Protein AF-0000000072256486 (afdb_homodimer)

Nearest PDB structures (foldseek):
  3ifr-assembly3_A  TM=8.401E-01  e=3.517E-42  Rhodospirillum rubrum ATCC 11170
  3kzb-assembly1_A-2  TM=8.319E-01  e=8.362E-41  Chromobacterium violaceum
  3hz6-assembly1_A  TM=8.275E-01  e=2.550E-40  Chromobacterium violaceum
  2zf5-assembly1_O  TM=8.943E-01  e=4.087E-36  Thermococcus kodakarensis KOD1
  2cgk-assembly1_A  TM=8.289E-01  e=2.929E-29  Escherichia coli BL21(DE3)

Foldseek 3Di:
DAKFKFWEAELFKIKIFIADLQGDTQFIFMDTFDFDDPDVQFTWHDLVVLLLRNLANLQRRCVSNVDALVRYQEYFYAYAAAWWFFAFQVRHTLPITGALLGCPLVVVLVVCVVVCVQVVLCVFLLEGDGCRAPLSVLLVCCVPPVVSNVRTQAIEDDRQSSVCLFFVFGEYEFQRVSHRSQAGPVVSGGDLVSCVSSVNNVCVNRYHYYDALLAFRGWGDPVSCVSRVHDGGRTYGNHHHLVLLLCVLQPADDLQEWEWEFDQKTKIKHKYQDDDPPDPDSWHWGDHNDPRMIMTMDMDRQGCVQVVVVCVVVVDDPVVLLVLLVPDDFLPAQKAWARQCSHAPLDGPDHIDIDRDDPPDDPSVVSNNSLLNRLLRSVVGVVSSCVVRVNHQAYEYHYDCVVRPVSVQSNCQQVVHKYWYFPDDPSSRSSRRQSNCVSVVRDHNPSPVGDTDIHHHDPVCHVSSVVSSVVNVVVSVVSNVVD/DAKFKFWEAELFKIKIFIADLQGDTLFIFMDTFDFDDPDVQFTWHDLVVVLLRNLANLQRRCVSNVDALVRYQEYFYAYAAAWWFFAFQVRHTLPITGALLGCPLVVVLVVCVVVCVQVVLCVFLLEGDDCRAPLSVLLVCCVPPVVSNVRTQAIEDDRQSSVCLFFVFGEYEFQRVSHRSQAGPVVSGGDLVSCVSSVNNVCVNRYHHYDALLAFRGWGDPVSCVSRVHDGGRTYGNHHHLVLLLCVLQPADDLQEWEWEFDQKTKIKHKYQDDDPPDPDSWHWGDHNDPRMIMTMDMDRQGCVQVVVVCVVVVDDPVVLLVLLVPDDPLPAQKAWARQCSHAPLAGPDHIDIDRDDPPDDPSVVSNNSLLNRLLRSVVGVVSSCVVRVNHQAYEYHYDCVVRPVSVQSNCQQVVHKYWYFPDDPSSRSSRRQSNCVSVVRDHNPSPVGDTDIHHHDPVCHVSSVVSSVVNVVVSVVSNVVD

pLDDT: mean 93.59, std 6.52, range [53.5, 98.81]

Secondary structure (DSSP, 8-state):
--EEEEEEE-SSEEEEEEEETTS-EEEEEEEE---B--STT--EE-HHHHHHHHHHHHHHHHHHHT--GGGEEEEEEEE--S-BEEEETTS-B-S-EE-TT--TTHHHHHHHHHTTHHHHHHHHH-----TTSHHHHHHHHHHH-HHHHHTEEEEE-HHHHHHHHHHS---EEHHHHTTTTSEETTTTEE-HHHHHHTT-GGGGGGPPPEE-TTSEEEE--HHHHHHH-PPTT-EEE--EEHHHHHHHHTT--STTEEEEEESSSEEEEEEESS--TT-SS--EEEE-SSTT-EEEEEEES-STHHHHHHHHHHT--HHHHHHHHHTSPTT--S-EEE--SS--SSSTT--EEEEEE-TT--HHHHHHHHHHHHHHHHHHHHHHHHHH-TT--EEEEEEGGGG-HHHHHHHHHHHT--EEEE----HHHHHHHHHHHHHTTPPPP-GGGS-EEEE---HHHHHHHHHHHHHHHHHHHHHHTT-/--EEEEEEE-SSEEEEEEEETTS-EEEEEEEE---B--STT--EE-HHHHHHHHHHHHHHHHHHHT--GGGEEEEEEEE--S-BEEEETTS-B-S-EE-TT--TTHHHHHHHHHTTHHHHHHHHH-----TTSHHHHHHHHHHH-HHHHHTEEEEE-HHHHHHHHHHS--EEEHHHHTTTTSEETTTTEE-HHHHHHTT-GGGGGGPPEEE-TTSEEEE--HHHHHHH-PPTT-EEE--EEHHHHHHHHTT--STTEEEEEESSSEEEEEEESS--TT-SS--EEEE-SSTT-EEEEEEES-STHHHHHHHHHHT--HHHHHHHHHTSPTT-SS-EEE--SS--SSSTT--EEEEEE-TT--HHHHHHHHHHHHHHHHHHHHHHHHHH-TT--EEEEEEGGGG-HHHHHHHHHHHT--EEEE----HHHHHHHHHHHHHTTPPPP-GGGS-EEEE---HHHHHHHHHHHHHHHHHHHHHHTT-

Structure (mmCIF, N/CA/C/O backbone):
data_AF-0000000072256486-model_v1
#
loop_
_entity.id
_entity.type
_entity.pdbx_description
1 polymer 'L-xylulose kinase'
#
loop_
_atom_site.group_PDB
_atom_site.id
_atom_site.type_symbol
_atom_site.label_atom_id
_atom_site.label_alt_id
_atom_site.label_comp_id
_atom_site.label_asym_id
_atom_site.label_entity_id
_atom_site.label_seq_id
_atom_site.pdbx_PDB_ins_code
_atom_site.Cartn_x
_atom_site.Cartn_y
_atom_site.Cartn_z
_atom_site.occupancy
_atom_site.B_iso_or_equiv
_atom_site.auth_seq_id
_atom_site.auth_comp_id
_atom_site.auth_asym_id
_atom_site.auth_atom_id
_atom_site.pdbx_PDB_model_num
ATOM 1 N N . MET A 1 1 ? -16.906 53.406 1.836 1 82.19 1 MET A N 1
ATOM 2 C CA . MET A 1 1 ? -17.047 52.031 2.32 1 82.19 1 MET A CA 1
ATOM 3 C C . MET A 1 1 ? -15.727 51.5 2.85 1 82.19 1 MET A C 1
ATOM 5 O O . MET A 1 1 ? -14.664 51.812 2.32 1 82.19 1 MET A O 1
ATOM 9 N N . ASN A 1 2 ? -15.805 50.875 4.059 1 92.12 2 ASN A N 1
ATOM 10 C CA . ASN A 1 2 ? -14.602 50.312 4.688 1 92.12 2 ASN A CA 1
ATOM 11 C C . ASN A 1 2 ? -14.367 48.875 4.27 1 92.12 2 ASN A C 1
ATOM 13 O O . ASN A 1 2 ? -15.312 48.094 4.102 1 92.12 2 ASN A O 1
ATOM 17 N N . TYR A 1 3 ? -13.102 48.625 4.031 1 96.06 3 TYR A N 1
ATOM 18 C CA . TYR A 1 3 ? -12.711 47.281 3.65 1 96.06 3 TYR A CA 1
ATOM 19 C C . TYR A 1 3 ? -11.664 46.719 4.609 1 96.06 3 TYR A C 1
ATOM 21 O O . TYR A 1 3 ? -10.961 47.5 5.277 1 96.06 3 TYR A O 1
ATOM 29 N N . TYR A 1 4 ? -11.641 45.438 4.668 1 97 4 TYR A N 1
ATOM 30 C CA . TYR A 1 4 ? -10.688 44.75 5.531 1 97 4 TYR A CA 1
ATOM 31 C C . TYR A 1 4 ? -10.016 43.594 4.789 1 97 4 TYR A C 1
ATOM 33 O O . TYR A 1 4 ? -10.68 42.812 4.086 1 97 4 TYR A O 1
ATOM 41 N N . LEU A 1 5 ? -8.742 43.531 4.945 1 98.12 5 LEU A N 1
ATOM 42 C CA . LEU A 1 5 ? -7.957 42.5 4.254 1 98.12 5 LEU A CA 1
ATOM 43 C C . LEU A 1 5 ? -7.617 41.344 5.191 1 98.12 5 LEU A C 1
ATOM 45 O O . LEU A 1 5 ? -7.125 41.562 6.301 1 98.12 5 LEU A O 1
ATOM 49 N N . GLY A 1 6 ? -7.949 40.156 4.793 1 97.75 6 GLY A N 1
ATOM 50 C CA . GLY A 1 6 ? -7.52 38.938 5.465 1 97.75 6 GLY A CA 1
ATOM 51 C C . GLY A 1 6 ? -6.504 38.125 4.664 1 97.75 6 GLY A C 1
ATOM 52 O O . GLY A 1 6 ? -6.715 37.875 3.477 1 97.75 6 GLY A O 1
ATOM 53 N N . ILE A 1 7 ? -5.367 37.812 5.316 1 98.12 7 ILE A N 1
ATOM 54 C CA . ILE A 1 7 ? -4.324 36.969 4.711 1 98.12 7 ILE A CA 1
ATOM 55 C C . ILE A 1 7 ? -4.277 35.625 5.398 1 98.12 7 ILE A C 1
ATOM 57 O O . ILE A 1 7 ? -4.379 35.531 6.625 1 98.12 7 ILE A O 1
ATOM 61 N N . ASP A 1 8 ? -4.191 34.594 4.621 1 95.81 8 ASP A N 1
ATOM 62 C CA . ASP A 1 8 ? -4.066 33.219 5.141 1 95.81 8 ASP A CA 1
ATOM 63 C C . ASP A 1 8 ? -2.797 32.562 4.625 1 95.81 8 ASP A C 1
ATOM 65 O O . ASP A 1 8 ? -2.666 32.281 3.426 1 95.81 8 ASP A O 1
ATOM 69 N N . CYS A 1 9 ? -1.923 32.312 5.543 1 93.62 9 CYS A N 1
ATOM 70 C CA . CYS A 1 9 ? -0.67 31.641 5.211 1 93.62 9 CYS A CA 1
ATOM 71 C C . CYS A 1 9 ? -0.705 30.172 5.625 1 93.62 9 CYS A C 1
ATOM 73 O O . CYS A 1 9 ? -0.323 29.828 6.746 1 93.62 9 CYS A O 1
ATOM 75 N N . GLY A 1 10 ? -1.068 29.297 4.711 1 81.06 10 GLY A N 1
ATOM 76 C CA . GLY A 1 10 ? -1.14 27.875 4.984 1 81.06 10 GLY A CA 1
ATOM 77 C C . GLY A 1 10 ? 0.142 27.141 4.645 1 81.06 10 GLY A C 1
ATOM 78 O O . GLY A 1 10 ? 1.202 27.75 4.516 1 81.06 10 GLY A O 1
ATOM 79 N N . GLY A 1 11 ? 0.014 25.859 4.617 1 72.81 11 GLY A N 1
ATOM 80 C CA . GLY A 1 11 ? 1.176 25.031 4.34 1 72.81 11 GLY A CA 1
ATOM 81 C C . GLY A 1 11 ? 1.538 24.969 2.869 1 72.81 11 GLY A C 1
ATOM 82 O O . GLY A 1 11 ? 2.693 24.719 2.516 1 72.81 11 GLY A O 1
ATOM 83 N N . THR A 1 12 ? 0.571 25.203 1.978 1 71.38 12 THR A N 1
ATOM 84 C CA . THR A 1 12 ? 0.816 25.031 0.549 1 71.38 12 THR A CA 1
ATOM 85 C C . THR A 1 12 ? 0.586 26.344 -0.2 1 71.38 12 THR A C 1
ATOM 87 O O . THR A 1 12 ? 1.202 26.578 -1.24 1 71.38 12 THR A O 1
ATOM 90 N N . PHE A 1 13 ? -0.349 27.188 0.321 1 81.75 13 PHE A N 1
ATOM 91 C CA . PHE A 1 13 ? -0.73 28.422 -0.351 1 81.75 13 PHE A CA 1
ATOM 92 C C . PHE A 1 13 ? -0.736 29.578 0.628 1 81.75 13 PHE A C 1
ATOM 94 O O . PHE A 1 13 ? -0.91 29.391 1.833 1 81.75 13 PHE A O 1
ATOM 101 N N . ILE A 1 14 ? -0.484 30.703 0.031 1 92.69 14 ILE A N 1
ATOM 102 C CA . ILE A 1 14 ? -0.86 31.953 0.688 1 92.69 14 ILE A CA 1
ATOM 103 C C . ILE A 1 14 ? -2.023 32.594 -0.061 1 92.69 14 ILE A C 1
ATOM 105 O O . ILE A 1 14 ? -2.068 32.562 -1.293 1 92.69 14 ILE A O 1
ATOM 109 N N . LYS A 1 15 ? -3.006 33 0.73 1 95.12 15 LYS A N 1
ATOM 110 C CA . LYS A 1 15 ? -4.207 33.625 0.175 1 95.12 15 LYS A CA 1
ATOM 111 C C . LYS A 1 15 ? -4.477 34.969 0.823 1 95.12 15 LYS A C 1
ATOM 113 O O . LYS A 1 15 ? -4.125 35.188 1.984 1 95.12 15 LYS A O 1
ATOM 118 N N . ALA A 1 16 ? -5.051 35.844 -0.006 1 97.75 16 ALA A N 1
ATOM 119 C CA . ALA A 1 16 ? -5.57 37.094 0.518 1 97.75 16 ALA A CA 1
ATOM 120 C C . ALA A 1 16 ? -6.957 37.375 -0.041 1 97.75 16 ALA A C 1
ATOM 122 O O . ALA A 1 16 ? -7.23 37.125 -1.216 1 97.75 16 ALA A O 1
ATOM 123 N N . ALA A 1 17 ? -7.766 37.875 0.84 1 96.81 17 ALA A N 1
ATOM 124 C CA . ALA A 1 17 ? -9.117 38.281 0.443 1 96.81 17 ALA A CA 1
ATOM 125 C C . ALA A 1 17 ? -9.492 39.625 1.05 1 96.81 17 ALA A C 1
ATOM 127 O O . ALA A 1 17 ? -9.172 39.906 2.209 1 96.81 17 ALA A O 1
ATOM 128 N N . LEU A 1 18 ? -10.086 40.406 0.223 1 97.25 18 LEU A N 1
ATOM 129 C CA . LEU A 1 18 ? -10.602 41.719 0.67 1 97.25 18 LEU A CA 1
ATOM 130 C C . LEU A 1 18 ? -12.094 41.625 0.95 1 97.25 18 LEU A C 1
ATOM 132 O O . LEU A 1 18 ? -12.875 41.219 0.088 1 97.25 18 LEU A O 1
ATOM 136 N N . PHE A 1 19 ? -12.453 42.031 2.172 1 94.19 19 PHE A N 1
ATOM 137 C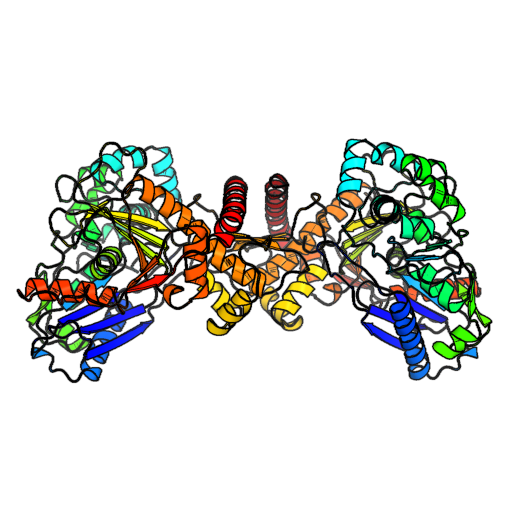 CA . PHE A 1 19 ? -13.852 41.969 2.582 1 94.19 19 PHE A CA 1
ATOM 138 C C . PHE A 1 19 ? -14.438 43.344 2.807 1 94.19 19 PHE A C 1
ATOM 140 O O . PHE A 1 19 ? -13.75 44.25 3.301 1 94.19 19 PHE A O 1
ATOM 147 N N . ASP A 1 20 ? -15.734 43.438 2.508 1 91.75 20 ASP A N 1
ATOM 148 C CA . ASP A 1 20 ? -16.438 44.656 2.938 1 91.75 20 ASP A CA 1
ATOM 149 C C . ASP A 1 20 ? -17.016 44.469 4.348 1 91.75 20 ASP A C 1
ATOM 151 O O . ASP A 1 20 ? -16.75 43.469 5.004 1 91.75 20 ASP A O 1
ATOM 155 N N . ARG A 1 21 ? -17.703 45.469 4.809 1 85.75 21 ARG A N 1
ATOM 156 C CA . ARG A 1 21 ? -18.188 45.469 6.184 1 85.75 21 ARG A CA 1
ATOM 157 C C . ARG A 1 21 ? -19.219 44.375 6.414 1 85.75 21 ARG A C 1
ATOM 159 O O . ARG A 1 21 ? -19.531 44.031 7.559 1 85.75 21 ARG A O 1
ATOM 166 N N . HIS A 1 22 ? -19.703 43.781 5.301 1 82.56 22 HIS A N 1
ATOM 167 C CA . HIS A 1 22 ? -20.719 42.719 5.406 1 82.56 22 HIS A CA 1
ATOM 168 C C . HIS A 1 22 ? -20.109 41.344 5.246 1 82.56 22 HIS A C 1
ATOM 170 O O . HIS A 1 22 ? -20.828 40.344 5.285 1 82.56 22 HIS A O 1
ATOM 176 N N . GLY A 1 23 ? -18.859 41.344 5.086 1 83.81 23 GLY A N 1
ATOM 177 C CA . GLY A 1 23 ? -18.188 40.062 4.969 1 83.81 23 GLY A CA 1
ATOM 178 C C . GLY A 1 23 ? -18.172 39.531 3.547 1 83.81 23 GLY A C 1
ATOM 179 O O . GLY A 1 23 ? -17.812 38.375 3.316 1 83.81 23 GLY A O 1
ATOM 180 N N . GLN A 1 24 ? -18.531 40.312 2.584 1 87.75 24 GLN A N 1
ATOM 181 C CA . GLN A 1 24 ? -18.516 39.906 1.183 1 87.75 24 GLN A CA 1
ATOM 182 C C . GLN A 1 24 ? -17.109 40.062 0.59 1 87.75 24 GLN A C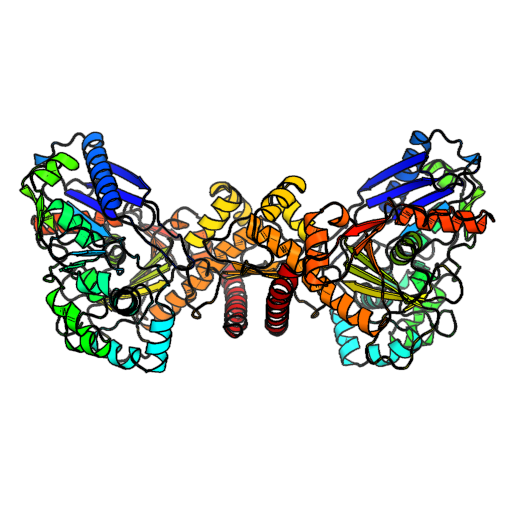 1
ATOM 184 O O . GLN A 1 24 ? -16.453 41.094 0.813 1 87.75 24 GLN A O 1
ATOM 189 N N . ILE A 1 25 ? -16.719 39.125 -0.167 1 92.5 25 ILE A N 1
ATOM 190 C CA . ILE A 1 25 ? -15.406 39.156 -0.788 1 92.5 25 ILE A CA 1
ATOM 191 C C . ILE A 1 25 ? -15.422 40.062 -2.002 1 92.5 25 ILE A C 1
ATOM 193 O O . ILE A 1 25 ? -16.25 39.906 -2.904 1 92.5 25 ILE A O 1
ATOM 197 N N . CYS A 1 26 ? -14.531 40.969 -2.043 1 95.06 26 CYS A N 1
ATOM 198 C CA . CYS A 1 26 ? -14.43 41.906 -3.133 1 95.06 26 CYS A CA 1
ATOM 199 C C . CYS A 1 26 ? -13.227 41.625 -4.02 1 95.06 26 CYS A C 1
ATOM 201 O O . CYS A 1 26 ? -13.148 42.094 -5.148 1 95.06 26 CYS A O 1
ATOM 203 N N . GLY A 1 27 ? -12.336 40.875 -3.568 1 95.56 27 GLY A N 1
ATOM 204 C CA . GLY A 1 27 ? -11.133 40.469 -4.258 1 95.56 27 GLY A CA 1
ATOM 205 C C . GLY A 1 27 ? -10.445 39.281 -3.584 1 95.56 27 GLY A C 1
ATOM 206 O O . GLY A 1 27 ? -10.438 39.188 -2.355 1 95.56 27 GLY A O 1
ATOM 207 N N . LEU A 1 28 ? -9.898 38.469 -4.355 1 96.06 28 LEU A N 1
ATOM 208 C CA . LEU A 1 28 ? -9.266 37.25 -3.855 1 96.06 28 LEU A CA 1
ATOM 209 C C . LEU A 1 28 ? -8.102 36.844 -4.75 1 96.06 28 LEU A C 1
ATOM 211 O O . LEU A 1 28 ? -8.203 36.906 -5.977 1 96.06 28 LEU A O 1
ATOM 215 N N . ALA A 1 29 ? -6.977 36.531 -4.152 1 96.81 29 ALA A N 1
ATOM 216 C CA . ALA A 1 29 ? -5.816 36 -4.863 1 96.81 29 ALA A CA 1
ATOM 217 C C . ALA A 1 29 ? -5.109 34.906 -4.039 1 96.81 29 ALA A C 1
ATOM 219 O O . ALA A 1 29 ? -5.242 34.875 -2.814 1 96.81 29 ALA A O 1
ATOM 220 N N . ARG A 1 30 ? -4.469 34.031 -4.637 1 94.19 30 ARG A N 1
ATOM 221 C CA . ARG A 1 30 ? -3.684 33 -3.973 1 94.19 30 ARG A CA 1
ATOM 222 C C . ARG A 1 30 ? -2.461 32.625 -4.805 1 94.19 30 ARG A C 1
ATOM 224 O O . ARG A 1 30 ? -2.463 32.781 -6.027 1 94.19 30 ARG A O 1
ATOM 231 N N . GLU A 1 31 ? -1.419 32.188 -4.195 1 93.75 31 GLU A N 1
ATOM 232 C CA . GLU A 1 31 ? -0.197 31.703 -4.824 1 93.75 31 GLU A CA 1
ATOM 233 C C . GLU A 1 31 ? 0.394 30.531 -4.043 1 93.75 31 GLU A C 1
ATOM 235 O O . GLU A 1 31 ? 0.24 30.453 -2.82 1 93.75 31 GLU A O 1
ATOM 240 N N . ASN A 1 32 ? 1.045 29.703 -4.738 1 87.81 32 ASN A N 1
ATOM 241 C CA . ASN A 1 32 ? 1.74 28.578 -4.117 1 87.81 32 ASN A CA 1
ATOM 242 C C . ASN A 1 32 ? 3.037 29.016 -3.447 1 87.81 32 ASN A C 1
ATOM 244 O O . ASN A 1 32 ? 3.73 29.906 -3.955 1 87.81 32 ASN A O 1
ATOM 248 N N . VAL A 1 33 ? 3.246 28.484 -2.318 1 84.12 33 VAL A N 1
ATOM 249 C CA . VAL A 1 33 ? 4.535 28.656 -1.656 1 84.12 33 VAL A CA 1
ATOM 250 C C . VAL A 1 33 ? 5.188 27.297 -1.428 1 84.12 33 VAL A C 1
ATOM 252 O O . VAL A 1 33 ? 4.598 26.406 -0.791 1 84.12 33 VAL A O 1
ATOM 255 N N . ALA A 1 34 ? 6.379 27.062 -1.891 1 78.94 34 ALA A N 1
ATOM 256 C CA . ALA A 1 34 ? 7.074 25.781 -1.875 1 78.94 34 ALA A CA 1
ATOM 257 C C . ALA A 1 34 ? 7.508 25.406 -0.46 1 78.94 34 ALA A C 1
ATOM 259 O O . ALA A 1 34 ? 7.953 26.266 0.305 1 78.94 34 ALA A O 1
ATOM 260 N N . VAL A 1 35 ? 7.223 24.203 0.007 1 81.81 35 VAL A N 1
ATOM 261 C CA . VAL A 1 35 ? 7.852 23.625 1.193 1 81.81 35 VAL A CA 1
ATOM 262 C C . VAL A 1 35 ? 9.18 22.969 0.81 1 81.81 35 VAL A C 1
ATOM 264 O O . VAL A 1 35 ? 9.227 22.141 -0.098 1 81.81 35 VAL A O 1
ATOM 267 N N . ILE A 1 36 ? 10.242 23.422 1.428 1 85.19 36 ILE A N 1
ATOM 268 C CA . ILE A 1 36 ? 11.586 22.906 1.158 1 85.19 36 ILE A CA 1
ATOM 269 C C . ILE A 1 36 ? 11.859 21.688 2.041 1 85.19 36 ILE A C 1
ATOM 271 O O . ILE A 1 36 ? 11.906 21.812 3.27 1 85.19 36 ILE A O 1
ATOM 275 N N . SER A 1 37 ? 11.914 20.531 1.451 1 80.31 37 SER A N 1
ATOM 276 C CA . SER A 1 37 ? 12.203 19.297 2.178 1 80.31 37 SER A CA 1
ATOM 277 C C . SER A 1 37 ? 13.406 18.562 1.573 1 80.31 37 SER A C 1
ATOM 279 O O . SER A 1 37 ? 13.25 17.5 0.966 1 80.31 37 SER A O 1
ATOM 281 N N . GLU A 1 38 ? 14.555 19 1.763 1 77.19 38 GLU A N 1
ATOM 282 C CA . GLU A 1 38 ? 15.766 18.453 1.162 1 77.19 38 GLU A CA 1
ATOM 283 C C . GLU A 1 38 ? 16.188 17.156 1.847 1 77.19 38 GLU A C 1
ATOM 285 O O . GLU A 1 38 ? 16.953 16.391 1.289 1 77.19 38 GLU A O 1
ATOM 290 N N . LYS A 1 39 ? 15.82 16.984 3.094 1 77.56 39 LYS A N 1
ATOM 291 C CA . LYS A 1 39 ? 16.141 15.805 3.885 1 77.56 39 LYS A CA 1
ATOM 292 C C . LYS A 1 39 ? 14.883 15.18 4.473 1 77.56 39 LYS A C 1
ATOM 294 O O . LYS A 1 39 ? 13.875 15.867 4.668 1 77.56 39 LYS A O 1
ATOM 299 N N . ALA A 1 40 ? 15.008 13.867 4.711 1 75.94 40 ALA A N 1
ATOM 300 C CA . ALA A 1 40 ? 13.898 13.188 5.359 1 75.94 40 ALA A CA 1
ATOM 301 C C . ALA A 1 40 ? 13.508 13.883 6.66 1 75.94 40 ALA A C 1
ATOM 303 O O . ALA A 1 40 ? 14.367 14.172 7.5 1 75.94 40 ALA A O 1
ATOM 304 N N . GLY A 1 41 ? 12.234 14.289 6.738 1 81.62 41 GLY A N 1
ATOM 305 C CA . GLY A 1 41 ? 11.719 14.875 7.965 1 81.62 41 GLY A CA 1
ATOM 306 C C . GLY A 1 41 ? 11.773 16.391 7.977 1 81.62 41 GLY A C 1
ATOM 307 O O . GLY A 1 41 ? 11.156 17.031 8.828 1 81.62 41 GLY A O 1
ATOM 308 N N . TYR A 1 42 ? 12.477 16.984 7.008 1 87.62 42 TYR A N 1
ATOM 309 C CA . TYR A 1 42 ? 12.633 18.438 7.004 1 87.62 42 TYR A CA 1
ATOM 310 C C . TYR A 1 42 ? 11.477 19.109 6.273 1 87.62 42 TYR A C 1
ATOM 312 O O . TYR A 1 42 ? 11.023 18.625 5.234 1 87.62 42 TYR A O 1
ATOM 320 N N . ALA A 1 43 ? 10.984 20.125 6.883 1 87.19 43 ALA A N 1
ATOM 321 C CA . ALA A 1 43 ? 9.984 21.016 6.285 1 87.19 43 ALA A CA 1
ATOM 322 C C . ALA A 1 43 ? 10.312 22.484 6.559 1 87.19 43 ALA A C 1
ATOM 324 O O . ALA A 1 43 ? 10.102 22.969 7.672 1 87.19 43 ALA A O 1
ATOM 325 N N . GLU A 1 44 ? 10.781 23.203 5.508 1 93.44 44 GLU A N 1
ATOM 326 C CA . GLU A 1 44 ? 11.289 24.547 5.711 1 93.44 44 GLU A CA 1
ATOM 327 C C . GLU A 1 44 ? 10.672 25.531 4.723 1 93.44 44 GLU A C 1
ATOM 329 O O . GLU A 1 44 ? 9.984 25.125 3.785 1 93.44 44 GLU A O 1
ATOM 334 N N . ARG A 1 45 ? 10.852 26.797 5.039 1 93.88 45 ARG A N 1
ATOM 335 C CA . ARG A 1 45 ? 10.383 27.891 4.203 1 93.88 45 ARG A CA 1
ATOM 336 C C . ARG A 1 45 ? 11.445 28.984 4.066 1 93.88 45 ARG A C 1
ATOM 338 O O . ARG A 1 45 ? 12.125 29.312 5.039 1 93.88 45 ARG A O 1
ATOM 345 N N . ASP A 1 46 ? 11.648 29.422 2.807 1 95.88 46 ASP A N 1
ATOM 346 C CA . ASP A 1 46 ? 12.461 30.625 2.611 1 95.88 46 ASP A CA 1
ATOM 347 C C . ASP A 1 46 ? 11.711 31.875 3.057 1 95.88 46 ASP A C 1
ATOM 349 O O . ASP A 1 46 ? 10.68 32.219 2.477 1 95.88 46 ASP A O 1
ATOM 353 N N . MET A 1 47 ? 12.25 32.562 4.039 1 97 47 MET A N 1
ATOM 354 C CA . MET A 1 47 ? 11.508 33.625 4.688 1 97 47 MET A CA 1
ATOM 355 C C . MET A 1 47 ? 11.383 34.844 3.77 1 97 47 MET A C 1
ATOM 357 O O . MET A 1 47 ? 10.336 35.5 3.717 1 97 47 MET A O 1
ATOM 361 N N . ALA A 1 48 ? 12.398 35.125 3.012 1 96.5 48 ALA A N 1
ATOM 362 C CA . ALA A 1 48 ? 12.328 36.219 2.062 1 96.5 48 ALA A CA 1
ATOM 363 C C . ALA A 1 48 ? 11.32 35.938 0.952 1 96.5 48 ALA A C 1
ATOM 365 O O . ALA A 1 48 ? 10.555 36.812 0.556 1 96.5 48 ALA A O 1
ATOM 366 N N . GLN A 1 49 ? 11.398 34.781 0.517 1 96 49 GLN A N 1
ATOM 367 C CA . GLN A 1 49 ? 10.453 34.375 -0.518 1 96 49 GLN A CA 1
ATOM 368 C C . GLN A 1 49 ? 9.023 34.375 0.006 1 96 49 GLN A C 1
ATOM 370 O O . GLN A 1 49 ? 8.094 34.75 -0.716 1 96 49 GLN A O 1
ATOM 375 N N . LEU A 1 50 ? 8.883 33.938 1.204 1 96 50 LEU A N 1
ATOM 376 C CA . LEU A 1 50 ? 7.562 33.938 1.817 1 96 50 LEU A CA 1
ATOM 377 C C . LEU A 1 50 ? 6.965 35.344 1.815 1 96 50 LEU A C 1
ATOM 379 O O . LEU A 1 50 ? 5.805 35.531 1.449 1 96 50 LEU A O 1
ATOM 383 N N . TRP A 1 51 ? 7.738 36.281 2.199 1 97.31 51 TRP A N 1
ATOM 384 C CA . TRP A 1 51 ? 7.27 37.688 2.213 1 97.31 51 TRP A CA 1
ATOM 385 C C . TRP A 1 51 ? 6.977 38.156 0.8 1 97.31 51 TRP A C 1
ATOM 387 O O . TRP A 1 51 ? 5.977 38.844 0.57 1 97.31 51 TRP A O 1
ATOM 397 N N . GLN A 1 52 ? 7.82 37.812 -0.111 1 97.19 52 GLN A N 1
ATOM 398 C CA . GLN A 1 52 ? 7.617 38.219 -1.498 1 97.19 52 GLN A CA 1
ATOM 399 C C . GLN A 1 52 ? 6.293 37.688 -2.041 1 97.19 52 GLN A C 1
ATOM 401 O O . GLN A 1 52 ? 5.535 38.438 -2.676 1 97.19 52 GLN A O 1
ATOM 406 N N . VAL A 1 53 ? 6.023 36.469 -1.795 1 96.81 53 VAL A N 1
ATOM 407 C CA . VAL A 1 53 ? 4.793 35.844 -2.268 1 96.81 53 VAL A CA 1
ATOM 408 C C . VAL A 1 53 ? 3.59 36.469 -1.583 1 96.81 53 VAL A C 1
ATOM 410 O O . VAL A 1 53 ? 2.568 36.75 -2.225 1 96.81 53 VAL A O 1
ATOM 413 N N . CYS A 1 54 ? 3.717 36.719 -0.317 1 97.44 54 CYS A N 1
ATOM 414 C CA . CYS A 1 54 ? 2.645 37.375 0.423 1 97.44 54 CYS A CA 1
ATOM 415 C C . CYS A 1 54 ? 2.34 38.75 -0.156 1 97.44 54 CYS A C 1
ATOM 417 O O . CYS A 1 54 ? 1.179 39.094 -0.391 1 97.44 54 CYS A O 1
ATOM 419 N N . ALA A 1 55 ? 3.34 39.5 -0.412 1 98.25 55 ALA A N 1
ATOM 420 C CA . ALA A 1 55 ? 3.182 40.844 -0.976 1 98.25 55 ALA A CA 1
ATOM 421 C C . ALA A 1 55 ? 2.512 40.781 -2.346 1 98.25 55 ALA A C 1
ATOM 423 O O . ALA A 1 55 ? 1.652 41.625 -2.658 1 98.25 55 ALA A O 1
ATOM 424 N N . ASN A 1 56 ? 2.945 39.844 -3.094 1 98.06 56 ASN A N 1
ATOM 425 C CA . ASN A 1 56 ? 2.365 39.688 -4.422 1 98.06 56 ASN A CA 1
ATOM 426 C C . ASN A 1 56 ? 0.876 39.344 -4.348 1 98.06 56 ASN A C 1
ATOM 428 O O . ASN A 1 56 ? 0.082 39.875 -5.133 1 98.06 56 ASN A O 1
ATOM 432 N N . VAL A 1 57 ? 0.551 38.5 -3.449 1 97.88 57 VAL A N 1
ATOM 433 C CA . VAL A 1 57 ? -0.839 38.094 -3.287 1 97.88 57 VAL A CA 1
ATOM 434 C C . VAL A 1 57 ? -1.684 39.281 -2.838 1 97.88 57 VAL A C 1
ATOM 436 O O . VAL A 1 57 ? -2.822 39.438 -3.281 1 97.88 57 VAL A O 1
ATOM 439 N N . ILE A 1 58 ? -1.181 40.094 -1.971 1 98.25 58 ILE A N 1
ATOM 440 C CA . ILE A 1 58 ? -1.866 41.312 -1.522 1 98.25 58 ILE A CA 1
ATOM 441 C C . ILE A 1 58 ? -2.086 42.25 -2.707 1 98.25 58 ILE A C 1
ATOM 443 O O . ILE A 1 58 ? -3.203 42.719 -2.936 1 98.25 58 ILE A O 1
ATOM 447 N N . ARG A 1 59 ? -1.093 42.438 -3.438 1 97.94 59 ARG A N 1
ATOM 448 C CA . ARG A 1 59 ? -1.157 43.312 -4.59 1 97.94 59 ARG A CA 1
ATOM 449 C C . ARG A 1 59 ? -2.209 42.844 -5.59 1 97.94 59 ARG A C 1
ATOM 451 O O . ARG A 1 59 ? -3.023 43.625 -6.062 1 97.94 59 ARG A O 1
ATOM 458 N N . GLN A 1 60 ? -2.164 41.625 -5.895 1 98.12 60 GLN A N 1
ATOM 459 C CA . GLN A 1 60 ? -3.125 41.062 -6.828 1 98.12 60 GLN A CA 1
ATOM 460 C C . GLN A 1 60 ? -4.555 41.219 -6.32 1 98.12 60 GLN A C 1
ATOM 462 O O . GLN A 1 60 ? -5.469 41.5 -7.098 1 98.12 60 GLN A O 1
ATOM 467 N N . THR A 1 61 ? -4.727 41.031 -5.066 1 98.06 61 THR A N 1
ATOM 468 C CA . THR A 1 61 ? -6.047 41.156 -4.461 1 98.06 61 THR A CA 1
ATOM 469 C C . THR A 1 61 ? -6.559 42.594 -4.602 1 98.06 61 THR A C 1
ATOM 471 O O . THR A 1 61 ? -7.727 42.812 -4.934 1 98.06 61 THR A O 1
ATOM 474 N N . LEU A 1 62 ? -5.719 43.531 -4.355 1 97.25 62 LEU A N 1
ATOM 475 C CA . LEU A 1 62 ? -6.074 44.938 -4.484 1 97.25 62 LEU A CA 1
ATOM 476 C C . LEU A 1 62 ? -6.414 45.281 -5.93 1 97.25 62 LEU A C 1
ATOM 478 O O . LEU A 1 62 ? -7.418 45.969 -6.195 1 97.25 62 LEU A O 1
ATOM 482 N N . GLU A 1 63 ? -5.629 44.781 -6.832 1 96.88 63 GLU A N 1
ATOM 483 C CA . GLU A 1 63 ? -5.844 45.062 -8.25 1 96.88 63 GLU A CA 1
ATOM 484 C C . GLU A 1 63 ? -7.176 44.469 -8.727 1 96.88 63 GLU A C 1
ATOM 486 O O . GLU A 1 63 ? -7.934 45.156 -9.422 1 96.88 63 GLU A O 1
ATOM 491 N N . LYS A 1 64 ? -7.453 43.312 -8.32 1 96.88 64 LYS A N 1
ATOM 492 C CA . LYS A 1 64 ? -8.672 42.625 -8.734 1 96.88 64 LYS A CA 1
ATOM 493 C C . LYS A 1 64 ? -9.906 43.312 -8.133 1 96.88 64 LYS A C 1
ATOM 495 O O . LYS A 1 64 ? -10.984 43.281 -8.734 1 96.88 64 LYS A O 1
ATOM 500 N N . SER A 1 65 ? -9.773 43.844 -6.98 1 96.06 65 SER A N 1
ATOM 501 C CA . SER A 1 65 ? -10.898 44.438 -6.281 1 96.06 65 SER A CA 1
ATOM 502 C C . SER A 1 65 ? -11.234 45.812 -6.848 1 96.06 65 SER A C 1
ATOM 504 O O . SER A 1 65 ? -12.391 46.25 -6.793 1 96.06 65 SER A O 1
ATOM 506 N N . GLY A 1 66 ? -10.234 46.5 -7.293 1 95.19 66 GLY A N 1
ATOM 507 C CA . GLY A 1 66 ? -10.414 47.875 -7.738 1 95.19 66 GLY A CA 1
ATOM 508 C C . GLY A 1 66 ? -10.594 48.844 -6.59 1 95.19 66 GLY A C 1
ATOM 509 O O . GLY A 1 66 ? -10.875 50.031 -6.816 1 95.19 66 GLY A O 1
ATOM 510 N N . VAL A 1 67 ? -10.445 48.438 -5.418 1 95.81 67 VAL A N 1
ATOM 511 C CA . VAL A 1 67 ? -10.625 49.281 -4.234 1 95.81 67 VAL A CA 1
ATOM 512 C C . VAL A 1 67 ? -9.375 50.125 -4.004 1 95.81 67 VAL A C 1
ATOM 514 O O . VAL A 1 67 ? -8.25 49.625 -4.16 1 95.81 67 VAL A O 1
ATOM 517 N N . GLU A 1 68 ? -9.594 51.344 -3.654 1 96.12 68 GLU A N 1
ATOM 518 C CA . GLU A 1 68 ? -8.469 52.219 -3.295 1 96.12 68 GLU A CA 1
ATOM 519 C C . GLU A 1 68 ? -7.828 51.75 -1.986 1 96.12 68 GLU A C 1
ATOM 521 O O . GLU A 1 68 ? -8.523 51.562 -0.988 1 96.12 68 GLU A O 1
ATOM 526 N N . PRO A 1 69 ? -6.547 51.688 -1.947 1 97.06 69 PRO A N 1
ATOM 527 C CA . PRO A 1 69 ? -5.859 51.188 -0.75 1 97.06 69 PRO A CA 1
ATOM 528 C C . PRO A 1 69 ? -6.227 52 0.505 1 97.06 69 PRO A C 1
ATOM 530 O O . PRO A 1 69 ? -6.262 51.438 1.604 1 97.06 69 PRO A O 1
ATOM 533 N N . SER A 1 70 ? -6.508 53.219 0.375 1 96.44 70 SER A N 1
ATOM 534 C CA . SER A 1 70 ? -6.824 54.062 1.525 1 96.44 70 SER A CA 1
ATOM 535 C C . SER A 1 70 ? -8.164 53.656 2.143 1 96.44 70 SER A C 1
ATOM 537 O O . SER A 1 70 ? -8.469 54.031 3.277 1 96.44 70 SER A O 1
ATOM 539 N N . ALA A 1 71 ? -8.914 52.906 1.458 1 96.94 71 ALA A N 1
ATOM 540 C CA . ALA A 1 71 ? -10.219 52.469 1.943 1 96.94 71 ALA A CA 1
ATOM 541 C C . ALA A 1 71 ? -10.078 51.219 2.814 1 96.94 71 ALA A C 1
ATOM 543 O O . ALA A 1 71 ? -11.023 50.844 3.502 1 96.94 71 ALA A O 1
ATOM 544 N N . ILE A 1 72 ? -8.945 50.656 2.834 1 97.88 72 ILE A N 1
ATOM 545 C CA . ILE A 1 72 ? -8.688 49.5 3.684 1 97.88 72 ILE A CA 1
ATOM 546 C C . ILE A 1 72 ? -8.359 49.969 5.102 1 97.88 72 ILE A C 1
ATOM 548 O O . ILE A 1 72 ? -7.348 50.625 5.324 1 97.88 72 ILE A O 1
ATOM 552 N N . LYS A 1 73 ? -9.172 49.5 6.055 1 97.19 73 LYS A N 1
ATOM 553 C CA . LYS A 1 73 ? -9.094 50.062 7.402 1 97.19 73 LYS A CA 1
ATOM 554 C C . LYS A 1 73 ? -8.398 49.094 8.359 1 97.19 73 LYS A C 1
ATOM 556 O O . LYS A 1 73 ? -8.117 49.438 9.508 1 97.19 73 LYS A O 1
ATOM 561 N N . GLY A 1 74 ? -8.07 47.938 7.852 1 97.69 74 GLY A N 1
ATOM 562 C CA . GLY A 1 74 ? -7.359 47 8.695 1 97.69 74 GLY A CA 1
ATOM 563 C C . GLY A 1 74 ? -6.922 45.75 7.949 1 97.69 74 GLY A C 1
ATOM 564 O O . GLY A 1 74 ? -7.543 45.375 6.957 1 97.69 74 GLY A O 1
ATOM 565 N N . VAL A 1 75 ? -5.875 45.156 8.438 1 98.5 75 VAL A N 1
ATOM 566 C CA . VAL A 1 75 ? -5.324 43.906 7.902 1 98.5 75 VAL A CA 1
ATOM 567 C C . VAL A 1 75 ? -5.148 42.875 9.023 1 98.5 75 VAL A C 1
ATOM 569 O O . VAL A 1 75 ? -4.684 43.219 10.109 1 98.5 75 VAL A O 1
ATOM 572 N N . GLY A 1 76 ? -5.617 41.688 8.812 1 98.19 76 GLY A N 1
ATOM 573 C CA . GLY A 1 76 ? -5.344 40.562 9.68 1 98.19 76 GLY A CA 1
ATOM 574 C C . GLY A 1 76 ? -4.672 39.406 8.953 1 98.19 76 GLY A C 1
ATOM 575 O O . GLY A 1 76 ? -4.855 39.25 7.746 1 98.19 76 GLY A O 1
ATOM 576 N N . ILE A 1 77 ? -3.922 38.594 9.727 1 98.38 77 ILE A N 1
ATOM 577 C CA . ILE A 1 77 ? -3.219 37.438 9.141 1 98.38 77 ILE A CA 1
ATOM 578 C C . ILE A 1 77 ? -3.525 36.188 9.938 1 98.38 77 ILE A C 1
ATOM 580 O O . ILE A 1 77 ? -3.412 36.188 11.172 1 98.38 77 ILE A O 1
ATOM 584 N N . SER A 1 78 ? -3.947 35.219 9.297 1 97 78 SER A N 1
ATOM 585 C CA . SER A 1 78 ? -4.023 33.844 9.852 1 97 78 SER A CA 1
ATOM 586 C C . SER A 1 78 ? -2.93 32.969 9.273 1 97 78 SER A C 1
ATOM 588 O O . SER A 1 78 ? -2.57 33.094 8.102 1 97 78 SER A O 1
ATOM 590 N N . ALA A 1 79 ? -2.4 32.156 10.086 1 94.69 79 ALA A N 1
ATOM 591 C CA . ALA A 1 79 ? -1.343 31.266 9.609 1 94.69 79 ALA A CA 1
ATOM 592 C C . ALA A 1 79 ? -1.268 29.984 10.445 1 94.69 79 ALA A C 1
ATOM 594 O O . ALA A 1 79 ? -1.872 29.906 11.516 1 94.69 79 ALA A O 1
ATOM 595 N N . GLN A 1 80 ? -0.501 29.047 9.914 1 89.19 80 GLN A N 1
ATOM 596 C CA . GLN A 1 80 ? -0.225 27.828 10.672 1 89.19 80 GLN A CA 1
ATOM 597 C C . GLN A 1 80 ? 0.438 28.156 12.008 1 89.19 80 GLN A C 1
ATOM 599 O O . GLN A 1 80 ? 1.13 29.156 12.133 1 89.19 80 GLN A O 1
ATOM 604 N N . GLY A 1 81 ? 0.188 27.25 12.898 1 88.19 81 GLY A N 1
ATOM 605 C CA . GLY A 1 81 ? 0.763 27.438 14.227 1 88.19 81 GLY A CA 1
ATOM 606 C C . GLY A 1 81 ? 2.104 26.75 14.398 1 88.19 81 GLY A C 1
ATOM 607 O O . GLY A 1 81 ? 2.527 25.984 13.531 1 88.19 81 GLY A O 1
ATOM 608 N N . LYS A 1 82 ? 2.678 27.078 15.445 1 92.38 82 LYS A N 1
ATOM 609 C CA . LYS A 1 82 ? 3.93 26.453 15.852 1 92.38 82 LYS A CA 1
ATOM 610 C C . LYS A 1 82 ? 5.031 26.719 14.82 1 92.38 82 LYS A C 1
ATOM 612 O O . LYS A 1 82 ? 5.016 27.734 14.133 1 92.38 82 LYS A O 1
ATOM 617 N N . GLY A 1 83 ? 6.023 25.969 14.852 1 94.69 83 GLY A N 1
ATOM 618 C CA . GLY A 1 83 ? 7.191 26.25 14.039 1 94.69 83 GLY A CA 1
ATOM 619 C C . GLY A 1 83 ? 8.102 27.297 14.641 1 94.69 83 GLY A C 1
ATOM 620 O O . GLY A 1 83 ? 7.93 27.688 15.797 1 94.69 83 GLY A O 1
ATOM 621 N N . ALA A 1 84 ? 9.109 27.719 13.805 1 97.75 84 ALA A N 1
ATOM 622 C CA . ALA A 1 84 ? 10.062 28.719 14.258 1 97.75 84 ALA A CA 1
ATOM 623 C C . ALA A 1 84 ? 10.531 29.594 13.094 1 97.75 84 ALA A C 1
ATOM 625 O O . ALA A 1 84 ? 11.117 29.094 12.125 1 97.75 84 ALA A O 1
ATOM 626 N N . PHE A 1 85 ? 10.141 30.781 13.141 1 98.31 85 PHE A N 1
ATOM 627 C CA . PHE A 1 85 ? 10.578 31.812 12.203 1 98.31 85 PHE A CA 1
ATOM 628 C C . PHE A 1 85 ? 11.516 32.812 12.883 1 98.31 85 PHE A C 1
ATOM 630 O O . PHE A 1 85 ? 11.062 33.75 13.539 1 98.31 85 PHE A O 1
ATOM 637 N N . LEU A 1 86 ? 12.828 32.656 12.68 1 98.69 86 LEU A N 1
ATOM 638 C CA . LEU A 1 86 ? 13.828 33.312 13.516 1 98.69 86 LEU A CA 1
ATOM 639 C C . LEU A 1 86 ? 14.406 34.531 12.812 1 98.69 86 LEU A C 1
ATOM 641 O O . LEU A 1 86 ? 14.656 34.5 11.609 1 98.69 86 LEU A O 1
ATOM 645 N N . LEU A 1 87 ? 14.523 35.594 13.555 1 98.69 87 LEU A N 1
ATOM 646 C CA . LEU A 1 87 ? 15.289 36.75 13.133 1 98.69 87 LEU A CA 1
ATOM 647 C C . LEU A 1 87 ? 16.578 36.875 13.922 1 98.69 87 LEU A C 1
ATOM 649 O O . LEU A 1 87 ? 16.641 36.5 15.086 1 98.69 87 LEU A O 1
ATOM 653 N N . ASP A 1 88 ? 17.594 37.438 13.281 1 98.38 88 ASP A N 1
ATOM 654 C CA . ASP A 1 88 ? 18.844 37.719 14 1 98.38 88 ASP A CA 1
ATOM 655 C C . ASP A 1 88 ? 18.766 39.031 14.773 1 98.38 88 ASP A C 1
ATOM 657 O O . ASP A 1 88 ? 17.703 39.656 14.836 1 98.38 88 ASP A O 1
ATOM 661 N N . LYS A 1 89 ? 19.828 39.375 15.375 1 97.12 89 LYS A N 1
ATOM 662 C CA . LYS A 1 89 ? 19.891 40.562 16.234 1 97.12 89 LYS A CA 1
ATOM 663 C C . LYS A 1 89 ? 19.672 41.844 15.422 1 97.12 89 LYS A C 1
ATOM 665 O O . LYS A 1 89 ? 19.328 42.875 15.977 1 97.12 89 LYS A O 1
ATOM 670 N N . ASN A 1 90 ? 19.828 41.75 14.078 1 97.62 90 ASN A N 1
ATOM 671 C CA . ASN A 1 90 ? 19.594 42.875 13.18 1 97.62 90 ASN A CA 1
ATOM 672 C C . ASN A 1 90 ? 18.219 42.781 12.516 1 97.62 90 ASN A C 1
ATOM 674 O O . ASN A 1 90 ? 17.953 43.438 11.516 1 97.62 90 ASN A O 1
ATOM 678 N N . LYS A 1 91 ? 17.359 41.875 12.969 1 97.81 91 LYS A N 1
ATOM 679 C CA . LYS A 1 91 ? 15.984 41.688 12.523 1 97.81 91 LYS A CA 1
ATOM 680 C C . LYS A 1 91 ? 15.93 41.219 11.062 1 97.81 91 LYS A C 1
ATOM 682 O O . LYS A 1 91 ? 15.055 41.656 10.305 1 97.81 91 LYS A O 1
ATOM 687 N N . GLN A 1 92 ? 17.016 40.5 10.703 1 97.94 92 GLN A N 1
ATOM 688 C CA . GLN A 1 92 ? 17.031 39.812 9.414 1 97.94 92 GLN A CA 1
ATOM 689 C C . GLN A 1 92 ? 16.719 38.312 9.578 1 97.94 92 GLN A C 1
ATOM 691 O O . GLN A 1 92 ? 17.031 37.75 10.609 1 97.94 92 GLN A O 1
ATOM 696 N N . PRO A 1 93 ? 16.094 37.781 8.531 1 98.25 93 PRO A N 1
ATOM 697 C CA . PRO A 1 93 ? 15.852 36.344 8.617 1 98.25 93 PRO A CA 1
ATOM 698 C C . PRO A 1 93 ? 17.109 35.531 8.953 1 98.25 93 PRO A C 1
ATOM 700 O O . PRO A 1 93 ? 18.156 35.75 8.344 1 98.25 93 PRO A O 1
ATOM 703 N N . LEU A 1 94 ? 17.031 34.688 9.938 1 98.5 94 LEU A N 1
ATOM 704 C CA . LEU A 1 94 ? 18.141 33.844 10.383 1 98.5 94 LEU A CA 1
ATOM 705 C C . LEU A 1 94 ? 17.969 32.406 9.898 1 98.5 94 LEU A C 1
ATOM 707 O O . LEU A 1 94 ? 17.438 31.578 10.625 1 98.5 94 LEU A O 1
ATOM 711 N N . GLY A 1 95 ? 18.469 32.156 8.68 1 96.94 95 GLY A N 1
ATOM 712 C CA . GLY A 1 95 ? 18.25 30.844 8.062 1 96.94 95 GLY A CA 1
ATOM 713 C C . GLY A 1 95 ? 16.828 30.672 7.535 1 96.94 95 GLY A C 1
ATOM 714 O O . GLY A 1 95 ? 16.094 31.656 7.398 1 96.94 95 GLY A O 1
ATOM 715 N N . ARG A 1 96 ? 16.453 29.453 7.219 1 96.25 96 ARG A N 1
ATOM 716 C CA . ARG A 1 96 ? 15.094 29.125 6.777 1 96.25 96 ARG A CA 1
ATOM 717 C C . ARG A 1 96 ? 14.156 28.953 7.969 1 96.25 96 ARG A C 1
ATOM 719 O O . ARG A 1 96 ? 14.586 28.547 9.055 1 96.25 96 ARG A O 1
ATOM 726 N N . ALA A 1 97 ? 12.961 29.359 7.734 1 97.31 97 ALA A N 1
ATOM 727 C CA . ALA A 1 97 ? 11.945 29.047 8.734 1 97.31 97 ALA A CA 1
ATOM 728 C C . ALA A 1 97 ? 11.672 27.547 8.781 1 97.31 97 ALA A C 1
ATOM 730 O O . ALA A 1 97 ? 11.812 26.844 7.777 1 97.31 97 ALA A O 1
ATOM 731 N N . ILE A 1 98 ? 11.352 27.047 9.961 1 95.94 98 ILE A N 1
ATOM 732 C CA . ILE A 1 98 ? 11.031 25.641 10.156 1 95.94 98 ILE A CA 1
ATOM 733 C C . ILE A 1 98 ? 9.547 25.484 10.484 1 95.94 98 ILE A C 1
ATOM 735 O O . ILE A 1 98 ? 9.039 26.125 11.414 1 95.94 98 ILE A O 1
ATOM 739 N N . LEU A 1 99 ? 8.883 24.656 9.758 1 92.56 99 LEU A N 1
ATOM 740 C CA . LEU A 1 99 ? 7.434 24.547 9.844 1 92.56 99 LEU A CA 1
ATOM 741 C C . LEU A 1 99 ? 7.031 23.562 10.938 1 92.56 99 LEU A C 1
ATOM 743 O O . LEU A 1 99 ? 7.863 22.797 11.43 1 92.56 99 LEU A O 1
ATOM 747 N N . SER A 1 100 ? 5.762 23.547 11.281 1 89.12 100 SER A N 1
ATOM 748 C CA . SER A 1 100 ? 5.207 22.703 12.328 1 89.12 100 SER A CA 1
ATOM 749 C C . SER A 1 100 ? 5.254 21.219 11.938 1 89.12 100 SER A C 1
ATOM 751 O O . SER A 1 100 ? 5.23 20.344 12.797 1 89.12 100 SER A O 1
ATOM 753 N N . SER A 1 101 ? 5.32 20.906 10.672 1 81.88 101 SER A N 1
ATOM 754 C CA . SER A 1 101 ? 5.32 19.516 10.188 1 81.88 101 SER A CA 1
ATOM 755 C C . SER A 1 101 ? 6.727 18.938 10.195 1 81.88 101 SER A C 1
ATOM 757 O O . SER A 1 101 ? 6.914 17.766 9.875 1 81.88 101 SER A O 1
ATOM 759 N N . ASP A 1 102 ? 7.738 19.672 10.547 1 88.94 102 ASP A N 1
ATOM 760 C CA . ASP A 1 102 ? 9.125 19.234 10.586 1 88.94 102 ASP A CA 1
ATOM 761 C C . ASP A 1 102 ? 9.336 18.172 11.672 1 88.94 102 ASP A C 1
ATOM 763 O O . ASP A 1 102 ? 8.773 18.281 12.766 1 88.94 102 ASP A O 1
ATOM 767 N N . GLN A 1 103 ? 10.133 17.188 11.32 1 87.94 103 GLN A N 1
ATOM 768 C CA . GLN A 1 103 ? 10.305 16.078 12.242 1 87.94 103 GLN A CA 1
ATOM 769 C C . GLN A 1 103 ? 11.766 15.938 12.672 1 87.94 103 GLN A C 1
ATOM 771 O O . GLN A 1 103 ? 12.156 14.922 13.258 1 87.94 103 GLN A O 1
ATOM 776 N N . ARG A 1 104 ? 12.602 16.859 12.461 1 91.94 104 ARG A N 1
ATOM 777 C CA . ARG A 1 104 ? 14.039 16.719 12.703 1 91.94 104 ARG A CA 1
ATOM 778 C C . ARG A 1 104 ? 14.32 16.531 14.188 1 91.94 104 ARG A C 1
ATOM 780 O O . ARG A 1 104 ? 15.359 15.969 14.562 1 91.94 104 ARG A O 1
ATOM 787 N N . SER A 1 105 ? 13.367 16.984 15.008 1 94.62 105 SER A N 1
ATOM 788 C CA . SER A 1 105 ? 13.609 16.969 16.438 1 94.62 105 SER A CA 1
ATOM 789 C C . SER A 1 105 ? 13.031 15.703 17.078 1 94.62 105 SER A C 1
ATOM 791 O O . SER A 1 105 ? 12.797 15.672 18.297 1 94.62 105 SER A O 1
ATOM 793 N N . ILE A 1 106 ? 12.82 14.719 16.375 1 90.44 106 ILE A N 1
ATOM 794 C CA . ILE A 1 106 ? 12.109 13.531 16.844 1 90.44 106 ILE A CA 1
ATOM 795 C C . ILE A 1 106 ? 12.898 12.875 17.969 1 90.44 106 ILE A C 1
ATOM 797 O O . ILE A 1 106 ? 12.312 12.398 18.938 1 90.44 106 ILE A O 1
ATOM 801 N N . ASP A 1 107 ? 14.234 12.797 17.922 1 93.31 107 ASP A N 1
ATOM 802 C CA . ASP A 1 107 ? 15.047 12.164 18.953 1 93.31 107 ASP A CA 1
ATOM 803 C C . ASP A 1 107 ? 14.984 12.945 20.266 1 93.31 107 ASP A C 1
ATOM 805 O O . ASP A 1 107 ? 15.008 12.352 21.344 1 93.31 107 ASP A O 1
ATOM 809 N N . ILE A 1 108 ? 14.859 14.195 20.156 1 95.94 108 ILE A N 1
ATOM 810 C CA . ILE A 1 108 ? 14.758 15.055 21.328 1 95.94 108 ILE A CA 1
ATOM 811 C C . ILE A 1 108 ? 13.422 14.82 22.031 1 95.94 108 ILE A C 1
ATOM 813 O O . ILE A 1 108 ? 13.375 14.664 23.25 1 95.94 108 ILE A O 1
ATOM 817 N N . VAL A 1 109 ? 12.398 14.789 21.281 1 94.19 109 VAL A N 1
ATOM 818 C CA . VAL A 1 109 ? 11.062 14.594 21.844 1 94.19 109 VAL A CA 1
ATOM 819 C C . VAL A 1 109 ? 10.977 13.219 22.5 1 94.19 109 VAL A C 1
ATOM 821 O O . VAL A 1 109 ? 10.422 13.078 23.594 1 94.19 109 VAL A O 1
ATOM 824 N N . LYS A 1 110 ? 11.562 12.242 21.859 1 90.56 110 LYS A N 1
ATOM 825 C CA . LYS A 1 110 ? 11.594 10.898 22.438 1 90.56 110 LYS A CA 1
ATOM 826 C C . LYS A 1 110 ? 12.352 10.883 23.766 1 90.56 110 LYS A C 1
ATOM 828 O O . LYS A 1 110 ? 11.922 10.234 24.719 1 90.56 110 LYS A O 1
ATOM 833 N N . GLN A 1 111 ? 13.453 11.547 23.797 1 95.06 111 GLN A N 1
ATOM 834 C CA . GLN A 1 111 ? 14.242 11.641 25.016 1 95.06 111 GLN A CA 1
ATOM 835 C C . GLN A 1 111 ? 13.453 12.344 26.125 1 95.06 111 GLN A C 1
ATOM 837 O O . GLN A 1 111 ? 13.484 11.922 27.281 1 95.06 111 GLN A O 1
ATOM 842 N N . TRP A 1 112 ? 12.766 13.445 25.781 1 95.81 112 TRP A N 1
ATOM 843 C CA . TRP A 1 112 ? 11.938 14.164 26.734 1 95.81 112 TRP A CA 1
ATOM 844 C C . TRP A 1 112 ? 10.852 13.25 27.312 1 95.81 112 TRP A C 1
ATOM 846 O O . TRP A 1 112 ? 10.539 13.312 28.5 1 95.81 112 TRP A O 1
ATOM 856 N N . GLN A 1 113 ? 10.273 12.492 26.438 1 91.88 113 GLN A N 1
ATOM 857 C CA . GLN A 1 113 ? 9.25 11.555 26.875 1 91.88 113 GLN A CA 1
ATOM 858 C C . GLN A 1 113 ? 9.812 10.555 27.891 1 91.88 113 GLN A C 1
ATOM 860 O O . GLN A 1 113 ? 9.195 10.297 28.922 1 91.88 113 GLN A O 1
ATOM 865 N N . LYS A 1 114 ? 10.984 10.039 27.641 1 93.5 114 LYS A N 1
ATOM 866 C CA . LYS A 1 114 ? 11.641 9.078 28.531 1 93.5 114 LYS A CA 1
ATOM 867 C C . LYS A 1 114 ? 11.969 9.711 29.875 1 93.5 114 LYS A C 1
ATOM 869 O O . LYS A 1 114 ? 11.93 9.039 30.906 1 93.5 114 LYS A O 1
ATOM 874 N N . GLU A 1 115 ? 12.18 10.984 29.828 1 96.19 115 GLU A N 1
ATOM 875 C CA . GLU A 1 115 ? 12.594 11.695 31.031 1 96.19 115 GLU A CA 1
ATOM 876 C C . GLU A 1 115 ? 11.383 12.234 31.797 1 96.19 115 GLU A C 1
ATOM 878 O O . GLU A 1 115 ? 11.539 12.859 32.844 1 96.19 115 GLU A O 1
ATOM 883 N N . GLY A 1 116 ? 10.195 12.094 31.281 1 96.06 116 GLY A N 1
ATOM 884 C CA . GLY A 1 116 ? 8.977 12.523 31.953 1 96.06 116 GLY A CA 1
ATOM 885 C C . GLY A 1 116 ? 8.734 14.016 31.844 1 96.06 116 GLY A C 1
ATOM 886 O O . GLY A 1 116 ? 8.039 14.594 32.688 1 96.06 116 GLY A O 1
ATOM 887 N N . ILE A 1 117 ? 9.273 14.648 30.922 1 96.25 117 ILE A N 1
ATOM 888 C CA . ILE A 1 117 ? 9.164 16.094 30.734 1 96.25 117 ILE A CA 1
ATOM 889 C C . ILE A 1 117 ? 7.73 16.469 30.359 1 96.25 117 ILE A C 1
ATOM 891 O O . ILE A 1 117 ? 7.191 17.453 30.844 1 96.25 117 ILE A O 1
ATOM 895 N N . PRO A 1 118 ? 7.059 15.703 29.531 1 95 118 PRO A N 1
ATOM 896 C CA . PRO A 1 118 ? 5.676 16.047 29.203 1 95 118 PRO A CA 1
ATOM 897 C C . PRO A 1 118 ? 4.781 16.156 30.438 1 95 118 PRO A C 1
ATOM 899 O O . PRO A 1 118 ? 3.943 17.062 30.516 1 95 118 PRO A O 1
ATOM 902 N N . GLU A 1 119 ? 5.016 15.297 31.391 1 94.69 119 GLU A N 1
ATOM 903 C CA . GLU A 1 119 ? 4.211 15.289 32.594 1 94.69 119 GLU A CA 1
ATOM 904 C C . GLU A 1 119 ? 4.473 16.531 33.469 1 94.69 119 GLU A C 1
ATOM 906 O O . GLU A 1 119 ? 3.582 17.016 34.156 1 94.69 119 GLU A O 1
ATOM 911 N N . LYS A 1 120 ? 5.645 17.062 33.312 1 95.5 120 LYS A N 1
ATOM 912 C CA . LYS A 1 120 ? 6.016 18.266 34.062 1 95.5 120 LYS A CA 1
ATOM 913 C C . LYS A 1 120 ? 5.465 19.516 33.375 1 95.5 120 LYS A C 1
ATOM 915 O O . LYS A 1 120 ? 5.098 20.484 34.062 1 95.5 120 LYS A O 1
ATOM 920 N N . LEU A 1 121 ? 5.395 19.531 32.094 1 96.56 121 LEU A N 1
ATOM 921 C CA . LEU A 1 121 ? 5.031 20.719 31.328 1 96.56 121 LEU A CA 1
ATOM 922 C C . LEU A 1 121 ? 3.516 20.844 31.219 1 96.56 121 LEU A C 1
ATOM 924 O O . LEU A 1 121 ? 2.982 21.953 31.25 1 96.56 121 LEU A O 1
ATOM 928 N N . TYR A 1 122 ? 2.812 19.781 31.141 1 96 122 TYR A N 1
ATOM 929 C CA . TYR A 1 122 ? 1.412 19.781 30.734 1 96 122 TYR A CA 1
ATOM 930 C C . TYR A 1 122 ? 0.558 20.578 31.719 1 96 122 TYR A C 1
ATOM 932 O O . TYR A 1 122 ? -0.31 21.359 31.312 1 96 122 TYR A O 1
ATOM 940 N N . PRO A 1 123 ? 0.809 20.438 33.031 1 94.94 123 PRO A N 1
ATOM 941 C CA . PRO A 1 123 ? -0.048 21.172 33.969 1 94.94 123 PRO A CA 1
ATOM 942 C C . PRO A 1 123 ? 0.087 22.688 33.812 1 94.94 123 PRO A C 1
ATOM 944 O O . PRO A 1 123 ? -0.822 23.438 34.188 1 94.94 123 PRO A O 1
ATOM 947 N N . ILE A 1 124 ? 1.171 23.141 33.25 1 96.31 124 ILE A N 1
ATOM 948 C CA . ILE A 1 124 ? 1.433 24.562 33.125 1 96.31 124 ILE A CA 1
ATOM 949 C C . ILE A 1 124 ? 1.017 25.047 31.734 1 96.31 124 ILE A C 1
ATOM 951 O O . ILE A 1 124 ? 0.323 26.062 31.609 1 96.31 124 ILE A O 1
ATOM 955 N N . THR A 1 125 ? 1.396 24.328 30.734 1 96.88 125 THR A N 1
ATOM 956 C CA . THR A 1 125 ? 1.243 24.797 29.359 1 96.88 125 THR A CA 1
ATOM 957 C C . THR A 1 125 ? -0.066 24.297 28.766 1 96.88 125 THR A C 1
ATOM 959 O O . THR A 1 125 ? -0.599 24.906 27.828 1 96.88 125 THR A O 1
ATOM 962 N N . ARG A 1 126 ? -0.524 23.094 29.234 1 96.06 126 ARG A N 1
ATOM 963 C CA . ARG A 1 126 ? -1.668 22.359 28.703 1 96.06 126 ARG A CA 1
ATOM 964 C C . ARG A 1 126 ? -1.435 21.969 27.25 1 96.06 126 ARG A C 1
ATOM 966 O O . ARG A 1 126 ? -2.363 22 26.438 1 96.06 126 ARG A O 1
ATOM 973 N N . GLN A 1 127 ? -0.163 21.766 26.953 1 95 127 GLN A N 1
ATOM 974 C CA . GLN A 1 127 ? 0.276 21.312 25.625 1 95 127 GLN A CA 1
ATOM 975 C C . GLN A 1 127 ? 0.999 19.984 25.719 1 95 127 GLN A C 1
ATOM 977 O O . GLN A 1 127 ? 1.657 19.688 26.734 1 95 127 GLN A O 1
ATOM 982 N N . THR A 1 128 ? 0.826 19.203 24.688 1 91.75 128 THR A N 1
ATOM 983 C CA . THR A 1 128 ? 1.719 18.062 24.531 1 91.75 128 THR A CA 1
ATOM 984 C C . THR A 1 128 ? 3.021 18.484 23.859 1 91.75 128 THR A C 1
ATOM 986 O O . THR A 1 128 ? 3.256 19.672 23.641 1 91.75 128 THR A O 1
ATOM 989 N N . LEU A 1 129 ? 3.939 17.469 23.734 1 91 129 LEU A N 1
ATOM 990 C CA . LEU A 1 129 ? 5.207 17.766 23.078 1 91 129 LEU A CA 1
ATOM 991 C C . LEU A 1 129 ? 5.289 17.078 21.719 1 91 129 LEU A C 1
ATOM 993 O O . LEU A 1 129 ? 5.066 15.875 21.609 1 91 129 LEU A O 1
ATOM 997 N N . TRP A 1 130 ? 5.566 17.922 20.75 1 88.06 130 TRP A N 1
ATOM 998 C CA . TRP A 1 130 ? 5.703 17.453 19.375 1 88.06 130 TRP A CA 1
ATOM 999 C C . TRP A 1 130 ? 6.945 18.047 18.719 1 88.06 130 TRP A C 1
ATOM 1001 O O . TRP A 1 130 ? 7.5 19.031 19.203 1 88.06 130 TRP A O 1
ATOM 1011 N N . THR A 1 131 ? 7.344 17.453 17.594 1 91.25 131 THR A N 1
ATOM 1012 C CA . THR A 1 131 ? 8.594 17.812 16.922 1 91.25 131 THR A CA 1
ATOM 1013 C C . THR A 1 131 ? 8.508 19.203 16.328 1 91.25 131 THR A C 1
ATOM 1015 O O . THR A 1 131 ? 9.516 19.906 16.234 1 91.25 131 THR A O 1
ATOM 1018 N N . GLY A 1 132 ? 7.328 19.641 16.016 1 91.69 132 GLY A N 1
ATOM 1019 C CA . GLY A 1 132 ? 7.16 20.891 15.312 1 91.69 132 GLY A CA 1
ATOM 1020 C C . GLY A 1 132 ? 6.922 22.078 16.234 1 91.69 132 GLY A C 1
ATOM 1021 O O . GLY A 1 132 ? 6.762 23.203 15.781 1 91.69 132 GLY A O 1
ATOM 1022 N N . HIS A 1 133 ? 6.973 21.859 17.547 1 95.44 133 HIS A N 1
ATOM 1023 C CA . HIS A 1 133 ? 6.852 22.969 18.5 1 95.44 133 HIS A CA 1
ATOM 1024 C C . HIS A 1 133 ? 8.094 23.844 18.469 1 95.44 133 HIS A C 1
ATOM 1026 O O . HIS A 1 133 ? 9.211 23.359 18.281 1 95.44 133 HIS A O 1
ATOM 1032 N N . PRO A 1 134 ? 7.867 25.125 18.734 1 96.88 134 PRO A N 1
ATOM 1033 C CA . PRO A 1 134 ? 9.031 26.016 18.781 1 96.88 134 PRO A CA 1
ATOM 1034 C C . PRO A 1 134 ? 10.109 25.516 19.734 1 96.88 134 PRO A C 1
ATOM 1036 O O . PRO A 1 134 ? 11.297 25.594 19.422 1 96.88 134 PRO A O 1
ATOM 1039 N N . VAL A 1 135 ? 9.766 24.922 20.844 1 97.75 135 VAL A N 1
ATOM 1040 C CA . VAL A 1 135 ? 10.727 24.531 21.859 1 97.75 135 VAL A CA 1
ATOM 1041 C C . VAL A 1 135 ? 11.555 23.344 21.375 1 97.75 135 VAL A C 1
ATOM 1043 O O . VAL A 1 135 ? 12.75 23.25 21.672 1 97.75 135 VAL A O 1
ATOM 1046 N N . SER A 1 136 ? 10.883 22.375 20.719 1 97.5 136 SER A N 1
ATOM 1047 C CA . SER A 1 136 ? 11.602 21.234 20.188 1 97.5 136 SER A CA 1
ATOM 1048 C C . SER A 1 136 ? 12.578 21.656 19.094 1 97.5 136 SER A C 1
ATOM 1050 O O . SER A 1 136 ? 13.711 21.172 19.047 1 97.5 136 SER A O 1
ATOM 1052 N N . ILE A 1 137 ? 12.125 22.547 18.266 1 97.75 137 ILE A N 1
ATOM 1053 C CA . ILE A 1 137 ? 12.938 23.062 17.156 1 97.75 137 ILE A CA 1
ATOM 1054 C C . ILE A 1 137 ? 14.125 23.844 17.719 1 97.75 137 ILE A C 1
ATOM 1056 O O . ILE A 1 137 ? 15.266 23.641 17.281 1 97.75 137 ILE A O 1
ATOM 1060 N N . LEU A 1 138 ? 13.875 24.672 18.641 1 98.31 138 LEU A N 1
ATOM 1061 C CA . LEU A 1 138 ? 14.922 25.484 19.25 1 98.31 138 LEU A CA 1
ATOM 1062 C C . LEU A 1 138 ? 15.961 24.625 19.938 1 98.31 138 LEU A C 1
ATOM 1064 O O . LEU A 1 138 ? 17.156 24.891 19.859 1 98.31 138 LEU A O 1
ATOM 1068 N N . ARG A 1 139 ? 15.477 23.625 20.625 1 98.38 139 ARG A N 1
ATOM 1069 C CA . ARG A 1 139 ? 16.406 22.719 21.281 1 98.38 139 ARG A CA 1
ATOM 1070 C C . ARG A 1 139 ? 17.281 22 20.266 1 98.38 139 ARG A C 1
ATOM 1072 O O . ARG A 1 139 ? 18.484 21.812 20.484 1 98.38 139 ARG A O 1
ATOM 1079 N N . TRP A 1 140 ? 16.656 21.594 19.219 1 98.25 140 TRP A N 1
ATOM 1080 C CA . TRP A 1 140 ? 17.422 20.953 18.141 1 98.25 140 TRP A CA 1
ATOM 1081 C C . TRP A 1 140 ? 18.469 21.891 17.578 1 98.25 140 TRP A C 1
ATOM 1083 O O . TRP A 1 140 ? 19.625 21.516 17.391 1 98.25 140 TRP A O 1
ATOM 1093 N N . ILE A 1 141 ? 18.125 23.141 17.312 1 98.12 141 ILE A N 1
ATOM 1094 C CA . ILE A 1 141 ? 19.031 24.141 16.766 1 98.12 141 ILE A CA 1
ATOM 1095 C C . ILE A 1 141 ? 20.172 24.391 17.75 1 98.12 141 ILE A C 1
ATOM 1097 O O . ILE A 1 141 ? 21.344 24.484 17.359 1 98.12 141 ILE A O 1
ATOM 1101 N N . LYS A 1 142 ? 19.844 24.469 18.969 1 98.06 142 LYS A N 1
ATOM 1102 C CA . LYS A 1 142 ? 20.844 24.656 20 1 98.06 142 LYS A CA 1
ATOM 1103 C C . LYS A 1 142 ? 21.891 23.531 19.969 1 98.06 142 LYS A C 1
ATOM 1105 O O . LYS A 1 142 ? 23.094 23.797 20.078 1 98.06 142 LYS A O 1
ATOM 1110 N N . GLU A 1 143 ? 21.438 22.359 19.781 1 97.69 143 GLU A N 1
ATOM 1111 C CA . GLU A 1 143 ? 22.312 21.188 19.828 1 97.69 143 GLU A CA 1
ATOM 1112 C C . GLU A 1 143 ? 23.078 21 18.516 1 97.69 143 GLU A C 1
ATOM 1114 O O . GLU A 1 143 ? 24.234 20.594 18.516 1 97.69 143 GLU A O 1
ATOM 1119 N N . HIS A 1 144 ? 22.469 21.297 17.391 1 97.5 144 HIS A N 1
ATOM 1120 C CA . HIS A 1 144 ? 23.016 20.891 16.109 1 97.5 144 HIS A CA 1
ATOM 1121 C C . HIS A 1 144 ? 23.562 22.078 15.336 1 97.5 144 HIS A C 1
ATOM 1123 O O . HIS A 1 144 ? 24.406 21.922 14.445 1 97.5 144 HIS A O 1
ATOM 1129 N N . GLU A 1 145 ? 23.031 23.234 15.617 1 97.5 145 GLU A N 1
ATOM 1130 C CA . GLU A 1 145 ? 23.469 24.469 14.969 1 97.5 145 GLU A CA 1
ATOM 1131 C C . GLU A 1 145 ? 23.719 25.562 15.992 1 97.5 145 GLU A C 1
ATOM 1133 O O . GLU A 1 145 ? 23.125 26.641 15.93 1 97.5 145 GLU A O 1
ATOM 1138 N N . PRO A 1 146 ? 24.734 25.406 16.844 1 97.31 146 PRO A N 1
ATOM 1139 C CA . PRO A 1 146 ? 24.953 26.328 17.969 1 97.31 146 PRO A CA 1
ATOM 1140 C C . PRO A 1 146 ? 25.266 27.75 17.516 1 97.31 146 PRO A C 1
ATOM 1142 O O . PRO A 1 146 ? 24.906 28.703 18.188 1 97.31 146 PRO A O 1
ATOM 1145 N N . GLU A 1 147 ? 25.938 27.938 16.375 1 97.69 147 GLU A N 1
ATOM 1146 C CA . GLU A 1 147 ? 26.234 29.281 15.875 1 97.69 147 GLU A CA 1
ATOM 1147 C C . GLU A 1 147 ? 24.953 30.016 15.477 1 97.69 147 GLU A C 1
ATOM 1149 O O . GLU A 1 147 ? 24.781 31.188 15.781 1 97.69 147 GLU A O 1
ATOM 1154 N N . ARG A 1 148 ? 24.062 29.297 14.812 1 97.56 148 ARG A N 1
ATOM 1155 C CA . ARG A 1 148 ? 22.75 29.859 14.453 1 97.56 148 ARG A CA 1
ATOM 1156 C C . ARG A 1 148 ? 21.953 30.219 15.695 1 97.56 148 ARG A C 1
ATOM 1158 O O . ARG A 1 148 ? 21.344 31.281 15.758 1 97.56 148 ARG A O 1
ATOM 1165 N N . TYR A 1 149 ? 22.047 29.359 16.688 1 98.06 149 TYR A N 1
ATOM 1166 C CA . TYR A 1 149 ? 21.328 29.578 17.938 1 98.06 149 TYR A CA 1
ATOM 1167 C C . TYR A 1 149 ? 21.797 30.828 18.641 1 98.06 149 TYR A C 1
ATOM 1169 O O . TYR A 1 149 ? 20.984 31.609 19.141 1 98.06 149 TYR A O 1
ATOM 1177 N N . ALA A 1 150 ? 23.016 31.094 18.641 1 97.19 150 ALA A N 1
ATOM 1178 C CA . ALA A 1 150 ? 23.609 32.219 19.328 1 97.19 150 ALA A CA 1
ATOM 1179 C C . ALA A 1 150 ? 23.234 33.531 18.656 1 97.19 150 ALA A C 1
ATOM 1181 O O . ALA A 1 150 ? 23.281 34.594 19.297 1 97.19 150 ALA A O 1
ATOM 1182 N N . GLN A 1 151 ? 22.859 33.5 17.438 1 98.06 151 GLN A N 1
ATOM 1183 C CA . GLN A 1 151 ? 22.578 34.688 16.656 1 98.06 151 GLN A CA 1
ATOM 1184 C C . GLN A 1 151 ? 21.094 35.062 16.719 1 98.06 151 GLN A C 1
ATOM 1186 O O . GLN A 1 151 ? 20.688 36.094 16.219 1 98.06 151 GLN A O 1
ATOM 1191 N N . ILE A 1 152 ? 20.344 34.312 17.453 1 98.5 152 ILE A N 1
ATOM 1192 C CA . ILE A 1 152 ? 18.906 34.562 17.5 1 98.5 152 ILE A CA 1
ATOM 1193 C C . ILE A 1 152 ? 18.625 35.875 18.188 1 98.5 152 ILE A C 1
ATOM 1195 O O . ILE A 1 152 ? 19.094 36.125 19.297 1 98.5 152 ILE A O 1
ATOM 1199 N N . GLY A 1 153 ? 17.906 36.688 17.453 1 98.44 153 GLY A N 1
ATOM 1200 C CA . GLY A 1 153 ? 17.453 37.938 18.016 1 98.44 153 GLY A CA 1
ATOM 1201 C C . GLY A 1 153 ? 15.984 37.906 18.406 1 98.44 153 GLY A C 1
ATOM 1202 O O . GLY A 1 153 ? 15.586 38.594 19.375 1 98.44 153 GLY A O 1
ATOM 1203 N N . SER A 1 154 ? 15.164 37.25 17.672 1 98.38 154 SER A N 1
ATOM 1204 C CA . SER A 1 154 ? 13.742 37.094 17.969 1 98.38 154 SER A CA 1
ATOM 1205 C C . SER A 1 154 ? 13.203 35.75 17.484 1 98.38 154 SER A C 1
ATOM 1207 O O . SER A 1 154 ? 13.617 35.281 16.438 1 98.38 154 SER A O 1
ATOM 1209 N N . VAL A 1 155 ? 12.305 35.219 18.281 1 98.25 155 VAL A N 1
ATOM 1210 C CA . VAL A 1 155 ? 11.602 34 17.922 1 98.25 155 VAL A CA 1
ATOM 1211 C C . VAL A 1 155 ? 10.164 34.344 17.531 1 98.25 155 VAL A C 1
ATOM 1213 O O . VAL A 1 155 ? 9.398 34.875 18.328 1 98.25 155 VAL A O 1
ATOM 1216 N N . LEU A 1 156 ? 9.852 34.062 16.297 1 98 156 LEU A N 1
ATOM 1217 C CA . LEU A 1 156 ? 8.516 34.344 15.766 1 98 156 LEU A CA 1
ATOM 1218 C C . LEU A 1 156 ? 7.891 33.062 15.188 1 98 156 LEU A C 1
ATOM 1220 O O . LEU A 1 156 ? 8.562 32.062 15.039 1 98 156 LEU A O 1
ATOM 1224 N N . MET A 1 157 ? 6.637 33.156 14.969 1 96.06 157 MET A N 1
ATOM 1225 C CA . MET A 1 157 ? 5.914 32.156 14.172 1 96.06 157 MET A CA 1
ATOM 1226 C C . MET A 1 157 ? 5.445 32.781 12.852 1 96.06 157 MET A C 1
ATOM 1228 O O . MET A 1 157 ? 5.777 33.906 12.539 1 96.06 157 MET A O 1
ATOM 1232 N N . SER A 1 158 ? 4.805 32.031 12.039 1 95.38 158 SER A N 1
ATOM 1233 C CA . SER A 1 158 ? 4.582 32.406 10.641 1 95.38 158 SER A CA 1
ATOM 1234 C C . SER A 1 158 ? 3.879 33.75 10.516 1 95.38 158 SER A C 1
ATOM 1236 O O . SER A 1 158 ? 4.375 34.656 9.844 1 95.38 158 SER A O 1
ATOM 1238 N N . HIS A 1 159 ? 2.711 33.906 11.094 1 96 159 HIS A N 1
ATOM 1239 C CA . HIS A 1 159 ? 1.983 35.156 10.906 1 96 159 HIS A CA 1
ATOM 1240 C C . HIS A 1 159 ? 2.678 36.312 11.625 1 96 159 HIS A C 1
ATOM 1242 O O . HIS A 1 159 ? 2.525 37.469 11.234 1 96 159 HIS A O 1
ATOM 1248 N N . ASP A 1 160 ? 3.477 36.094 12.711 1 98 160 ASP A N 1
ATOM 1249 C CA . ASP A 1 160 ? 4.258 37.125 13.367 1 98 160 ASP A CA 1
ATOM 1250 C C . ASP A 1 160 ? 5.289 37.719 12.414 1 98 160 ASP A C 1
ATOM 1252 O O . ASP A 1 160 ? 5.488 38.938 12.391 1 98 160 ASP A O 1
ATOM 1256 N N . TYR A 1 161 ? 5.898 36.812 11.719 1 98.25 161 TYR A N 1
ATOM 1257 C CA . TYR A 1 161 ? 6.918 37.25 10.766 1 98.25 161 TYR A CA 1
ATOM 1258 C C . TYR A 1 161 ? 6.309 38.094 9.672 1 98.25 161 TYR A C 1
ATOM 1260 O O . TYR A 1 161 ? 6.848 39.156 9.344 1 98.25 161 TYR A O 1
ATOM 1268 N N . LEU A 1 162 ? 5.234 37.656 9.109 1 98.38 162 LEU A N 1
ATOM 1269 C CA . LEU A 1 162 ? 4.594 38.406 8.039 1 98.38 162 LEU A CA 1
ATOM 1270 C C . LEU A 1 162 ? 4.098 39.75 8.555 1 98.38 162 LEU A C 1
ATOM 1272 O O . LEU A 1 162 ? 4.168 40.781 7.84 1 98.38 162 LEU A O 1
ATOM 1276 N N . ARG A 1 163 ? 3.586 39.75 9.719 1 98.56 163 ARG A N 1
ATOM 1277 C CA . ARG A 1 163 ? 3.178 41 10.344 1 98.56 163 ARG A CA 1
ATOM 1278 C C . ARG A 1 163 ? 4.371 41.938 10.531 1 98.56 163 ARG A C 1
ATOM 1280 O O . ARG A 1 163 ? 4.262 43.156 10.297 1 98.56 163 ARG A O 1
ATOM 1287 N N . PHE A 1 164 ? 5.449 41.375 11 1 98.69 164 PHE A N 1
ATOM 1288 C CA . PHE A 1 164 ? 6.684 42.156 11.141 1 98.69 164 PHE A CA 1
ATOM 1289 C C . PHE A 1 164 ? 7.102 42.75 9.812 1 98.69 164 PHE A C 1
ATOM 1291 O O . PHE A 1 164 ? 7.531 43.906 9.758 1 98.69 164 PHE A O 1
ATOM 1298 N N . CYS A 1 165 ? 6.973 42.031 8.734 1 98.62 165 CYS A N 1
ATOM 1299 C CA . CYS A 1 165 ? 7.328 42.531 7.406 1 98.62 165 CYS A CA 1
ATOM 1300 C C . CYS A 1 165 ? 6.445 43.688 7.008 1 98.62 165 CYS A C 1
ATOM 1302 O O . CYS A 1 165 ? 6.898 44.625 6.32 1 98.62 165 CYS A O 1
ATOM 1304 N N . LEU A 1 166 ? 5.227 43.688 7.445 1 98.69 166 LEU A N 1
ATOM 1305 C CA . LEU A 1 166 ? 4.277 44.75 7.105 1 98.69 166 LEU A CA 1
ATOM 1306 C C . LEU A 1 166 ? 4.508 45.969 7.961 1 98.69 166 LEU A C 1
ATOM 1308 O O . LEU A 1 166 ? 4.355 47.094 7.484 1 98.69 166 LEU A O 1
ATOM 1312 N N . THR A 1 167 ? 4.926 45.844 9.242 1 98.62 167 THR A N 1
ATOM 1313 C CA . THR A 1 167 ? 4.805 46.938 10.211 1 98.62 167 THR A CA 1
ATOM 1314 C C . THR A 1 167 ? 6.176 47.312 10.758 1 98.62 167 THR A C 1
ATOM 1316 O O . THR A 1 167 ? 6.336 48.406 11.312 1 98.62 167 THR A O 1
ATOM 1319 N N . GLY A 1 168 ? 7.043 46.344 10.75 1 98.06 168 GLY A N 1
ATOM 1320 C CA . GLY A 1 168 ? 8.336 46.562 11.383 1 98.06 168 GLY A CA 1
ATOM 1321 C C . GLY A 1 168 ? 8.312 46.312 12.875 1 98.06 168 GLY A C 1
ATOM 1322 O O . GLY A 1 168 ? 9.352 46.406 13.539 1 98.06 168 GLY A O 1
ATOM 1323 N N . GLU A 1 169 ? 7.18 45.938 13.445 1 98.25 169 GLU A N 1
ATOM 1324 C CA . GLU A 1 169 ? 7.031 45.75 14.883 1 98.25 169 GLU A CA 1
ATOM 1325 C C . GLU A 1 169 ? 7.07 44.25 15.25 1 98.25 169 GLU A C 1
ATOM 1327 O O . GLU A 1 169 ? 6.531 43.438 14.523 1 98.25 169 GLU A O 1
ATOM 1332 N N . LEU A 1 170 ? 7.668 44 16.375 1 98.19 170 LEU A N 1
ATOM 1333 C CA . LEU A 1 170 ? 7.812 42.625 16.844 1 98.19 170 LEU A CA 1
ATOM 1334 C C . LEU A 1 170 ? 6.781 42.312 17.922 1 98.19 170 LEU A C 1
ATOM 1336 O O . LEU A 1 170 ? 6.766 42.938 18.969 1 98.19 170 LEU A O 1
ATOM 1340 N N . HIS A 1 171 ? 5.941 41.375 17.688 1 97.94 171 HIS A N 1
ATOM 1341 C CA . HIS A 1 171 ? 4.969 40.844 18.641 1 97.94 171 HIS A CA 1
ATOM 1342 C C . HIS A 1 171 ? 4.719 39.344 18.391 1 97.94 171 HIS A C 1
ATOM 1344 O O . HIS A 1 171 ? 4.996 38.844 17.297 1 97.94 171 HIS A O 1
ATOM 1350 N N . CYS A 1 172 ? 4.316 38.688 19.375 1 97.44 172 CYS A N 1
ATOM 1351 C CA . CYS A 1 172 ? 3.77 37.344 19.25 1 97.44 172 CYS A CA 1
ATOM 1352 C C . CYS A 1 172 ? 2.289 37.312 19.609 1 97.44 172 CYS A C 1
ATOM 1354 O O . CYS A 1 172 ? 1.897 37.781 20.672 1 97.44 172 CYS A O 1
ATOM 1356 N N . GLU A 1 173 ? 1.528 36.812 18.719 1 97.38 173 GLU A N 1
ATOM 1357 C CA . GLU A 1 173 ? 0.083 36.812 18.906 1 97.38 173 GLU A CA 1
ATOM 1358 C C . GLU A 1 173 ? -0.347 35.625 19.812 1 97.38 173 GLU A C 1
ATOM 1360 O O . GLU A 1 173 ? 0.2 34.531 19.703 1 97.38 173 GLU A O 1
ATOM 1365 N N . GLU A 1 174 ? -1.307 35.812 20.562 1 97.38 174 GLU A N 1
ATOM 1366 C CA . GLU A 1 174 ? -1.609 35 21.734 1 97.38 174 GLU A CA 1
ATOM 1367 C C . GLU A 1 174 ? -2.131 33.625 21.328 1 97.38 174 GLU A C 1
ATOM 1369 O O . GLU A 1 174 ? -1.797 32.594 21.953 1 97.38 174 GLU A O 1
ATOM 1374 N N . THR A 1 175 ? -2.984 33.5 20.359 1 97.19 175 THR A N 1
ATOM 1375 C CA . THR A 1 175 ? -3.562 32.219 20.016 1 97.19 175 THR A CA 1
ATOM 1376 C C . THR A 1 175 ? -2.477 31.234 19.547 1 97.19 175 THR A C 1
ATOM 1378 O O . THR A 1 175 ? -2.584 30.031 19.781 1 97.19 175 THR A O 1
ATOM 1381 N N . ASN A 1 176 ? -1.452 31.719 18.984 1 95.62 176 ASN A N 1
ATOM 1382 C CA . ASN A 1 176 ? -0.351 30.891 18.516 1 95.62 176 ASN A CA 1
ATOM 1383 C C . ASN A 1 176 ? 0.651 30.609 19.641 1 95.62 176 ASN A C 1
ATOM 1385 O O . ASN A 1 176 ? 1.019 29.453 19.875 1 95.62 176 ASN A O 1
ATOM 1389 N N . ILE A 1 177 ? 1.072 31.672 20.328 1 96.25 177 ILE A N 1
ATOM 1390 C CA . ILE A 1 177 ? 2.146 31.531 21.312 1 96.25 177 ILE A CA 1
ATOM 1391 C C . ILE A 1 177 ? 1.651 30.719 22.5 1 96.25 177 ILE A C 1
ATOM 1393 O O . ILE A 1 177 ? 2.441 30.062 23.188 1 96.25 177 ILE A O 1
ATOM 1397 N N . SER A 1 178 ? 0.351 30.734 22.734 1 97.06 178 SER A N 1
ATOM 1398 C CA . SER A 1 178 ? -0.201 29.969 23.844 1 97.06 178 SER A CA 1
ATOM 1399 C C . SER A 1 178 ? 0.022 28.469 23.641 1 97.06 178 SER A C 1
ATOM 1401 O O . SER A 1 178 ? -0.03 27.703 24.594 1 97.06 178 SER A O 1
ATOM 1403 N N . GLU A 1 179 ? 0.289 28.078 22.422 1 95.75 179 GLU A N 1
ATOM 1404 C CA . GLU A 1 179 ? 0.479 26.656 22.125 1 95.75 179 GLU A CA 1
ATOM 1405 C C . GLU A 1 179 ? 1.947 26.344 21.859 1 95.75 179 GLU A C 1
ATOM 1407 O O . GLU A 1 179 ? 2.268 25.297 21.281 1 95.75 179 GLU A O 1
ATOM 1412 N N . SER A 1 180 ? 2.865 27.109 22.312 1 95.31 180 SER A N 1
ATOM 1413 C CA . SER A 1 180 ? 4.285 27.047 21.984 1 95.31 180 SER A CA 1
ATOM 1414 C C . SER A 1 180 ? 5.051 26.219 23.016 1 95.31 180 SER A C 1
ATOM 1416 O O . SER A 1 180 ? 6.211 25.859 22.781 1 95.31 180 SER A O 1
ATOM 1418 N N . ASN A 1 181 ? 4.469 25.891 24.188 1 96.69 181 ASN A N 1
ATOM 1419 C CA . ASN A 1 181 ? 5.109 25.281 25.344 1 96.69 181 ASN A CA 1
ATOM 1420 C C . ASN A 1 181 ? 6.043 26.281 26.047 1 96.69 181 ASN A C 1
ATOM 1422 O O . ASN A 1 181 ? 6.902 25.875 26.828 1 96.69 181 ASN A O 1
ATOM 1426 N N . LEU A 1 182 ? 5.875 27.609 25.766 1 97 182 LEU A N 1
ATOM 1427 C CA . LEU A 1 182 ? 6.602 28.672 26.453 1 97 182 LEU A CA 1
ATOM 1428 C C . LEU A 1 182 ? 5.645 29.578 27.219 1 97 182 LEU A C 1
ATOM 1430 O O . LEU A 1 182 ? 6.066 30.562 27.828 1 97 182 LEU A O 1
ATOM 1434 N N . TYR A 1 183 ? 4.434 29.219 27.188 1 97.31 183 TYR A N 1
ATOM 1435 C CA . TYR A 1 183 ? 3.336 30.031 27.688 1 97.31 183 TYR A CA 1
ATOM 1436 C C . TYR A 1 183 ? 2.645 29.344 28.875 1 97.31 183 TYR A C 1
ATOM 1438 O O . TYR A 1 183 ? 2.316 28.156 28.797 1 97.31 183 TYR A O 1
ATOM 1446 N N . ASN A 1 184 ? 2.506 30.078 30 1 97.38 184 ASN A N 1
ATOM 1447 C CA . ASN A 1 184 ? 1.72 29.625 31.141 1 97.38 184 ASN A CA 1
ATOM 1448 C C . ASN A 1 184 ? 0.231 29.891 30.938 1 97.38 184 ASN A C 1
ATOM 1450 O O . ASN A 1 184 ? -0.216 31.031 31.031 1 97.38 184 ASN A O 1
ATOM 1454 N N . MET A 1 185 ? -0.51 28.875 30.781 1 96.38 185 MET A N 1
ATOM 1455 C CA . MET A 1 185 ? -1.915 28.984 30.391 1 96.38 185 MET A CA 1
ATOM 1456 C C . MET A 1 185 ? -2.723 29.688 31.484 1 96.38 185 MET A C 1
ATOM 1458 O O . MET A 1 185 ? -3.627 30.469 31.188 1 96.38 185 MET A O 1
ATOM 1462 N N . ALA A 1 186 ? -2.432 29.453 32.719 1 93.06 186 ALA A N 1
ATOM 1463 C CA . ALA A 1 186 ? -3.166 30.016 33.844 1 93.06 186 ALA A CA 1
ATOM 1464 C C . ALA A 1 186 ? -2.83 31.5 34 1 93.06 186 ALA A C 1
ATOM 1466 O O . ALA A 1 186 ? -3.709 32.312 34.312 1 93.06 186 ALA A O 1
ATOM 1467 N N . GLU A 1 187 ? -1.591 31.875 33.781 1 94.38 187 GLU A N 1
ATOM 1468 C CA . GLU A 1 187 ? -1.138 33.219 34.062 1 94.38 187 GLU A CA 1
ATOM 1469 C C . GLU A 1 187 ? -1.265 34.125 32.812 1 94.38 187 GLU A C 1
ATOM 1471 O O . GLU A 1 187 ? -1.287 35.344 32.906 1 94.38 187 GLU A O 1
ATOM 1476 N N . GLY A 1 188 ? -1.24 33.531 31.672 1 94.06 188 GLY A N 1
ATOM 1477 C CA . GLY A 1 188 ? -1.414 34.281 30.438 1 94.06 188 GLY A CA 1
ATOM 1478 C C . GLY A 1 188 ? -0.165 35.031 30.016 1 94.06 188 GLY A C 1
ATOM 1479 O O . GLY A 1 188 ? -0.246 36.156 29.531 1 94.06 188 GLY A O 1
ATOM 1480 N N . LYS A 1 189 ? 1 34.5 30.25 1 95.12 189 LYS A N 1
ATOM 1481 C CA . LYS A 1 189 ? 2.275 35.094 29.875 1 95.12 189 LYS A CA 1
ATOM 1482 C C . LYS A 1 189 ? 3.361 34.031 29.703 1 95.12 189 LYS A C 1
ATOM 1484 O O . LYS A 1 189 ? 3.146 32.875 30.016 1 95.12 189 LYS A O 1
ATOM 1489 N N . TYR A 1 190 ? 4.484 34.5 29.234 1 97.06 190 TYR A N 1
ATOM 1490 C CA . TYR A 1 190 ? 5.641 33.625 29.156 1 97.06 190 TYR A CA 1
ATOM 1491 C C . TYR A 1 190 ? 6.055 33.125 30.547 1 97.06 190 TYR A C 1
ATOM 1493 O O . TYR A 1 190 ? 5.891 33.875 31.531 1 97.06 190 TYR A O 1
ATOM 1501 N N . ASP A 1 191 ? 6.547 31.938 30.656 1 96.44 191 ASP A N 1
ATOM 1502 C CA . ASP A 1 191 ? 7.059 31.391 31.906 1 96.44 191 ASP A CA 1
ATOM 1503 C C . ASP A 1 191 ? 8.508 30.938 31.75 1 96.44 191 ASP A C 1
ATOM 1505 O O . ASP A 1 191 ? 8.773 29.891 31.156 1 96.44 191 ASP A O 1
ATOM 1509 N N . PRO A 1 192 ? 9.453 31.641 32.312 1 95.75 192 PRO A N 1
ATOM 1510 C CA . PRO A 1 192 ? 10.867 31.297 32.188 1 95.75 192 PRO A CA 1
ATOM 1511 C C . PRO A 1 192 ? 11.18 29.891 32.719 1 95.75 192 PRO A C 1
ATOM 1513 O O . PRO A 1 192 ? 12.125 29.25 32.25 1 95.75 192 PRO A O 1
ATOM 1516 N N . GLN A 1 193 ? 10.422 29.391 33.625 1 95.94 193 GLN A N 1
ATOM 1517 C CA . GLN A 1 193 ? 10.641 28.062 34.156 1 95.94 193 GLN A CA 1
ATOM 1518 C C . GLN A 1 193 ? 10.492 27 33.062 1 95.94 193 GLN A C 1
ATOM 1520 O O . GLN A 1 193 ? 11.18 25.984 33.094 1 95.94 193 GLN A O 1
ATOM 1525 N N . LEU A 1 194 ? 9.562 27.234 32.188 1 96.94 194 LEU A N 1
ATOM 1526 C CA . LEU A 1 194 ? 9.352 26.312 31.078 1 96.94 194 LEU A CA 1
ATOM 1527 C C . LEU A 1 194 ? 10.602 26.203 30.203 1 96.94 194 LEU A C 1
ATOM 1529 O O . LEU A 1 194 ? 11.008 25.094 29.828 1 96.94 194 LEU A O 1
ATOM 1533 N N . ALA A 1 195 ? 11.203 27.328 29.922 1 96.31 195 ALA A N 1
ATOM 1534 C CA . ALA A 1 195 ? 12.438 27.359 29.141 1 96.31 195 ALA A CA 1
ATOM 1535 C C . ALA A 1 195 ? 13.555 26.609 29.859 1 96.31 195 ALA A C 1
ATOM 1537 O O . ALA A 1 195 ? 14.352 25.906 29.234 1 96.31 195 ALA A O 1
ATOM 1538 N N . GLU A 1 196 ? 13.602 26.766 31.125 1 95.56 196 GLU A N 1
ATOM 1539 C CA . GLU A 1 196 ? 14.625 26.109 31.922 1 95.56 196 GLU A CA 1
ATOM 1540 C C . GLU A 1 196 ? 14.477 24.594 31.891 1 95.56 196 GLU A C 1
ATOM 1542 O O . GLU A 1 196 ? 15.453 23.859 31.688 1 95.56 196 GLU A O 1
ATOM 1547 N N . ILE A 1 197 ? 13.234 24.141 32.062 1 96.06 197 ILE A N 1
ATOM 1548 C CA . ILE A 1 197 ? 12.938 22.703 32.031 1 96.06 197 ILE A CA 1
ATOM 1549 C C . ILE A 1 197 ? 13.375 22.109 30.703 1 96.06 197 ILE A C 1
ATOM 1551 O O . ILE A 1 197 ? 13.859 20.969 30.641 1 96.06 197 ILE A O 1
ATOM 1555 N N . LEU A 1 198 ? 13.312 22.938 29.672 1 96.81 198 LEU A N 1
ATOM 1556 C CA . LEU A 1 198 ? 13.539 22.438 28.312 1 96.81 198 LEU A CA 1
ATOM 1557 C C . LEU A 1 198 ? 14.961 22.734 27.859 1 96.81 198 LEU A C 1
ATOM 1559 O O . LEU A 1 198 ? 15.32 22.438 26.719 1 96.81 198 LEU A O 1
ATOM 1563 N N . GLY A 1 199 ? 15.742 23.344 28.734 1 95.75 199 GLY A N 1
ATOM 1564 C CA . GLY A 1 199 ? 17.125 23.672 28.422 1 95.75 199 GLY A CA 1
ATOM 1565 C C . GLY A 1 199 ? 17.25 24.844 27.453 1 95.75 199 GLY A C 1
ATOM 1566 O O . GLY A 1 199 ? 18.156 24.859 26.609 1 95.75 199 GLY A O 1
ATOM 1567 N N . LEU A 1 200 ? 16.344 25.75 27.516 1 97.44 200 LEU A N 1
ATOM 1568 C CA . LEU A 1 200 ? 16.281 26.875 26.594 1 97.44 200 LEU A CA 1
ATOM 1569 C C . LEU A 1 200 ? 16.281 28.203 27.344 1 97.44 200 LEU A C 1
ATOM 1571 O O . LEU A 1 200 ? 15.625 29.156 26.938 1 97.44 200 LEU A O 1
ATOM 1575 N N . GLN A 1 201 ? 16.938 28.328 28.391 1 92.75 201 GLN A N 1
ATOM 1576 C CA . GLN A 1 201 ? 16.875 29.5 29.266 1 92.75 201 GLN A CA 1
ATOM 1577 C C . GLN A 1 201 ? 17.281 30.766 28.516 1 92.75 201 GLN A C 1
ATOM 1579 O O . GLN A 1 201 ? 16.75 31.844 28.766 1 92.75 201 GLN A O 1
ATOM 1584 N N . GLU A 1 202 ? 18.109 30.703 27.531 1 92.94 202 GLU A N 1
ATOM 1585 C CA . GLU A 1 202 ? 18.656 31.859 26.828 1 92.94 202 GLU A CA 1
ATOM 1586 C C . GLU A 1 202 ? 17.625 32.469 25.859 1 92.94 202 GLU A C 1
ATOM 1588 O O . GLU A 1 202 ? 17.812 33.562 25.375 1 92.94 202 GLU A O 1
ATOM 1593 N N . ILE A 1 203 ? 16.484 31.828 25.641 1 95.25 203 ILE A N 1
ATOM 1594 C CA . ILE A 1 203 ? 15.594 32.281 24.578 1 95.25 203 ILE A CA 1
ATOM 1595 C C . ILE A 1 203 ? 14.586 33.281 25.125 1 95.25 203 ILE A C 1
ATOM 1597 O O . ILE A 1 203 ? 13.938 34 24.359 1 95.25 203 ILE A O 1
ATOM 1601 N N . ILE A 1 204 ? 14.414 33.344 26.406 1 95.06 204 ILE A N 1
ATOM 1602 C CA . ILE A 1 204 ? 13.344 34.094 27.031 1 95.06 204 ILE A CA 1
ATOM 1603 C C . ILE A 1 204 ? 13.43 35.562 26.625 1 95.06 204 ILE A C 1
ATOM 1605 O O . ILE A 1 204 ? 12.406 36.219 26.344 1 95.06 204 ILE A O 1
ATOM 1609 N N . ASP A 1 205 ? 14.602 36.062 26.578 1 95.12 205 ASP A N 1
ATOM 1610 C CA . ASP A 1 205 ? 14.781 37.5 26.25 1 95.12 205 ASP A CA 1
ATOM 1611 C C . ASP A 1 205 ? 14.617 37.75 24.75 1 95.12 205 ASP A C 1
ATOM 1613 O O . ASP A 1 205 ? 14.656 38.875 24.297 1 95.12 205 ASP A O 1
ATOM 1617 N N . LYS A 1 206 ? 14.445 36.719 23.984 1 97.38 206 LYS A N 1
ATOM 1618 C CA . LYS A 1 206 ? 14.289 36.844 22.531 1 97.38 206 LYS A CA 1
ATOM 1619 C C . LYS A 1 206 ? 12.828 36.719 22.125 1 97.38 206 LYS A C 1
ATOM 1621 O O . LYS A 1 206 ? 12.5 36.812 20.953 1 97.38 206 LYS A O 1
ATOM 1626 N N . LEU A 1 207 ? 11.938 36.562 23.109 1 97.62 207 LEU A N 1
ATOM 1627 C CA . LEU A 1 207 ? 10.508 36.438 22.844 1 97.62 207 LEU A CA 1
ATOM 1628 C C . LEU A 1 207 ? 9.82 37.781 22.844 1 97.62 207 LEU A C 1
ATOM 1630 O O . LEU A 1 207 ? 9.852 38.5 23.844 1 97.62 207 LEU A O 1
ATOM 1634 N N . PRO A 1 208 ? 9.172 38.156 21.766 1 98 208 PRO A N 1
ATOM 1635 C CA . PRO A 1 208 ? 8.484 39.438 21.734 1 98 208 PRO A CA 1
ATOM 1636 C C . PRO A 1 208 ? 7.266 39.469 22.656 1 98 208 PRO A C 1
ATOM 1638 O O . PRO A 1 208 ? 6.805 38.438 23.125 1 98 208 PRO A O 1
ATOM 1641 N N . LEU A 1 209 ? 6.766 40.625 22.828 1 97 209 LEU A N 1
ATOM 1642 C CA . LEU A 1 209 ? 5.582 40.844 23.656 1 97 209 LEU A CA 1
ATOM 1643 C C . LEU A 1 209 ? 4.371 40.125 23.062 1 97 209 LEU A C 1
ATOM 1645 O O . LEU A 1 209 ? 4.176 40.125 21.844 1 97 209 LEU A O 1
ATOM 1649 N N . VAL A 1 210 ? 3.545 39.625 23.984 1 97.19 210 VAL A N 1
ATOM 1650 C CA . VAL A 1 210 ? 2.328 38.938 23.562 1 97.19 210 VAL A CA 1
ATOM 1651 C C . VAL A 1 210 ? 1.221 39.938 23.312 1 97.19 210 VAL A C 1
ATOM 1653 O O . VAL A 1 210 ? 1.016 40.844 24.125 1 97.19 210 VAL A O 1
ATOM 1656 N N . ILE A 1 211 ? 0.544 39.812 22.203 1 97.19 211 ILE A N 1
ATOM 1657 C CA . ILE A 1 211 ? -0.561 40.688 21.891 1 97.19 211 ILE A CA 1
ATOM 1658 C C . ILE A 1 211 ? -1.809 39.875 21.562 1 97.19 211 ILE A C 1
ATOM 1660 O O . ILE A 1 211 ? -1.709 38.719 21.172 1 97.19 211 ILE A O 1
ATOM 1664 N N . ALA A 1 212 ? -2.957 40.5 21.719 1 96.94 212 ALA A N 1
ATOM 1665 C CA . ALA A 1 212 ? -4.219 39.844 21.406 1 96.94 212 ALA A CA 1
ATOM 1666 C C . ALA A 1 212 ? -4.445 39.781 19.891 1 96.94 212 ALA A C 1
ATOM 1668 O O . ALA A 1 212 ? -3.865 40.594 19.141 1 96.94 212 ALA A O 1
ATOM 1669 N N . PRO A 1 213 ? -5.32 38.875 19.453 1 97.25 213 PRO A N 1
ATOM 1670 C CA . PRO A 1 213 ? -5.582 38.75 18.016 1 97.25 213 PRO A CA 1
ATOM 1671 C C . PRO A 1 213 ? -6.105 40.031 17.375 1 97.25 213 PRO A C 1
ATOM 1673 O O . PRO A 1 213 ? -5.746 40.344 16.25 1 97.25 213 PRO A O 1
ATOM 1676 N N . ASN A 1 214 ? -6.957 40.812 18.109 1 96.38 214 ASN A N 1
ATOM 1677 C CA . ASN A 1 214 ? -7.633 41.969 17.547 1 96.38 214 ASN A CA 1
ATOM 1678 C C . ASN A 1 214 ? -6.973 43.25 18 1 96.38 214 ASN A C 1
ATOM 1680 O O . ASN A 1 214 ? -7.57 44.344 17.875 1 96.38 214 ASN A O 1
ATOM 1684 N N . GLN A 1 215 ? -5.828 43.156 18.594 1 97.25 215 GLN A N 1
ATOM 1685 C CA . GLN A 1 215 ? -5.082 44.375 18.984 1 97.25 215 GLN A CA 1
ATOM 1686 C C . GLN A 1 215 ? -4.199 44.875 17.844 1 97.25 215 GLN A C 1
ATOM 1688 O O . GLN A 1 215 ? -3.559 44.062 17.156 1 97.25 215 GLN A O 1
ATOM 1693 N N . VAL A 1 216 ? -4.199 46.188 17.609 1 98.44 216 VAL A N 1
ATOM 1694 C CA . VAL A 1 216 ? -3.34 46.75 16.578 1 98.44 216 VAL A CA 1
ATOM 1695 C C . VAL A 1 216 ? -1.875 46.562 16.969 1 98.44 216 VAL A C 1
ATOM 1697 O O . VAL A 1 216 ? -1.448 47.062 18.016 1 98.44 216 VAL A O 1
ATOM 1700 N N . ALA A 1 217 ? -1.172 45.906 16.188 1 98.25 217 ALA A N 1
ATOM 1701 C CA . ALA A 1 217 ? 0.233 45.594 16.453 1 98.25 217 ALA A CA 1
ATOM 1702 C C . ALA A 1 217 ? 1.145 46.656 15.844 1 98.25 217 ALA A C 1
ATOM 1704 O O . ALA A 1 217 ? 2.273 46.875 16.297 1 98.25 217 ALA A O 1
ATOM 1705 N N . GLY A 1 218 ? 0.696 47.25 14.836 1 98.44 218 GLY A N 1
ATOM 1706 C CA . GLY A 1 218 ? 1.433 48.25 14.094 1 98.44 218 GLY A CA 1
ATOM 1707 C C . GLY A 1 218 ? 0.709 48.719 12.844 1 98.44 218 GLY A C 1
ATOM 1708 O O . GLY A 1 218 ? -0.466 48.406 12.641 1 98.44 218 GLY A O 1
ATOM 1709 N N . TYR A 1 219 ? 1.486 49.5 12.047 1 98.69 219 TYR A N 1
ATOM 1710 C CA . TYR A 1 219 ? 0.928 50.094 10.836 1 98.69 219 TYR A CA 1
ATOM 1711 C C . TYR A 1 219 ? 1.818 49.812 9.633 1 98.69 219 TYR A C 1
ATOM 1713 O O . TYR A 1 219 ? 3.039 49.688 9.766 1 98.69 219 TYR A O 1
ATOM 1721 N N . VAL A 1 220 ? 1.184 49.688 8.484 1 98.81 220 VAL A N 1
ATOM 1722 C CA . VAL A 1 220 ? 1.927 49.406 7.262 1 98.81 220 VAL A CA 1
ATOM 1723 C C . VAL A 1 220 ? 2.984 50.5 7.047 1 98.81 220 VAL A C 1
ATOM 1725 O O . VAL A 1 220 ? 2.674 51.688 7.047 1 98.81 220 VAL A O 1
ATOM 1728 N N . THR A 1 221 ? 4.176 50.062 6.824 1 98.75 221 THR A N 1
ATOM 1729 C CA . THR A 1 221 ? 5.293 50.969 6.617 1 98.75 221 THR A CA 1
ATOM 1730 C C . THR A 1 221 ? 5.363 51.438 5.16 1 98.75 221 THR A C 1
ATOM 1732 O O . THR A 1 221 ? 4.68 50.875 4.301 1 98.75 221 THR A O 1
ATOM 1735 N N . GLU A 1 222 ? 6.27 52.406 4.91 1 98.5 222 GLU A N 1
ATOM 1736 C CA . GLU A 1 222 ? 6.504 52.875 3.547 1 98.5 222 GLU A CA 1
ATOM 1737 C C . GLU A 1 222 ? 7.094 51.781 2.68 1 98.5 222 GLU A C 1
ATOM 1739 O O . GLU A 1 222 ? 6.68 51.594 1.534 1 98.5 222 GLU A O 1
ATOM 1744 N N . LYS A 1 223 ? 7.996 51.125 3.238 1 97.69 223 LYS A N 1
ATOM 1745 C CA . LYS A 1 223 ? 8.656 50.031 2.518 1 97.69 223 LYS A CA 1
ATOM 1746 C C . LYS A 1 223 ? 7.656 48.938 2.141 1 97.69 223 LYS A C 1
ATOM 1748 O O . LYS A 1 223 ? 7.645 48.469 1.001 1 97.69 223 LYS A O 1
ATOM 1753 N N . ALA A 1 224 ? 6.852 48.5 3.131 1 98.25 224 ALA A N 1
ATOM 1754 C CA . ALA A 1 224 ? 5.859 47.469 2.875 1 98.25 224 ALA A CA 1
ATOM 1755 C C . ALA A 1 224 ? 4.824 47.938 1.854 1 98.25 224 ALA A C 1
ATOM 1757 O O . ALA A 1 224 ? 4.402 47.156 0.992 1 98.25 224 ALA A O 1
ATOM 1758 N N . SER A 1 225 ? 4.449 49.156 1.988 1 98.31 225 SER A N 1
ATOM 1759 C CA . SER A 1 225 ? 3.484 49.719 1.062 1 98.31 225 SER A CA 1
ATOM 1760 C C . SER A 1 225 ? 3.99 49.656 -0.375 1 98.31 225 SER A C 1
ATOM 1762 O O . SER A 1 225 ? 3.242 49.312 -1.289 1 98.31 225 SER A O 1
ATOM 1764 N N . ALA A 1 226 ? 5.188 50 -0.562 1 97.56 226 ALA A N 1
ATOM 1765 C CA . ALA A 1 226 ? 5.793 49.969 -1.893 1 97.56 226 ALA A CA 1
ATOM 1766 C C . ALA A 1 226 ? 5.824 48.562 -2.465 1 97.56 226 ALA A C 1
ATOM 1768 O O . ALA A 1 226 ? 5.684 48.375 -3.676 1 97.56 226 ALA A O 1
ATOM 1769 N N . PHE A 1 227 ? 5.93 47.688 -1.567 1 96.38 227 PHE A N 1
ATOM 1770 C CA . PHE A 1 227 ? 6.121 46.281 -1.985 1 96.38 227 PHE A CA 1
ATOM 1771 C C . PHE A 1 227 ? 4.777 45.625 -2.227 1 96.38 227 PHE A C 1
ATOM 1773 O O . PHE A 1 227 ? 4.641 44.812 -3.15 1 96.38 227 PHE A O 1
ATOM 1780 N N . CYS A 1 228 ? 3.721 45.906 -1.414 1 97.5 228 CYS A N 1
ATOM 1781 C CA . CYS A 1 228 ? 2.506 45.094 -1.481 1 97.5 228 CYS A CA 1
ATOM 1782 C C . CYS A 1 228 ? 1.316 45.938 -1.928 1 97.5 228 CYS A C 1
ATOM 1784 O O . CYS A 1 228 ? 0.265 45.406 -2.277 1 97.5 228 CYS A O 1
ATOM 1786 N N . GLY A 1 229 ? 1.415 47.25 -1.912 1 97.81 229 GLY A N 1
ATOM 1787 C CA . GLY A 1 229 ? 0.378 48.125 -2.467 1 97.81 229 GLY A CA 1
ATOM 1788 C C . GLY A 1 229 ? -0.584 48.656 -1.419 1 97.81 229 GLY A C 1
ATOM 1789 O O . GLY A 1 229 ? -1.424 49.5 -1.713 1 97.81 229 GLY A O 1
ATOM 1790 N N . LEU A 1 230 ? -0.488 48.25 -0.2 1 98.62 230 LEU A N 1
ATOM 1791 C CA . LEU A 1 230 ? -1.32 48.781 0.875 1 98.62 230 LEU A CA 1
ATOM 1792 C C . LEU A 1 230 ? -0.957 50.219 1.183 1 98.62 230 LEU A C 1
ATOM 1794 O O . LEU A 1 230 ? 0.179 50.656 0.952 1 98.62 230 LEU A O 1
ATOM 1798 N N . ALA A 1 231 ? -1.899 50.938 1.718 1 98.44 231 ALA A N 1
ATOM 1799 C CA . ALA A 1 231 ? -1.622 52.344 2.09 1 98.44 231 ALA A CA 1
ATOM 1800 C C . ALA A 1 231 ? -0.758 52.406 3.346 1 98.44 231 ALA A C 1
ATOM 1802 O O . ALA A 1 231 ? -0.958 51.625 4.289 1 98.44 231 ALA A O 1
ATOM 1803 N N . VAL A 1 232 ? 0.167 53.375 3.264 1 98.38 232 VAL A N 1
ATOM 1804 C CA . VAL A 1 232 ? 0.957 53.656 4.461 1 98.38 232 VAL A CA 1
ATOM 1805 C C . VAL A 1 232 ? 0.034 54.031 5.613 1 98.38 232 VAL A C 1
ATOM 1807 O O . VAL A 1 232 ? -0.905 54.812 5.43 1 98.38 232 VAL A O 1
ATOM 1810 N N . GLY A 1 233 ? 0.285 53.375 6.773 1 98.38 233 GLY A N 1
ATOM 1811 C CA . GLY A 1 233 ? -0.501 53.75 7.941 1 98.38 233 GLY A CA 1
ATOM 1812 C C . GLY A 1 233 ? -1.689 52.844 8.172 1 98.38 233 GLY A C 1
ATOM 1813 O O . GLY A 1 233 ? -2.361 52.938 9.203 1 98.38 233 GLY A O 1
ATOM 1814 N N . THR A 1 234 ? -1.996 51.906 7.277 1 98.44 234 THR A N 1
ATOM 1815 C CA . THR A 1 234 ? -3.066 50.938 7.496 1 98.44 234 THR A CA 1
ATOM 1816 C C . THR A 1 234 ? -2.783 50.094 8.727 1 98.44 234 THR A C 1
ATOM 1818 O O . THR A 1 234 ? -1.698 49.531 8.859 1 98.44 234 THR A O 1
ATOM 1821 N N . PRO A 1 235 ? -3.717 49.969 9.68 1 98.62 235 PRO A N 1
ATOM 1822 C CA . PRO A 1 235 ? -3.477 49.156 10.875 1 98.62 235 PRO A CA 1
ATOM 1823 C C . PRO A 1 235 ? -3.395 47.656 10.57 1 98.62 235 PRO A C 1
ATOM 1825 O O . PRO A 1 235 ? -4.156 47.156 9.742 1 98.62 235 PRO A O 1
ATOM 1828 N N . VAL A 1 236 ? -2.48 47.031 11.203 1 98.81 236 VAL A N 1
ATOM 1829 C CA . VAL A 1 236 ? -2.334 45.594 11.141 1 98.81 236 VAL A CA 1
ATOM 1830 C C . VAL A 1 236 ? -2.51 44.969 12.531 1 98.81 236 VAL A C 1
ATOM 1832 O O . VAL A 1 236 ? -1.832 45.375 13.477 1 98.81 236 VAL A O 1
ATOM 1835 N N . VAL A 1 237 ? -3.424 44.031 12.664 1 98.5 237 VAL A N 1
ATOM 1836 C CA . VAL A 1 237 ? -3.758 43.5 13.977 1 98.5 237 VAL A CA 1
ATOM 1837 C C . VAL A 1 237 ? -2.908 42.25 14.258 1 98.5 237 VAL A C 1
ATOM 1839 O O . VAL A 1 237 ? -2.096 41.844 13.422 1 98.5 237 VAL A O 1
ATOM 1842 N N . GLY A 1 238 ? -3.064 41.719 15.422 1 97.5 238 GLY A N 1
ATOM 1843 C CA . GLY A 1 238 ? -2.283 40.562 15.852 1 97.5 238 GLY A CA 1
ATOM 1844 C C . GLY A 1 238 ? -2.398 39.375 14.906 1 97.5 238 GLY A C 1
ATOM 1845 O O . GLY A 1 238 ? -1.387 38.812 14.484 1 97.5 238 GLY A O 1
ATOM 1846 N N . GLY A 1 239 ? -3.654 39.062 14.594 1 96.12 239 GLY A N 1
ATOM 1847 C CA . GLY A 1 239 ? -3.895 37.906 13.758 1 96.12 239 GLY A CA 1
ATOM 1848 C C . GLY A 1 239 ? -4.336 36.688 14.555 1 96.12 239 GLY A C 1
ATOM 1849 O O . GLY A 1 239 ? -4.777 36.812 15.695 1 96.12 239 GLY A O 1
ATOM 1850 N N . LEU A 1 240 ? -4.266 35.5 13.805 1 95.56 240 LEU A N 1
ATOM 1851 C CA . LEU A 1 240 ? -4.797 34.312 14.438 1 95.56 240 LEU A CA 1
ATOM 1852 C C . LEU A 1 240 ? -4.051 33.062 13.961 1 95.56 240 LEU A C 1
ATOM 1854 O O . LEU A 1 240 ? -3.547 33.031 12.836 1 95.56 240 LEU A O 1
ATOM 1858 N N . PHE A 1 241 ? -4.008 32.094 14.93 1 95.56 241 PHE A N 1
ATOM 1859 C CA . PHE A 1 241 ? -3.766 30.688 14.547 1 95.56 241 PHE A CA 1
ATOM 1860 C C . PHE A 1 241 ? -4.855 30.188 13.609 1 95.56 241 PHE A C 1
ATOM 1862 O O . PHE A 1 241 ? -6.047 30.406 13.859 1 95.56 241 PHE A O 1
ATOM 1869 N N . ASP A 1 242 ? -4.484 29.641 12.484 1 92.56 242 ASP A N 1
ATOM 1870 C CA . ASP A 1 242 ? -5.453 29.297 11.445 1 92.56 242 ASP A CA 1
ATOM 1871 C C . ASP A 1 242 ? -6.539 28.359 11.984 1 92.56 242 ASP A C 1
ATOM 1873 O O . ASP A 1 242 ? -7.691 28.438 11.555 1 92.56 242 ASP A O 1
ATOM 1877 N N . VAL A 1 243 ? -6.215 27.484 12.93 1 92.06 243 VAL A N 1
ATOM 1878 C CA . VAL A 1 243 ? -7.207 26.594 13.516 1 92.06 243 VAL A CA 1
ATOM 1879 C C . VAL A 1 243 ? -8.242 27.406 14.281 1 92.06 243 VAL A C 1
ATOM 1881 O O . VAL A 1 243 ? -9.438 27.094 14.258 1 92.06 243 VAL A O 1
ATOM 1884 N N . VAL A 1 244 ? -7.773 28.453 14.906 1 94.81 244 VAL A N 1
ATOM 1885 C CA . VAL A 1 244 ? -8.664 29.359 15.641 1 94.81 244 VAL A CA 1
ATOM 1886 C C . VAL A 1 244 ? -9.547 30.125 14.648 1 94.81 244 VAL A C 1
ATOM 1888 O O . VAL A 1 244 ? -10.742 30.297 14.883 1 94.81 244 VAL A O 1
ATOM 1891 N N . SER A 1 245 ? -8.938 30.547 13.586 1 93.44 245 SER A N 1
ATOM 1892 C CA . SER A 1 245 ? -9.695 31.25 12.555 1 93.44 245 SER A CA 1
ATOM 1893 C C . SER A 1 245 ? -10.828 30.375 12.023 1 93.44 245 SER A C 1
ATOM 1895 O O . SER A 1 245 ? -11.961 30.828 11.883 1 93.44 245 SER A O 1
ATOM 1897 N N . THR A 1 246 ? -10.531 29.188 11.742 1 90.31 246 THR A N 1
ATOM 1898 C CA . THR A 1 246 ? -11.516 28.266 11.211 1 90.31 246 THR A CA 1
ATOM 1899 C C . THR A 1 246 ? -12.625 28 12.219 1 90.31 246 THR A C 1
ATOM 1901 O O . THR A 1 246 ? -13.805 27.953 11.859 1 90.31 246 THR A O 1
ATOM 1904 N N . ALA A 1 247 ? -12.242 27.828 13.43 1 91.56 247 ALA A N 1
ATOM 1905 C CA . ALA A 1 247 ? -13.234 27.609 14.477 1 91.56 247 ALA A CA 1
ATOM 1906 C C . ALA A 1 247 ? -14.18 28.812 14.602 1 91.56 247 ALA A C 1
ATOM 1908 O O . ALA A 1 247 ? -15.391 28.641 14.758 1 91.56 247 ALA A O 1
ATOM 1909 N N . LEU A 1 248 ? -13.586 29.938 14.547 1 90.12 248 LEU A N 1
ATOM 1910 C CA . LEU A 1 248 ? -14.375 31.156 14.602 1 90.12 248 LEU A CA 1
ATOM 1911 C C . LEU A 1 248 ? -15.375 31.219 13.453 1 90.12 248 LEU A C 1
ATOM 1913 O O . LEU A 1 248 ? -16.562 31.5 13.672 1 90.12 248 LEU A O 1
ATOM 1917 N N . CYS A 1 249 ? -14.93 30.953 12.305 1 88.62 249 CYS A N 1
ATOM 1918 C CA . CYS A 1 249 ? -15.75 31.047 11.102 1 88.62 249 CYS A CA 1
ATOM 1919 C C . CYS A 1 249 ? -16.797 29.938 11.07 1 88.62 249 CYS A C 1
ATOM 1921 O O . CYS A 1 249 ? -17.859 30.094 10.477 1 88.62 249 CYS A O 1
ATOM 1923 N N . ALA A 1 250 ? -16.469 28.828 11.695 1 87.5 250 ALA A N 1
ATOM 1924 C CA . ALA A 1 250 ? -17.391 27.703 11.734 1 87.5 250 ALA A CA 1
ATOM 1925 C C . ALA A 1 250 ? -18.484 27.922 12.773 1 87.5 250 ALA A C 1
ATOM 1927 O O . ALA A 1 250 ? -19.406 27.125 12.891 1 87.5 250 ALA A O 1
ATOM 1928 N N . GLY A 1 251 ? -18.406 28.953 13.5 1 86.88 251 GLY A N 1
ATOM 1929 C CA . GLY A 1 251 ? -19.438 29.297 14.469 1 86.88 251 GLY A CA 1
ATOM 1930 C C . GLY A 1 251 ? -19.359 28.469 15.734 1 86.88 251 GLY A C 1
ATOM 1931 O O . GLY A 1 251 ? -20.391 28.156 16.344 1 86.88 251 GLY A O 1
ATOM 1932 N N . LEU A 1 252 ? -18.219 28.031 16.109 1 88.06 252 LEU A N 1
ATOM 1933 C CA . LEU A 1 252 ? -18.047 27.359 17.391 1 88.06 252 LEU A CA 1
ATOM 1934 C C . LEU A 1 252 ? -18.078 28.359 18.547 1 88.06 252 LEU A C 1
ATOM 1936 O O . LEU A 1 252 ? -17.266 29.266 18.594 1 88.06 252 LEU A O 1
ATOM 1940 N N . ASP A 1 253 ? -19.109 28.203 19.422 1 85.75 253 ASP A N 1
ATOM 1941 C CA . ASP A 1 253 ? -19.266 29.219 20.453 1 85.75 253 ASP A CA 1
ATOM 1942 C C . ASP A 1 253 ? -19.578 28.594 21.812 1 85.75 253 ASP A C 1
ATOM 1944 O O . ASP A 1 253 ? -19.703 29.297 22.812 1 85.75 253 ASP A O 1
ATOM 1948 N N . ASP A 1 254 ? -19.75 27.328 21.781 1 90.06 254 ASP A N 1
ATOM 1949 C CA . ASP A 1 254 ? -20 26.641 23.047 1 90.06 254 ASP A CA 1
ATOM 1950 C C . ASP A 1 254 ? -19.547 25.188 22.984 1 90.06 254 ASP A C 1
ATOM 1952 O O . ASP A 1 254 ? -18.906 24.781 22.016 1 90.06 254 ASP A O 1
ATOM 1956 N N . GLU A 1 255 ? -19.844 24.469 24.047 1 94.75 255 GLU A N 1
ATOM 1957 C CA . GLU A 1 255 ? -19.297 23.125 24.188 1 94.75 255 GLU A CA 1
ATOM 1958 C C . GLU A 1 255 ? -20.188 22.094 23.516 1 94.75 255 GLU A C 1
ATOM 1960 O O . GLU A 1 255 ? -19.922 20.891 23.578 1 94.75 255 GLU A O 1
ATOM 1965 N N . THR A 1 256 ? -21.234 22.5 22.781 1 95.12 256 THR A N 1
ATOM 1966 C CA . THR A 1 256 ? -22.156 21.562 22.156 1 95.12 256 THR A CA 1
ATOM 1967 C C . THR A 1 256 ? -21.797 21.359 20.688 1 95.12 256 THR A C 1
ATOM 1969 O O . THR A 1 256 ? -22.484 20.609 19.969 1 95.12 256 THR A O 1
ATOM 1972 N N . LYS A 1 257 ? -20.75 21.984 20.219 1 94.19 257 LYS A N 1
ATOM 1973 C CA . LYS A 1 257 ? -20.344 21.906 18.812 1 94.19 257 LYS A CA 1
ATOM 1974 C C . LYS A 1 257 ? -18.875 21.484 18.688 1 94.19 257 LYS A C 1
ATOM 1976 O O . LYS A 1 257 ? -18.031 21.906 19.5 1 94.19 257 LYS A O 1
ATOM 1981 N N . LEU A 1 258 ? -18.578 20.641 17.828 1 96.88 258 LEU A N 1
ATOM 1982 C CA . LEU A 1 258 ? -17.234 20.328 17.391 1 96.88 258 LEU A CA 1
ATOM 1983 C C . LEU A 1 258 ? -17.062 20.609 15.891 1 96.88 258 LEU A C 1
ATOM 1985 O O . LEU A 1 258 ? -18.031 20.578 15.141 1 96.88 258 LEU A O 1
ATOM 1989 N N . ASN A 1 259 ? -15.875 20.969 15.555 1 95.38 259 ASN A N 1
ATOM 1990 C CA . ASN A 1 259 ? -15.555 21.141 14.148 1 95.38 259 ASN A CA 1
ATOM 1991 C C . ASN A 1 259 ? -14.352 20.297 13.734 1 95.38 259 ASN A C 1
ATOM 1993 O O . ASN A 1 259 ? -13.336 20.281 14.43 1 95.38 259 ASN A O 1
ATOM 1997 N N . ALA A 1 260 ? -14.5 19.562 12.641 1 95.75 260 ALA A N 1
ATOM 1998 C CA . ALA A 1 260 ? -13.375 18.859 12.031 1 95.75 260 ALA A CA 1
ATOM 1999 C C . ALA A 1 260 ? -12.898 19.562 10.773 1 95.75 260 ALA A C 1
ATOM 2001 O O . ALA A 1 260 ? -13.695 19.906 9.898 1 95.75 260 ALA A O 1
ATOM 2002 N N . VAL A 1 261 ? -11.648 19.859 10.742 1 91.5 261 VAL A N 1
ATOM 2003 C CA . VAL A 1 261 ? -11.008 20.391 9.547 1 91.5 261 VAL A CA 1
ATOM 2004 C C . VAL A 1 261 ? -10.211 19.281 8.852 1 91.5 261 VAL A C 1
ATOM 2006 O O . VAL A 1 261 ? -9.352 18.656 9.469 1 91.5 261 VAL A O 1
ATOM 2009 N N . LEU A 1 262 ? -10.562 19.062 7.59 1 89.81 262 LEU A N 1
ATOM 2010 C CA . LEU A 1 262 ? -9.883 18.016 6.836 1 89.81 262 LEU A CA 1
ATOM 2011 C C . LEU A 1 262 ? -9.07 18.609 5.688 1 89.81 262 LEU A C 1
ATOM 2013 O O . LEU A 1 262 ? -9.594 18.781 4.582 1 89.81 262 LEU A O 1
ATOM 2017 N N . GLY A 1 263 ? -7.82 18.969 5.906 1 83.5 263 GLY A N 1
ATOM 2018 C CA . GLY A 1 263 ? -6.812 19.359 4.934 1 83.5 263 GLY A CA 1
ATOM 2019 C C . GLY A 1 263 ? -5.598 18.438 4.938 1 83.5 263 GLY A C 1
ATOM 2020 O O . GLY A 1 263 ? -5.73 17.219 4.93 1 83.5 263 GLY A O 1
ATOM 2021 N N . THR A 1 264 ? -4.457 19.062 4.969 1 77.38 264 THR A N 1
ATOM 2022 C CA . THR A 1 264 ? -3.283 18.234 5.227 1 77.38 264 THR A CA 1
ATOM 2023 C C . THR A 1 264 ? -3.326 17.656 6.641 1 77.38 264 THR A C 1
ATOM 2025 O O . THR A 1 264 ? -3.049 16.469 6.844 1 77.38 264 THR A O 1
ATOM 2028 N N . TRP A 1 265 ? -3.795 18.469 7.48 1 86.25 265 TRP A N 1
ATOM 2029 C CA . TRP A 1 265 ? -3.977 18.047 8.867 1 86.25 265 TRP A CA 1
ATOM 2030 C C . TRP A 1 265 ? -5.434 17.688 9.141 1 86.25 265 TRP A C 1
ATOM 2032 O O . TRP A 1 265 ? -6.344 18.266 8.539 1 86.25 265 TRP A O 1
ATOM 2042 N N . SER A 1 266 ? -5.598 16.734 9.953 1 93 266 SER A N 1
ATOM 2043 C CA . SER A 1 266 ? -6.875 16.469 10.609 1 93 266 SER A CA 1
ATOM 2044 C C . SER A 1 266 ? -6.938 17.125 11.984 1 93 266 SER A C 1
ATOM 2046 O O . SER A 1 266 ? -6.105 16.844 12.852 1 93 266 SER A O 1
ATOM 2048 N N . VAL A 1 267 ? -7.891 18.078 12.102 1 94.06 267 VAL A N 1
ATOM 2049 C CA . VAL A 1 267 ? -7.996 18.781 13.367 1 94.06 267 VAL A CA 1
ATOM 2050 C C . VAL A 1 267 ? -9.445 18.75 13.859 1 94.06 267 VAL A C 1
ATOM 2052 O O . VAL A 1 267 ? -10.359 19.141 13.133 1 94.06 267 VAL A O 1
ATOM 2055 N N . VAL A 1 268 ? -9.656 18.281 14.992 1 97 268 VAL A N 1
ATOM 2056 C CA . VAL A 1 268 ? -10.945 18.406 15.664 1 97 268 VAL A CA 1
ATOM 2057 C C . VAL A 1 268 ? -10.844 19.406 16.812 1 97 268 VAL A C 1
ATOM 2059 O O . VAL A 1 268 ? -9.969 19.281 17.672 1 97 268 VAL A O 1
ATOM 2062 N N . SER A 1 269 ? -11.773 20.375 16.781 1 97.06 269 SER A N 1
ATOM 2063 C CA . SER A 1 269 ? -11.672 21.453 17.75 1 97.06 269 SER A CA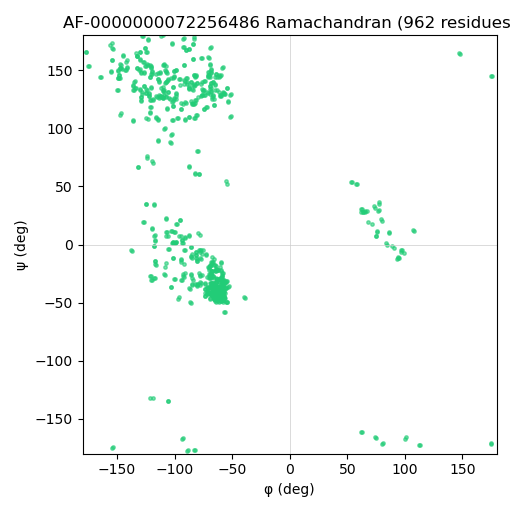 1
ATOM 2064 C C . SER A 1 269 ? -13 21.688 18.453 1 97.06 269 SER A C 1
ATOM 2066 O O . SER A 1 269 ? -14.062 21.453 17.875 1 97.06 269 SER A O 1
ATOM 2068 N N . GLY A 1 270 ? -12.93 22.109 19.609 1 97 270 GLY A N 1
ATOM 2069 C CA . GLY A 1 270 ? -14.023 22.625 20.422 1 97 270 GLY A CA 1
ATOM 2070 C C . GLY A 1 270 ? -13.625 23.812 21.266 1 97 270 GLY A C 1
ATOM 2071 O O . GLY A 1 270 ? -12.438 24.078 21.469 1 97 270 GLY A O 1
ATOM 2072 N N . ILE A 1 271 ? -14.672 24.578 21.656 1 96.88 271 ILE A N 1
ATOM 2073 C CA . ILE A 1 271 ? -14.422 25.797 22.438 1 96.88 271 ILE A CA 1
ATOM 2074 C C . ILE A 1 271 ? -15 25.625 23.844 1 96.88 271 ILE A C 1
ATOM 2076 O O . ILE A 1 271 ? -16.062 25.031 24.016 1 96.88 271 ILE A O 1
ATOM 2080 N N . THR A 1 272 ? -14.25 26.109 24.75 1 96.31 272 THR A N 1
ATOM 2081 C CA . THR A 1 272 ? -14.688 26.047 26.141 1 96.31 272 THR A CA 1
ATOM 2082 C C . THR A 1 272 ? -14.234 27.281 26.906 1 96.31 272 THR A C 1
ATOM 2084 O O . THR A 1 272 ? -13.391 28.047 26.438 1 96.31 272 THR A O 1
ATOM 2087 N N . ASP A 1 273 ? -14.859 27.531 28.078 1 95.06 273 ASP A N 1
ATOM 2088 C CA . ASP A 1 273 ? -14.5 28.688 28.891 1 95.06 273 ASP A CA 1
ATOM 2089 C C . ASP A 1 273 ? -13.719 28.266 30.141 1 95.06 273 ASP A C 1
ATOM 2091 O O . ASP A 1 273 ? -13.484 29.078 31.031 1 95.06 273 ASP A O 1
ATOM 2095 N N . HIS A 1 274 ? -13.32 27.031 30.172 1 93.44 274 HIS A N 1
ATOM 2096 C CA . HIS A 1 274 ? -12.594 26.578 31.359 1 93.44 274 HIS A CA 1
ATOM 2097 C C . HIS A 1 274 ? -11.68 25.391 31.016 1 93.44 274 HIS A C 1
ATOM 2099 O O . HIS A 1 274 ? -11.891 24.719 30.016 1 93.44 274 HIS A O 1
ATOM 2105 N N . ILE A 1 275 ? -10.695 25.188 31.859 1 92.69 275 ILE A N 1
ATOM 2106 C CA . ILE A 1 275 ? -9.859 24 31.797 1 92.69 275 ILE A CA 1
ATOM 2107 C C . ILE A 1 275 ? -10.398 22.938 32.75 1 92.69 275 ILE A C 1
ATOM 2109 O O . ILE A 1 275 ? -10.531 23.203 33.969 1 92.69 275 ILE A O 1
ATOM 2113 N N . ASP A 1 276 ? -10.719 21.797 32.219 1 88.88 276 ASP A N 1
ATOM 2114 C CA . ASP A 1 276 ? -11.273 20.719 33.031 1 88.88 276 ASP A CA 1
ATOM 2115 C C . ASP A 1 276 ? -10.164 19.922 33.75 1 88.88 276 ASP A C 1
ATOM 2117 O O . ASP A 1 276 ? -9.414 19.203 33.094 1 88.88 276 ASP A O 1
ATOM 2121 N N . PRO A 1 277 ? -10.031 20.047 35.031 1 85.31 277 PRO A N 1
ATOM 2122 C CA . PRO A 1 277 ? -8.953 19.375 35.75 1 85.31 277 PRO A CA 1
ATOM 2123 C C . PRO A 1 277 ? -9.18 17.875 35.875 1 85.31 277 PRO A C 1
ATOM 2125 O O . PRO A 1 277 ? -8.273 17.141 36.281 1 85.31 277 PRO A O 1
ATOM 2128 N N . ASN A 1 278 ? -10.328 17.359 35.5 1 85.69 278 ASN A N 1
ATOM 2129 C CA . ASN A 1 278 ? -10.695 15.969 35.75 1 85.69 278 ASN A CA 1
ATOM 2130 C C . ASN A 1 278 ? -10.391 15.086 34.531 1 85.69 278 ASN A C 1
ATOM 2132 O O . ASN A 1 278 ? -10.695 13.891 34.562 1 85.69 278 ASN A O 1
ATOM 2136 N N . GLN A 1 279 ? -9.758 15.695 33.625 1 88.69 279 GLN A N 1
ATOM 2137 C CA . GLN A 1 279 ? -9.492 14.914 32.438 1 88.69 279 GLN A CA 1
ATOM 2138 C C . GLN A 1 279 ? -8.25 14.047 32.594 1 88.69 279 GLN A C 1
ATOM 2140 O O . GLN A 1 279 ? -7.227 14.508 33.125 1 88.69 279 GLN A O 1
ATOM 2145 N N . ASP A 1 280 ? -8.328 12.805 32.156 1 86.25 280 ASP A N 1
ATOM 2146 C CA . ASP A 1 280 ? -7.211 11.859 32.219 1 86.25 280 ASP A CA 1
ATOM 2147 C C . ASP A 1 280 ? -6.281 12.039 31.031 1 86.25 280 ASP A C 1
ATOM 2149 O O . ASP A 1 280 ? -5.07 11.844 31.141 1 86.25 280 ASP A O 1
ATOM 2153 N N . LEU A 1 281 ? -6.867 12.469 29.922 1 90.12 281 LEU A N 1
ATOM 2154 C CA . LEU A 1 281 ? -6.074 12.648 28.719 1 90.12 281 LEU A CA 1
ATOM 2155 C C . LEU A 1 281 ? -5.484 14.055 28.641 1 90.12 281 LEU A C 1
ATOM 2157 O O . LEU A 1 281 ? -6.133 15.023 29.047 1 90.12 281 LEU A O 1
ATOM 2161 N N . PRO A 1 282 ? -4.309 14.125 28.141 1 91.81 282 PRO A N 1
ATOM 2162 C CA . PRO A 1 282 ? -3.684 15.438 27.984 1 91.81 282 PRO A CA 1
ATOM 2163 C C . PRO A 1 282 ? -4.172 16.172 26.75 1 91.81 282 PRO A C 1
ATOM 2165 O O . PRO A 1 282 ? -3.445 16.281 25.75 1 91.81 282 PRO A O 1
ATOM 2168 N N . PHE A 1 283 ? -5.328 16.781 26.875 1 93.62 283 PHE A N 1
ATOM 2169 C CA . PHE A 1 283 ? -5.875 17.547 25.766 1 93.62 283 PHE A CA 1
ATOM 2170 C C . PHE A 1 283 ? -5.074 18.828 25.562 1 93.62 283 PHE A C 1
ATOM 2172 O O . PHE A 1 283 ? -4.625 19.453 26.516 1 93.62 283 PHE A O 1
ATOM 2179 N N . VAL A 1 284 ? -4.941 19.234 24.359 1 94.62 284 VAL A N 1
ATOM 2180 C CA . VAL A 1 284 ? -4.246 20.469 24.016 1 94.62 284 VAL A CA 1
ATOM 2181 C C . VAL A 1 284 ? -5.207 21.641 24.141 1 94.62 284 VAL A C 1
ATOM 2183 O O . VAL A 1 284 ? -6.25 21.672 23.484 1 94.62 284 VAL A O 1
ATOM 2186 N N . TYR A 1 285 ? -4.832 22.562 24.984 1 95.69 285 TYR A N 1
ATOM 2187 C CA . TYR A 1 285 ? -5.574 23.812 25.125 1 95.69 285 TYR A CA 1
ATOM 2188 C C . TYR A 1 285 ? -4.805 24.984 24.531 1 95.69 285 TYR A C 1
ATOM 2190 O O . TYR A 1 285 ? -3.58 25.047 24.641 1 95.69 285 TYR A O 1
ATOM 2198 N N . GLY A 1 286 ? -5.512 25.859 23.844 1 96.25 286 GLY A N 1
ATOM 2199 C CA . GLY A 1 286 ? -4.992 27.141 23.406 1 96.25 286 GLY A CA 1
ATOM 2200 C C . GLY A 1 286 ? -5.91 28.312 23.75 1 96.25 286 GLY A C 1
ATOM 2201 O O . GLY A 1 286 ? -7.098 28.109 24.016 1 96.25 286 GLY A O 1
ATOM 2202 N N . ARG A 1 287 ? -5.27 29.453 23.766 1 96.62 287 ARG A N 1
ATOM 2203 C CA . ARG A 1 287 ? -6.109 30.641 23.875 1 96.62 287 ARG A CA 1
ATOM 2204 C C . ARG A 1 287 ? -6.918 30.875 22.609 1 96.62 287 ARG A C 1
ATOM 2206 O O . ARG A 1 287 ? -6.465 30.547 21.516 1 96.62 287 ARG A O 1
ATOM 2213 N N . TYR A 1 288 ? -8.109 31.359 22.797 1 95.5 288 TYR A N 1
ATOM 2214 C CA . TYR A 1 288 ? -9.023 31.594 21.688 1 95.5 288 TYR A CA 1
ATOM 2215 C C . TYR A 1 288 ? -9.062 33.062 21.328 1 95.5 288 TYR A C 1
ATOM 2217 O O . TYR A 1 288 ? -8.398 33.875 21.953 1 95.5 288 TYR A O 1
ATOM 2225 N N . ALA A 1 289 ? -9.766 33.375 20.203 1 92.12 289 ALA A N 1
ATOM 2226 C CA . ALA A 1 289 ? -9.891 34.75 19.734 1 92.12 289 ALA A CA 1
ATOM 2227 C C . ALA A 1 289 ? -10.656 35.594 20.734 1 92.12 289 ALA A C 1
ATOM 2229 O O . ALA A 1 289 ? -10.344 36.781 20.922 1 92.12 289 ALA A O 1
ATOM 2230 N N . GLN A 1 290 ? -11.648 35 21.328 1 89 290 GLN A N 1
ATOM 2231 C CA . GLN A 1 290 ? -12.43 35.688 22.344 1 89 290 GLN A CA 1
ATOM 2232 C C . GLN A 1 290 ? -11.789 35.562 23.719 1 89 290 GLN A C 1
ATOM 2234 O O . GLN A 1 290 ? -11.383 34.469 24.109 1 89 290 GLN A O 1
ATOM 2239 N N . ALA A 1 291 ? -11.836 36.656 24.438 1 87.44 291 ALA A N 1
ATOM 2240 C CA . ALA A 1 291 ? -11.219 36.688 25.766 1 87.44 291 ALA A CA 1
ATOM 2241 C C . ALA A 1 291 ? -11.914 35.688 26.703 1 87.44 291 ALA A C 1
ATOM 2243 O O . ALA A 1 291 ? -13.141 35.594 26.703 1 87.44 291 ALA A O 1
ATOM 2244 N N . GLY A 1 292 ? -11.07 34.906 27.406 1 89.56 292 GLY A N 1
ATOM 2245 C CA . GLY A 1 292 ? -11.594 34.031 28.438 1 89.56 292 GLY A CA 1
ATOM 2246 C C . GLY A 1 292 ? -11.953 32.656 27.891 1 89.56 292 GLY A C 1
ATOM 2247 O O . GLY A 1 292 ? -12.336 31.766 28.656 1 89.56 292 GLY A O 1
ATOM 2248 N N . LYS A 1 293 ? -11.805 32.5 26.656 1 94.62 293 LYS A N 1
ATOM 2249 C CA . LYS A 1 293 ? -12.164 31.203 26.062 1 94.62 293 LYS A CA 1
ATOM 2250 C C . LYS A 1 293 ? -10.914 30.438 25.625 1 94.62 293 LYS A C 1
ATOM 2252 O O . LYS A 1 293 ? -9.852 31.047 25.422 1 94.62 293 LYS A O 1
ATOM 2257 N N . PHE A 1 294 ? -11.094 29.141 25.578 1 96.75 294 PHE A N 1
ATOM 2258 C CA . PHE A 1 294 ? -10.039 28.234 25.125 1 96.75 294 PHE A CA 1
ATOM 2259 C C . PHE A 1 294 ? -10.5 27.422 23.938 1 96.75 294 PHE A C 1
ATOM 2261 O O . PHE A 1 294 ? -11.68 27.062 23.828 1 96.75 294 PHE A O 1
ATOM 2268 N N . ILE A 1 295 ? -9.609 27.203 23.109 1 96.81 295 ILE A N 1
ATOM 2269 C CA . ILE A 1 295 ? -9.82 26.188 22.078 1 96.81 295 ILE A CA 1
ATOM 2270 C C . ILE A 1 295 ? -9.141 24.875 22.484 1 96.81 295 ILE A C 1
ATOM 2272 O O . ILE A 1 295 ? -8.023 24.906 23.031 1 96.81 295 ILE A O 1
ATOM 2276 N N . VAL A 1 296 ? -9.828 23.812 22.438 1 96.75 296 VAL A N 1
ATOM 2277 C CA . VAL A 1 296 ? -9.273 22.469 22.594 1 96.75 296 VAL A CA 1
ATOM 2278 C C . VAL A 1 296 ? -9.219 21.766 21.234 1 96.75 296 VAL A C 1
ATOM 2280 O O . VAL A 1 296 ? -10.188 21.797 20.484 1 96.75 296 VAL A O 1
ATOM 2283 N N . HIS A 1 297 ? -8.062 21.203 20.953 1 94.69 297 HIS A N 1
ATOM 2284 C CA . HIS A 1 297 ? -8.039 20.547 19.656 1 94.69 297 HIS A CA 1
ATOM 2285 C C . HIS A 1 297 ? -7.121 19.328 19.656 1 94.69 297 HIS A C 1
ATOM 2287 O O . HIS A 1 297 ? -6.172 19.266 20.453 1 94.69 297 HIS A O 1
ATOM 2293 N N . GLU A 1 298 ? -7.477 18.344 18.922 1 94.5 298 GLU A N 1
ATOM 2294 C CA . GLU A 1 298 ? -6.695 17.172 18.531 1 94.5 298 GLU A CA 1
ATOM 2295 C C . GLU A 1 298 ? -6.34 17.219 17.047 1 94.5 298 GLU A C 1
ATOM 2297 O O . GLU A 1 298 ? -7.191 17.516 16.203 1 94.5 298 GLU A O 1
ATOM 2302 N N . ALA A 1 299 ? -5.016 16.953 16.812 1 92.19 299 ALA A N 1
ATOM 2303 C CA . ALA A 1 299 ? -4.633 17.125 15.414 1 92.19 299 ALA A CA 1
ATOM 2304 C C . ALA A 1 299 ? -3.539 16.141 15.023 1 92.19 299 ALA A C 1
ATOM 2306 O O . ALA A 1 299 ? -2.783 15.672 15.875 1 92.19 299 ALA A O 1
ATOM 2307 N N . SER A 1 300 ? -3.48 15.781 13.789 1 90.75 300 SER A N 1
ATOM 2308 C CA . SER A 1 300 ? -2.414 15 13.172 1 90.75 300 SER A CA 1
ATOM 2309 C C . SER A 1 300 ? -2.34 15.258 11.672 1 90.75 300 SER A C 1
ATOM 2311 O O . SER A 1 300 ? -3.346 15.594 11.039 1 90.75 300 SER A O 1
ATOM 2313 N N . PRO A 1 301 ? -1.14 15.164 11.117 1 88.12 301 PRO A N 1
ATOM 2314 C CA . PRO A 1 301 ? -1.023 15.336 9.672 1 88.12 301 PRO A CA 1
ATOM 2315 C C . PRO A 1 301 ? -1.426 14.086 8.891 1 88.12 301 PRO A C 1
ATOM 2317 O O . PRO A 1 301 ? -0.632 13.555 8.109 1 88.12 301 PRO A O 1
ATOM 2320 N N . THR A 1 302 ? -2.688 13.586 8.992 1 93.62 302 THR A N 1
ATOM 2321 C CA . THR A 1 302 ? -3.107 12.281 8.492 1 93.62 302 THR A CA 1
ATOM 2322 C C . THR A 1 302 ? -4.328 12.414 7.586 1 93.62 302 THR A C 1
ATOM 2324 O O . THR A 1 302 ? -5.043 11.438 7.348 1 93.62 302 THR A O 1
ATOM 2327 N N . SER A 1 303 ? -4.574 13.562 7.086 1 92.88 303 SER A N 1
ATOM 2328 C CA . SER A 1 303 ? -5.848 13.789 6.406 1 92.88 303 SER A CA 1
ATOM 2329 C C . SER A 1 303 ? -5.664 13.844 4.895 1 92.88 303 SER A C 1
ATOM 2331 O O . SER A 1 303 ? -4.984 12.992 4.312 1 92.88 303 SER A O 1
ATOM 2333 N N . ALA A 1 304 ? -6.316 14.883 4.25 1 89.44 304 ALA A N 1
ATOM 2334 C CA . ALA A 1 304 ? -6.496 14.922 2.799 1 89.44 304 ALA A CA 1
ATOM 2335 C C . ALA A 1 304 ? -5.152 15.023 2.082 1 89.44 304 ALA A C 1
ATOM 2337 O O . ALA A 1 304 ? -5.039 14.656 0.909 1 89.44 304 ALA A O 1
ATOM 2338 N N . GLY A 1 305 ? -4.16 15.477 2.789 1 87.19 305 GLY A N 1
ATOM 2339 C CA . GLY A 1 305 ? -2.83 15.5 2.203 1 87.19 305 GLY A CA 1
ATOM 2340 C C . GLY A 1 305 ? -2.379 14.148 1.692 1 87.19 305 GLY A C 1
ATOM 2341 O O . GLY A 1 305 ? -1.64 14.062 0.708 1 87.19 305 GLY A O 1
ATOM 2342 N N . ASN A 1 306 ? -2.818 13.07 2.311 1 92.19 306 ASN A N 1
ATOM 2343 C CA . ASN A 1 306 ? -2.49 11.711 1.883 1 92.19 306 ASN A CA 1
ATOM 2344 C C . ASN A 1 306 ? -3.076 11.398 0.509 1 92.19 306 ASN A C 1
ATOM 2346 O O . ASN A 1 306 ? -2.404 10.812 -0.338 1 92.19 306 ASN A O 1
ATOM 2350 N N . LEU A 1 307 ? -4.324 11.812 0.294 1 93.44 307 LEU A N 1
ATOM 2351 C CA . LEU A 1 307 ? -4.945 11.617 -1.012 1 93.44 307 LEU A CA 1
ATOM 2352 C C . LEU A 1 307 ? -4.234 12.438 -2.08 1 93.44 307 LEU A C 1
ATOM 2354 O O . LEU A 1 307 ? -4.008 11.961 -3.193 1 93.44 307 LEU A O 1
ATOM 2358 N N . GLU A 1 308 ? -3.91 13.68 -1.707 1 88.69 308 GLU A N 1
ATOM 2359 C CA . GLU A 1 308 ? -3.26 14.578 -2.654 1 88.69 308 GLU A CA 1
ATOM 2360 C C . GLU A 1 308 ? -1.944 13.992 -3.158 1 88.69 308 GLU A C 1
ATOM 2362 O O . GLU A 1 308 ? -1.599 14.148 -4.332 1 88.69 308 GLU A O 1
ATOM 2367 N N . TRP A 1 309 ? -1.212 13.383 -2.332 1 90.06 309 TRP A N 1
ATOM 2368 C CA . TRP A 1 309 ? 0.036 12.727 -2.711 1 90.06 309 TRP A CA 1
ATOM 2369 C C . TRP A 1 309 ? -0.207 11.68 -3.789 1 90.06 309 TRP A C 1
ATOM 2371 O O . TRP A 1 309 ? 0.474 11.664 -4.816 1 90.06 309 TRP A O 1
ATOM 2381 N N . PHE A 1 310 ? -1.203 10.797 -3.639 1 92.62 310 PHE A N 1
ATOM 2382 C CA . PHE A 1 310 ? -1.494 9.734 -4.59 1 92.62 310 PHE A CA 1
ATOM 2383 C C . PHE A 1 310 ? -1.996 10.305 -5.91 1 92.62 310 PHE A C 1
ATOM 2385 O O . PHE A 1 310 ? -1.673 9.781 -6.98 1 92.62 310 PHE A O 1
ATOM 2392 N N . ILE A 1 311 ? -2.783 11.391 -5.812 1 91.69 311 ILE A N 1
ATOM 2393 C CA . ILE A 1 311 ? -3.293 12.055 -7.008 1 91.69 311 ILE A CA 1
ATOM 2394 C C . ILE A 1 311 ? -2.127 12.57 -7.848 1 91.69 311 ILE A C 1
ATOM 2396 O O . ILE A 1 311 ? -2.117 12.414 -9.07 1 91.69 311 ILE A O 1
ATOM 2400 N N . LYS A 1 312 ? -1.194 13.109 -7.191 1 87.38 312 LYS A N 1
ATOM 2401 C CA . LYS A 1 312 ? -0.02 13.641 -7.879 1 87.38 312 LYS A CA 1
ATOM 2402 C C . LYS A 1 312 ? 0.792 12.523 -8.523 1 87.38 312 LYS A C 1
ATOM 2404 O O . LYS A 1 312 ? 1.268 12.672 -9.656 1 87.38 312 LYS A O 1
ATOM 2409 N N . GLN A 1 313 ? 1.005 11.43 -7.863 1 89.75 313 GLN A N 1
ATOM 2410 C CA . GLN A 1 313 ? 1.821 10.328 -8.359 1 89.75 313 GLN A CA 1
ATOM 2411 C C . GLN A 1 313 ? 1.204 9.703 -9.602 1 89.75 313 GLN A C 1
ATOM 2413 O O . GLN A 1 313 ? 1.923 9.25 -10.5 1 89.75 313 GLN A O 1
ATOM 2418 N N . TRP A 1 314 ? -0.11 9.602 -9.719 1 90.75 314 TRP A N 1
ATOM 2419 C CA . TRP A 1 314 ? -0.742 8.852 -10.805 1 90.75 314 TRP A CA 1
ATOM 2420 C C . TRP A 1 314 ? -1.588 9.773 -11.68 1 90.75 314 TRP A C 1
ATOM 2422 O O . TRP A 1 314 ? -2.324 9.305 -12.555 1 90.75 314 TRP A O 1
ATOM 2432 N N . ASN A 1 315 ? -1.511 11.086 -11.445 1 89.38 315 ASN A N 1
ATOM 2433 C CA . ASN A 1 315 ? -2.234 12.094 -12.211 1 89.38 315 ASN A CA 1
ATOM 2434 C C . ASN A 1 315 ? -3.73 11.797 -12.258 1 89.38 315 ASN A C 1
ATOM 2436 O O . ASN A 1 315 ? -4.32 11.711 -13.336 1 89.38 315 ASN A O 1
ATOM 2440 N N . LEU A 1 316 ? -4.289 11.641 -11.133 1 90.56 316 LEU A N 1
ATOM 2441 C CA . LEU A 1 316 ? -5.707 11.312 -11.008 1 90.56 316 LEU A CA 1
ATOM 2442 C C . LEU A 1 316 ? -6.551 12.578 -10.922 1 90.56 316 LEU A C 1
ATOM 2444 O O . LEU A 1 316 ? -6.016 13.672 -10.742 1 90.56 316 LEU A O 1
ATOM 2448 N N . ASP A 1 317 ? -7.891 12.344 -11.078 1 92.19 317 ASP A N 1
ATOM 2449 C CA . ASP A 1 317 ? -8.875 13.414 -11.047 1 92.19 317 ASP A CA 1
ATOM 2450 C C . ASP A 1 317 ? -9.898 13.195 -9.93 1 92.19 317 ASP A C 1
ATOM 2452 O O . ASP A 1 317 ? -10.453 12.109 -9.797 1 92.19 317 ASP A O 1
ATOM 2456 N N . TYR A 1 318 ? -10.164 14.32 -9.195 1 91.44 318 TYR A N 1
ATOM 2457 C CA . TYR A 1 318 ? -11.047 14.211 -8.047 1 91.44 318 TYR A CA 1
ATOM 2458 C C . TYR A 1 318 ? -12.438 13.734 -8.461 1 91.44 318 TYR A C 1
ATOM 2460 O O . TYR A 1 318 ? -13.055 12.93 -7.766 1 91.44 318 TYR A O 1
ATOM 2468 N N . ALA A 1 319 ? -12.883 14.305 -9.516 1 92.5 319 ALA A N 1
ATOM 2469 C CA . ALA A 1 319 ? -14.219 13.945 -9.969 1 92.5 319 ALA A CA 1
ATOM 2470 C C . ALA A 1 319 ? -14.297 12.469 -10.328 1 92.5 319 ALA A C 1
ATOM 2472 O O . ALA A 1 319 ? -15.266 11.789 -9.984 1 92.5 319 ALA A O 1
ATOM 2473 N N . HIS A 1 320 ? -13.312 12.039 -11.031 1 93.62 320 HIS A N 1
ATOM 2474 C CA . HIS A 1 320 ? -13.25 10.633 -11.414 1 93.62 320 HIS A CA 1
ATOM 2475 C C . HIS A 1 320 ? -13.141 9.734 -10.18 1 93.62 320 HIS A C 1
ATOM 2477 O O . HIS A 1 320 ? -13.789 8.688 -10.117 1 93.62 320 HIS A O 1
ATOM 2483 N N . ILE A 1 321 ? -12.367 10.133 -9.227 1 95.31 321 ILE A N 1
ATOM 2484 C CA . ILE A 1 321 ? -12.203 9.383 -7.992 1 95.31 321 ILE A CA 1
ATOM 2485 C C . ILE A 1 321 ? -13.547 9.25 -7.281 1 95.31 321 ILE A C 1
ATOM 2487 O O . ILE A 1 321 ? -13.945 8.148 -6.891 1 95.31 321 ILE A O 1
ATOM 2491 N N . ASN A 1 322 ? -14.273 10.344 -7.176 1 95.81 322 ASN A N 1
ATOM 2492 C CA . ASN A 1 322 ? -15.578 10.328 -6.527 1 95.81 322 ASN A CA 1
ATOM 2493 C C . ASN A 1 322 ? -16.547 9.391 -7.238 1 95.81 322 ASN A C 1
ATOM 2495 O O . ASN A 1 322 ? -17.281 8.641 -6.59 1 95.81 322 ASN A O 1
ATOM 2499 N N . GLN A 1 323 ? -16.531 9.453 -8.516 1 95.81 323 GLN A N 1
ATOM 2500 C CA . GLN A 1 323 ? -17.438 8.641 -9.312 1 95.81 323 GLN A CA 1
ATOM 2501 C C . GLN A 1 323 ? -17.156 7.152 -9.141 1 95.81 323 GLN A C 1
ATOM 2503 O O . GLN A 1 323 ? -18.078 6.355 -8.945 1 95.81 323 GLN A O 1
ATOM 2508 N N . THR A 1 324 ? -15.914 6.758 -9.234 1 95.25 324 THR A N 1
ATOM 2509 C CA . THR A 1 324 ? -15.547 5.348 -9.18 1 95.25 324 THR A CA 1
ATOM 2510 C C . THR A 1 324 ? -15.789 4.781 -7.781 1 95.25 324 THR A C 1
ATOM 2512 O O . THR A 1 324 ? -16.234 3.637 -7.637 1 95.25 324 THR A O 1
ATOM 2515 N N . ILE A 1 325 ? -15.531 5.551 -6.727 1 96.56 325 ILE A N 1
ATOM 2516 C CA . ILE A 1 325 ? -15.75 5.102 -5.355 1 96.56 325 ILE A CA 1
ATOM 2517 C C . ILE A 1 325 ? -17.25 4.93 -5.102 1 96.56 325 ILE A C 1
ATOM 2519 O O . ILE A 1 325 ? -17.656 4.012 -4.391 1 96.56 325 ILE A O 1
ATOM 2523 N N . ALA A 1 326 ? -18.047 5.824 -5.711 1 95.69 326 ALA A N 1
ATOM 2524 C CA . ALA A 1 326 ? -19.5 5.789 -5.512 1 95.69 326 ALA A CA 1
ATOM 2525 C C . ALA A 1 326 ? -20.094 4.48 -6.023 1 95.69 326 ALA A C 1
ATOM 2527 O O . ALA A 1 326 ? -21.156 4.059 -5.582 1 95.69 326 ALA A O 1
ATOM 2528 N N . GLU A 1 327 ? -19.375 3.799 -6.934 1 95.94 327 GLU A N 1
ATOM 2529 C CA . GLU A 1 327 ? -19.859 2.557 -7.531 1 95.94 327 GLU A CA 1
ATOM 2530 C C . GLU A 1 327 ? -19.516 1.354 -6.656 1 95.94 327 GLU A C 1
ATOM 2532 O O . GLU A 1 327 ? -20.031 0.26 -6.859 1 95.94 327 GLU A O 1
ATOM 2537 N N . LEU A 1 328 ? -18.703 1.527 -5.68 1 96.25 328 LEU A N 1
ATOM 2538 C CA . LEU A 1 328 ? -18.281 0.436 -4.812 1 96.25 328 LEU A CA 1
ATOM 2539 C C . LEU A 1 328 ? -19.188 0.316 -3.6 1 96.25 328 LEU A C 1
ATOM 2541 O O . LEU A 1 328 ? -19.797 1.304 -3.168 1 96.25 328 LEU A O 1
ATOM 2545 N N . ALA A 1 329 ? -19.281 -0.873 -3.02 1 95.06 329 ALA A N 1
ATOM 2546 C CA . ALA A 1 329 ? -19.984 -1.072 -1.761 1 95.06 329 ALA A CA 1
ATOM 2547 C C . ALA A 1 329 ? -19.25 -0.416 -0.599 1 95.06 329 ALA A C 1
ATOM 2549 O O . ALA A 1 329 ? -18.031 -0.518 -0.499 1 95.06 329 ALA A O 1
ATOM 2550 N N . PRO A 1 330 ? -20 0.295 0.325 1 95.75 330 PRO A N 1
ATOM 2551 C CA . PRO A 1 330 ? -19.359 0.964 1.46 1 95.75 330 PRO A CA 1
ATOM 2552 C C . PRO A 1 330 ? -18.734 -0.019 2.449 1 95.75 330 PRO A C 1
ATOM 2554 O O . PRO A 1 330 ? -19.391 -0.972 2.875 1 95.75 330 PRO A O 1
ATOM 2557 N N . ALA A 1 331 ? -17.516 0.143 2.791 1 95.81 331 ALA A N 1
ATOM 2558 C CA . ALA A 1 331 ? -16.797 -0.521 3.877 1 95.81 331 ALA A CA 1
ATOM 2559 C C . ALA A 1 331 ? -16.703 -2.025 3.639 1 95.81 331 ALA A C 1
ATOM 2561 O O . ALA A 1 331 ? -16.562 -2.803 4.586 1 95.81 331 ALA A O 1
ATOM 2562 N N . ALA A 1 332 ? -16.719 -2.471 2.395 1 94.44 332 ALA A N 1
ATOM 2563 C CA . ALA A 1 332 ? -16.781 -3.9 2.105 1 94.44 332 ALA A CA 1
ATOM 2564 C C . ALA A 1 332 ? -15.406 -4.449 1.753 1 94.44 332 ALA A C 1
ATOM 2566 O O . ALA A 1 332 ? -15.125 -5.633 1.975 1 94.44 332 ALA A O 1
ATOM 2567 N N . SER A 1 333 ? -14.57 -3.654 1.201 1 95.06 333 SER A N 1
ATOM 2568 C CA . SER A 1 333 ? -13.25 -4.086 0.751 1 95.06 333 SER A CA 1
ATOM 2569 C C . SER A 1 333 ? -12.352 -4.43 1.932 1 95.06 333 SER A C 1
ATOM 2571 O O . SER A 1 333 ? -12.453 -3.824 2.998 1 95.06 333 SER A O 1
ATOM 2573 N N . SER A 1 334 ? -11.422 -5.348 1.717 1 95.88 334 SER A N 1
ATOM 2574 C CA . SER A 1 334 ? -10.484 -5.738 2.762 1 95.88 334 SER A CA 1
ATOM 2575 C C . SER A 1 334 ? -9.336 -4.746 2.869 1 95.88 334 SER A C 1
ATOM 2577 O O . SER A 1 334 ? -8.562 -4.781 3.834 1 95.88 334 SER A O 1
ATOM 2579 N N . ILE A 1 335 ? -9.258 -3.844 1.938 1 98 335 ILE A N 1
ATOM 2580 C CA . ILE A 1 335 ? -8.078 -2.986 1.862 1 98 335 ILE A CA 1
ATOM 2581 C C . ILE A 1 335 ? -8.148 -1.914 2.947 1 98 335 ILE A C 1
ATOM 2583 O O . ILE A 1 335 ? -9.172 -1.24 3.096 1 98 335 ILE A O 1
ATOM 2587 N N . LEU A 1 336 ? -7.141 -1.78 3.689 1 98.81 336 LEU A N 1
ATOM 2588 C CA . LEU A 1 336 ? -6.945 -0.736 4.691 1 98.81 336 LEU A CA 1
ATOM 2589 C C . LEU A 1 336 ? -5.785 0.174 4.305 1 98.81 336 LEU A C 1
ATOM 2591 O O . LEU A 1 336 ? -4.793 -0.285 3.732 1 98.81 336 LEU A O 1
ATOM 2595 N N . PHE A 1 337 ? -5.945 1.42 4.582 1 98.69 337 PHE A N 1
ATOM 2596 C CA . PHE A 1 337 ? -4.883 2.391 4.355 1 98.69 337 PHE A CA 1
ATOM 2597 C C . PHE A 1 337 ? -4.52 3.111 5.648 1 98.69 337 PHE A C 1
ATOM 2599 O O . PHE A 1 337 ? -5.402 3.607 6.355 1 98.69 337 PHE A O 1
ATOM 2606 N N . VAL A 1 338 ? -3.248 3.117 5.965 1 98.31 338 VAL A N 1
ATOM 2607 C CA . VAL A 1 338 ? -2.701 3.865 7.094 1 98.31 338 VAL A CA 1
ATOM 2608 C C . VAL A 1 338 ? -2.125 5.191 6.602 1 98.31 338 VAL A C 1
ATOM 2610 O O . VAL A 1 338 ? -1.043 5.223 6.012 1 98.31 338 VAL A O 1
ATOM 2613 N N . PRO A 1 339 ? -2.822 6.32 6.93 1 97.19 339 PRO A N 1
ATOM 2614 C CA . PRO A 1 339 ? -2.479 7.598 6.301 1 97.19 339 PRO A CA 1
ATOM 2615 C C . PRO A 1 339 ? -1.378 8.344 7.047 1 97.19 339 PRO A C 1
ATOM 2617 O O . PRO A 1 339 ? -1.567 9.5 7.441 1 97.19 339 PRO A O 1
ATOM 2620 N N . PHE A 1 340 ? -0.114 7.879 7.105 1 94.94 340 PHE A N 1
ATOM 2621 C CA . PHE A 1 340 ? 0.968 8.445 7.902 1 94.94 340 PHE A CA 1
ATOM 2622 C C . PHE A 1 340 ? 2.104 8.93 7.004 1 94.94 340 PHE A C 1
ATOM 2624 O O . PHE A 1 340 ? 3.275 8.828 7.371 1 94.94 340 PHE A O 1
ATOM 2631 N N . LEU A 1 341 ? 1.757 9.414 5.844 1 90 341 LEU A N 1
ATOM 2632 C CA . LEU A 1 341 ? 2.754 9.922 4.906 1 90 341 LEU A CA 1
ATOM 2633 C C . LEU A 1 341 ? 3.566 11.047 5.535 1 90 341 LEU A C 1
ATOM 2635 O O . LEU A 1 341 ? 4.754 11.203 5.242 1 90 341 LEU A O 1
ATOM 2639 N N . TYR A 1 342 ? 2.879 11.844 6.426 1 82.75 342 TYR A N 1
ATOM 2640 C CA . TYR A 1 342 ? 3.479 13.078 6.926 1 82.75 342 TYR A CA 1
ATOM 2641 C C . TYR A 1 342 ? 3.674 13.016 8.438 1 82.75 342 TYR A C 1
ATOM 2643 O O . TYR A 1 342 ? 4.113 13.992 9.047 1 82.75 342 TYR A O 1
ATOM 2651 N N . GLY A 1 343 ? 3.287 11.961 9.008 1 84.62 343 GLY A N 1
ATOM 2652 C CA . GLY A 1 343 ? 3.334 11.758 10.445 1 84.62 343 GLY A CA 1
ATOM 2653 C C . GLY A 1 343 ? 2.201 10.891 10.969 1 84.62 343 GLY A C 1
ATOM 2654 O O . GLY A 1 343 ? 1.203 10.688 10.273 1 84.62 343 GLY A O 1
ATOM 2655 N N . SER A 1 344 ? 2.363 10.43 12.172 1 88.69 344 SER A N 1
ATOM 2656 C CA . SER A 1 344 ? 1.409 9.477 12.727 1 88.69 344 SER A CA 1
ATOM 2657 C C . SER A 1 344 ? 0.762 10.016 14 1 88.69 344 SER A C 1
ATOM 2659 O O . SER A 1 344 ? 1.312 10.906 14.648 1 88.69 344 SER A O 1
ATOM 2661 N N . ASN A 1 345 ? -0.43 9.57 14.242 1 90.5 345 ASN A N 1
ATOM 2662 C CA . ASN A 1 345 ? -1.082 9.836 15.523 1 90.5 345 ASN A CA 1
ATOM 2663 C C . ASN A 1 345 ? -1.118 8.586 16.406 1 90.5 345 ASN A C 1
ATOM 2665 O O . ASN A 1 345 ? -1.817 8.555 17.422 1 90.5 345 ASN A O 1
ATOM 2669 N N . ALA A 1 346 ? -0.471 7.562 15.992 1 89.75 346 ALA A N 1
ATOM 2670 C CA . ALA A 1 346 ? -0.541 6.293 16.703 1 89.75 346 ALA A CA 1
ATOM 2671 C C . ALA A 1 346 ? 0.826 5.898 17.266 1 89.75 346 ALA A C 1
ATOM 2673 O O . ALA A 1 346 ? 0.923 5.035 18.141 1 89.75 346 ALA A O 1
ATOM 2674 N N . GLY A 1 347 ? 1.815 6.449 16.797 1 82.75 347 GLY A N 1
ATOM 2675 C CA . GLY A 1 347 ? 3.17 6.148 17.234 1 82.75 347 GLY A CA 1
ATOM 2676 C C . GLY A 1 347 ? 4.23 6.879 16.438 1 82.75 347 GLY A C 1
ATOM 2677 O O . GLY A 1 347 ? 4.098 7.043 15.219 1 82.75 347 GLY A O 1
ATOM 2678 N N . LEU A 1 348 ? 5.238 7.207 17.141 1 79.56 348 LEU A N 1
ATOM 2679 C CA . LEU A 1 348 ? 6.316 7.934 16.484 1 79.56 348 LEU A CA 1
ATOM 2680 C C . LEU A 1 348 ? 7.039 7.043 15.484 1 79.56 348 LEU A C 1
ATOM 2682 O O . LEU A 1 348 ? 7.336 5.883 15.773 1 79.56 348 LEU A O 1
ATOM 2686 N N . GLY A 1 349 ? 7.234 7.539 14.32 1 84.5 349 GLY A N 1
ATOM 2687 C CA . GLY A 1 349 ? 8.039 6.848 13.328 1 84.5 349 GLY A CA 1
ATOM 2688 C C . GLY A 1 349 ? 7.219 5.977 12.398 1 84.5 349 GLY A C 1
ATOM 2689 O O . GLY A 1 349 ? 7.738 5.465 11.398 1 84.5 349 GLY A O 1
ATOM 2690 N N . MET A 1 350 ? 5.992 5.77 12.75 1 92.12 350 MET A N 1
ATOM 2691 C CA . MET A 1 350 ? 5.145 4.969 11.875 1 92.12 350 MET A CA 1
ATOM 2692 C C . MET A 1 350 ? 4.949 5.656 10.523 1 92.12 350 MET A C 1
ATOM 2694 O O . MET A 1 350 ? 4.984 6.887 10.445 1 92.12 350 MET A O 1
ATOM 2698 N N . GLN A 1 351 ? 4.844 4.902 9.539 1 94.19 351 GLN A N 1
ATOM 2699 C CA . GLN A 1 351 ? 4.766 5.398 8.172 1 94.19 351 GLN A CA 1
ATOM 2700 C C . GLN A 1 351 ? 3.502 4.902 7.473 1 94.19 351 GLN A C 1
ATOM 2702 O O . GLN A 1 351 ? 2.725 4.145 8.055 1 94.19 351 GLN A O 1
ATOM 2707 N N . ALA A 1 352 ? 3.281 5.344 6.27 1 96.88 352 ALA A N 1
ATOM 2708 C CA . ALA A 1 352 ? 2.037 5.031 5.57 1 96.88 352 ALA A CA 1
ATOM 2709 C C . ALA A 1 352 ? 2.117 3.666 4.895 1 96.88 352 ALA A C 1
ATOM 2711 O O . ALA A 1 352 ? 3.209 3.146 4.656 1 96.88 352 ALA A O 1
ATOM 2712 N N . GLY A 1 353 ? 0.932 3.113 4.613 1 97.88 353 GLY A N 1
ATOM 2713 C CA . GLY A 1 353 ? 0.908 1.825 3.936 1 97.88 353 GLY A CA 1
ATOM 2714 C C . GLY A 1 353 ? -0.495 1.344 3.619 1 97.88 353 GLY A C 1
ATOM 2715 O O . GLY A 1 353 ? -1.478 1.931 4.078 1 97.88 353 GLY A O 1
ATOM 2716 N N . PHE A 1 354 ? -0.567 0.311 2.736 1 98.62 354 PHE A N 1
ATOM 2717 C CA . PHE A 1 354 ? -1.764 -0.451 2.4 1 98.62 354 PHE A CA 1
ATOM 2718 C C . PHE A 1 354 ? -1.653 -1.885 2.902 1 98.62 354 PHE A C 1
ATOM 2720 O O . PHE A 1 354 ? -0.564 -2.463 2.912 1 98.62 354 PHE A O 1
ATOM 2727 N N . TYR A 1 355 ? -2.701 -2.477 3.26 1 98.56 355 TYR A N 1
ATOM 2728 C CA . TYR A 1 355 ? -2.74 -3.914 3.508 1 98.56 355 TYR A CA 1
ATOM 2729 C C . TYR A 1 355 ? -4.113 -4.488 3.178 1 98.56 355 TYR A C 1
ATOM 2731 O O . TYR A 1 355 ? -5.133 -3.822 3.377 1 98.56 355 TYR A O 1
ATOM 2739 N N . GLY A 1 356 ? -4.113 -5.625 2.674 1 97.31 356 GLY A N 1
ATOM 2740 C CA . GLY A 1 356 ? -5.367 -6.312 2.396 1 97.31 356 GLY A CA 1
ATOM 2741 C C . GLY A 1 356 ? -5.691 -6.383 0.916 1 97.31 356 GLY A C 1
ATOM 2742 O O . GLY A 1 356 ? -6.816 -6.715 0.538 1 97.31 356 GLY A O 1
ATOM 2743 N N . ILE A 1 357 ? -4.77 -6.07 0.066 1 96 357 ILE A N 1
ATOM 2744 C CA . ILE A 1 357 ? -4.996 -6.047 -1.375 1 96 357 ILE A CA 1
ATOM 2745 C C . ILE A 1 357 ? -5.066 -7.477 -1.91 1 96 357 ILE A C 1
ATOM 2747 O O . ILE A 1 357 ? -4.234 -8.32 -1.563 1 96 357 ILE A O 1
ATOM 2751 N N . GLN A 1 358 ? -5.984 -7.789 -2.678 1 90.5 358 GLN A N 1
ATOM 2752 C CA . GLN A 1 358 ? -6.152 -9.055 -3.383 1 90.5 358 GLN A CA 1
ATOM 2753 C C . GLN A 1 358 ? -6.312 -8.828 -4.883 1 90.5 358 GLN A C 1
ATOM 2755 O O . GLN A 1 358 ? -6.578 -7.711 -5.324 1 90.5 358 GLN A O 1
ATOM 2760 N N . ALA A 1 359 ? -6.254 -9.844 -5.656 1 86.5 359 ALA A N 1
ATOM 2761 C CA . ALA A 1 359 ? -6.18 -9.758 -7.113 1 86.5 359 ALA A CA 1
ATOM 2762 C C . ALA A 1 359 ? -7.473 -9.195 -7.695 1 86.5 359 ALA A C 1
ATOM 2764 O O . ALA A 1 359 ? -7.465 -8.578 -8.766 1 86.5 359 ALA A O 1
ATOM 2765 N N . HIS A 1 360 ? -8.609 -9.367 -7.023 1 85.81 360 HIS A N 1
ATOM 2766 C CA . HIS A 1 360 ? -9.883 -8.922 -7.574 1 85.81 360 HIS A CA 1
ATOM 2767 C C . HIS A 1 360 ? -10.078 -7.422 -7.367 1 85.81 360 HIS A C 1
ATOM 2769 O O . HIS A 1 360 ? -10.977 -6.82 -7.961 1 85.81 360 HIS A O 1
ATOM 2775 N N . HIS A 1 361 ? -9.312 -6.781 -6.539 1 92.62 361 HIS A N 1
ATOM 2776 C CA . HIS A 1 361 ? -9.438 -5.348 -6.289 1 92.62 361 HIS A CA 1
ATOM 2777 C C . HIS A 1 361 ? -8.977 -4.539 -7.496 1 92.62 361 HIS A C 1
ATOM 2779 O O . HIS A 1 361 ? -8.305 -5.066 -8.383 1 92.62 361 HIS A O 1
ATOM 2785 N N . THR A 1 362 ? -9.375 -3.32 -7.535 1 92.75 362 THR A N 1
ATOM 2786 C CA . THR A 1 362 ? -9.016 -2.377 -8.586 1 92.75 362 THR A CA 1
ATOM 2787 C C . THR A 1 362 ? -8.453 -1.09 -7.996 1 92.75 362 THR A C 1
ATOM 2789 O O . THR A 1 362 ? -8.391 -0.943 -6.773 1 92.75 362 THR A O 1
ATOM 2792 N N . GLN A 1 363 ? -8.102 -0.198 -8.891 1 94.44 363 GLN A N 1
ATOM 2793 C CA . GLN A 1 363 ? -7.652 1.13 -8.492 1 94.44 363 GLN A CA 1
ATOM 2794 C C . GLN A 1 363 ? -8.688 1.82 -7.609 1 94.44 363 GLN A C 1
ATOM 2796 O O . GLN A 1 363 ? -8.344 2.504 -6.645 1 94.44 363 GLN A O 1
ATOM 2801 N N . ALA A 1 364 ? -9.945 1.605 -7.941 1 96.25 364 ALA A N 1
ATOM 2802 C CA . ALA A 1 364 ? -11.039 2.227 -7.199 1 96.25 364 ALA A CA 1
ATOM 2803 C C . ALA A 1 364 ? -11.039 1.769 -5.742 1 96.25 364 ALA A C 1
ATOM 2805 O O . ALA A 1 364 ? -11.32 2.557 -4.836 1 96.25 364 ALA A O 1
ATOM 2806 N N . HIS A 1 365 ? -10.695 0.521 -5.508 1 97 365 HIS A N 1
ATOM 2807 C CA . HIS A 1 365 ? -10.664 -0.009 -4.152 1 97 365 HIS A CA 1
ATOM 2808 C C . HIS A 1 365 ? -9.531 0.616 -3.342 1 97 365 HIS A C 1
ATOM 2810 O O . HIS A 1 365 ? -9.68 0.843 -2.137 1 97 365 HIS A O 1
ATOM 2816 N N . LEU A 1 366 ? -8.43 0.858 -3.984 1 97.56 366 LEU A N 1
ATOM 2817 C CA . LEU A 1 366 ? -7.316 1.517 -3.314 1 97.56 366 LEU A CA 1
ATOM 2818 C C . LEU A 1 366 ? -7.684 2.943 -2.92 1 97.56 366 LEU A C 1
ATOM 2820 O O . LEU A 1 366 ? -7.379 3.381 -1.809 1 97.56 366 LEU A O 1
ATOM 2824 N N . LEU A 1 367 ? -8.344 3.625 -3.846 1 97.19 367 LEU A N 1
ATOM 2825 C CA . LEU A 1 367 ? -8.758 4.996 -3.582 1 97.19 367 LEU A CA 1
ATOM 2826 C C . LEU A 1 367 ? -9.805 5.043 -2.475 1 97.19 367 LEU A C 1
ATOM 2828 O O . LEU A 1 367 ? -9.773 5.926 -1.615 1 97.19 367 LEU A O 1
ATOM 2832 N N . GLN A 1 368 ? -10.703 4.109 -2.467 1 98.19 368 GLN A N 1
ATOM 2833 C CA . GLN A 1 368 ? -11.68 4.004 -1.387 1 98.19 368 GLN A CA 1
ATOM 2834 C C . GLN A 1 368 ? -10.992 3.799 -0.04 1 98.19 368 GLN A C 1
ATOM 2836 O O . GLN A 1 368 ? -11.398 4.379 0.967 1 98.19 368 GLN A O 1
ATOM 2841 N N . ALA A 1 369 ? -9.977 2.969 -0.061 1 98.56 369 ALA A N 1
ATOM 2842 C CA . ALA A 1 369 ? -9.234 2.699 1.167 1 98.56 369 ALA A CA 1
ATOM 2843 C C . ALA A 1 369 ? -8.57 3.969 1.695 1 98.56 369 ALA A C 1
ATOM 2845 O O . ALA A 1 369 ? -8.469 4.164 2.908 1 98.56 369 ALA A O 1
ATOM 2846 N N . ILE A 1 370 ? -8.094 4.82 0.829 1 98 370 ILE A N 1
ATOM 2847 C CA . ILE A 1 370 ? -7.48 6.078 1.24 1 98 370 ILE A CA 1
ATOM 2848 C C . ILE A 1 370 ? -8.523 6.973 1.896 1 98 370 ILE A C 1
ATOM 2850 O O . ILE A 1 370 ? -8.297 7.527 2.973 1 98 370 ILE A O 1
ATOM 2854 N N . TYR A 1 371 ? -9.727 7.09 1.236 1 97.81 371 TYR A N 1
ATOM 2855 C CA . TYR A 1 371 ? -10.82 7.855 1.818 1 97.81 371 TYR A CA 1
ATOM 2856 C C . TYR A 1 371 ? -11.141 7.371 3.227 1 97.81 371 TYR A C 1
ATOM 2858 O O . TYR A 1 371 ? -11.211 8.164 4.164 1 97.81 371 TYR A O 1
ATOM 2866 N N . GLU A 1 372 ? -11.281 6.109 3.324 1 98.5 372 GLU A N 1
ATOM 2867 C CA . GLU A 1 372 ? -11.656 5.504 4.598 1 98.5 372 GLU A CA 1
ATOM 2868 C C . GLU A 1 372 ? -10.539 5.645 5.625 1 98.5 372 GLU A C 1
ATOM 2870 O O . GLU A 1 372 ? -10.797 5.957 6.789 1 98.5 372 GLU A O 1
ATOM 2875 N N . GLY A 1 373 ? -9.289 5.391 5.172 1 98.38 373 GLY A N 1
ATOM 2876 C CA . GLY A 1 373 ? -8.148 5.465 6.078 1 98.38 373 GLY A CA 1
ATOM 2877 C C . GLY A 1 373 ? -7.984 6.828 6.723 1 98.38 373 GLY A C 1
ATOM 2878 O O . GLY A 1 373 ? -7.703 6.922 7.918 1 98.38 373 GLY A O 1
ATOM 2879 N N . VAL A 1 374 ? -8.164 7.855 5.98 1 97.5 374 VAL A N 1
ATOM 2880 C CA . VAL A 1 374 ? -8.102 9.219 6.488 1 97.5 374 VAL A CA 1
ATOM 2881 C C . VAL A 1 374 ? -9.18 9.43 7.547 1 97.5 374 VAL A C 1
ATOM 2883 O O . VAL A 1 374 ? -8.906 9.977 8.617 1 97.5 374 VAL A O 1
ATOM 2886 N N . LEU A 1 375 ? -10.375 8.961 7.289 1 98.25 375 LEU A N 1
ATOM 2887 C CA . LEU A 1 375 ? -11.477 9.133 8.227 1 98.25 375 LEU A CA 1
ATOM 2888 C C . LEU A 1 375 ? -11.281 8.258 9.461 1 98.25 375 LEU A C 1
ATOM 2890 O O . LEU A 1 375 ? -11.648 8.648 10.57 1 98.25 375 LEU A O 1
ATOM 2894 N N . PHE A 1 376 ? -10.734 7.039 9.258 1 98.5 376 PHE A N 1
ATOM 2895 C CA . PHE A 1 376 ? -10.445 6.18 10.398 1 98.5 376 PHE A CA 1
ATOM 2896 C C . PHE A 1 376 ? -9.43 6.836 11.328 1 98.5 376 PHE A C 1
ATOM 2898 O O . PHE A 1 376 ? -9.555 6.746 12.555 1 98.5 376 PHE A O 1
ATOM 2905 N N . SER A 1 377 ? -8.492 7.461 10.742 1 97.75 377 SER A N 1
ATOM 2906 C CA . SER A 1 377 ? -7.516 8.188 11.547 1 97.75 377 SER A CA 1
ATOM 2907 C C . SER A 1 377 ? -8.164 9.367 12.273 1 97.75 377 SER A C 1
ATOM 2909 O O . SER A 1 377 ? -7.816 9.664 13.414 1 97.75 377 SER A O 1
ATOM 2911 N N . LEU A 1 378 ? -9.07 10.039 11.617 1 97.5 378 LEU A N 1
ATOM 2912 C CA . LEU A 1 378 ? -9.82 11.141 12.227 1 97.5 378 LEU A CA 1
ATOM 2913 C C . LEU A 1 378 ? -10.578 10.664 13.461 1 97.5 378 LEU A C 1
ATOM 2915 O O . LEU A 1 378 ? -10.695 11.398 14.445 1 97.5 378 LEU A O 1
ATOM 2919 N N . MET A 1 379 ? -11.07 9.445 13.422 1 97.75 379 MET A N 1
ATOM 2920 C CA . MET A 1 379 ? -11.867 8.906 14.523 1 97.75 379 MET A CA 1
ATOM 2921 C C . MET A 1 379 ? -11.062 8.875 15.812 1 97.75 379 MET A C 1
ATOM 2923 O O . MET A 1 379 ? -11.617 9.031 16.906 1 97.75 379 MET A O 1
ATOM 2927 N N . HIS A 1 380 ? -9.773 8.734 15.664 1 95.62 380 HIS A N 1
ATOM 2928 C CA . HIS A 1 380 ? -8.914 8.812 16.844 1 95.62 380 HIS A CA 1
ATOM 2929 C C . HIS A 1 380 ? -9.086 10.141 17.562 1 95.62 380 HIS A C 1
ATOM 2931 O O . HIS A 1 380 ? -9.266 10.164 18.781 1 95.62 380 HIS A O 1
ATOM 2937 N N . HIS A 1 381 ? -9.102 11.18 16.859 1 96.25 381 HIS A N 1
ATOM 2938 C CA . HIS A 1 381 ? -9.242 12.516 17.422 1 96.25 381 HIS A CA 1
ATOM 2939 C C . HIS A 1 381 ? -10.672 12.766 17.891 1 96.25 381 HIS A C 1
ATOM 2941 O O . HIS A 1 381 ? -10.891 13.312 18.969 1 96.25 381 HIS A O 1
ATOM 2947 N N . LEU A 1 382 ? -11.609 12.375 17.062 1 97.62 382 LEU A N 1
ATOM 2948 C CA . LEU A 1 382 ? -13.008 12.633 17.391 1 97.62 382 LEU A CA 1
ATOM 2949 C C . LEU A 1 382 ? -13.414 11.906 18.672 1 97.62 382 LEU A C 1
ATOM 2951 O O . LEU A 1 382 ? -14.07 12.484 19.531 1 97.62 382 LEU A O 1
ATOM 2955 N N . ASN A 1 383 ? -13.016 10.672 18.797 1 96.38 383 ASN A N 1
ATOM 2956 C CA . ASN A 1 383 ? -13.352 9.891 19.984 1 96.38 383 ASN A CA 1
ATOM 2957 C C . ASN A 1 383 ? -12.789 10.531 21.25 1 96.38 383 ASN A C 1
ATOM 2959 O O . ASN A 1 383 ? -13.453 10.547 22.281 1 96.38 383 ASN A O 1
ATOM 2963 N N . ARG A 1 384 ? -11.625 11.047 21.156 1 95.19 384 ARG A N 1
ATOM 2964 C CA . ARG A 1 384 ? -11.016 11.742 22.297 1 95.19 384 ARG A CA 1
ATOM 2965 C C . ARG A 1 384 ? -11.75 13.039 22.609 1 95.19 384 ARG A C 1
ATOM 2967 O O . ARG A 1 384 ? -12.047 13.328 23.766 1 95.19 384 ARG A O 1
ATOM 2974 N N . MET A 1 385 ? -12.078 13.75 21.594 1 96.94 385 MET A N 1
ATOM 2975 C CA . MET A 1 385 ? -12.719 15.047 21.766 1 96.94 385 MET A CA 1
ATOM 2976 C C . MET A 1 385 ? -14.133 14.875 22.328 1 96.94 385 MET A C 1
ATOM 2978 O O . MET A 1 385 ? -14.602 15.719 23.094 1 96.94 385 MET A O 1
ATOM 2982 N N . LEU A 1 386 ? -14.75 13.805 21.953 1 96.31 386 LEU A N 1
ATOM 2983 C CA . LEU A 1 386 ? -16.078 13.539 22.484 1 96.31 386 LEU A CA 1
ATOM 2984 C C . LEU A 1 386 ? -16.031 13.219 23.969 1 96.31 386 LEU A C 1
ATOM 2986 O O . LEU A 1 386 ? -17.016 13.383 24.688 1 96.31 386 LEU A O 1
ATOM 2990 N N . GLN A 1 387 ? -14.914 12.789 24.438 1 95.44 387 GLN A N 1
ATOM 2991 C CA . GLN A 1 387 ? -14.727 12.625 25.875 1 95.44 387 GLN A CA 1
ATOM 2992 C C . GLN A 1 387 ? -14.641 13.984 26.578 1 95.44 387 GLN A C 1
ATOM 2994 O O . GLN A 1 387 ? -15.219 14.172 27.656 1 95.44 387 GLN A O 1
ATOM 2999 N N . ARG A 1 388 ? -13.945 14.883 25.953 1 95.25 388 ARG A N 1
ATOM 3000 C CA . ARG A 1 388 ? -13.789 16.219 26.531 1 95.25 388 ARG A CA 1
ATOM 3001 C C . ARG A 1 388 ? -15.078 17.016 26.406 1 95.25 388 ARG A C 1
ATOM 3003 O O . ARG A 1 388 ? -15.391 17.844 27.25 1 95.25 388 ARG A O 1
ATOM 3010 N N . PHE A 1 389 ? -15.773 16.75 25.297 1 96.25 389 PHE A N 1
ATOM 3011 C CA . PHE A 1 389 ? -17.031 17.438 25 1 96.25 389 PHE A CA 1
ATOM 3012 C C . PHE A 1 389 ? -18.188 16.453 24.922 1 96.25 389 PHE A C 1
ATOM 3014 O O . PHE A 1 389 ? -18.797 16.281 23.859 1 96.25 389 PHE A O 1
ATOM 3021 N N . PRO A 1 390 ? -18.578 15.914 26 1 94.44 390 PRO A N 1
ATOM 3022 C CA . PRO A 1 390 ? -19.562 14.828 26 1 94.44 390 PRO A CA 1
ATOM 3023 C C . PRO A 1 390 ? -20.953 15.289 25.578 1 94.44 390 PRO A C 1
ATOM 3025 O O . PRO A 1 390 ? -21.797 14.461 25.219 1 94.44 390 PRO A O 1
ATOM 3028 N N . ASN A 1 391 ? -21.281 16.594 25.594 1 94.75 391 ASN A N 1
ATOM 3029 C CA . ASN A 1 391 ? -22.609 17.094 25.281 1 94.75 391 ASN A CA 1
ATOM 3030 C C . ASN A 1 391 ? -22.688 17.578 23.828 1 94.75 391 ASN A C 1
ATOM 3032 O O . ASN A 1 391 ? -23.578 18.359 23.484 1 94.75 391 ASN A O 1
ATOM 3036 N N . THR A 1 392 ? -21.703 17.125 23.031 1 95.81 392 THR A N 1
ATOM 3037 C CA . THR A 1 392 ? -21.672 17.531 21.641 1 95.81 392 THR A CA 1
ATOM 3038 C C . THR A 1 392 ? -22.969 17.141 20.938 1 95.81 392 THR A C 1
ATOM 3040 O O . THR A 1 392 ? -23.391 15.992 21 1 95.81 392 THR A O 1
ATOM 3043 N N . GLN A 1 393 ? -23.594 18.125 20.219 1 92.38 393 GLN A N 1
ATOM 3044 C CA . GLN A 1 393 ? -24.844 17.922 19.484 1 92.38 393 GLN A CA 1
ATOM 3045 C C . GLN A 1 393 ? -24.641 18.125 17.984 1 92.38 393 GLN A C 1
ATOM 3047 O O . GLN A 1 393 ? -25.344 17.547 17.156 1 92.38 393 GLN A O 1
ATOM 3052 N N . ILE A 1 394 ? -23.672 18.969 17.766 1 92.12 394 ILE A N 1
ATOM 3053 C CA . ILE A 1 394 ? -23.438 19.359 16.375 1 92.12 394 ILE A CA 1
ATOM 3054 C C . ILE A 1 394 ? -22 19.031 15.992 1 92.12 394 ILE A C 1
ATOM 3056 O O . ILE A 1 394 ? -21.062 19.359 16.719 1 92.12 394 ILE A O 1
ATOM 3060 N N . PHE A 1 395 ? -21.859 18.359 14.883 1 95.81 395 PHE A N 1
ATOM 3061 C CA . PHE A 1 395 ? -20.547 18.078 14.312 1 95.81 395 PHE A CA 1
ATOM 3062 C C . PHE A 1 395 ? -20.391 18.75 12.953 1 95.81 395 PHE A C 1
ATOM 3064 O O . PHE A 1 395 ? -21.016 18.344 11.977 1 95.81 395 PHE A O 1
ATOM 3071 N N . ARG A 1 396 ? -19.547 19.766 12.914 1 94.19 396 ARG A N 1
ATOM 3072 C CA . ARG A 1 396 ? -19.312 20.531 11.688 1 94.19 396 ARG A CA 1
ATOM 3073 C C . ARG A 1 396 ? -18.047 20.078 10.984 1 94.19 396 ARG A C 1
ATOM 3075 O O . ARG A 1 396 ? -17.125 19.562 11.633 1 94.19 396 ARG A O 1
ATOM 3082 N N . VAL A 1 397 ? -18.047 20.203 9.688 1 93.19 397 VAL A N 1
ATOM 3083 C CA . VAL A 1 397 ? -16.891 19.797 8.898 1 93.19 397 VAL A CA 1
ATOM 3084 C C . VAL A 1 397 ? -16.484 20.906 7.945 1 93.19 397 VAL A C 1
ATOM 3086 O O . VAL A 1 397 ? -17.344 21.531 7.301 1 93.19 397 VAL A O 1
ATOM 3089 N N . THR A 1 398 ? -15.211 21.188 7.906 1 87.69 398 THR A N 1
ATOM 3090 C CA . THR A 1 398 ? -14.625 22.156 6.98 1 87.69 398 THR A CA 1
ATOM 3091 C C . THR A 1 398 ? -13.391 21.578 6.297 1 87.69 398 THR A C 1
ATOM 3093 O O . THR A 1 398 ? -12.844 20.562 6.742 1 87.69 398 THR A O 1
ATOM 3096 N N . GLY A 1 399 ? -13 22.266 5.125 1 82.38 399 GLY A N 1
ATOM 3097 C CA . GLY A 1 399 ? -11.805 21.828 4.426 1 82.38 399 GLY A CA 1
ATOM 3098 C C . GLY A 1 399 ? -12.094 21.234 3.062 1 82.38 399 GLY A C 1
ATOM 3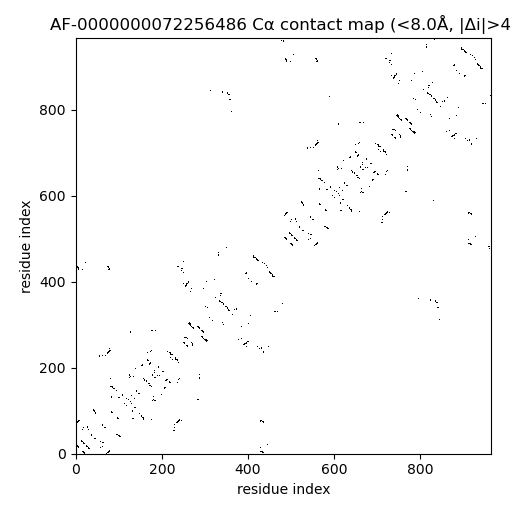099 O O . GLY A 1 399 ? -13.242 21.219 2.617 1 82.38 399 GLY A O 1
ATOM 3100 N N . GLY A 1 400 ? -11.109 20.688 2.439 1 78 400 GLY A N 1
ATOM 3101 C CA . GLY A 1 400 ? -11.148 20.234 1.062 1 78 400 GLY A CA 1
ATOM 3102 C C . GLY A 1 400 ? -12.148 19.125 0.835 1 78 400 GLY A C 1
ATOM 3103 O O . GLY A 1 400 ? -12.945 19.172 -0.106 1 78 400 GLY A O 1
ATOM 3104 N N . PRO A 1 401 ? -12.172 18.109 1.665 1 84.94 401 PRO A N 1
ATOM 3105 C CA . PRO A 1 401 ? -13.047 16.953 1.491 1 84.94 401 PRO A CA 1
ATOM 3106 C C . PRO A 1 401 ? -14.523 17.312 1.489 1 84.94 401 PRO A C 1
ATOM 3108 O O . PRO A 1 401 ? -15.375 16.5 1.113 1 84.94 401 PRO A O 1
ATOM 3111 N N . THR A 1 402 ? -14.859 18.547 1.942 1 88.5 402 THR A N 1
ATOM 3112 C CA . THR A 1 402 ? -16.25 18.953 1.957 1 88.5 402 THR A CA 1
ATOM 3113 C C . THR A 1 402 ? -16.797 19.109 0.535 1 88.5 402 THR A C 1
ATOM 3115 O O . THR A 1 402 ? -18 19.172 0.326 1 88.5 402 THR A O 1
ATOM 3118 N N . LYS A 1 403 ? -15.922 19.156 -0.396 1 86.62 403 LYS A N 1
ATOM 3119 C CA . LYS A 1 403 ? -16.312 19.234 -1.798 1 86.62 403 LYS A CA 1
ATOM 3120 C C . LYS A 1 403 ? -16.688 17.875 -2.35 1 86.62 403 LYS A C 1
ATOM 3122 O O . LYS A 1 403 ? -17.266 17.766 -3.436 1 86.62 403 LYS A O 1
ATOM 3127 N N . SER A 1 404 ? -16.406 16.844 -1.662 1 93.44 404 SER A N 1
ATOM 3128 C CA . SER A 1 404 ? -16.719 15.477 -2.061 1 93.44 404 SER A CA 1
ATOM 3129 C C . SER A 1 404 ? -17.953 14.953 -1.326 1 93.44 404 SER A C 1
ATOM 3131 O O . SER A 1 404 ? -17.875 14.594 -0.151 1 93.44 404 SER A O 1
ATOM 3133 N N . PRO A 1 405 ? -19.047 14.844 -2.018 1 94.62 405 PRO A N 1
ATOM 3134 C CA . PRO A 1 405 ? -20.25 14.312 -1.359 1 94.62 405 PRO A CA 1
ATOM 3135 C C . PRO A 1 405 ? -20.047 12.898 -0.819 1 94.62 405 PRO A C 1
ATOM 3137 O O . PRO A 1 405 ? -20.562 12.562 0.254 1 94.62 405 PRO A O 1
ATOM 3140 N N . ILE A 1 406 ? -19.297 12.125 -1.497 1 96.12 406 ILE A N 1
ATOM 3141 C CA . ILE A 1 406 ? -19.109 10.742 -1.088 1 96.12 406 ILE A CA 1
ATOM 3142 C C . ILE A 1 406 ? -18.266 10.68 0.178 1 96.12 406 ILE A C 1
ATOM 3144 O O . ILE A 1 406 ? -18.5 9.852 1.058 1 96.12 406 ILE A O 1
ATOM 3148 N N . TRP A 1 407 ? -17.266 11.5 0.252 1 95.69 407 TRP A N 1
ATOM 3149 C CA . TRP A 1 407 ? -16.406 11.508 1.431 1 95.69 407 TRP A CA 1
ATOM 3150 C C . TRP A 1 407 ? -17.172 11.969 2.664 1 95.69 407 TRP A C 1
ATOM 3152 O O . TRP A 1 407 ? -17.016 11.391 3.744 1 95.69 407 TRP A O 1
ATOM 3162 N N . LEU A 1 408 ? -18.078 12.977 2.486 1 96.62 408 LEU A N 1
ATOM 3163 C CA . LEU A 1 408 ? -18.922 13.461 3.572 1 96.62 408 LEU A CA 1
ATOM 3164 C C . LEU A 1 408 ? -19.891 12.391 4.027 1 96.62 408 LEU A C 1
ATOM 3166 O O . LEU A 1 408 ? -20.109 12.211 5.227 1 96.62 408 LEU A O 1
ATOM 3170 N N . GLN A 1 409 ? -20.453 11.75 3.051 1 97.56 409 GLN A N 1
ATOM 3171 C CA . GLN A 1 409 ? -21.375 10.68 3.396 1 97.56 409 GLN A CA 1
ATOM 3172 C C . GLN A 1 409 ? -20.672 9.578 4.18 1 97.56 409 GLN A C 1
ATOM 3174 O O . GLN A 1 409 ? -21.219 9.039 5.148 1 97.56 409 GLN A O 1
ATOM 3179 N N . MET A 1 410 ? -19.484 9.219 3.779 1 97.81 410 MET A N 1
ATOM 3180 C CA . MET A 1 410 ? -18.703 8.219 4.496 1 97.81 410 MET A CA 1
ATOM 3181 C C . MET A 1 410 ? -18.484 8.625 5.949 1 97.81 410 MET A C 1
ATOM 3183 O O . MET A 1 410 ? -18.625 7.797 6.855 1 97.81 410 MET A O 1
ATOM 3187 N N . LEU A 1 411 ? -18.141 9.883 6.133 1 98 411 LEU A N 1
ATOM 3188 C CA . LEU A 1 411 ? -17.891 10.383 7.48 1 98 411 LEU A CA 1
ATOM 3189 C C . LEU A 1 411 ? -19.172 10.312 8.32 1 98 411 LEU A C 1
ATOM 3191 O O . LEU A 1 411 ? -19.125 9.891 9.477 1 98 411 LEU A O 1
ATOM 3195 N N . ALA A 1 412 ? -20.266 10.742 7.738 1 97.81 412 ALA A N 1
ATOM 3196 C CA . ALA A 1 412 ? -21.547 10.664 8.445 1 97.81 412 ALA A CA 1
ATOM 3197 C C . ALA A 1 412 ? -21.875 9.219 8.828 1 97.81 412 ALA A C 1
ATOM 3199 O O . ALA A 1 412 ? -22.25 8.945 9.969 1 97.81 412 ALA A O 1
ATOM 3200 N N . ASP A 1 413 ? -21.719 8.328 7.883 1 98.19 413 ASP A N 1
ATOM 3201 C CA . ASP A 1 413 ? -22.031 6.918 8.094 1 98.19 413 ASP A CA 1
ATOM 3202 C C . ASP A 1 413 ? -21.125 6.305 9.156 1 98.19 413 ASP A C 1
ATOM 3204 O O . ASP A 1 413 ? -21.578 5.5 9.977 1 98.19 413 ASP A O 1
ATOM 3208 N N . LEU A 1 414 ? -19.891 6.617 9.141 1 98.06 414 LEU A N 1
ATOM 3209 C CA . LEU A 1 414 ? -18.891 6.09 10.062 1 98.06 414 LEU A CA 1
ATOM 3210 C C . LEU A 1 414 ? -19.156 6.57 11.492 1 98.06 414 LEU A C 1
ATOM 3212 O O . LEU A 1 414 ? -19.047 5.793 12.438 1 98.06 414 LEU A O 1
ATOM 3216 N N . THR A 1 415 ? -19.5 7.859 11.656 1 97.19 415 THR A N 1
ATOM 3217 C CA . THR A 1 415 ? -19.656 8.461 12.977 1 97.19 415 THR A CA 1
ATOM 3218 C C . THR A 1 415 ? -21.062 8.234 13.516 1 97.19 415 THR A C 1
ATOM 3220 O O . THR A 1 415 ? -21.297 8.305 14.719 1 97.19 415 THR A O 1
ATOM 3223 N N . GLY A 1 416 ? -21.953 8.07 12.609 1 96 416 GLY A N 1
ATOM 3224 C CA . GLY A 1 416 ? -23.359 8.008 12.992 1 96 416 GLY A CA 1
ATOM 3225 C C . GLY A 1 416 ? -23.938 9.367 13.336 1 96 416 GLY A C 1
ATOM 3226 O O . GLY A 1 416 ? -25.047 9.461 13.867 1 96 416 GLY A O 1
ATOM 3227 N N . MET A 1 417 ? -23.203 10.414 13.039 1 95.25 417 MET A N 1
ATOM 3228 C CA . MET A 1 417 ? -23.625 11.773 13.383 1 95.25 417 MET A CA 1
ATOM 3229 C C . MET A 1 417 ? -24.078 12.539 12.148 1 95.25 417 MET A C 1
ATOM 3231 O O . MET A 1 417 ? -23.578 12.297 11.047 1 95.25 417 MET A O 1
ATOM 3235 N N . THR A 1 418 ? -25.016 13.406 12.359 1 95.44 418 THR A N 1
ATOM 3236 C CA . THR A 1 418 ? -25.359 14.367 11.32 1 95.44 418 THR A CA 1
ATOM 3237 C C . THR A 1 418 ? -24.281 15.445 11.195 1 95.44 418 THR A C 1
ATOM 3239 O O . THR A 1 418 ? -23.875 16.047 12.195 1 95.44 418 THR A O 1
ATOM 3242 N N . LEU A 1 419 ? -23.812 15.648 9.93 1 96.06 419 LEU A N 1
ATOM 3243 C CA . LEU A 1 419 ? -22.781 16.656 9.688 1 96.06 419 LEU A CA 1
ATOM 3244 C C . LEU A 1 419 ? -23.406 17.969 9.242 1 96.06 419 LEU A C 1
ATOM 3246 O O . LEU A 1 419 ? -24.391 17.984 8.516 1 96.06 419 LEU A O 1
ATOM 3250 N N . GLU A 1 420 ? -22.828 19.047 9.703 1 94 420 GLU A N 1
ATOM 3251 C CA . GLU A 1 420 ? -23.125 20.375 9.195 1 94 420 GLU A CA 1
ATOM 3252 C C . GLU A 1 420 ? -21.922 20.969 8.469 1 94 420 GLU A C 1
ATOM 3254 O O . GLU A 1 420 ? -20.812 20.969 9 1 94 420 GLU A O 1
ATOM 3259 N N . VAL A 1 421 ? -22.141 21.391 7.277 1 91.81 421 VAL A N 1
ATOM 3260 C CA . VAL A 1 421 ? -21.062 21.953 6.457 1 91.81 421 VAL A CA 1
ATOM 3261 C C . VAL A 1 421 ? -21.344 23.438 6.195 1 91.81 421 VAL A C 1
ATOM 3263 O O . VAL A 1 421 ? -22.188 23.781 5.363 1 91.81 421 VAL A O 1
ATOM 3266 N N . PRO A 1 422 ? -20.594 24.234 6.848 1 85.81 422 PRO A N 1
ATOM 3267 C CA . PRO A 1 422 ? -20.797 25.672 6.594 1 85.81 422 PRO A CA 1
ATOM 3268 C C . PRO A 1 422 ? -20.453 26.062 5.164 1 85.81 422 PRO A C 1
ATOM 3270 O O . PRO A 1 422 ? -19.5 25.547 4.586 1 85.81 422 PRO A O 1
ATOM 3273 N N . ASN A 1 423 ? -21.281 26.891 4.586 1 80.62 423 ASN A N 1
ATOM 3274 C CA . ASN A 1 423 ? -21.016 27.438 3.258 1 80.62 423 ASN A CA 1
ATOM 3275 C C . ASN A 1 423 ? -20.078 28.641 3.326 1 80.62 423 ASN A C 1
ATOM 3277 O O . ASN A 1 423 ? -20.469 29.75 2.988 1 80.62 423 ASN A O 1
ATOM 3281 N N . ILE A 1 424 ? -18.953 28.438 3.805 1 74.88 424 ILE A N 1
ATOM 3282 C CA . ILE A 1 424 ? -17.984 29.516 3.951 1 74.88 424 ILE A CA 1
ATOM 3283 C C . ILE A 1 424 ? -16.688 29.141 3.225 1 74.88 424 ILE A C 1
ATOM 3285 O O . ILE A 1 424 ? -16.281 27.984 3.23 1 74.88 424 ILE A O 1
ATOM 3289 N N . GLU A 1 425 ? -16.344 30.141 2.535 1 74.12 425 GLU A N 1
ATOM 3290 C CA . GLU A 1 425 ? -15.086 29.969 1.835 1 74.12 425 GLU A CA 1
ATOM 3291 C C . GLU A 1 425 ? -13.977 30.797 2.469 1 74.12 425 GLU A C 1
ATOM 3293 O O . GLU A 1 425 ? -14.25 31.766 3.189 1 74.12 425 GLU A O 1
ATOM 3298 N N . GLU A 1 426 ? -12.828 30.453 2.365 1 84.31 426 GLU A N 1
ATOM 3299 C CA . GLU A 1 426 ? -11.633 31.203 2.762 1 84.31 426 GLU A CA 1
ATOM 3300 C C . GLU A 1 426 ? -11.664 31.547 4.25 1 84.31 426 GLU A C 1
ATOM 3302 O O . GLU A 1 426 ? -11.516 32.719 4.629 1 84.31 426 GLU A O 1
ATOM 3307 N N . THR A 1 427 ? -11.883 30.5 5.102 1 86.31 427 THR A N 1
ATOM 3308 C CA . THR A 1 427 ? -12.062 30.672 6.539 1 86.31 427 THR A CA 1
ATOM 3309 C C . THR A 1 427 ? -10.812 31.281 7.164 1 86.31 427 THR A C 1
ATOM 3311 O O . THR A 1 427 ? -10.898 32.031 8.141 1 86.31 427 THR A O 1
ATOM 3314 N N . GLY A 1 428 ? -9.688 31 6.641 1 89.88 428 GLY A N 1
ATOM 3315 C CA . GLY A 1 428 ? -8.477 31.625 7.141 1 89.88 428 GLY A CA 1
ATOM 3316 C C . GLY A 1 428 ? -8.469 33.125 6.953 1 89.88 428 GLY A C 1
ATOM 3317 O O . GLY A 1 428 ? -8.203 33.875 7.902 1 89.88 428 GLY A O 1
ATOM 3318 N N . CYS A 1 429 ? -8.836 33.562 5.77 1 93.94 429 CYS A N 1
ATOM 3319 C CA . CYS A 1 429 ? -8.867 35 5.461 1 93.94 429 CYS A CA 1
ATOM 3320 C C . CYS A 1 429 ? -9.984 35.688 6.23 1 93.94 429 CYS A C 1
ATOM 3322 O O . CYS A 1 429 ? -9.789 36.781 6.766 1 93.94 429 CYS A O 1
ATOM 3324 N N . LEU A 1 430 ? -11.055 35.031 6.258 1 91.94 430 LEU A N 1
ATOM 3325 C CA . LEU A 1 430 ? -12.219 35.625 6.887 1 91.94 430 LEU A CA 1
ATOM 3326 C C . LEU A 1 430 ? -11.984 35.844 8.375 1 91.94 430 LEU A C 1
ATOM 3328 O O . LEU A 1 430 ? -12.266 36.938 8.906 1 91.94 430 LEU A O 1
ATOM 3332 N N . GLY A 1 431 ? -11.516 34.844 9.055 1 93.44 431 GLY A N 1
ATOM 3333 C CA . GLY A 1 431 ? -11.203 35 10.469 1 93.44 431 GLY A CA 1
ATOM 3334 C C . GLY A 1 431 ? -10.203 36.094 10.742 1 93.44 431 GLY A C 1
ATOM 3335 O O . GLY A 1 431 ? -10.359 36.844 11.703 1 93.44 431 GLY A O 1
ATOM 3336 N N . ALA A 1 432 ? -9.234 36.188 9.938 1 96 432 ALA A N 1
ATOM 3337 C CA . ALA A 1 432 ? -8.227 37.25 10.07 1 96 432 ALA A CA 1
ATOM 3338 C C . ALA A 1 432 ? -8.836 38.625 9.859 1 96 432 ALA A C 1
ATOM 3340 O O . ALA A 1 432 ? -8.555 39.562 10.609 1 96 432 ALA A O 1
ATOM 3341 N N . ALA A 1 433 ? -9.672 38.75 8.844 1 95.44 433 ALA A N 1
ATOM 3342 C CA . ALA A 1 433 ? -10.344 40 8.562 1 95.44 433 ALA A CA 1
ATOM 3343 C C . ALA A 1 433 ? -11.273 40.406 9.711 1 95.44 433 ALA A C 1
ATOM 3345 O O . ALA A 1 433 ? -11.398 41.594 10.031 1 95.44 433 ALA A O 1
ATOM 3346 N N . MET A 1 434 ? -11.867 39.469 10.266 1 93.38 434 MET A N 1
ATOM 3347 C CA . MET A 1 434 ? -12.773 39.719 11.375 1 93.38 434 MET A CA 1
ATOM 3348 C C . MET A 1 434 ? -12.031 40.344 12.562 1 93.38 434 MET A C 1
ATOM 3350 O O . MET A 1 434 ? -12.562 41.188 13.258 1 93.38 434 MET A O 1
ATOM 3354 N N . MET A 1 435 ? -10.852 39.875 12.836 1 95.38 435 MET A N 1
ATOM 3355 C CA . MET A 1 435 ? -10.055 40.469 13.898 1 95.38 435 MET A CA 1
ATOM 3356 C C . MET A 1 435 ? -9.75 41.938 13.609 1 95.38 435 MET A C 1
ATOM 3358 O O . MET A 1 435 ? -9.766 42.75 14.516 1 95.38 435 MET A O 1
ATOM 3362 N N . ALA A 1 436 ? -9.461 42.188 12.352 1 96.38 436 ALA A N 1
ATOM 3363 C CA . ALA A 1 436 ? -9.219 43.594 11.945 1 96.38 436 ALA A CA 1
ATOM 3364 C C . ALA A 1 436 ? -10.477 44.438 12.102 1 96.38 436 ALA A C 1
ATOM 3366 O O . ALA A 1 436 ? -10.406 45.594 12.508 1 96.38 436 ALA A O 1
ATOM 3367 N N . MET A 1 437 ? -11.625 43.875 11.773 1 95 437 MET A N 1
ATOM 3368 C CA . MET A 1 437 ? -12.898 44.594 11.938 1 95 437 MET A CA 1
ATOM 3369 C C . MET A 1 437 ? -13.148 44.938 13.398 1 95 437 MET A C 1
ATOM 3371 O O . MET A 1 437 ? -13.578 46.031 13.719 1 95 437 MET A O 1
ATOM 3375 N N . GLU A 1 438 ? -12.875 44 14.195 1 93.38 438 GLU A N 1
ATOM 3376 C CA . GLU A 1 438 ? -13.07 44.219 15.625 1 93.38 438 GLU A CA 1
ATOM 3377 C C . GLU A 1 438 ? -12.18 45.344 16.141 1 93.38 438 GLU A C 1
ATOM 3379 O O . GLU A 1 438 ? -12.609 46.156 16.953 1 93.38 438 GLU A O 1
ATOM 3384 N N . ALA A 1 439 ? -10.984 45.344 15.727 1 95.19 439 ALA A N 1
ATOM 3385 C CA . ALA A 1 439 ? -10.047 46.375 16.125 1 95.19 439 ALA A CA 1
ATOM 3386 C C . ALA A 1 439 ? -10.547 47.75 15.711 1 95.19 439 ALA A C 1
ATOM 3388 O O . ALA A 1 439 ? -10.266 48.75 16.375 1 95.19 439 ALA A O 1
ATOM 3389 N N . ALA A 1 440 ? -11.289 47.812 14.617 1 93.88 440 ALA A N 1
ATOM 3390 C CA . ALA A 1 440 ? -11.828 49.062 14.086 1 93.88 440 ALA A CA 1
ATOM 3391 C C . ALA A 1 440 ? -13.203 49.344 14.664 1 93.88 440 ALA A C 1
ATOM 3393 O O . ALA A 1 440 ? -13.891 50.281 14.211 1 93.88 440 ALA A O 1
ATOM 3394 N N . ASP A 1 441 ? -13.68 48.594 15.57 1 90.56 441 ASP A N 1
ATOM 3395 C CA . ASP A 1 441 ? -14.969 48.719 16.25 1 90.56 441 ASP A CA 1
ATOM 3396 C C . ASP A 1 441 ? -16.125 48.5 15.266 1 90.56 441 ASP A C 1
ATOM 3398 O O . ASP A 1 441 ? -17.125 49.219 15.32 1 90.56 441 ASP A O 1
ATOM 3402 N N . GLU A 1 442 ? -15.805 47.75 14.328 1 87.44 442 GLU A N 1
ATOM 3403 C CA . GLU A 1 442 ? -16.859 47.344 13.414 1 87.44 442 GLU A CA 1
ATOM 3404 C C . GLU A 1 442 ? -17.438 45.969 13.836 1 87.44 442 GLU A C 1
ATOM 3406 O O . GLU A 1 442 ? -16.703 45.094 14.266 1 87.44 442 GLU A O 1
ATOM 3411 N N . ASN A 1 443 ? -18.734 45.906 13.773 1 74.75 443 ASN A N 1
ATOM 3412 C CA . ASN A 1 443 ? -19.375 44.625 14.109 1 74.75 443 ASN A CA 1
ATOM 3413 C C . ASN A 1 443 ? -19.047 43.562 13.078 1 74.75 443 ASN A C 1
ATOM 3415 O O . ASN A 1 443 ? -19.125 43.812 11.875 1 74.75 443 ASN A O 1
ATOM 3419 N N . PRO A 1 444 ? -18.578 42.5 13.633 1 71.38 444 PRO A N 1
ATOM 3420 C CA . PRO A 1 444 ? -18.328 41.438 12.648 1 71.38 444 PRO A CA 1
ATOM 3421 C C . PRO A 1 444 ? -19.594 41 11.906 1 71.38 444 PRO A C 1
ATOM 3423 O O . PRO A 1 444 ? -20.703 41.156 12.414 1 71.38 444 PRO A O 1
ATOM 3426 N N . PRO A 1 445 ? -19.312 40.656 10.547 1 68.38 445 PRO A N 1
ATOM 3427 C CA . PRO A 1 445 ? -20.484 40.219 9.797 1 68.38 445 PRO A CA 1
ATOM 3428 C C . PRO A 1 445 ? -21.219 39.062 10.469 1 68.38 445 PRO A C 1
ATOM 3430 O O . PRO A 1 445 ? -20.609 38.312 11.211 1 68.38 445 PRO A O 1
ATOM 3433 N N . GLU A 1 446 ? -22.5 39.188 10.523 1 61.81 446 GLU A N 1
ATOM 3434 C CA . GLU A 1 446 ? -23.297 38.062 11.008 1 61.81 446 GLU A CA 1
ATOM 3435 C C . GLU A 1 446 ? -23.016 36.781 10.211 1 61.81 446 GLU A C 1
ATOM 3437 O O . GLU A 1 446 ? -23.688 36.5 9.219 1 61.81 446 GLU A O 1
ATOM 3442 N N . LEU A 1 447 ? -21.812 36.406 10.141 1 56.47 447 LEU A N 1
ATOM 3443 C CA . LEU A 1 447 ? -21.25 35.312 9.367 1 56.47 447 LEU A CA 1
ATOM 3444 C C . LEU A 1 447 ? -22.172 34.094 9.352 1 56.47 447 LEU A C 1
ATOM 3446 O O . LEU A 1 447 ? -22.266 33.406 8.344 1 56.47 447 LEU A O 1
ATOM 3450 N N . LEU A 1 448 ? -22.75 33.656 10.57 1 54.34 448 LEU A N 1
ATOM 3451 C CA . LEU A 1 448 ? -23.281 32.312 10.898 1 54.34 448 LEU A CA 1
ATOM 3452 C C . LEU A 1 448 ? -24.688 32.156 10.367 1 54.34 448 LEU A C 1
ATOM 3454 O O . LEU A 1 448 ? -25.312 31.109 10.555 1 54.34 448 LEU A O 1
ATOM 3458 N N . GLN A 1 449 ? -25.156 33.25 9.867 1 53.5 449 GLN A N 1
ATOM 3459 C CA . GLN A 1 449 ? -26.531 33.031 9.445 1 53.5 449 GLN A CA 1
ATOM 3460 C C . GLN A 1 449 ? -26.594 32.281 8.117 1 53.5 449 GLN A C 1
ATOM 3462 O O . GLN A 1 449 ? -27.688 32.031 7.594 1 53.5 449 GLN A O 1
ATOM 3467 N N . GLN A 1 450 ? -25.406 31.828 7.715 1 59.38 450 GLN A N 1
ATOM 3468 C CA . GLN A 1 450 ? -25.406 31.234 6.383 1 59.38 450 GLN A CA 1
ATOM 3469 C C . GLN A 1 450 ? -25.891 29.781 6.43 1 59.38 450 GLN A C 1
ATOM 3471 O O . GLN A 1 450 ? -25.766 29.125 7.457 1 59.38 450 GLN A O 1
ATOM 3476 N N . ALA A 1 451 ? -26.625 29.422 5.332 1 65.88 451 ALA A N 1
ATOM 3477 C CA . ALA A 1 451 ? -27.219 28.125 5.07 1 65.88 451 ALA A CA 1
ATOM 3478 C C . ALA A 1 451 ? -26.188 27.016 5.223 1 65.88 451 ALA A C 1
ATOM 3480 O O . ALA A 1 451 ? -25.031 27.172 4.844 1 65.88 451 ALA A O 1
ATOM 3481 N N . MET A 1 452 ? -26.281 26.172 6.246 1 82.38 452 MET A N 1
ATOM 3482 C CA . MET A 1 452 ? -25.484 24.953 6.461 1 82.38 452 MET A CA 1
ATOM 3483 C C . MET A 1 452 ? -26.062 23.781 5.676 1 82.38 452 MET A C 1
ATOM 3485 O O . MET A 1 452 ? -27.266 23.562 5.68 1 82.38 452 MET A O 1
ATOM 3489 N N . ARG A 1 453 ? -25.234 23.172 4.848 1 89.5 453 ARG A N 1
ATOM 3490 C CA . ARG A 1 453 ? -25.609 21.906 4.254 1 89.5 453 ARG A CA 1
ATOM 3491 C C . ARG A 1 453 ? -25.5 20.766 5.27 1 89.5 453 ARG A C 1
ATOM 3493 O O . ARG A 1 453 ? -24.531 20.703 6.031 1 89.5 453 ARG A O 1
ATOM 3500 N N . GLN A 1 454 ? -26.562 19.969 5.309 1 94 454 GLN A N 1
ATOM 3501 C CA . GLN A 1 454 ? -26.562 18.844 6.242 1 94 454 GLN A CA 1
ATOM 3502 C C . GLN A 1 454 ? -26.375 17.516 5.508 1 94 454 GLN A C 1
ATOM 3504 O O . GLN A 1 454 ? -26.891 17.344 4.395 1 94 454 GLN A O 1
ATOM 3509 N N . VAL A 1 455 ? -25.609 16.656 6.105 1 95.88 455 VAL A N 1
ATOM 3510 C CA . VAL A 1 455 ? -25.438 15.297 5.605 1 95.88 455 VAL A CA 1
ATOM 3511 C C . VAL A 1 455 ? -25.859 14.297 6.676 1 95.88 455 VAL A C 1
ATOM 3513 O O . VAL A 1 455 ? -25.281 14.242 7.758 1 95.88 455 VAL A O 1
ATOM 3516 N N . GLN A 1 456 ? -26.891 13.484 6.383 1 97.12 456 GLN A N 1
ATOM 3517 C CA . GLN A 1 456 ? -27.422 12.508 7.332 1 97.12 456 GLN A CA 1
ATOM 3518 C C . GLN A 1 456 ? -26.719 11.156 7.18 1 97.12 456 GLN A C 1
ATOM 3520 O O . GLN A 1 456 ? -26.438 10.727 6.062 1 97.12 456 GLN A O 1
ATOM 3525 N N . PRO A 1 457 ? -26.453 10.492 8.32 1 97.62 457 PRO A N 1
ATOM 3526 C CA . PRO A 1 457 ? -25.875 9.156 8.219 1 97.62 457 PRO A CA 1
ATOM 3527 C C . PRO A 1 457 ? -26.859 8.125 7.684 1 97.62 457 PRO A C 1
ATOM 3529 O O . PRO A 1 457 ? -28.062 8.258 7.879 1 97.62 457 PRO A O 1
ATOM 3532 N N . ASN A 1 458 ? -26.422 7.211 6.969 1 97.12 458 ASN A N 1
ATOM 3533 C CA . ASN A 1 458 ? -27.172 6.023 6.59 1 97.12 458 ASN A CA 1
ATOM 3534 C C . ASN A 1 458 ? -26.969 4.883 7.586 1 97.12 458 ASN A C 1
ATOM 3536 O O . ASN A 1 458 ? -25.906 4.262 7.609 1 97.12 458 ASN A O 1
ATOM 3540 N N . PRO A 1 459 ? -27.938 4.566 8.391 1 95.88 459 PRO A N 1
ATOM 3541 C CA . PRO A 1 459 ? -27.781 3.574 9.461 1 95.88 459 PRO A CA 1
ATOM 3542 C C . PRO A 1 459 ? -27.391 2.195 8.93 1 95.88 459 PRO A C 1
ATOM 3544 O O . PRO A 1 459 ? -26.766 1.41 9.641 1 95.88 459 PRO A O 1
ATOM 3547 N N . GLU A 1 460 ? -27.672 1.921 7.684 1 96.31 460 GLU A N 1
ATOM 3548 C CA . GLU A 1 460 ? -27.391 0.614 7.098 1 96.31 460 GLU A CA 1
ATOM 3549 C C . GLU A 1 460 ? -25.891 0.397 6.926 1 96.31 460 GLU A C 1
ATOM 3551 O O . GLU A 1 460 ? -25.422 -0.741 6.809 1 96.31 460 GLU A O 1
ATOM 3556 N N . HIS A 1 461 ? -25.188 1.469 6.941 1 97.19 461 HIS A N 1
ATOM 3557 C CA . HIS A 1 461 ? -23.75 1.369 6.68 1 97.19 461 HIS A CA 1
ATOM 3558 C C . HIS A 1 461 ? -22.953 1.437 7.977 1 97.19 461 HIS A C 1
ATOM 3560 O O . HIS A 1 461 ? -21.75 1.144 7.988 1 97.19 461 HIS A O 1
ATOM 3566 N N . PHE A 1 462 ? -23.578 1.803 9.094 1 97.69 462 PHE A N 1
ATOM 3567 C CA . PHE A 1 462 ? -22.891 2.121 10.336 1 97.69 462 PHE A CA 1
ATOM 3568 C C . PHE A 1 462 ? -22.125 0.91 10.859 1 97.69 462 PHE A C 1
ATOM 3570 O O . PHE A 1 462 ? -20.922 1.005 11.156 1 97.69 462 PHE A O 1
ATOM 3577 N N . GLU A 1 463 ? -22.719 -0.204 10.844 1 97.44 463 GLU A N 1
ATOM 3578 C CA . GLU A 1 463 ? -22.094 -1.403 11.398 1 97.44 463 GLU A CA 1
ATOM 3579 C C . GLU A 1 463 ? -20.906 -1.854 10.555 1 97.44 463 GLU A C 1
ATOM 3581 O O . GLU A 1 463 ? -19.875 -2.264 11.094 1 97.44 463 GLU A O 1
ATOM 3586 N N . ALA A 1 464 ? -21.094 -1.812 9.266 1 97.44 464 ALA A N 1
ATOM 3587 C CA . ALA A 1 464 ? -20 -2.193 8.367 1 97.44 464 ALA A CA 1
ATOM 3588 C C . ALA A 1 464 ? -18.781 -1.297 8.562 1 97.44 464 ALA A C 1
ATOM 3590 O O . ALA A 1 464 ? -17.656 -1.778 8.594 1 97.44 464 ALA A O 1
ATOM 3591 N N . TYR A 1 465 ? -19.016 -0.001 8.742 1 98.38 465 TYR A N 1
ATOM 3592 C CA . TYR A 1 465 ? -17.906 0.933 8.961 1 98.38 465 TYR A CA 1
ATOM 3593 C C . TYR A 1 465 ? -17.25 0.697 10.312 1 98.38 465 TYR A C 1
ATOM 3595 O O . TYR A 1 465 ? -16.031 0.79 10.445 1 98.38 465 TYR A O 1
ATOM 3603 N N . GLN A 1 466 ? -18.078 0.351 11.328 1 98.06 466 GLN A N 1
ATOM 3604 C CA . GLN A 1 466 ? -17.516 0.085 12.648 1 98.06 466 GLN A CA 1
ATOM 3605 C C . GLN A 1 466 ? -16.625 -1.151 12.633 1 98.06 466 GLN A C 1
ATOM 3607 O O . GLN A 1 466 ? -15.555 -1.16 13.25 1 98.06 466 GLN A O 1
ATOM 3612 N N . GLN A 1 467 ? -17.031 -2.146 11.93 1 98.06 467 GLN A N 1
ATOM 3613 C CA . GLN A 1 467 ? -16.234 -3.361 11.828 1 98.06 467 GLN A CA 1
ATOM 3614 C C . GLN A 1 467 ? -14.922 -3.094 11.102 1 98.06 467 GLN A C 1
ATOM 3616 O O . GLN A 1 467 ? -13.867 -3.574 11.516 1 98.06 467 GLN A O 1
ATOM 3621 N N . LYS A 1 468 ? -15.008 -2.4 10.047 1 98.12 468 LYS A N 1
ATOM 3622 C CA . LYS A 1 468 ? -13.797 -2.094 9.289 1 98.12 468 LYS A CA 1
ATOM 3623 C C . LYS A 1 468 ? -12.859 -1.188 10.086 1 98.12 468 LYS A C 1
ATOM 3625 O O . LYS A 1 468 ? -11.641 -1.328 10.008 1 98.12 468 LYS A O 1
ATOM 3630 N N . TYR A 1 469 ? -13.453 -0.249 10.844 1 98.5 469 TYR A N 1
ATOM 3631 C CA . TYR A 1 469 ? -12.656 0.611 11.711 1 98.5 469 TYR A CA 1
ATOM 3632 C C . TYR A 1 469 ? -11.906 -0.209 12.758 1 98.5 469 TYR A C 1
ATOM 3634 O O . TYR A 1 469 ? -10.742 0.066 13.055 1 98.5 469 TYR A O 1
ATOM 3642 N N . GLN A 1 470 ? -12.539 -1.209 13.281 1 98.19 470 GLN A N 1
ATOM 3643 C CA . GLN A 1 470 ? -11.875 -2.09 14.234 1 98.19 470 GLN A CA 1
ATOM 3644 C C . GLN A 1 470 ? -10.695 -2.807 13.594 1 98.19 470 GLN A C 1
ATOM 3646 O O . GLN A 1 470 ? -9.641 -2.955 14.219 1 98.19 470 GLN A O 1
ATOM 3651 N N . ARG A 1 471 ? -10.828 -3.283 12.375 1 98 471 ARG A N 1
ATOM 3652 C CA . ARG A 1 471 ? -9.727 -3.914 11.648 1 98 471 ARG A CA 1
ATOM 3653 C C . ARG A 1 471 ? -8.586 -2.928 11.414 1 98 471 ARG A C 1
ATOM 3655 O O . ARG A 1 471 ? -7.414 -3.297 11.492 1 98 471 ARG A O 1
ATOM 3662 N N . TYR A 1 472 ? -8.984 -1.704 11.102 1 98.38 472 TYR A N 1
ATOM 3663 C CA . TYR A 1 472 ? -7.984 -0.656 10.938 1 98.38 472 TYR A CA 1
ATOM 3664 C C . TYR A 1 472 ? -7.184 -0.466 12.219 1 98.38 472 TYR A C 1
ATOM 3666 O O . TYR A 1 472 ? -5.953 -0.392 12.18 1 98.38 472 TYR A O 1
ATOM 3674 N N . GLN A 1 473 ? -7.859 -0.382 13.344 1 98 473 GLN A N 1
ATOM 3675 C CA . GLN A 1 473 ? -7.195 -0.205 14.633 1 98 473 GLN A CA 1
ATOM 3676 C C . GLN A 1 473 ? -6.25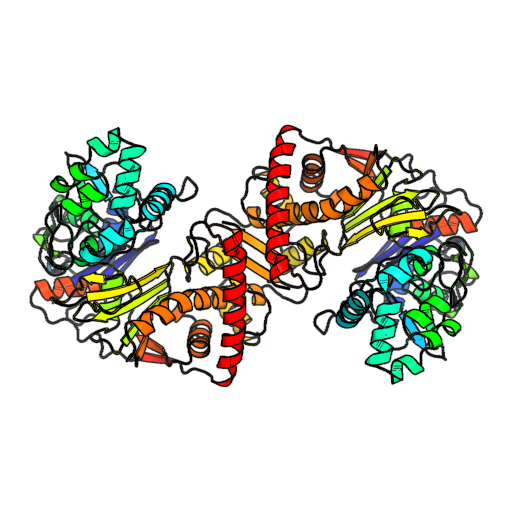8 -1.37 14.93 1 98 473 GLN A C 1
ATOM 3678 O O . GLN A 1 473 ? -5.156 -1.171 15.445 1 98 473 GLN A O 1
ATOM 3683 N N . GLN A 1 474 ? -6.645 -2.52 14.609 1 98 474 GLN A N 1
ATOM 3684 C CA . GLN A 1 474 ? -5.809 -3.695 14.805 1 98 474 GLN A CA 1
ATOM 3685 C C . GLN A 1 474 ? -4.547 -3.625 13.945 1 98 474 GLN A C 1
ATOM 3687 O O . GLN A 1 474 ? -3.455 -3.963 14.406 1 98 474 GLN A O 1
ATOM 3692 N N . LEU A 1 475 ? -4.754 -3.266 12.703 1 98.12 475 LEU A N 1
ATOM 3693 C CA . LEU A 1 475 ? -3.607 -3.133 11.812 1 98.12 475 LEU A CA 1
ATOM 3694 C C . LEU A 1 475 ? -2.609 -2.117 12.359 1 98.12 475 LEU A C 1
ATOM 3696 O O . LEU A 1 475 ? -1.405 -2.381 12.391 1 98.12 475 LEU A O 1
ATOM 3700 N N . VAL A 1 476 ? -3.123 -0.952 12.773 1 97.69 476 VAL A N 1
ATOM 3701 C CA . VAL A 1 476 ? -2.266 0.114 13.289 1 97.69 476 VAL A CA 1
ATOM 3702 C C . VAL A 1 476 ? -1.516 -0.374 14.523 1 97.69 476 VAL A C 1
ATOM 3704 O O . VAL A 1 476 ? -0.31 -0.151 14.656 1 97.69 476 VAL A O 1
ATOM 3707 N N . THR A 1 477 ? -2.184 -1.048 15.391 1 96.88 477 THR A N 1
ATOM 3708 C CA . THR A 1 477 ? -1.563 -1.587 16.594 1 96.88 477 THR A CA 1
ATOM 3709 C C . THR A 1 477 ? -0.475 -2.596 16.234 1 96.88 477 THR A C 1
ATOM 3711 O O . THR A 1 477 ? 0.606 -2.584 16.828 1 96.88 477 THR A O 1
ATOM 3714 N N . THR A 1 478 ? -0.72 -3.439 15.305 1 97 478 THR A N 1
ATOM 3715 C CA . THR A 1 478 ? 0.23 -4.449 14.852 1 97 478 THR A CA 1
ATOM 3716 C C . THR A 1 478 ? 1.472 -3.797 14.25 1 97 478 THR A C 1
ATOM 3718 O O . THR A 1 478 ? 2.598 -4.191 14.555 1 97 478 THR A O 1
ATOM 3721 N N . LEU A 1 479 ? 1.251 -2.807 13.438 1 96.88 479 LEU A N 1
ATOM 3722 C CA . LEU A 1 479 ? 2.357 -2.137 12.766 1 96.88 479 LEU A CA 1
ATOM 3723 C C . LEU A 1 479 ? 3.203 -1.349 13.766 1 96.88 479 LEU A C 1
ATOM 3725 O O . LEU A 1 479 ? 4.391 -1.121 13.531 1 96.88 479 LEU A O 1
ATOM 3729 N N . LYS A 1 480 ? 2.551 -0.892 14.844 1 94.5 480 LYS A N 1
ATOM 3730 C CA . LYS A 1 480 ? 3.258 -0.128 15.867 1 94.5 480 LYS A CA 1
ATOM 3731 C C . LYS A 1 480 ? 4.414 -0.935 16.453 1 94.5 480 LYS A C 1
ATOM 3733 O O . LYS A 1 480 ? 5.43 -0.368 16.859 1 94.5 480 LYS A O 1
ATOM 3738 N N . ALA A 1 481 ? 4.34 -2.244 16.391 1 92.81 481 ALA A N 1
ATOM 3739 C CA . ALA A 1 481 ? 5.348 -3.137 16.953 1 92.81 481 ALA A CA 1
ATOM 3740 C C . ALA A 1 481 ? 6.652 -3.062 16.172 1 92.81 481 ALA A C 1
ATOM 3742 O O . ALA A 1 481 ? 7.707 -3.463 16.672 1 92.81 481 ALA A O 1
ATOM 3743 N N . LEU A 1 482 ? 6.625 -2.586 15.023 1 93.31 482 LEU A N 1
ATOM 3744 C CA . LEU A 1 482 ? 7.812 -2.473 14.188 1 93.31 482 LEU A CA 1
ATOM 3745 C C . LEU A 1 482 ? 8.68 -1.294 14.625 1 93.31 482 LEU A C 1
ATOM 3747 O O . LEU A 1 482 ? 9.82 -1.156 14.18 1 93.31 482 LEU A O 1
ATOM 3751 N N . HIS A 1 483 ? 8.156 -0.437 15.469 1 85.06 483 HIS A N 1
ATOM 3752 C CA . HIS A 1 483 ? 8.828 0.801 15.852 1 85.06 483 HIS A CA 1
ATOM 3753 C C . HIS A 1 483 ? 9.023 0.876 17.359 1 85.06 483 HIS A C 1
ATOM 3755 O O . HIS A 1 483 ? 10 1.467 17.844 1 85.06 483 HIS A O 1
ATOM 3761 N N . MET B 1 1 ? 11.25 -33.656 -43.812 1 82.06 1 MET B N 1
ATOM 3762 C CA . MET B 1 1 ? 11.656 -33.156 -42.5 1 82.06 1 MET B CA 1
ATOM 3763 C C . MET B 1 1 ? 10.555 -33.344 -41.469 1 82.06 1 MET B C 1
ATOM 3765 O O . MET B 1 1 ? 9.375 -33.25 -41.781 1 82.06 1 MET B O 1
ATOM 3769 N N . ASN B 1 2 ? 10.984 -33.875 -40.281 1 92 2 ASN B N 1
ATOM 3770 C CA . ASN B 1 2 ? 10.023 -34.125 -39.219 1 92 2 ASN B CA 1
ATOM 3771 C C . ASN B 1 2 ? 9.859 -32.906 -38.312 1 92 2 ASN B C 1
ATOM 3773 O O . ASN B 1 2 ? 10.828 -32.219 -38.031 1 92 2 ASN B O 1
ATOM 3777 N N . TYR B 1 3 ? 8.609 -32.719 -37.969 1 96.06 3 TYR B N 1
ATOM 3778 C CA . TYR B 1 3 ? 8.297 -31.625 -37.062 1 96.06 3 TYR B CA 1
ATOM 3779 C C . TYR B 1 3 ? 7.57 -32.125 -35.844 1 96.06 3 TYR B C 1
ATOM 3781 O O . TYR B 1 3 ? 6.945 -33.188 -35.844 1 96.06 3 TYR B O 1
ATOM 3789 N N . TYR B 1 4 ? 7.711 -31.344 -34.781 1 96.94 4 TYR B N 1
ATOM 3790 C CA . TYR B 1 4 ? 7.066 -31.672 -33.531 1 96.94 4 TYR B CA 1
ATOM 3791 C C . TYR B 1 4 ? 6.379 -30.438 -32.938 1 96.94 4 TYR B C 1
ATOM 3793 O O . TYR B 1 4 ? 6.949 -29.344 -32.906 1 96.94 4 TYR B O 1
ATOM 3801 N N . LEU B 1 5 ? 5.188 -30.656 -32.5 1 98.12 5 LEU B N 1
ATOM 3802 C CA . LEU B 1 5 ? 4.391 -29.562 -31.953 1 98.12 5 LEU B CA 1
ATOM 3803 C C . LEU B 1 5 ? 4.41 -29.578 -30.422 1 98.12 5 LEU B C 1
ATOM 3805 O O . LEU B 1 5 ? 4.16 -30.625 -29.812 1 98.12 5 LEU B O 1
ATOM 3809 N N . GLY B 1 6 ? 4.781 -28.484 -29.828 1 97.75 6 GLY B N 1
ATOM 3810 C CA . GLY B 1 6 ? 4.656 -28.281 -28.391 1 97.75 6 GLY B CA 1
ATOM 3811 C C . GLY B 1 6 ? 3.586 -27.266 -28.031 1 97.75 6 GLY B C 1
ATOM 3812 O O . GLY B 1 6 ? 3.549 -26.172 -28.594 1 97.75 6 GLY B O 1
ATOM 3813 N N . ILE B 1 7 ? 2.674 -27.672 -27.109 1 98.19 7 ILE B N 1
ATOM 3814 C CA . ILE B 1 7 ? 1.625 -26.797 -26.609 1 98.19 7 ILE B CA 1
ATOM 3815 C C . ILE B 1 7 ? 1.892 -26.469 -25.141 1 98.19 7 ILE B C 1
ATOM 3817 O O . ILE B 1 7 ? 2.277 -27.344 -24.359 1 98.19 7 ILE B O 1
ATOM 3821 N N . ASP B 1 8 ? 1.756 -25.219 -24.781 1 95.81 8 ASP B N 1
ATOM 3822 C CA . ASP B 1 8 ? 1.915 -24.766 -23.406 1 95.81 8 ASP B CA 1
ATOM 3823 C C . ASP B 1 8 ? 0.649 -24.078 -22.906 1 95.81 8 ASP B C 1
ATOM 3825 O O . ASP B 1 8 ? 0.281 -23.016 -23.391 1 95.81 8 ASP B O 1
ATOM 3829 N N . CYS B 1 9 ? 0.047 -24.719 -21.969 1 93.69 9 CYS B N 1
ATOM 3830 C CA . CYS B 1 9 ? -1.16 -24.172 -21.359 1 93.69 9 CYS B CA 1
ATOM 3831 C C . CYS B 1 9 ? -0.854 -23.562 -20 1 93.69 9 CYS B C 1
ATOM 3833 O O . CYS B 1 9 ? -0.916 -24.234 -18.969 1 93.69 9 CYS B O 1
ATOM 3835 N N . GLY B 1 10 ? -0.623 -22.266 -19.953 1 81.38 10 GLY B N 1
ATOM 3836 C CA . GLY B 1 10 ? -0.317 -21.562 -18.719 1 81.38 10 GLY B CA 1
ATOM 3837 C C . GLY B 1 10 ? -1.541 -20.969 -18.062 1 81.38 10 GLY B C 1
ATOM 3838 O O . GLY B 1 10 ? -2.672 -21.359 -18.359 1 81.38 10 GLY B O 1
ATOM 3839 N N . GLY B 1 11 ? -1.266 -20.125 -17.125 1 72.88 11 GLY B N 1
ATOM 3840 C CA . GLY B 1 11 ? -2.348 -19.5 -16.375 1 72.88 11 GLY B CA 1
ATOM 3841 C C . GLY B 1 11 ? -3.027 -18.375 -17.141 1 72.88 11 GLY B C 1
ATOM 3842 O O . GLY B 1 11 ? -4.195 -18.062 -16.891 1 72.88 11 GLY B O 1
ATOM 3843 N N . THR B 1 12 ? -2.328 -17.734 -18.062 1 71.31 12 THR B N 1
ATOM 3844 C CA . THR B 1 12 ? -2.873 -16.562 -18.734 1 71.31 12 THR B CA 1
ATOM 3845 C C . THR B 1 12 ? -2.98 -16.781 -20.234 1 71.31 12 THR B C 1
ATOM 3847 O O . THR B 1 12 ? -3.836 -16.188 -20.906 1 71.31 12 THR B O 1
ATOM 3850 N N . PHE B 1 13 ? -2.053 -17.625 -20.797 1 81.88 13 PHE B N 1
ATOM 3851 C CA . PHE B 1 13 ? -1.99 -17.859 -22.234 1 81.88 13 PHE B CA 1
ATOM 3852 C C . PHE B 1 13 ? -1.899 -19.344 -22.531 1 81.88 13 PHE B C 1
ATOM 3854 O O . PHE B 1 13 ? -1.439 -20.125 -21.703 1 81.88 13 PHE B O 1
ATOM 3861 N N . ILE B 1 14 ? -2.416 -19.625 -23.703 1 92.75 14 ILE B N 1
ATOM 3862 C CA . ILE B 1 14 ? -2.049 -20.875 -24.359 1 92.75 14 ILE B CA 1
ATOM 3863 C C . ILE B 1 14 ? -1.17 -20.594 -25.562 1 92.75 14 ILE B C 1
ATOM 3865 O O . ILE B 1 14 ? -1.405 -19.625 -26.297 1 92.75 14 ILE B O 1
ATOM 3869 N N . LYS B 1 15 ? -0.091 -21.359 -25.641 1 95.12 15 LYS B N 1
ATOM 3870 C CA . LYS B 1 15 ? 0.87 -21.203 -26.734 1 95.12 15 LYS B CA 1
ATOM 3871 C C . LYS B 1 15 ? 1.12 -22.531 -27.438 1 95.12 15 LYS B C 1
ATOM 3873 O O . LYS B 1 15 ? 1.019 -23.594 -26.828 1 95.12 15 LYS B O 1
ATOM 3878 N N . ALA B 1 16 ? 1.381 -22.375 -28.719 1 97.75 16 ALA B N 1
ATOM 3879 C CA . ALA B 1 16 ? 1.857 -23.516 -29.484 1 97.75 16 ALA B CA 1
ATOM 3880 C C . ALA B 1 16 ? 3.037 -23.125 -30.375 1 97.75 16 ALA B C 1
ATOM 3882 O O . ALA B 1 16 ? 3.061 -22.031 -30.953 1 97.75 16 ALA B O 1
ATOM 3883 N N . ALA B 1 17 ? 3.963 -24.031 -30.406 1 96.88 17 ALA B N 1
ATOM 3884 C CA . ALA B 1 17 ? 5.129 -23.828 -31.266 1 96.88 17 ALA B CA 1
ATOM 3885 C C . ALA B 1 17 ? 5.477 -25.109 -32.031 1 96.88 17 ALA B C 1
ATOM 3887 O O . ALA B 1 17 ? 5.402 -26.203 -31.469 1 96.88 17 ALA B O 1
ATOM 3888 N N . LEU B 1 18 ? 5.766 -24.922 -33.281 1 97.25 18 LEU B N 1
ATOM 3889 C CA . LEU B 1 18 ? 6.219 -26.031 -34.094 1 97.25 18 LEU B CA 1
ATOM 3890 C C . LEU B 1 18 ? 7.738 -26.031 -34.219 1 97.25 18 LEU B C 1
ATOM 3892 O O . LEU B 1 18 ? 8.336 -25.016 -34.594 1 97.25 18 LEU B O 1
ATOM 3896 N N . PHE B 1 19 ? 8.32 -27.203 -33.906 1 94.25 19 PHE B N 1
ATOM 3897 C CA . PHE B 1 19 ? 9.773 -27.312 -33.906 1 94.25 19 PHE B CA 1
ATOM 3898 C C . PHE B 1 19 ? 10.234 -28.297 -34.969 1 94.25 19 PHE B C 1
ATOM 3900 O O . PHE B 1 19 ? 9.578 -29.312 -35.188 1 94.25 19 PHE B O 1
ATOM 3907 N N . ASP B 1 20 ? 11.406 -27.984 -35.531 1 91.75 20 ASP B N 1
ATOM 3908 C CA . ASP B 1 20 ? 12.055 -29.016 -36.375 1 91.75 20 ASP B CA 1
ATOM 3909 C C . ASP B 1 20 ? 12.938 -29.922 -35.5 1 91.75 20 ASP B C 1
ATOM 3911 O O . ASP B 1 20 ? 12.961 -29.812 -34.281 1 91.75 20 ASP B O 1
ATOM 3915 N N . ARG B 1 21 ? 13.609 -30.828 -36.156 1 85.69 21 ARG B N 1
ATOM 3916 C CA . ARG B 1 21 ? 14.391 -31.844 -35.438 1 85.69 21 ARG B CA 1
ATOM 3917 C C . ARG B 1 21 ? 15.562 -31.219 -34.719 1 85.69 21 ARG B C 1
ATOM 3919 O O . ARG B 1 21 ? 16.156 -31.844 -33.812 1 85.69 21 ARG B O 1
ATOM 3926 N N . HIS B 1 22 ? 15.844 -29.906 -35.031 1 82.69 22 HIS B N 1
ATOM 3927 C CA . HIS B 1 22 ? 16.969 -29.234 -34.406 1 82.69 22 HIS B CA 1
ATOM 3928 C C . HIS B 1 22 ? 16.5 -28.297 -33.281 1 82.69 22 HIS B C 1
ATOM 3930 O O . HIS B 1 22 ? 17.312 -27.609 -32.656 1 82.69 22 HIS B O 1
ATOM 3936 N N . GLY B 1 23 ? 15.242 -28.312 -33.094 1 84 23 GLY B N 1
ATOM 3937 C CA . GLY B 1 23 ? 14.719 -27.469 -32.031 1 84 23 GLY B CA 1
ATOM 3938 C C . GLY B 1 23 ? 14.438 -26.047 -32.469 1 84 23 GLY B C 1
ATOM 3939 O O . GLY B 1 23 ? 14.18 -25.172 -31.641 1 84 23 GLY B O 1
ATOM 3940 N N . GLN B 1 24 ? 14.492 -25.781 -33.75 1 87.88 24 GLN B N 1
ATOM 3941 C CA . GLN B 1 24 ? 14.195 -24.453 -34.281 1 87.88 24 GLN B CA 1
ATOM 3942 C C . GLN B 1 24 ? 12.688 -24.234 -34.438 1 87.88 24 GLN B C 1
ATOM 3944 O O . GLN B 1 24 ? 11.984 -25.125 -34.906 1 87.88 24 GLN B O 1
ATOM 3949 N N . ILE B 1 25 ? 12.25 -23.109 -34.062 1 92.56 25 ILE B N 1
ATOM 3950 C CA . ILE B 1 25 ? 10.828 -22.781 -34.156 1 92.56 25 ILE B CA 1
ATOM 3951 C C . ILE B 1 25 ? 10.461 -22.438 -35.594 1 92.56 25 ILE B C 1
ATOM 3953 O O . ILE B 1 25 ? 11.07 -21.562 -36.219 1 92.56 25 ILE B O 1
ATOM 3957 N N . CYS B 1 26 ? 9.492 -23.047 -36.094 1 95.06 26 CYS B N 1
ATOM 3958 C CA . CYS B 1 26 ? 9.031 -22.844 -37.469 1 95.06 26 CYS B CA 1
ATOM 3959 C C . CYS B 1 26 ? 7.703 -22.094 -37.469 1 95.06 26 CYS B C 1
ATOM 3961 O O . CYS B 1 26 ? 7.309 -21.547 -38.5 1 95.06 26 CYS B O 1
ATOM 3963 N N . GLY B 1 27 ? 7.035 -22.078 -36.438 1 95.62 27 GLY B N 1
ATOM 3964 C CA . GLY B 1 27 ? 5.762 -21.406 -36.219 1 95.62 27 GLY B CA 1
ATOM 3965 C C . GLY B 1 27 ? 5.391 -21.25 -34.75 1 95.62 27 GLY B C 1
ATOM 3966 O O . GLY B 1 27 ? 5.672 -22.125 -33.938 1 95.62 27 GLY B O 1
ATOM 3967 N N . LEU B 1 28 ? 4.789 -20.188 -34.469 1 96.06 28 LEU B N 1
ATOM 3968 C CA . LEU B 1 28 ? 4.426 -19.875 -33.094 1 96.06 28 LEU B CA 1
ATOM 3969 C C . LEU B 1 28 ? 3.143 -19.047 -33.031 1 96.06 28 LEU B C 1
ATOM 3971 O O . LEU B 1 28 ? 2.959 -18.125 -33.844 1 96.06 28 LEU B O 1
ATOM 3975 N N . ALA B 1 29 ? 2.236 -19.422 -32.188 1 96.81 29 ALA B N 1
ATOM 3976 C CA . ALA B 1 29 ? 1.014 -18.656 -31.922 1 96.81 29 ALA B CA 1
ATOM 3977 C C . ALA B 1 29 ? 0.64 -18.688 -30.453 1 96.81 29 ALA B C 1
ATOM 3979 O O . ALA B 1 29 ? 1.051 -19.594 -29.719 1 96.81 29 ALA B O 1
ATOM 3980 N N . ARG B 1 30 ? 0.002 -17.734 -29.969 1 94.19 30 ARG B N 1
ATOM 3981 C CA . ARG B 1 30 ? -0.487 -17.672 -28.594 1 94.19 30 ARG B CA 1
ATOM 3982 C C . ARG B 1 30 ? -1.812 -16.922 -28.531 1 94.19 30 ARG B C 1
ATOM 3984 O O . ARG B 1 30 ? -2.1 -16.062 -29.375 1 94.19 30 ARG B O 1
ATOM 3991 N N . GLU B 1 31 ? -2.637 -17.234 -27.609 1 93.81 31 GLU B N 1
ATOM 3992 C CA . GLU B 1 31 ? -3.902 -16.562 -27.312 1 93.81 31 GLU B CA 1
ATOM 3993 C C . GLU B 1 31 ? -4.16 -16.484 -25.812 1 93.81 31 GLU B C 1
ATOM 3995 O O . GLU B 1 31 ? -3.729 -17.359 -25.062 1 93.81 31 GLU B O 1
ATOM 4000 N N . ASN B 1 32 ? -4.848 -15.477 -25.453 1 87.81 32 ASN B N 1
ATOM 4001 C CA . ASN B 1 32 ? -5.246 -15.312 -24.047 1 87.81 32 ASN B CA 1
ATOM 4002 C C . ASN B 1 32 ? -6.402 -16.25 -23.688 1 87.81 32 ASN B C 1
ATOM 4004 O O . ASN B 1 32 ? -7.293 -16.484 -24.516 1 87.81 32 ASN B O 1
ATOM 4008 N N . VAL B 1 33 ? -6.285 -16.781 -22.531 1 84.25 33 VAL B N 1
ATOM 4009 C CA . VAL B 1 33 ? -7.398 -17.531 -21.969 1 84.25 33 VAL B CA 1
ATOM 4010 C C . VAL B 1 33 ? -7.816 -16.922 -20.641 1 84.25 33 VAL B C 1
ATOM 4012 O O . VAL B 1 33 ? -6.996 -16.797 -19.719 1 84.25 33 VAL B O 1
ATOM 4015 N N . ALA B 1 34 ? -9.055 -16.547 -20.469 1 79.31 34 ALA B N 1
ATOM 4016 C CA . ALA B 1 34 ? -9.562 -15.812 -19.312 1 79.31 34 ALA B CA 1
ATOM 4017 C C . ALA B 1 34 ? -9.617 -16.703 -18.078 1 79.31 34 ALA B C 1
ATOM 4019 O O . ALA B 1 34 ? -9.977 -17.891 -18.172 1 79.31 34 ALA B O 1
ATOM 4020 N N . VAL B 1 35 ? -9.094 -16.266 -16.922 1 82 35 VAL B N 1
ATOM 4021 C CA . VAL B 1 35 ? -9.359 -16.891 -15.633 1 82 35 VAL B CA 1
ATOM 4022 C C . VAL B 1 35 ? -10.656 -16.312 -15.055 1 82 35 VAL B C 1
ATOM 4024 O O . VAL B 1 35 ? -10.812 -15.102 -14.953 1 82 35 VAL B O 1
ATOM 4027 N N . ILE B 1 36 ? -11.586 -17.172 -14.773 1 85.5 36 ILE B N 1
ATOM 4028 C CA . ILE B 1 36 ? -12.883 -16.781 -14.227 1 85.5 36 ILE B CA 1
ATOM 4029 C C . ILE B 1 36 ? -12.805 -16.719 -12.703 1 85.5 36 ILE B C 1
ATOM 4031 O O . ILE B 1 36 ? -12.586 -17.734 -12.039 1 85.5 36 ILE B O 1
ATOM 4035 N N . SER B 1 37 ? -12.852 -15.531 -12.164 1 80.62 37 SER B N 1
ATOM 4036 C CA . SER B 1 37 ? -12.828 -15.336 -10.719 1 80.62 37 SER B CA 1
ATOM 4037 C C . SER B 1 37 ? -14.031 -14.531 -10.25 1 80.62 37 SER B C 1
ATOM 4039 O O . SER B 1 37 ? -13.891 -13.375 -9.844 1 80.62 37 SER B O 1
ATOM 4041 N N . GLU B 1 38 ? -15.148 -15.07 -10.18 1 77.5 38 GLU B N 1
ATOM 4042 C CA . GLU B 1 38 ? -16.391 -14.383 -9.844 1 77.5 38 GLU B CA 1
ATOM 4043 C C . GLU B 1 38 ? -16.484 -14.133 -8.336 1 77.5 38 GLU B C 1
ATOM 4045 O O . GLU B 1 38 ? -17.266 -13.289 -7.895 1 77.5 38 GLU B O 1
ATOM 4050 N N . LYS B 1 39 ? -15.844 -14.969 -7.547 1 78.38 39 LYS B N 1
ATOM 4051 C CA . LYS B 1 39 ? -15.844 -14.867 -6.09 1 78.38 39 LYS B CA 1
ATOM 4052 C C . LYS B 1 39 ? -14.414 -14.797 -5.547 1 78.38 39 LYS B C 1
ATOM 4054 O O . LYS B 1 39 ? -13.477 -15.273 -6.188 1 78.38 39 LYS B O 1
ATOM 4059 N N . ALA B 1 40 ? -14.344 -14.164 -4.367 1 76.5 40 ALA B N 1
ATOM 4060 C CA . ALA B 1 40 ? -13.039 -14.125 -3.709 1 76.5 40 ALA B CA 1
ATOM 4061 C C . ALA B 1 40 ? -12.461 -15.523 -3.559 1 76.5 40 ALA B C 1
ATOM 4063 O O . ALA B 1 40 ? -13.141 -16.438 -3.086 1 76.5 40 ALA B O 1
ATOM 4064 N N . GLY B 1 41 ? -11.25 -15.703 -4.109 1 82.06 41 GLY B N 1
ATOM 4065 C CA . GLY B 1 41 ? -10.539 -16.953 -3.943 1 82.06 41 GLY B CA 1
ATOM 4066 C C . GLY B 1 41 ? -10.766 -17.922 -5.09 1 82.06 41 GLY B C 1
ATOM 4067 O O . GLY B 1 41 ? -10.047 -18.922 -5.215 1 82.06 41 GLY B O 1
ATOM 4068 N N . TYR B 1 42 ? -11.727 -17.625 -5.973 1 88 42 TYR B N 1
ATOM 4069 C CA . TYR B 1 42 ? -12.047 -18.547 -7.051 1 88 42 TYR B CA 1
ATOM 4070 C C . TYR B 1 42 ? -11.172 -18.297 -8.273 1 88 42 TYR B C 1
ATOM 4072 O O . TYR B 1 42 ? -10.906 -17.141 -8.625 1 88 42 TYR B O 1
ATOM 4080 N N . ALA B 1 43 ? -10.672 -19.359 -8.812 1 87.5 43 ALA B N 1
ATOM 4081 C CA . ALA B 1 43 ? -9.945 -19.359 -10.078 1 87.5 43 ALA B CA 1
ATOM 4082 C C . ALA B 1 43 ? -10.375 -20.531 -10.961 1 87.5 43 ALA B C 1
ATOM 4084 O O . ALA B 1 43 ? -9.961 -21.672 -10.727 1 87.5 43 ALA B O 1
ATOM 4085 N N . GLU B 1 44 ? -11.156 -20.219 -12.031 1 93.5 44 GLU B N 1
ATOM 4086 C CA . GLU B 1 44 ? -11.766 -21.297 -12.828 1 93.5 44 GLU B CA 1
ATOM 4087 C C . GLU B 1 44 ? -11.5 -21.094 -14.312 1 93.5 44 GLU B C 1
ATOM 4089 O O . GLU B 1 44 ? -10.992 -20.047 -14.727 1 93.5 44 GLU B O 1
ATOM 4094 N N . ARG B 1 45 ? -11.75 -22.156 -15.047 1 93.94 45 ARG B N 1
ATOM 4095 C CA . ARG B 1 45 ? -11.617 -22.172 -16.5 1 93.94 45 ARG B CA 1
ATOM 4096 C C . ARG B 1 45 ? -12.805 -22.859 -17.156 1 93.94 45 ARG B C 1
ATOM 4098 O O . ARG B 1 45 ? -13.273 -23.891 -16.672 1 93.94 45 ARG B O 1
ATOM 4105 N N . ASP B 1 46 ? -13.344 -22.188 -18.219 1 95.94 46 ASP B N 1
ATOM 4106 C CA . ASP B 1 46 ? -14.312 -22.875 -19.047 1 95.94 46 ASP B CA 1
ATOM 4107 C C . ASP B 1 46 ? -13.633 -23.938 -19.922 1 95.94 46 ASP B C 1
ATOM 4109 O O . ASP B 1 46 ? -12.805 -23.609 -20.781 1 95.94 46 ASP B O 1
ATOM 4113 N N . MET B 1 47 ? -14.016 -25.188 -19.734 1 97 47 MET B N 1
ATOM 4114 C CA . MET B 1 47 ? -13.281 -26.297 -20.328 1 97 47 MET B CA 1
ATOM 4115 C C . MET B 1 47 ? -13.508 -26.344 -21.844 1 97 47 MET B C 1
ATOM 4117 O O . MET B 1 47 ? -12.586 -26.594 -22.609 1 97 47 MET B O 1
ATOM 4121 N N . ALA B 1 48 ? -14.695 -26.047 -22.281 1 96.56 48 ALA B N 1
ATOM 4122 C CA . ALA B 1 48 ? -14.977 -26.016 -23.703 1 96.56 48 ALA B CA 1
ATOM 4123 C C . ALA B 1 48 ? -14.219 -24.875 -24.391 1 96.56 48 ALA B C 1
ATOM 4125 O O . ALA B 1 48 ? -13.672 -25.047 -25.484 1 96.56 48 ALA B O 1
ATOM 4126 N N . GLN B 1 49 ? -14.266 -23.812 -23.75 1 96 49 GLN B N 1
ATOM 4127 C CA . GLN B 1 49 ? -13.539 -22.656 -24.266 1 96 49 GLN B CA 1
ATOM 4128 C C . GLN B 1 49 ? -12.039 -22.922 -24.297 1 96 49 GLN B C 1
ATOM 4130 O O . GLN B 1 49 ? -11.352 -22.5 -25.234 1 96 49 GLN B O 1
ATOM 4135 N N . LEU B 1 50 ? -11.578 -23.547 -23.281 1 96.06 50 LEU B N 1
ATOM 4136 C CA . LEU B 1 50 ? -10.156 -23.875 -23.234 1 96.06 50 LEU B CA 1
ATOM 4137 C C . LEU B 1 50 ? -9.742 -24.703 -24.453 1 96.06 50 LEU B C 1
ATOM 4139 O O . LEU B 1 50 ? -8.727 -24.422 -25.078 1 96.06 50 LEU B O 1
ATOM 4143 N N . TRP B 1 51 ? -10.516 -25.672 -24.766 1 97.31 51 TRP B N 1
ATOM 4144 C CA . TRP B 1 51 ? -10.227 -26.5 -25.922 1 97.31 51 TRP B CA 1
ATOM 4145 C C . TRP B 1 51 ? -10.32 -25.703 -27.203 1 97.31 51 TRP B C 1
ATOM 4147 O O . TRP B 1 51 ? -9.484 -25.859 -28.109 1 97.31 51 TRP B O 1
ATOM 4157 N N . GLN B 1 52 ? -11.305 -24.875 -27.297 1 97.25 52 GLN B N 1
ATOM 4158 C CA . GLN B 1 52 ? -11.469 -24.047 -28.484 1 97.25 52 GLN B CA 1
ATOM 4159 C C . GLN B 1 52 ? -10.25 -23.156 -28.703 1 97.25 52 GLN B C 1
ATOM 4161 O O . GLN B 1 52 ? -9.75 -23.047 -29.828 1 97.25 52 GLN B O 1
ATOM 4166 N N . VAL B 1 53 ? -9.797 -22.547 -27.688 1 96.88 53 VAL B N 1
ATOM 4167 C CA . VAL B 1 53 ? -8.641 -21.656 -27.781 1 96.88 53 VAL B CA 1
ATOM 4168 C C . VAL B 1 53 ? -7.395 -22.469 -28.141 1 96.88 53 VAL B C 1
ATOM 4170 O O . VAL B 1 53 ? -6.586 -22.031 -28.969 1 96.88 53 VAL B O 1
ATOM 4173 N N . CYS B 1 54 ? -7.258 -23.609 -27.531 1 97.5 54 CYS B N 1
ATOM 4174 C CA . CYS B 1 54 ? -6.125 -24.484 -27.844 1 97.5 54 CYS B CA 1
ATOM 4175 C C . CYS B 1 54 ? -6.125 -24.875 -29.312 1 97.5 54 CYS B C 1
ATOM 4177 O O . CYS B 1 54 ? -5.094 -24.797 -29.984 1 97.5 54 CYS B O 1
ATOM 4179 N N . ALA B 1 55 ? -7.242 -25.25 -29.797 1 98.25 55 ALA B N 1
ATOM 4180 C CA . ALA B 1 55 ? -7.375 -25.641 -31.203 1 98.25 55 ALA B CA 1
ATOM 4181 C C . ALA B 1 55 ? -7.027 -24.5 -32.125 1 98.25 55 ALA B C 1
ATOM 4183 O O . ALA B 1 55 ? -6.367 -24.688 -33.156 1 98.25 55 ALA B O 1
ATOM 4184 N N . ASN B 1 56 ? -7.508 -23.375 -31.766 1 98.12 56 ASN B N 1
ATOM 4185 C CA . ASN B 1 56 ? -7.23 -22.188 -32.562 1 98.12 56 ASN B CA 1
ATOM 4186 C C . ASN B 1 56 ? -5.734 -21.891 -32.625 1 98.12 56 ASN B C 1
ATOM 4188 O O . ASN B 1 56 ? -5.207 -21.531 -33.688 1 98.12 56 ASN B O 1
ATOM 4192 N N . VAL B 1 57 ? -5.117 -22 -31.516 1 97.88 57 VAL B N 1
ATOM 4193 C CA . VAL B 1 57 ? -3.688 -21.719 -31.438 1 97.88 57 VAL B CA 1
ATOM 4194 C C . VAL B 1 57 ? -2.91 -22.734 -32.281 1 97.88 57 VAL B C 1
ATOM 4196 O O . VAL B 1 57 ? -1.93 -22.375 -32.938 1 97.88 57 VAL B O 1
ATOM 4199 N N . ILE B 1 58 ? -3.303 -23.969 -32.25 1 98.25 58 ILE B N 1
ATOM 4200 C CA . ILE B 1 58 ? -2.68 -25 -33.062 1 98.25 58 ILE B CA 1
ATOM 4201 C C . ILE B 1 58 ? -2.846 -24.656 -34.562 1 98.25 58 ILE B C 1
ATOM 4203 O O . ILE B 1 58 ? -1.871 -24.672 -35.312 1 98.25 58 ILE B O 1
ATOM 4207 N N . ARG B 1 59 ? -3.988 -24.312 -34.906 1 97.94 59 ARG B N 1
ATOM 4208 C CA . ARG B 1 59 ? -4.293 -23.984 -36.281 1 97.94 59 ARG B CA 1
ATOM 4209 C C . ARG B 1 59 ? -3.445 -22.812 -36.781 1 97.94 59 ARG B C 1
ATOM 4211 O O . ARG B 1 59 ? -2.859 -22.875 -37.844 1 97.94 59 ARG B O 1
ATOM 4218 N N . GLN B 1 60 ? -3.422 -21.828 -36.031 1 98.12 60 GLN B N 1
ATOM 4219 C CA . GLN B 1 60 ? -2.639 -20.641 -36.375 1 98.12 60 GLN B CA 1
ATOM 4220 C C . GLN B 1 60 ? -1.16 -20.984 -36.531 1 98.12 60 GLN B C 1
ATOM 4222 O O . GLN B 1 60 ? -0.484 -20.469 -37.406 1 98.12 60 GLN B O 1
ATOM 4227 N N . THR B 1 61 ? -0.682 -21.812 -35.656 1 98.12 61 THR B N 1
ATOM 4228 C CA . THR B 1 61 ? 0.715 -22.219 -35.719 1 98.12 61 THR B CA 1
ATOM 4229 C C . THR B 1 61 ? 1.011 -22.969 -37 1 98.12 61 THR B C 1
ATOM 4231 O O . THR B 1 61 ? 2.037 -22.734 -37.656 1 98.12 61 THR B O 1
ATOM 4234 N N . LEU B 1 62 ? 0.145 -23.828 -37.375 1 97.31 62 LEU B N 1
ATOM 4235 C CA . LEU B 1 62 ? 0.293 -24.594 -38.625 1 97.31 62 LEU B CA 1
ATOM 4236 C C . LEU B 1 62 ? 0.252 -23.656 -39.812 1 97.31 62 LEU B C 1
ATOM 4238 O O . LEU B 1 62 ? 1.083 -23.766 -40.719 1 97.31 62 LEU B O 1
ATOM 4242 N N . GLU B 1 63 ? -0.655 -22.75 -39.812 1 96.88 63 GLU B N 1
ATOM 4243 C CA . GLU B 1 63 ? -0.799 -21.797 -40.906 1 96.88 63 GLU B CA 1
ATOM 4244 C C . GLU B 1 63 ? 0.448 -20.922 -41.062 1 96.88 63 GLU B C 1
ATOM 4246 O O . GLU B 1 63 ? 0.946 -20.734 -42.156 1 96.88 63 GLU B O 1
ATOM 4251 N N . LYS B 1 64 ? 0.941 -20.484 -40 1 96.88 64 LYS B N 1
ATOM 4252 C CA . LYS B 1 64 ? 2.111 -19.609 -40 1 96.88 64 LYS B CA 1
ATOM 4253 C C . LYS B 1 64 ? 3.359 -20.359 -40.438 1 96.88 64 LYS B C 1
ATOM 4255 O O . LYS B 1 64 ? 4.262 -19.781 -41.062 1 96.88 64 LYS B O 1
ATOM 4260 N N . SER B 1 65 ? 3.432 -21.594 -40.125 1 96.19 65 SER B N 1
ATOM 4261 C CA . SER B 1 65 ? 4.613 -22.391 -40.438 1 96.19 65 SER B CA 1
ATOM 4262 C C . SER B 1 65 ? 4.648 -22.797 -41.906 1 96.19 65 SER B C 1
ATOM 4264 O O . SER B 1 65 ? 5.723 -22.984 -42.469 1 96.19 65 SER B O 1
ATOM 4266 N N . GLY B 1 66 ? 3.5 -23 -42.469 1 95.12 66 GLY B N 1
ATOM 4267 C CA . GLY B 1 66 ? 3.412 -23.5 -43.812 1 95.12 66 GLY B CA 1
ATOM 4268 C C . GLY B 1 66 ? 3.736 -24.984 -43.938 1 95.12 66 GLY B C 1
ATOM 4269 O O . GLY B 1 66 ? 3.826 -25.531 -45.031 1 95.12 66 GLY B O 1
ATOM 4270 N N . VAL B 1 67 ? 3.908 -25.641 -42.875 1 95.88 67 VAL B N 1
ATOM 4271 C CA . VAL B 1 67 ? 4.25 -27.047 -42.844 1 95.88 67 VAL B CA 1
ATOM 4272 C C . VAL B 1 67 ? 2.996 -27.891 -43.062 1 95.88 67 VAL B C 1
ATOM 4274 O O . VAL B 1 67 ? 1.932 -27.578 -42.531 1 95.88 67 VAL B O 1
ATOM 4277 N N . GLU B 1 68 ? 3.15 -28.922 -43.844 1 96.06 68 GLU B N 1
ATOM 4278 C CA . GLU B 1 68 ? 2.043 -29.859 -44.031 1 96.06 68 GLU B CA 1
ATOM 4279 C C . GLU B 1 68 ? 1.774 -30.656 -42.75 1 96.06 68 GLU B C 1
ATOM 4281 O O . GLU B 1 68 ? 2.697 -31.219 -42.156 1 96.06 68 GLU B O 1
ATOM 4286 N N . PRO B 1 69 ? 0.549 -30.766 -42.375 1 97.06 69 PRO B N 1
ATOM 4287 C CA . PRO B 1 69 ? 0.217 -31.453 -41.125 1 97.06 69 PRO B CA 1
ATOM 4288 C C . PRO B 1 69 ? 0.769 -32.875 -41.062 1 97.06 69 PRO B C 1
ATOM 4290 O O . PRO B 1 69 ? 1.121 -33.344 -39.969 1 97.06 69 PRO B O 1
ATOM 4293 N N . SER B 1 70 ? 0.861 -33.531 -42.125 1 96.44 70 SER B N 1
ATOM 4294 C CA . SER B 1 70 ? 1.334 -34.906 -42.156 1 96.44 70 SER B CA 1
ATOM 4295 C C . SER B 1 70 ? 2.814 -34.969 -41.781 1 96.44 70 SER B C 1
ATOM 4297 O O . SER B 1 70 ? 3.32 -36.062 -41.469 1 96.44 70 SER B O 1
ATOM 4299 N N . ALA B 1 71 ? 3.469 -33.906 -41.812 1 96.88 71 ALA B N 1
ATOM 4300 C CA . ALA B 1 71 ? 4.891 -33.875 -41.5 1 96.88 71 ALA B CA 1
ATOM 4301 C C . ALA B 1 71 ? 5.102 -33.75 -39.969 1 96.88 71 ALA B C 1
ATOM 4303 O O . ALA B 1 71 ? 6.219 -33.938 -39.5 1 96.88 71 ALA B O 1
ATOM 4304 N N . ILE B 1 72 ? 4.082 -33.531 -39.281 1 97.88 72 ILE B N 1
ATOM 4305 C CA . ILE B 1 72 ? 4.16 -33.469 -37.812 1 97.88 72 ILE B CA 1
ATOM 4306 C C . ILE B 1 72 ? 4.109 -34.875 -37.25 1 97.88 72 ILE B C 1
ATOM 4308 O O . ILE B 1 72 ? 3.105 -35.594 -37.375 1 97.88 72 ILE B O 1
ATOM 4312 N N . LYS B 1 73 ? 5.18 -35.25 -36.5 1 97.19 73 LYS B N 1
ATOM 4313 C CA . LYS B 1 73 ? 5.344 -36.625 -36.094 1 97.19 73 LYS B CA 1
ATOM 4314 C C . LYS B 1 73 ? 5.004 -36.844 -34.625 1 97.19 73 LYS B C 1
ATOM 4316 O O . LYS B 1 73 ? 4.953 -37.969 -34.156 1 97.19 73 LYS B O 1
ATOM 4321 N N . GLY B 1 74 ? 4.699 -35.75 -33.969 1 97.69 74 GLY B N 1
ATOM 4322 C CA . GLY B 1 74 ? 4.312 -35.875 -32.594 1 97.69 74 GLY B CA 1
ATOM 4323 C C . GLY B 1 74 ? 3.863 -34.562 -31.969 1 97.69 74 GLY B C 1
ATOM 4324 O O . GLY B 1 74 ? 4.289 -33.5 -32.406 1 97.69 74 GLY B O 1
ATOM 4325 N N . VAL B 1 75 ? 3.027 -34.656 -30.969 1 98.5 75 VAL B N 1
ATOM 4326 C CA . VAL B 1 75 ? 2.516 -33.531 -30.219 1 98.5 75 VAL B CA 1
ATOM 4327 C C . VAL B 1 75 ? 2.723 -33.75 -28.719 1 98.5 75 VAL B C 1
ATOM 4329 O O . VAL B 1 75 ? 2.48 -34.875 -28.219 1 98.5 75 VAL B O 1
ATOM 4332 N N . GLY B 1 76 ? 3.27 -32.812 -28.047 1 98.19 76 GLY B N 1
ATOM 4333 C CA . GLY B 1 76 ? 3.332 -32.781 -26.594 1 98.19 76 GLY B CA 1
ATOM 4334 C C . GLY B 1 76 ? 2.654 -31.562 -25.984 1 98.19 76 GLY B C 1
ATOM 4335 O O . GLY B 1 76 ? 2.568 -30.5 -26.625 1 98.19 76 GLY B O 1
ATOM 4336 N N . ILE B 1 77 ? 2.191 -31.703 -24.734 1 98.38 77 ILE B N 1
ATOM 4337 C CA . ILE B 1 77 ? 1.511 -30.609 -24.047 1 98.38 77 ILE B CA 1
ATOM 4338 C C . ILE B 1 77 ? 2.139 -30.391 -22.672 1 98.38 77 ILE B C 1
ATOM 4340 O O . ILE B 1 77 ? 2.305 -31.344 -21.891 1 98.38 77 ILE B O 1
ATOM 4344 N N . SER B 1 78 ? 2.521 -29.234 -22.406 1 97.06 78 SER B N 1
ATOM 4345 C CA . SER B 1 78 ? 2.881 -28.797 -21.062 1 97.06 78 SER B CA 1
ATOM 4346 C C . SER B 1 78 ? 1.799 -27.906 -20.469 1 97.06 78 SER B C 1
ATOM 4348 O O . SER B 1 78 ? 1.161 -27.125 -21.188 1 97.06 78 SER B O 1
ATOM 4350 N N . ALA B 1 79 ? 1.574 -28.062 -19.219 1 94.75 79 ALA B N 1
ATOM 4351 C CA . ALA B 1 79 ? 0.547 -27.234 -18.578 1 94.75 79 ALA B CA 1
ATOM 4352 C C . ALA B 1 79 ? 0.816 -27.078 -17.094 1 94.75 79 ALA B C 1
ATOM 4354 O O . ALA B 1 79 ? 1.658 -27.781 -16.531 1 94.75 79 ALA B O 1
ATOM 4355 N N . GLN B 1 80 ? 0.065 -26.156 -16.5 1 89.31 80 GLN B N 1
ATOM 4356 C CA . GLN B 1 80 ? 0.116 -25.984 -15.055 1 89.31 80 GLN B CA 1
ATOM 4357 C C . GLN B 1 80 ? -0.261 -27.281 -14.344 1 89.31 80 GLN B C 1
ATOM 4359 O O . GLN B 1 80 ? -1.021 -28.094 -14.883 1 89.31 80 GLN B O 1
ATOM 4364 N N . GLY B 1 81 ? 0.303 -27.391 -13.18 1 88.44 81 GLY B N 1
ATOM 4365 C CA . GLY B 1 81 ? 0.02 -28.578 -12.391 1 88.44 81 GLY B CA 1
ATOM 4366 C C . GLY B 1 81 ? -1.155 -28.406 -11.453 1 88.44 81 GLY B C 1
ATOM 4367 O O . GLY B 1 81 ? -1.671 -27.297 -11.289 1 88.44 81 GLY B O 1
ATOM 4368 N N . LYS B 1 82 ? -1.516 -29.484 -10.938 1 92.56 82 LYS B N 1
ATOM 4369 C CA . LYS B 1 82 ? -2.562 -29.516 -9.922 1 92.56 82 LYS B CA 1
ATOM 4370 C C . LYS B 1 82 ? -3.889 -29.016 -10.484 1 92.56 82 LYS B C 1
ATOM 4372 O O . LYS B 1 82 ? -4.148 -29.141 -11.68 1 92.56 82 LYS B O 1
ATOM 4377 N N . GLY B 1 83 ? -4.758 -28.656 -9.672 1 94.75 83 GLY B N 1
ATOM 4378 C CA . GLY B 1 83 ? -6.105 -28.328 -10.102 1 94.75 83 GLY B CA 1
ATOM 4379 C C . GLY B 1 83 ? -6.973 -29.547 -10.336 1 94.75 83 GLY B C 1
ATOM 4380 O O . GLY B 1 83 ? -6.586 -30.672 -9.977 1 94.75 83 GLY B O 1
ATOM 4381 N N . ALA B 1 84 ? -8.188 -29.281 -10.906 1 97.75 84 ALA B N 1
ATOM 4382 C CA . ALA B 1 84 ? -9.125 -30.359 -11.195 1 97.75 84 ALA B CA 1
ATOM 4383 C C . ALA B 1 84 ? -9.945 -30.062 -12.445 1 97.75 84 ALA B C 1
ATOM 4385 O O . ALA B 1 84 ? -10.664 -29.062 -12.5 1 97.75 84 ALA B O 1
ATOM 4386 N N . PHE B 1 85 ? -9.703 -30.828 -13.414 1 98.31 85 PHE B N 1
ATOM 4387 C CA . PHE B 1 85 ? -10.453 -30.812 -14.664 1 98.31 85 PHE B CA 1
ATOM 4388 C C . PHE B 1 85 ? -11.32 -32.062 -14.797 1 98.31 85 PHE B C 1
ATOM 4390 O O . PHE B 1 85 ? -10.852 -33.094 -15.242 1 98.31 85 PHE B O 1
ATOM 4397 N N . LEU B 1 86 ? -12.625 -31.922 -14.477 1 98.69 86 LEU B N 1
ATOM 4398 C CA . LEU B 1 86 ? -13.477 -33.094 -14.25 1 98.69 86 LEU B CA 1
ATOM 4399 C C . LEU B 1 86 ? -14.336 -33.375 -15.469 1 98.69 86 LEU B C 1
ATOM 4401 O O . LEU B 1 86 ? -14.852 -32.469 -16.109 1 98.69 86 LEU B O 1
ATOM 4405 N N . LEU B 1 87 ? -14.398 -34.625 -15.812 1 98.69 87 LEU B N 1
ATOM 4406 C CA . LEU B 1 87 ? -15.375 -35.125 -16.781 1 98.69 87 LEU B CA 1
ATOM 4407 C C . LEU B 1 87 ? -16.469 -35.938 -16.094 1 98.69 87 LEU B C 1
ATOM 4409 O O . LEU B 1 87 ? -16.219 -36.594 -15.086 1 98.69 87 LEU B O 1
ATOM 4413 N N . ASP B 1 88 ? -17.656 -35.906 -16.672 1 98.38 88 ASP B N 1
ATOM 4414 C CA . ASP B 1 88 ? -18.734 -36.75 -16.156 1 98.38 88 ASP B CA 1
ATOM 4415 C C . ASP B 1 88 ? -18.641 -38.188 -16.719 1 98.38 88 ASP B C 1
ATOM 4417 O O . ASP B 1 88 ? -17.672 -38.5 -17.406 1 98.38 88 ASP B O 1
ATOM 4421 N N . LYS B 1 89 ? -19.578 -38.969 -16.375 1 97.19 89 LYS B N 1
ATOM 4422 C CA . LYS B 1 89 ? -19.578 -40.375 -16.75 1 97.19 89 LYS B CA 1
ATOM 4423 C C . LYS B 1 89 ? -19.703 -40.562 -18.266 1 97.19 89 LYS B C 1
ATOM 4425 O O . LYS B 1 89 ? -19.375 -41.594 -18.797 1 97.19 89 LYS B O 1
ATOM 4430 N N . ASN B 1 90 ? -20.156 -39.469 -18.969 1 97.62 90 ASN B N 1
ATOM 4431 C CA . ASN B 1 90 ? -20.25 -39.5 -20.422 1 97.62 90 ASN B CA 1
ATOM 4432 C C . ASN B 1 90 ? -19.062 -38.781 -21.062 1 97.62 90 ASN B C 1
ATOM 4434 O O . ASN B 1 90 ? -19.125 -38.406 -22.25 1 97.62 90 ASN B O 1
ATOM 4438 N N . LYS B 1 91 ? -18.031 -38.438 -20.297 1 97.81 91 LYS B N 1
ATOM 4439 C CA . LYS B 1 91 ? -16.781 -37.844 -20.75 1 97.81 91 LYS B CA 1
ATOM 4440 C C . LYS B 1 91 ? -17 -36.438 -21.281 1 97.81 91 LYS B C 1
ATOM 4442 O O . LYS B 1 91 ? -16.375 -36.031 -22.266 1 97.81 91 LYS B O 1
ATOM 4447 N N . GLN B 1 92 ? -18.047 -35.812 -20.703 1 97.94 92 GLN B N 1
ATOM 4448 C CA . GLN B 1 92 ? -18.266 -34.406 -20.953 1 97.94 92 GLN B CA 1
ATOM 4449 C C . GLN B 1 92 ? -17.766 -33.531 -19.797 1 97.94 92 GLN B C 1
ATOM 4451 O O . GLN B 1 92 ? -17.766 -34 -18.641 1 97.94 92 GLN B O 1
ATOM 4456 N N . PRO B 1 93 ? -17.328 -32.312 -20.141 1 98.25 93 PRO B N 1
ATOM 4457 C CA . PRO B 1 93 ? -16.906 -31.453 -19.047 1 98.25 93 PRO B CA 1
ATOM 4458 C C . PRO B 1 93 ? -17.953 -31.344 -17.938 1 98.25 93 PRO B C 1
ATOM 4460 O O . PRO B 1 93 ? -19.125 -31.109 -18.234 1 98.25 93 PRO B O 1
ATOM 4463 N N . LEU B 1 94 ? -17.562 -31.547 -16.703 1 98.5 94 LEU B N 1
ATOM 4464 C CA . LEU B 1 94 ? -18.438 -31.469 -15.539 1 98.5 94 LEU B CA 1
ATOM 4465 C C . LEU B 1 94 ? -18.203 -30.172 -14.773 1 98.5 94 LEU B C 1
ATOM 4467 O O . LEU B 1 94 ? -17.438 -30.141 -13.812 1 98.5 94 LEU B O 1
ATOM 4471 N N . GLY B 1 95 ? -18.938 -29.125 -15.18 1 96.94 95 GLY B N 1
ATOM 4472 C CA . GLY B 1 95 ? -18.703 -27.797 -14.609 1 96.94 95 GLY B CA 1
ATOM 4473 C C . GLY B 1 95 ? -17.438 -27.141 -15.125 1 96.94 95 GLY B C 1
ATOM 4474 O O . GLY B 1 95 ? -16.875 -27.578 -16.125 1 96.94 95 GLY B O 1
ATOM 4475 N N . ARG B 1 96 ? -16.984 -26.094 -14.469 1 96.31 96 ARG B N 1
ATOM 4476 C CA . ARG B 1 96 ? -15.75 -25.406 -14.805 1 96.31 96 ARG B CA 1
ATOM 4477 C C . ARG B 1 96 ? -14.547 -26.109 -14.18 1 96.31 96 ARG B C 1
ATOM 4479 O O . ARG B 1 96 ? -14.672 -26.734 -13.117 1 96.31 96 ARG B O 1
ATOM 4486 N N . ALA B 1 97 ? -13.492 -26.062 -14.906 1 97.31 97 ALA B N 1
ATOM 4487 C CA . ALA B 1 97 ? -12.25 -26.531 -14.305 1 97.31 97 ALA B CA 1
ATOM 4488 C C . ALA B 1 97 ? -11.797 -25.594 -13.188 1 97.31 97 ALA B C 1
ATOM 4490 O O . ALA B 1 97 ? -12.086 -24.391 -13.219 1 97.31 97 ALA B O 1
ATOM 4491 N N . ILE B 1 98 ? -11.148 -26.141 -12.18 1 96 98 ILE B N 1
ATOM 4492 C CA . ILE B 1 98 ? -10.625 -25.359 -11.062 1 96 98 ILE B CA 1
ATOM 4493 C C . ILE B 1 98 ? -9.102 -25.359 -11.094 1 96 98 ILE B C 1
ATOM 4495 O O . ILE B 1 98 ? -8.477 -26.422 -11.148 1 96 98 ILE B O 1
ATOM 4499 N N . LEU B 1 99 ? -8.523 -24.219 -11.047 1 92.62 99 LEU B N 1
ATOM 4500 C CA . LEU B 1 99 ? -7.09 -24.062 -11.25 1 92.62 99 LEU B CA 1
ATOM 4501 C C . LEU B 1 99 ? -6.336 -24.234 -9.938 1 92.62 99 LEU B C 1
ATOM 4503 O O . LEU B 1 99 ? -6.941 -24.219 -8.859 1 92.62 99 LEU B O 1
ATOM 4507 N N . SER B 1 100 ? -5.027 -24.359 -10.023 1 89.38 100 SER B N 1
ATOM 4508 C CA . SER B 1 100 ? -4.148 -24.562 -8.875 1 89.38 100 SER B CA 1
ATOM 4509 C C . SER B 1 100 ? -4.113 -23.344 -7.973 1 89.38 100 SER B C 1
ATOM 4511 O O . SER B 1 100 ? -3.793 -23.453 -6.789 1 89.38 100 SER B O 1
ATOM 4513 N N . SER B 1 101 ? -4.434 -22.172 -8.461 1 82.31 101 SER B N 1
ATOM 4514 C CA . SER B 1 101 ? -4.379 -20.922 -7.695 1 82.31 101 SER B CA 1
ATOM 4515 C C . SER B 1 101 ? -5.668 -20.703 -6.91 1 82.31 101 SER B C 1
ATOM 4517 O O . SER B 1 101 ? -5.789 -19.734 -6.164 1 82.31 101 SER B O 1
ATOM 4519 N N . ASP B 1 102 ? -6.645 -21.547 -7.02 1 89.12 102 ASP B N 1
ATOM 4520 C CA . ASP B 1 102 ? -7.926 -21.453 -6.332 1 89.12 102 ASP B CA 1
ATOM 4521 C C . ASP B 1 102 ? -7.758 -21.625 -4.824 1 89.12 102 ASP B C 1
ATOM 4523 O O . ASP B 1 102 ? -6.98 -22.484 -4.383 1 89.12 102 ASP B O 1
ATOM 4527 N N . GLN B 1 103 ? -8.5 -20.828 -4.102 1 88.12 103 GLN B N 1
ATOM 4528 C CA . GLN B 1 103 ? -8.336 -20.844 -2.652 1 88.12 103 GLN B CA 1
ATOM 4529 C C . GLN B 1 103 ? -9.633 -21.234 -1.953 1 88.12 103 GLN B C 1
ATOM 4531 O O . GLN B 1 103 ? -9.758 -21.078 -0.737 1 88.12 103 GLN B O 1
ATOM 4536 N N . ARG B 1 104 ? -10.594 -21.734 -2.596 1 92.06 104 ARG B N 1
ATOM 4537 C CA . ARG B 1 104 ? -11.906 -21.984 -2.012 1 92.06 104 ARG B CA 1
ATOM 4538 C C . ARG B 1 104 ? -11.828 -23.031 -0.906 1 92.06 104 ARG B C 1
ATOM 4540 O O . ARG B 1 104 ? -12.68 -23.062 -0.013 1 92.06 104 ARG B O 1
ATOM 4547 N N . SER B 1 105 ? -10.773 -23.844 -0.979 1 94.69 105 SER B N 1
ATOM 4548 C CA . SER B 1 105 ? -10.68 -24.969 -0.044 1 94.69 105 SER B CA 1
ATOM 4549 C C . SER B 1 105 ? -9.836 -24.594 1.171 1 94.69 105 SER B C 1
ATOM 4551 O O . SER B 1 105 ? -9.336 -25.484 1.874 1 94.69 105 SER B O 1
ATOM 4553 N N . ILE B 1 106 ? -9.68 -23.406 1.442 1 90.62 106 ILE B N 1
ATOM 4554 C CA . ILE B 1 106 ? -8.75 -22.938 2.465 1 90.62 106 ILE B CA 1
ATOM 4555 C C . ILE B 1 106 ? -9.172 -23.469 3.832 1 90.62 106 ILE B C 1
ATOM 4557 O O . ILE B 1 106 ? -8.328 -23.859 4.645 1 90.62 106 ILE B O 1
ATOM 4561 N N . ASP B 1 107 ? -10.469 -23.531 4.172 1 93.38 107 ASP B N 1
ATOM 4562 C CA . ASP B 1 107 ? -10.945 -24.016 5.469 1 93.38 107 ASP B CA 1
ATOM 4563 C C . ASP B 1 107 ? -10.672 -25.5 5.641 1 93.38 107 ASP B C 1
ATOM 4565 O O . ASP B 1 107 ? -10.383 -25.969 6.746 1 93.38 107 ASP B O 1
ATOM 4569 N N . ILE B 1 108 ? -10.727 -26.203 4.594 1 96 108 ILE B N 1
ATOM 4570 C CA . ILE B 1 108 ? -10.469 -27.625 4.617 1 96 108 ILE B CA 1
ATOM 4571 C C . ILE B 1 108 ? -8.984 -27.891 4.902 1 96 108 ILE B C 1
ATOM 4573 O O . ILE B 1 108 ? -8.641 -28.719 5.742 1 96 108 ILE B O 1
ATOM 4577 N N . VAL B 1 109 ? -8.172 -27.188 4.234 1 94.31 109 VAL B N 1
ATOM 4578 C CA . VAL B 1 109 ? -6.73 -27.359 4.406 1 94.31 109 VAL B CA 1
ATOM 4579 C C . VAL B 1 109 ? -6.332 -26.969 5.832 1 94.31 109 VAL B C 1
ATOM 4581 O O . VAL B 1 109 ? -5.527 -27.672 6.465 1 94.31 109 VAL B O 1
ATOM 4584 N N . LYS B 1 110 ? -6.934 -25.938 6.336 1 90.69 110 LYS B N 1
ATOM 4585 C CA . LYS B 1 110 ? -6.668 -25.531 7.711 1 90.69 110 LYS B CA 1
ATOM 4586 C C . LYS B 1 110 ? -7.098 -26.609 8.695 1 90.69 110 LYS B C 1
ATOM 4588 O O . LYS B 1 110 ? -6.391 -26.891 9.664 1 90.69 110 LYS B O 1
ATOM 4593 N N . GLN B 1 111 ? -8.227 -27.172 8.469 1 95.12 111 GLN B N 1
ATOM 4594 C CA . GLN B 1 111 ? -8.719 -28.25 9.312 1 95.12 111 GLN B CA 1
ATOM 4595 C C . GLN B 1 111 ? -7.793 -29.453 9.25 1 95.12 111 GLN B C 1
ATOM 4597 O O . GLN B 1 111 ? -7.504 -30.078 10.273 1 95.12 111 GLN B O 1
ATOM 4602 N N . TRP B 1 112 ? -7.332 -29.812 8.047 1 95.88 112 TRP B N 1
ATOM 4603 C CA . TRP B 1 112 ? -6.395 -30.922 7.883 1 95.88 112 TRP B CA 1
ATOM 4604 C C . TRP B 1 112 ? -5.109 -30.656 8.664 1 95.88 112 TRP B C 1
ATOM 4606 O O . TRP B 1 112 ? -4.547 -31.578 9.258 1 95.88 112 TRP B O 1
ATOM 4616 N N . GLN B 1 113 ? -4.672 -29.453 8.586 1 92.12 113 GLN B N 1
ATOM 4617 C CA . GLN B 1 113 ? -3.469 -29.094 9.328 1 92.12 113 GLN B CA 1
ATOM 4618 C C . GLN B 1 113 ? -3.664 -29.281 10.828 1 92.12 113 GLN B C 1
ATOM 4620 O O . GLN B 1 113 ? -2.803 -29.859 11.5 1 92.12 113 GLN B O 1
ATOM 4625 N N . LYS B 1 114 ? -4.793 -28.906 11.336 1 93.62 114 LYS B N 1
ATOM 4626 C CA . LYS B 1 114 ? -5.109 -29.047 12.758 1 93.62 114 LYS B CA 1
ATOM 4627 C C . LYS B 1 114 ? -5.195 -30.516 13.164 1 93.62 114 LYS B C 1
ATOM 4629 O O . LYS B 1 114 ? -4.84 -30.875 14.289 1 93.62 114 LYS B O 1
ATOM 4634 N N . GLU B 1 115 ? -5.559 -31.297 12.227 1 96.19 115 GLU B N 1
ATOM 4635 C CA . GLU B 1 115 ? -5.773 -32.719 12.5 1 96.19 115 GLU B CA 1
ATOM 4636 C C . GLU B 1 115 ? -4.496 -33.531 12.273 1 96.19 115 GLU B C 1
ATOM 4638 O O . GLU B 1 115 ? -4.48 -34.75 12.461 1 96.19 115 GLU B O 1
ATOM 4643 N N . GLY B 1 116 ? -3.459 -32.906 11.789 1 96.06 116 GLY B N 1
ATOM 4644 C CA . GLY B 1 116 ? -2.182 -33.594 11.578 1 96.06 116 GLY B CA 1
ATOM 4645 C C . GLY B 1 116 ? -2.141 -34.406 10.312 1 96.06 116 GLY B C 1
ATOM 4646 O O . GLY B 1 116 ? -1.353 -35.344 10.203 1 96.06 116 GLY B O 1
ATOM 4647 N N . ILE B 1 117 ? -2.945 -34.156 9.391 1 96.31 117 ILE B N 1
ATOM 4648 C CA . ILE B 1 117 ? -3.051 -34.906 8.156 1 96.31 117 ILE B CA 1
ATOM 4649 C C . ILE B 1 117 ? -1.793 -34.719 7.312 1 96.31 117 ILE B C 1
ATOM 4651 O O . ILE B 1 117 ? -1.275 -35.656 6.719 1 96.31 117 ILE B O 1
ATOM 4655 N N . PRO B 1 118 ? -1.238 -33.531 7.242 1 95.12 118 PRO B N 1
ATOM 4656 C CA . PRO B 1 118 ? -0.017 -33.375 6.453 1 95.12 118 PRO B CA 1
ATOM 4657 C C . PRO B 1 118 ? 1.116 -34.281 6.906 1 95.12 118 PRO B C 1
ATOM 4659 O O . PRO B 1 118 ? 1.839 -34.844 6.07 1 95.12 118 PRO B O 1
ATOM 4662 N N . GLU B 1 119 ? 1.203 -34.5 8.188 1 94.75 119 GLU B N 1
ATOM 4663 C CA . GLU B 1 119 ? 2.258 -35.344 8.742 1 94.75 119 GLU B CA 1
ATOM 4664 C C . GLU B 1 119 ? 2.051 -36.812 8.359 1 94.75 119 GLU B C 1
ATOM 4666 O O . GLU B 1 119 ? 3.018 -37.562 8.203 1 94.75 119 GLU B O 1
ATOM 4671 N N . LYS B 1 120 ? 0.831 -37.156 8.148 1 95.62 120 LYS B N 1
ATOM 4672 C CA . LYS B 1 120 ? 0.5 -38.531 7.754 1 95.62 120 LYS B CA 1
ATOM 4673 C C . LYS B 1 120 ? 0.735 -38.75 6.262 1 95.62 120 LYS B C 1
ATOM 4675 O O . LYS B 1 120 ? 1.13 -39.844 5.844 1 95.62 120 LYS B O 1
ATOM 4680 N N . LEU B 1 121 ? 0.511 -37.75 5.457 1 96.62 121 LEU B N 1
ATOM 4681 C CA . LEU B 1 121 ? 0.55 -37.875 4.004 1 96.62 121 LEU B CA 1
ATOM 4682 C C . LEU B 1 121 ? 1.974 -37.719 3.484 1 96.62 121 LEU B C 1
ATOM 4684 O O . LEU B 1 121 ? 2.371 -38.406 2.531 1 96.62 121 LEU B O 1
ATOM 4688 N N . TYR B 1 122 ? 2.76 -36.906 4.09 1 96.12 122 TYR B N 1
ATOM 4689 C CA . TYR B 1 122 ? 4.02 -36.469 3.516 1 96.12 122 TYR B CA 1
ATOM 4690 C C . TYR B 1 122 ? 4.977 -37.625 3.299 1 96.12 122 TYR B C 1
ATOM 4692 O O . TYR B 1 122 ? 5.633 -37.719 2.258 1 96.12 122 TYR B O 1
ATOM 4700 N N . PRO B 1 123 ? 5.055 -38.562 4.254 1 95 123 PRO B N 1
ATOM 4701 C CA . PRO B 1 123 ? 6.008 -39.656 4.039 1 95 123 PRO B CA 1
ATOM 4702 C C . PRO B 1 123 ? 5.664 -40.5 2.818 1 95 123 PRO B C 1
ATOM 4704 O O . PRO B 1 123 ? 6.543 -41.188 2.26 1 95 123 PRO B O 1
ATOM 4707 N N . ILE B 1 124 ? 4.441 -40.469 2.402 1 96.38 124 ILE B N 1
ATOM 4708 C CA . ILE B 1 124 ? 3.992 -41.312 1.296 1 96.38 124 ILE B CA 1
ATOM 4709 C C . ILE B 1 124 ? 4.023 -40.531 -0.005 1 96.38 124 ILE B C 1
ATOM 4711 O O . ILE B 1 124 ? 4.547 -41 -1.018 1 96.38 124 ILE B O 1
ATOM 4715 N N . THR B 1 125 ? 3.516 -39.312 0.037 1 96.94 125 THR B N 1
ATOM 4716 C CA . THR B 1 125 ? 3.297 -38.562 -1.186 1 96.94 125 THR B CA 1
ATOM 4717 C C . THR B 1 125 ? 4.484 -37.656 -1.472 1 96.94 125 THR B C 1
ATOM 4719 O O . THR B 1 125 ? 4.719 -37.25 -2.621 1 96.94 125 THR B O 1
ATOM 4722 N N . ARG B 1 126 ? 5.172 -37.188 -0.373 1 96.12 126 ARG B N 1
ATOM 4723 C CA . ARG B 1 126 ? 6.242 -36.219 -0.403 1 96.12 126 ARG B CA 1
ATOM 4724 C C . ARG B 1 126 ? 5.727 -34.875 -0.929 1 96.12 126 ARG B C 1
ATOM 4726 O O . ARG B 1 126 ? 6.438 -34.156 -1.657 1 96.12 126 ARG B O 1
ATOM 4733 N N . GLN B 1 127 ? 4.461 -34.625 -0.648 1 95.06 127 GLN B N 1
ATOM 4734 C CA . GLN B 1 127 ? 3.787 -33.375 -0.989 1 95.06 127 GLN B CA 1
ATOM 4735 C C . GLN B 1 127 ? 3.264 -32.688 0.26 1 95.06 127 GLN B C 1
ATOM 4737 O O . GLN B 1 127 ? 2.889 -33.344 1.235 1 95.06 127 GLN B O 1
ATOM 4742 N N . THR B 1 128 ? 3.287 -31.375 0.198 1 91.88 128 THR B N 1
ATOM 4743 C CA . THR B 1 128 ? 2.52 -30.641 1.189 1 91.88 128 THR B CA 1
ATOM 4744 C C . THR B 1 128 ? 1.057 -30.531 0.771 1 91.88 128 THR B C 1
ATOM 4746 O O . THR B 1 128 ? 0.642 -31.125 -0.221 1 91.88 128 THR B O 1
ATOM 4749 N N . LEU B 1 129 ? 0.259 -29.875 1.677 1 91.12 129 LEU B N 1
ATOM 4750 C CA . LEU B 1 129 ? -1.15 -29.688 1.352 1 91.12 129 LEU B CA 1
ATOM 4751 C C . LEU B 1 129 ? -1.455 -28.219 1.065 1 91.12 129 LEU B C 1
ATOM 4753 O O . LEU B 1 129 ? -1.113 -27.344 1.862 1 91.12 129 LEU B O 1
ATOM 4757 N N . TRP B 1 130 ? -2.039 -28.047 -0.089 1 88.38 130 TRP B N 1
ATOM 4758 C CA . TRP B 1 130 ? -2.414 -26.719 -0.56 1 88.38 130 TRP B CA 1
ATOM 4759 C C . TRP B 1 130 ? -3.842 -26.719 -1.096 1 88.38 130 TRP B C 1
ATOM 4761 O O . TRP B 1 130 ? -4.387 -27.766 -1.438 1 88.38 130 TRP B O 1
ATOM 4771 N N . THR B 1 131 ? -4.414 -25.516 -1.205 1 91.38 131 THR B N 1
ATOM 4772 C CA . THR B 1 131 ? -5.812 -25.359 -1.581 1 91.38 131 THR B CA 1
ATOM 4773 C C . THR B 1 131 ? -6.031 -25.781 -3.031 1 91.38 131 THR B C 1
ATOM 4775 O O . THR B 1 131 ? -7.113 -26.25 -3.393 1 91.38 131 THR B O 1
ATOM 4778 N N . GLY B 1 132 ? -5.012 -25.688 -3.828 1 91.81 132 GLY B N 1
ATOM 4779 C CA . GLY B 1 132 ? -5.164 -25.922 -5.254 1 91.81 132 GLY B CA 1
ATOM 4780 C C . GLY B 1 132 ? -4.863 -27.359 -5.656 1 91.81 132 GLY B C 1
ATOM 4781 O O . GLY B 1 132 ? -4.941 -27.703 -6.836 1 91.81 132 GLY B O 1
ATOM 4782 N N . HIS B 1 133 ? -4.582 -28.219 -4.699 1 95.56 133 HIS B N 1
ATOM 4783 C CA . HIS B 1 133 ? -4.375 -29.641 -5.004 1 95.56 133 HIS B CA 1
ATOM 4784 C C . HIS B 1 133 ? -5.684 -30.312 -5.402 1 95.56 133 HIS B C 1
ATOM 4786 O O . HIS B 1 133 ? -6.746 -29.969 -4.879 1 95.56 133 HIS B O 1
ATOM 4792 N N . PRO B 1 134 ? -5.562 -31.297 -6.27 1 96.88 134 PRO B N 1
ATOM 4793 C CA . PRO B 1 134 ? -6.773 -32.031 -6.648 1 96.88 134 PRO B CA 1
ATOM 4794 C C . PRO B 1 134 ? -7.547 -32.562 -5.441 1 96.88 134 PRO B C 1
ATOM 4796 O O . PRO B 1 134 ? -8.773 -32.469 -5.41 1 96.88 134 PRO B O 1
ATOM 4799 N N . VAL B 1 135 ? -6.891 -32.969 -4.402 1 97.75 135 VAL B N 1
ATOM 4800 C CA . VAL B 1 135 ? -7.543 -33.625 -3.266 1 97.75 135 VAL B CA 1
ATOM 4801 C C . VAL B 1 135 ? -8.312 -32.562 -2.457 1 97.75 135 VAL B C 1
ATOM 4803 O O . VAL B 1 135 ? -9.406 -32.844 -1.959 1 97.75 135 VAL B O 1
ATOM 4806 N N . SER B 1 136 ? -7.703 -31.391 -2.268 1 97.5 136 SER B N 1
ATOM 4807 C CA . SER B 1 136 ? -8.391 -30.328 -1.54 1 97.5 136 SER B CA 1
ATOM 4808 C C . SER B 1 136 ? -9.633 -29.859 -2.291 1 97.5 136 SER B C 1
ATOM 4810 O O . SER B 1 136 ? -10.68 -29.641 -1.687 1 97.5 136 SER B O 1
ATOM 4812 N N . ILE B 1 137 ? -9.484 -29.75 -3.584 1 97.81 137 ILE B N 1
ATOM 4813 C CA . ILE B 1 137 ? -10.586 -29.312 -4.438 1 97.81 137 ILE B CA 1
ATOM 4814 C C . ILE B 1 137 ? -11.695 -30.344 -4.43 1 97.81 137 ILE B C 1
ATOM 4816 O O . ILE B 1 137 ? -12.867 -30.016 -4.258 1 97.81 137 ILE B O 1
ATOM 4820 N N . LEU B 1 138 ? -11.344 -31.562 -4.562 1 98.31 138 LEU B N 1
ATOM 4821 C CA . LEU B 1 138 ? -12.312 -32.656 -4.59 1 98.31 138 LEU B CA 1
ATOM 4822 C C . LEU B 1 138 ? -13.055 -32.75 -3.262 1 98.31 138 LEU B C 1
ATOM 4824 O O . LEU B 1 138 ? -14.273 -32.969 -3.242 1 98.31 138 LEU B O 1
ATOM 4828 N N . ARG B 1 139 ? -12.312 -32.594 -2.199 1 98.38 139 ARG B N 1
ATOM 4829 C CA . ARG B 1 139 ? -12.961 -32.594 -0.891 1 98.38 139 ARG B CA 1
ATOM 4830 C C . ARG B 1 139 ? -13.953 -31.469 -0.748 1 98.38 139 ARG B C 1
ATOM 4832 O O . ARG B 1 139 ? -15.039 -31.641 -0.189 1 98.38 139 ARG B O 1
ATOM 4839 N N . TRP B 1 140 ? -13.539 -30.328 -1.214 1 98.25 140 TRP B N 1
ATOM 4840 C CA . TRP B 1 140 ? -14.445 -29.188 -1.186 1 98.25 140 TRP B CA 1
ATOM 4841 C C . TRP B 1 140 ? -15.703 -29.469 -2.002 1 98.25 140 TRP B C 1
ATOM 4843 O O . TRP B 1 140 ? -16.812 -29.203 -1.547 1 98.25 140 TRP B O 1
ATOM 4853 N N . ILE B 1 141 ? -15.57 -30.016 -3.203 1 98.19 141 ILE B N 1
ATOM 4854 C CA . ILE B 1 141 ? -16.703 -30.328 -4.078 1 98.19 141 ILE B CA 1
ATOM 4855 C C . ILE B 1 141 ? -17.609 -31.344 -3.402 1 98.19 141 ILE B C 1
ATOM 4857 O O . ILE B 1 141 ? -18.828 -31.219 -3.439 1 98.19 141 ILE B O 1
ATOM 4861 N N . LYS B 1 142 ? -17 -32.312 -2.818 1 98.12 142 LYS B N 1
ATOM 4862 C CA . LYS B 1 142 ? -17.766 -33.312 -2.107 1 98.12 142 LYS B CA 1
ATOM 4863 C C . LYS B 1 142 ? -18.656 -32.688 -1.027 1 98.12 142 LYS B C 1
ATOM 4865 O O . LYS B 1 142 ? -19.812 -33.062 -0.877 1 98.12 142 LYS B O 1
ATOM 4870 N N . GLU B 1 143 ? -18.125 -31.75 -0.336 1 97.69 143 GLU B N 1
ATOM 4871 C CA . GLU B 1 143 ? -18.828 -31.141 0.794 1 97.69 143 GLU B CA 1
ATOM 4872 C C . GLU B 1 143 ? -19.828 -30.094 0.324 1 97.69 143 GLU B C 1
ATOM 4874 O O . GLU B 1 143 ? -20.906 -29.969 0.902 1 97.69 143 GLU B O 1
ATOM 4879 N N . HIS B 1 144 ? -19.547 -29.359 -0.722 1 97.5 144 HIS B N 1
ATOM 4880 C CA . HIS B 1 144 ? -20.328 -28.172 -1.048 1 97.5 144 HIS B CA 1
ATOM 4881 C C . HIS B 1 144 ? -21.172 -28.391 -2.299 1 97.5 144 HIS B C 1
ATOM 4883 O O . HIS B 1 144 ? -22.156 -27.703 -2.512 1 97.5 144 HIS B O 1
ATOM 4889 N N . GLU B 1 145 ? -20.734 -29.281 -3.131 1 97.5 145 GLU B N 1
ATOM 4890 C CA . GLU B 1 145 ? -21.438 -29.609 -4.363 1 97.5 145 GLU B CA 1
ATOM 4891 C C . GLU B 1 145 ? -21.578 -31.109 -4.531 1 97.5 145 GLU B C 1
ATOM 4893 O O . GLU B 1 145 ? -21.141 -31.672 -5.535 1 97.5 145 GLU B O 1
ATOM 4898 N N . PRO B 1 146 ? -22.344 -31.766 -3.666 1 97.31 146 PRO B N 1
ATOM 4899 C CA . PRO B 1 146 ? -22.406 -33.219 -3.643 1 97.31 146 PRO B CA 1
ATOM 4900 C C . PRO B 1 146 ? -22.984 -33.812 -4.93 1 97.31 146 PRO B C 1
ATOM 4902 O O . PRO B 1 146 ? -22.578 -34.906 -5.344 1 97.31 146 PRO B O 1
ATOM 4905 N N . GLU B 1 147 ? -23.906 -33.125 -5.598 1 97.69 147 GLU B N 1
ATOM 4906 C CA . GLU B 1 147 ? -24.469 -33.625 -6.859 1 97.69 147 GLU B CA 1
ATOM 4907 C C . GLU B 1 147 ? -23.406 -33.656 -7.953 1 97.69 147 GLU B C 1
ATOM 4909 O O . GLU B 1 147 ? -23.312 -34.625 -8.711 1 97.69 147 GLU B O 1
ATOM 4914 N N . ARG B 1 148 ? -22.609 -32.594 -8.016 1 97.56 148 ARG B N 1
ATOM 4915 C CA . ARG B 1 148 ? -21.5 -32.531 -8.961 1 97.56 148 ARG B CA 1
ATOM 4916 C C . ARG B 1 148 ? -20.484 -33.656 -8.68 1 97.56 148 ARG B C 1
ATOM 4918 O O . ARG B 1 148 ? -20 -34.312 -9.602 1 97.56 148 ARG B O 1
ATOM 4925 N N . TYR B 1 149 ? -20.25 -33.875 -7.418 1 98.06 149 TYR B N 1
ATOM 4926 C CA . TYR B 1 149 ? -19.281 -34.875 -6.996 1 98.06 149 TYR B CA 1
ATOM 4927 C C . TYR B 1 149 ? -19.734 -36.281 -7.43 1 98.06 149 TYR B C 1
ATOM 4929 O O . TYR B 1 149 ? -18.922 -37.062 -7.922 1 98.06 149 TYR B O 1
ATOM 4937 N N . ALA B 1 150 ? -20.938 -36.562 -7.336 1 97.25 150 ALA B N 1
ATOM 4938 C CA . ALA B 1 150 ? -21.484 -37.875 -7.648 1 97.25 150 ALA B CA 1
ATOM 4939 C C . ALA B 1 150 ? -21.438 -38.156 -9.148 1 97.25 150 ALA B C 1
ATOM 4941 O O . ALA B 1 150 ? -21.453 -39.312 -9.57 1 97.25 150 ALA B O 1
ATOM 4942 N N . GLN B 1 151 ? -21.344 -37.156 -9.922 1 98.06 151 GLN B N 1
ATOM 4943 C CA . GLN B 1 151 ? -21.391 -37.281 -11.375 1 98.06 151 GLN B CA 1
ATOM 4944 C C . GLN B 1 151 ? -20 -37.406 -11.969 1 98.06 151 GLN B C 1
ATOM 4946 O O . GLN B 1 151 ? -19.844 -37.625 -13.164 1 98.06 151 GLN B O 1
ATOM 4951 N N . ILE B 1 152 ? -19 -37.406 -11.133 1 98.5 152 ILE B N 1
ATOM 4952 C CA . ILE B 1 152 ? -17.625 -37.469 -11.633 1 98.5 152 ILE B CA 1
ATOM 4953 C C . ILE B 1 152 ? -17.375 -38.812 -12.305 1 98.5 152 ILE B C 1
ATOM 4955 O O . ILE B 1 152 ? -17.609 -39.844 -11.711 1 98.5 152 ILE B O 1
ATOM 4959 N N . GLY B 1 153 ? -16.938 -38.656 -13.523 1 98.44 153 GLY B N 1
ATOM 4960 C CA . GLY B 1 153 ? -16.516 -39.844 -14.258 1 98.44 153 GLY B CA 1
ATOM 4961 C C . GLY B 1 153 ? -15 -40 -14.336 1 98.44 153 GLY B C 1
ATOM 4962 O O . GLY B 1 153 ? -14.477 -41.094 -14.367 1 98.44 153 GLY B O 1
ATOM 4963 N N . SER B 1 154 ? -14.297 -38.906 -14.461 1 98.44 154 SER B N 1
ATOM 4964 C CA . SER B 1 154 ? -12.844 -38.906 -14.508 1 98.44 154 SER B CA 1
ATOM 4965 C C . SER B 1 154 ? -12.273 -37.625 -13.898 1 98.44 154 SER B C 1
ATOM 4967 O O . SER B 1 154 ? -12.852 -36.562 -14.062 1 98.44 154 SER B O 1
ATOM 4969 N N . VAL B 1 155 ? -11.164 -37.812 -13.227 1 98.25 155 VAL B N 1
ATOM 4970 C CA . VAL B 1 155 ? -10.422 -36.688 -12.656 1 98.25 155 VAL B CA 1
ATOM 4971 C C . VAL B 1 155 ? -9.156 -36.438 -13.484 1 98.25 155 VAL B C 1
ATOM 4973 O O . VAL B 1 155 ? -8.289 -37.312 -13.578 1 98.25 155 VAL B O 1
ATOM 4976 N N . LEU B 1 156 ? -9.094 -35.281 -14.086 1 98.06 156 LEU B N 1
ATOM 4977 C CA . LEU B 1 156 ? -7.961 -34.938 -14.93 1 98.06 156 LEU B CA 1
ATOM 4978 C C . LEU B 1 156 ? -7.34 -33.625 -14.453 1 98.06 156 LEU B C 1
ATOM 4980 O O . LEU B 1 156 ? -7.914 -32.906 -13.617 1 98.06 156 LEU B O 1
ATOM 4984 N N . MET B 1 157 ? -6.18 -33.375 -14.922 1 96.19 157 MET B N 1
ATOM 4985 C CA . MET B 1 157 ? -5.547 -32.062 -14.82 1 96.19 157 MET B CA 1
ATOM 4986 C C . MET B 1 157 ? -5.469 -31.391 -16.188 1 96.19 157 MET B C 1
ATOM 4988 O O . MET B 1 157 ? -5.992 -31.906 -17.172 1 96.19 157 MET B O 1
ATOM 4992 N N . SER B 1 158 ? -4.945 -30.234 -16.281 1 95.44 158 SER B N 1
ATOM 4993 C CA . SER B 1 158 ? -5.094 -29.375 -17.438 1 95.44 158 SER B CA 1
ATOM 4994 C C . SER B 1 158 ? -4.598 -30.062 -18.719 1 95.44 158 SER B C 1
ATOM 4996 O O . SER B 1 158 ? -5.336 -30.172 -19.688 1 95.44 158 SER B O 1
ATOM 4998 N N . HIS B 1 159 ? -3.359 -30.469 -18.766 1 96.06 159 HIS B N 1
ATOM 4999 C CA . HIS B 1 159 ? -2.844 -31.047 -20 1 96.06 159 HIS B CA 1
ATOM 5000 C C . HIS B 1 159 ? -3.486 -32.406 -20.297 1 96.06 159 HIS B C 1
ATOM 5002 O O . HIS B 1 159 ? -3.561 -32.812 -21.453 1 96.06 159 HIS B O 1
ATOM 5008 N N . ASP B 1 160 ? -3.982 -33.156 -19.281 1 98.06 160 ASP B N 1
ATOM 5009 C CA . ASP B 1 160 ? -4.711 -34.406 -19.5 1 98.06 160 ASP B CA 1
ATOM 5010 C C . ASP B 1 160 ? -5.992 -34.156 -20.281 1 98.06 160 ASP B C 1
ATOM 5012 O O . ASP B 1 160 ? -6.336 -34.938 -21.188 1 98.06 160 ASP B O 1
ATOM 5016 N N . TYR B 1 161 ? -6.637 -33.125 -19.859 1 98.31 161 TYR B N 1
ATOM 5017 C CA . TYR B 1 161 ? -7.891 -32.781 -20.531 1 98.31 161 TYR B CA 1
ATOM 5018 C C . TYR B 1 161 ? -7.652 -32.406 -21.984 1 98.31 161 TYR B C 1
ATOM 5020 O O . TYR B 1 161 ? -8.367 -32.906 -22.875 1 98.31 161 TYR B O 1
ATOM 5028 N N . LEU B 1 162 ? -6.688 -31.578 -22.234 1 98.44 162 LEU B N 1
ATOM 5029 C CA . LEU B 1 162 ? -6.398 -31.172 -23.609 1 98.44 162 LEU B CA 1
ATOM 5030 C C . LEU B 1 162 ? -5.961 -32.375 -24.438 1 98.44 162 LEU B C 1
ATOM 5032 O O . LEU B 1 162 ? -6.309 -32.469 -25.625 1 98.44 162 LEU B O 1
ATOM 5036 N N . ARG B 1 163 ? -5.199 -33.219 -23.859 1 98.62 163 ARG B N 1
ATOM 5037 C CA . ARG B 1 163 ? -4.809 -34.438 -24.531 1 98.62 163 ARG B CA 1
ATOM 5038 C C . ARG B 1 163 ? -6.027 -35.312 -24.859 1 98.62 163 ARG B C 1
ATOM 5040 O O . ARG B 1 163 ? -6.113 -35.875 -25.953 1 98.62 163 ARG B O 1
ATOM 5047 N N . PHE B 1 164 ? -6.906 -35.406 -23.906 1 98.69 164 PHE B N 1
ATOM 5048 C CA . PHE B 1 164 ? -8.156 -36.125 -24.109 1 98.69 164 PHE B CA 1
ATOM 5049 C C . PHE B 1 164 ? -8.93 -35.531 -25.281 1 98.69 164 PHE B C 1
ATOM 5051 O O . PHE B 1 164 ? -9.492 -36.281 -26.109 1 98.69 164 PHE B O 1
ATOM 5058 N N . CYS B 1 165 ? -8.961 -34.25 -25.406 1 98.69 165 CYS B N 1
ATOM 5059 C CA . CYS B 1 165 ? -9.664 -33.594 -26.5 1 98.69 165 CYS B CA 1
ATOM 5060 C C . CYS B 1 165 ? -9.039 -33.938 -27.844 1 98.69 165 CYS B C 1
ATOM 5062 O O . CYS B 1 165 ? -9.742 -34.031 -28.844 1 98.69 165 CYS B O 1
ATOM 5064 N N . LEU B 1 166 ? -7.762 -34.125 -27.859 1 98.69 166 LEU B N 1
ATOM 5065 C CA . LEU B 1 166 ? -7.039 -34.438 -29.078 1 98.69 166 LEU B CA 1
ATOM 5066 C C . LEU B 1 166 ? -7.211 -35.906 -29.469 1 98.69 166 LEU B C 1
ATOM 5068 O O . LEU B 1 166 ? -7.305 -36.219 -30.656 1 98.69 166 LEU B O 1
ATOM 5072 N N . THR B 1 167 ? -7.309 -36.844 -28.484 1 98.62 167 THR B N 1
ATOM 5073 C CA . THR B 1 167 ? -7.102 -38.25 -28.766 1 98.62 167 THR B CA 1
ATOM 5074 C C . THR B 1 167 ? -8.344 -39.062 -28.422 1 98.62 167 THR B C 1
ATOM 5076 O O . THR B 1 167 ? -8.5 -40.188 -28.875 1 98.62 167 THR B O 1
ATOM 5079 N N . GLY B 1 168 ? -9.078 -38.531 -27.484 1 98.06 168 GLY B N 1
ATOM 5080 C CA . GLY B 1 168 ? -10.203 -39.281 -26.969 1 98.06 168 GLY B CA 1
ATOM 5081 C C . GLY B 1 168 ? -9.82 -40.281 -25.891 1 98.06 168 GLY B C 1
ATOM 5082 O O . GLY B 1 168 ? -10.68 -40.969 -25.328 1 98.06 168 GLY B O 1
ATOM 5083 N N . GLU B 1 169 ? -8.547 -40.344 -25.516 1 98.31 169 GLU B N 1
ATOM 5084 C CA . GLU B 1 169 ? -8.055 -41.312 -24.547 1 98.31 169 GLU B CA 1
ATOM 5085 C C . GLU B 1 169 ? -7.832 -40.656 -23.188 1 98.31 169 GLU B C 1
ATOM 5087 O O . GLU B 1 169 ? -7.375 -39.531 -23.109 1 98.31 169 GLU B O 1
ATOM 5092 N N . LEU B 1 170 ? -8.133 -41.406 -22.172 1 98.19 170 LEU B N 1
ATOM 5093 C CA . LEU B 1 170 ? -8 -40.906 -20.812 1 98.19 170 LEU B CA 1
ATOM 5094 C C . LEU B 1 170 ? -6.719 -41.438 -20.156 1 98.19 170 LEU B C 1
ATOM 5096 O O . LEU B 1 170 ? -6.539 -42.656 -20 1 98.19 170 LEU B O 1
ATOM 5100 N N . HIS B 1 171 ? -5.84 -40.594 -19.781 1 97.94 171 HIS B N 1
ATOM 5101 C CA . HIS B 1 171 ? -4.621 -40.875 -19.031 1 97.94 171 HIS B CA 1
ATOM 5102 C C . HIS B 1 171 ? -4.262 -39.719 -18.094 1 97.94 171 HIS B C 1
ATOM 5104 O O . HIS B 1 171 ? -4.719 -38.594 -18.297 1 97.94 171 HIS B O 1
ATOM 5110 N N . CYS B 1 172 ? -3.572 -40.031 -17.094 1 97.44 172 CYS B N 1
ATOM 5111 C CA . CYS B 1 172 ? -2.916 -39 -16.266 1 97.44 172 CYS B CA 1
ATOM 5112 C C . CYS B 1 172 ? -1.4 -39.125 -16.391 1 97.44 172 CYS B C 1
ATOM 5114 O O . CYS B 1 172 ? -0.832 -40.188 -16.188 1 97.44 172 CYS B O 1
ATOM 5116 N N . GLU B 1 173 ? -0.803 -38.031 -16.688 1 97.44 173 GLU B N 1
ATOM 5117 C CA . GLU B 1 173 ? 0.641 -38.031 -16.906 1 97.44 173 GLU B CA 1
ATOM 5118 C C . GLU B 1 173 ? 1.396 -37.938 -15.586 1 97.44 173 GLU B C 1
ATOM 5120 O O . GLU B 1 173 ? 0.973 -37.219 -14.672 1 97.44 173 GLU B O 1
ATOM 5125 N N . GLU B 1 174 ? 2.475 -38.531 -15.484 1 97.44 174 GLU B N 1
ATOM 5126 C CA . GLU B 1 174 ? 3.131 -38.875 -14.227 1 97.44 174 GLU B CA 1
ATOM 5127 C C . GLU B 1 174 ? 3.701 -37.625 -13.547 1 97.44 174 GLU B C 1
ATOM 5129 O O . GLU B 1 174 ? 3.631 -37.5 -12.32 1 97.44 174 GLU B O 1
ATOM 5134 N N . THR B 1 175 ? 4.32 -36.719 -14.242 1 97.25 175 THR B N 1
ATOM 5135 C CA . THR B 1 175 ? 4.953 -35.562 -13.602 1 97.25 175 THR B CA 1
ATOM 5136 C C . THR B 1 175 ? 3.912 -34.719 -12.875 1 97.25 175 THR B C 1
ATOM 5138 O O . THR B 1 175 ? 4.207 -34.125 -11.852 1 97.25 175 THR B O 1
ATOM 5141 N N . ASN B 1 176 ? 2.734 -34.719 -13.336 1 95.69 176 ASN B N 1
ATOM 5142 C CA . ASN B 1 176 ? 1.659 -33.938 -12.727 1 95.69 176 ASN B CA 1
ATOM 5143 C C . ASN B 1 176 ? 0.979 -34.719 -11.602 1 95.69 176 ASN B C 1
ATOM 5145 O O . ASN B 1 176 ? 0.817 -34.188 -10.492 1 95.69 176 ASN B O 1
ATOM 5149 N N . ILE B 1 177 ? 0.615 -35.969 -11.898 1 96.31 177 ILE B N 1
ATOM 5150 C CA . ILE B 1 177 ? -0.186 -36.719 -10.953 1 96.31 177 ILE B CA 1
ATOM 5151 C C . ILE B 1 177 ? 0.658 -37.062 -9.727 1 96.31 177 ILE B C 1
ATOM 5153 O O . ILE B 1 177 ? 0.125 -37.281 -8.633 1 96.31 177 ILE B O 1
ATOM 5157 N N . SER B 1 178 ? 1.965 -37.156 -9.914 1 97.06 178 SER B N 1
ATOM 5158 C CA . SER B 1 178 ? 2.84 -37.438 -8.789 1 97.06 178 SER B CA 1
ATOM 5159 C C . SER B 1 178 ? 2.748 -36.375 -7.715 1 97.06 178 SER B C 1
ATOM 5161 O O . SER B 1 178 ? 3.107 -36.594 -6.559 1 97.06 178 SER B O 1
ATOM 5163 N N . GLU B 1 179 ? 2.256 -35.219 -8.078 1 95.69 179 GLU B N 1
ATOM 5164 C CA . GLU B 1 179 ? 2.17 -34.094 -7.125 1 95.69 179 GLU B CA 1
ATOM 5165 C C . GLU B 1 179 ? 0.725 -33.844 -6.703 1 95.69 179 GLU B C 1
ATOM 5167 O O . GLU B 1 179 ? 0.403 -32.781 -6.188 1 95.69 179 GLU B O 1
ATOM 5172 N N . SER B 1 180 ? -0.148 -34.781 -6.805 1 95.31 180 SER B N 1
ATOM 5173 C CA . SER B 1 180 ? -1.587 -34.656 -6.617 1 95.31 180 SER B CA 1
ATOM 5174 C C . SER B 1 180 ? -1.997 -35 -5.191 1 95.31 180 SER B C 1
ATOM 5176 O O . SER B 1 180 ? -3.133 -34.719 -4.785 1 95.31 180 SER B O 1
ATOM 5178 N N . ASN B 1 181 ? -1.127 -35.594 -4.375 1 96.69 181 ASN B N 1
ATOM 5179 C CA . ASN B 1 181 ? -1.408 -36.188 -3.064 1 96.69 181 ASN B CA 1
ATOM 5180 C C . ASN B 1 181 ? -2.266 -37.438 -3.182 1 96.69 181 ASN B C 1
ATOM 5182 O O . ASN B 1 181 ? -2.871 -37.875 -2.201 1 96.69 181 ASN B O 1
ATOM 5186 N N . LEU B 1 182 ? -2.322 -38.062 -4.406 1 96.94 182 LEU B N 1
ATOM 5187 C CA . LEU B 1 182 ? -2.992 -39.344 -4.633 1 96.94 182 LEU B CA 1
ATOM 5188 C C . LEU B 1 182 ? -1.999 -40.406 -5.082 1 96.94 182 LEU B C 1
ATOM 5190 O O . LEU B 1 182 ? -2.385 -41.531 -5.355 1 96.94 182 LEU B O 1
ATOM 5194 N N . TYR B 1 183 ? -0.8 -40.031 -5.121 1 97.38 183 TYR B N 1
ATOM 5195 C CA . TYR B 1 183 ? 0.28 -40.812 -5.699 1 97.38 183 TYR B CA 1
ATOM 5196 C C . TYR B 1 183 ? 1.295 -41.219 -4.637 1 97.38 183 TYR B C 1
ATOM 5198 O O . TYR B 1 183 ? 1.741 -40.375 -3.85 1 97.38 183 TYR B O 1
ATOM 5206 N N . ASN B 1 184 ? 1.594 -42.531 -4.547 1 97.44 184 ASN B N 1
ATOM 5207 C CA . ASN B 1 184 ? 2.666 -43.031 -3.699 1 97.44 184 ASN B CA 1
ATOM 5208 C C . ASN B 1 184 ? 4.027 -42.875 -4.371 1 97.44 184 ASN B C 1
ATOM 5210 O O . ASN B 1 184 ? 4.348 -43.625 -5.297 1 97.44 184 ASN B O 1
ATOM 5214 N N . MET B 1 185 ? 4.828 -42.031 -3.857 1 96.5 185 MET B N 1
ATOM 5215 C CA . MET B 1 185 ? 6.086 -41.656 -4.496 1 96.5 185 MET B CA 1
ATOM 5216 C C . MET B 1 185 ? 7.035 -42.875 -4.566 1 96.5 185 MET B C 1
ATOM 5218 O O . MET B 1 185 ? 7.75 -43.031 -5.559 1 96.5 185 MET B O 1
ATOM 5222 N N . ALA B 1 186 ? 7.059 -43.688 -3.584 1 93.19 186 ALA B N 1
ATOM 5223 C CA . ALA B 1 186 ? 7.957 -44.844 -3.525 1 93.19 186 ALA B CA 1
ATOM 5224 C C . ALA B 1 186 ? 7.5 -45.938 -4.473 1 93.19 186 ALA B C 1
ATOM 5226 O O . ALA B 1 186 ? 8.32 -46.594 -5.125 1 93.19 186 ALA B O 1
ATOM 5227 N N . GLU B 1 187 ? 6.203 -46.156 -4.602 1 94.5 187 GLU B N 1
ATOM 5228 C CA . GLU B 1 187 ? 5.668 -47.25 -5.379 1 94.5 187 GLU B CA 1
ATOM 5229 C C . GLU B 1 187 ? 5.402 -46.844 -6.824 1 94.5 187 GLU B C 1
ATOM 5231 O O . GLU B 1 187 ? 5.297 -47.719 -7.707 1 94.5 187 GLU B O 1
ATOM 5236 N N . GLY B 1 188 ? 5.203 -45.625 -7.066 1 94.12 188 GLY B N 1
ATOM 5237 C CA . GLY B 1 188 ? 5.004 -45.125 -8.422 1 94.12 188 GLY B CA 1
ATOM 5238 C C . GLY B 1 188 ? 3.611 -45.406 -8.953 1 94.12 188 GLY B C 1
ATOM 5239 O O . GLY B 1 188 ? 3.449 -45.75 -10.125 1 94.12 188 GLY B O 1
ATOM 5240 N N . LYS B 1 189 ? 2.602 -45.344 -8.125 1 95.19 189 LYS B N 1
ATOM 5241 C CA . LYS B 1 189 ? 1.214 -45.594 -8.516 1 95.19 189 LYS B CA 1
ATOM 5242 C C . LYS B 1 189 ? 0.247 -44.906 -7.551 1 95.19 189 LYS B C 1
ATOM 5244 O O . LYS B 1 189 ? 0.662 -44.375 -6.516 1 95.19 189 LYS B O 1
ATOM 5249 N N . TYR B 1 190 ? -0.995 -44.938 -7.918 1 97.06 190 TYR B N 1
ATOM 5250 C CA . TYR B 1 190 ? -2.027 -44.469 -7.016 1 97.06 190 TYR B CA 1
ATOM 5251 C C . TYR B 1 190 ? -2.055 -45.25 -5.723 1 97.06 190 TYR B C 1
ATOM 5253 O O . TYR B 1 190 ? -1.764 -46.469 -5.727 1 97.06 190 TYR B O 1
ATOM 5261 N N . ASP B 1 191 ? -2.367 -44.625 -4.637 1 96.44 191 ASP B N 1
ATOM 5262 C CA . ASP B 1 191 ? -2.512 -45.312 -3.348 1 96.44 191 ASP B CA 1
ATOM 5263 C C . ASP B 1 191 ? -3.893 -45.031 -2.746 1 96.44 191 ASP B C 1
ATOM 5265 O O . ASP B 1 191 ? -4.16 -43.938 -2.244 1 96.44 191 ASP B O 1
ATOM 5269 N N . PRO B 1 192 ? -4.773 -46.031 -2.725 1 95.75 192 PRO B N 1
ATOM 5270 C CA . PRO B 1 192 ? -6.129 -45.844 -2.205 1 95.75 192 PRO B CA 1
ATOM 5271 C C . PRO B 1 192 ? -6.148 -45.375 -0.749 1 95.75 192 PRO B C 1
ATOM 5273 O O . PRO B 1 192 ? -7.094 -44.719 -0.322 1 95.75 192 PRO B O 1
ATOM 5276 N N . GLN B 1 193 ? -5.152 -45.688 -0.003 1 96 193 GLN B N 1
ATOM 5277 C CA . GLN B 1 193 ? -5.086 -45.281 1.396 1 96 193 GLN B CA 1
ATOM 5278 C C . GLN B 1 193 ? -5.059 -43.75 1.52 1 96 193 GLN B C 1
ATOM 5280 O O . GLN B 1 193 ? -5.609 -43.188 2.471 1 96 193 GLN B O 1
ATOM 5285 N N . LEU B 1 194 ? -4.395 -43.125 0.579 1 96.94 194 LEU B N 1
ATOM 5286 C CA . LEU B 1 194 ? -4.328 -41.656 0.584 1 96.94 194 LEU B CA 1
ATOM 5287 C C . LEU B 1 194 ? -5.719 -41.062 0.436 1 96.94 194 LEU B C 1
ATOM 5289 O O . LEU B 1 194 ? -6.074 -40.125 1.151 1 96.94 194 LEU B O 1
ATOM 5293 N N . ALA B 1 195 ? -6.504 -41.625 -0.467 1 96.38 195 ALA B N 1
ATOM 5294 C CA . ALA B 1 195 ? -7.875 -41.156 -0.665 1 96.38 195 ALA B CA 1
ATOM 5295 C C . ALA B 1 195 ? -8.711 -41.375 0.597 1 96.38 195 ALA B C 1
ATOM 5297 O O . ALA B 1 195 ? -9.539 -40.5 0.944 1 96.38 195 ALA B O 1
ATOM 5298 N N . GLU B 1 196 ? -8.477 -42.438 1.255 1 95.62 196 GLU B N 1
ATOM 5299 C CA . GLU B 1 196 ? -9.211 -42.75 2.477 1 95.62 196 GLU B CA 1
ATOM 5300 C C . GLU B 1 196 ? -8.898 -41.719 3.58 1 95.62 196 GLU B C 1
ATOM 5302 O O . GLU B 1 196 ? -9.805 -41.219 4.238 1 95.62 196 GLU B O 1
ATOM 5307 N N . ILE B 1 197 ? -7.617 -41.438 3.744 1 96.12 197 ILE B N 1
ATOM 5308 C CA . ILE B 1 197 ? -7.168 -40.5 4.754 1 96.12 197 ILE B CA 1
ATOM 5309 C C . ILE B 1 197 ? -7.824 -39.156 4.516 1 96.12 197 ILE B C 1
ATOM 5311 O O . ILE B 1 197 ? -8.172 -38.438 5.465 1 96.12 197 ILE B O 1
ATOM 5315 N N . LEU B 1 198 ? -8.078 -38.875 3.242 1 96.81 198 LEU B N 1
ATOM 5316 C CA . LEU B 1 198 ? -8.547 -37.531 2.871 1 96.81 198 LEU B CA 1
ATOM 5317 C C . LEU B 1 198 ? -10.062 -37.531 2.695 1 96.81 198 LEU B C 1
ATOM 5319 O O . LEU B 1 198 ? -10.641 -36.5 2.316 1 96.81 198 LEU B O 1
ATOM 5323 N N . GLY B 1 199 ? -10.688 -38.656 2.93 1 95.75 199 GLY B N 1
ATOM 5324 C CA . GLY B 1 199 ? -12.133 -38.781 2.811 1 95.75 199 GLY B CA 1
ATOM 5325 C C . GLY B 1 199 ? -12.617 -38.781 1.371 1 95.75 199 GLY B C 1
ATOM 5326 O O . GLY B 1 199 ? -13.68 -38.25 1.06 1 95.75 199 GLY B O 1
ATOM 5327 N N . LEU B 1 200 ? -11.836 -39.312 0.502 1 97.44 200 LEU B N 1
ATOM 5328 C CA . LEU B 1 200 ? -12.125 -39.312 -0.928 1 97.44 200 LEU B CA 1
ATOM 5329 C C . LEU B 1 200 ? -12.109 -40.719 -1.491 1 97.44 200 LEU B C 1
ATOM 5331 O O . LEU B 1 200 ? -11.672 -40.938 -2.621 1 97.44 200 LEU B O 1
ATOM 5335 N N . GLN B 1 201 ? -12.508 -41.656 -0.803 1 92.88 201 GLN B N 1
ATOM 5336 C CA . GLN B 1 201 ? -12.398 -43.062 -1.186 1 92.88 201 GLN B CA 1
ATOM 5337 C C . GLN B 1 201 ? -13.117 -43.344 -2.504 1 92.88 201 GLN B C 1
ATOM 5339 O O . GLN B 1 201 ? -12.664 -44.156 -3.309 1 92.88 201 GLN B O 1
ATOM 5344 N N . GLU B 1 202 ? -14.125 -42.625 -2.855 1 93.06 202 GLU B N 1
ATOM 5345 C CA . GLU B 1 202 ? -14.953 -42.875 -4.027 1 93.06 202 GLU B CA 1
ATOM 5346 C C . GLU B 1 202 ? -14.258 -42.406 -5.305 1 93.06 202 GLU B C 1
ATOM 5348 O O . GLU B 1 202 ? -14.68 -42.781 -6.41 1 93.06 202 GLU B O 1
ATOM 5353 N N . ILE B 1 203 ? -13.117 -41.75 -5.23 1 95.19 203 ILE B N 1
ATOM 5354 C CA . ILE B 1 203 ? -12.562 -41.125 -6.426 1 95.19 203 ILE B CA 1
ATOM 5355 C C . ILE B 1 203 ? -11.578 -42.062 -7.094 1 95.19 203 ILE B C 1
ATOM 5357 O O . ILE B 1 203 ? -11.203 -41.875 -8.25 1 95.19 203 ILE B O 1
ATOM 5361 N N . ILE B 1 204 ? -11.141 -43.062 -6.43 1 95.06 204 ILE B N 1
ATOM 5362 C CA . ILE B 1 204 ? -10.047 -43.938 -6.875 1 95.06 204 ILE B CA 1
ATOM 5363 C C . ILE B 1 204 ? -10.383 -44.531 -8.227 1 95.06 204 ILE B C 1
ATOM 5365 O O . ILE B 1 204 ? -9.531 -44.625 -9.109 1 95.06 204 ILE B O 1
ATOM 5369 N N . ASP B 1 205 ? -11.586 -44.969 -8.367 1 95.19 205 ASP B N 1
ATOM 5370 C CA . ASP B 1 205 ? -12 -45.625 -9.602 1 95.19 205 ASP B CA 1
ATOM 5371 C C . ASP B 1 205 ? -12.211 -44.594 -10.727 1 95.19 205 ASP B C 1
ATOM 5373 O O . ASP B 1 205 ? -12.477 -45 -11.867 1 95.19 205 ASP B O 1
ATOM 5377 N N . LYS B 1 206 ? -12.102 -43.375 -10.453 1 97.44 206 LYS B N 1
ATOM 5378 C CA . LYS B 1 206 ? -12.289 -42.312 -11.43 1 97.44 206 LYS B CA 1
ATOM 5379 C C . LYS B 1 206 ? -10.945 -41.75 -11.93 1 97.44 206 LYS B C 1
ATOM 5381 O O . LYS B 1 206 ? -10.906 -40.875 -12.789 1 97.44 206 LYS B O 1
ATOM 5386 N N . LEU B 1 207 ? -9.844 -42.344 -11.438 1 97.62 207 LEU B N 1
ATOM 5387 C CA . LEU B 1 207 ? -8.508 -41.906 -11.82 1 97.62 207 LEU B CA 1
ATOM 5388 C C . LEU B 1 207 ? -8.008 -42.688 -13.031 1 97.62 207 LEU B C 1
ATOM 5390 O O . LEU B 1 207 ? -7.895 -43.906 -12.969 1 97.62 207 LEU B O 1
ATOM 5394 N N . PRO B 1 208 ? -7.668 -42 -14.102 1 98 208 PRO B N 1
ATOM 5395 C CA . PRO B 1 208 ? -7.16 -42.719 -15.273 1 98 208 PRO B CA 1
ATOM 5396 C C . PRO B 1 208 ? -5.781 -43.344 -15.039 1 98 208 PRO B C 1
ATOM 5398 O O . PRO B 1 208 ? -5.105 -43 -14.062 1 98 208 PRO B O 1
ATOM 5401 N N . LEU B 1 209 ? -5.387 -44.125 -15.93 1 97 209 LEU B N 1
ATOM 5402 C CA . LEU B 1 209 ? -4.082 -44.781 -15.875 1 97 209 LEU B CA 1
ATOM 5403 C C . LEU B 1 209 ? -2.963 -43.75 -15.969 1 97 209 LEU B C 1
ATOM 5405 O O . LEU B 1 209 ? -3.051 -42.812 -16.75 1 97 209 LEU B O 1
ATOM 5409 N N . VAL B 1 210 ? -1.894 -44.062 -15.211 1 97.19 210 VAL B N 1
ATOM 5410 C CA . VAL B 1 210 ? -0.735 -43.156 -15.219 1 97.19 210 VAL B CA 1
ATOM 5411 C C . VAL B 1 210 ? 0.164 -43.5 -16.406 1 97.19 210 VAL B C 1
ATOM 5413 O O . VAL B 1 210 ? 0.445 -44.688 -16.656 1 97.19 210 VAL B O 1
ATOM 5416 N N . ILE B 1 211 ? 0.585 -42.5 -17.125 1 97.19 211 ILE B N 1
ATOM 5417 C CA . ILE B 1 211 ? 1.478 -42.719 -18.266 1 97.19 211 ILE B CA 1
ATOM 5418 C C . ILE B 1 211 ? 2.703 -41.812 -18.125 1 97.19 211 ILE B C 1
ATOM 5420 O O . ILE B 1 211 ? 2.654 -40.781 -17.438 1 97.19 211 ILE B O 1
ATOM 5424 N N . ALA B 1 212 ? 3.781 -42.188 -18.766 1 96.94 212 ALA B N 1
ATOM 5425 C CA . ALA B 1 212 ? 5.004 -41.406 -18.734 1 96.94 212 ALA B CA 1
ATOM 5426 C C . ALA B 1 212 ? 4.887 -40.188 -19.672 1 96.94 212 ALA B C 1
ATOM 5428 O O . ALA B 1 212 ? 4.062 -40.188 -20.578 1 96.94 212 ALA B O 1
ATOM 5429 N N . PRO B 1 213 ? 5.742 -39.188 -19.453 1 97.31 213 PRO B N 1
ATOM 5430 C CA . PRO B 1 213 ? 5.688 -37.969 -20.266 1 97.31 213 PRO B CA 1
ATOM 5431 C C . PRO B 1 213 ? 5.898 -38.25 -21.75 1 97.31 213 PRO B C 1
ATOM 5433 O O . PRO B 1 213 ? 5.25 -37.625 -22.594 1 97.31 213 PRO B O 1
ATOM 5436 N N . ASN B 1 214 ? 6.793 -39.188 -22.094 1 96.38 214 ASN B N 1
ATOM 5437 C CA . ASN B 1 214 ? 7.184 -39.438 -23.484 1 96.38 214 ASN B CA 1
ATOM 5438 C C . ASN B 1 214 ? 6.496 -40.688 -24.062 1 96.38 214 ASN B C 1
ATOM 5440 O O . ASN B 1 214 ? 6.914 -41.188 -25.094 1 96.38 214 ASN B O 1
ATOM 5444 N N . GLN B 1 215 ? 5.535 -41.188 -23.359 1 97.25 215 GLN B N 1
ATOM 5445 C CA . GLN B 1 215 ? 4.766 -42.312 -23.844 1 97.25 215 GLN B CA 1
ATOM 5446 C C . GLN B 1 215 ? 3.596 -41.875 -24.703 1 97.25 215 GLN B C 1
ATOM 5448 O O . GLN B 1 215 ? 2.912 -40.906 -24.375 1 97.25 215 GLN B O 1
ATOM 5453 N N . VAL B 1 216 ? 3.393 -42.531 -25.875 1 98.44 216 VAL B N 1
ATOM 5454 C CA . VAL B 1 216 ? 2.258 -42.188 -26.719 1 98.44 216 VAL B CA 1
ATOM 5455 C C . VAL B 1 216 ? 0.953 -42.531 -26.016 1 98.44 216 VAL B C 1
ATOM 5457 O O . VAL B 1 216 ? 0.719 -43.688 -25.672 1 98.44 216 VAL B O 1
ATOM 5460 N N . ALA B 1 217 ? 0.164 -41.594 -25.812 1 98.25 217 ALA B N 1
ATOM 5461 C CA . ALA B 1 217 ? -1.1 -41.75 -25.094 1 98.25 217 ALA B CA 1
ATOM 5462 C C . ALA B 1 217 ? -2.244 -42.031 -26.062 1 98.25 217 ALA B C 1
ATOM 5464 O O . ALA B 1 217 ? -3.256 -42.625 -25.672 1 98.25 217 ALA B O 1
ATOM 5465 N N . GLY B 1 218 ? -2.107 -41.594 -27.203 1 98.44 218 GLY B N 1
ATOM 5466 C CA . GLY B 1 218 ? -3.104 -41.719 -28.25 1 98.44 218 GLY B CA 1
ATOM 5467 C C . GLY B 1 218 ? -2.744 -41 -29.516 1 98.44 218 GLY B C 1
ATOM 5468 O O . GLY B 1 218 ? -1.614 -40.531 -29.672 1 98.44 218 GLY B O 1
ATOM 5469 N N . TYR B 1 219 ? -3.764 -40.969 -30.422 1 98.69 219 TYR B N 1
ATOM 5470 C CA . TYR B 1 219 ? -3.568 -40.344 -31.734 1 98.69 219 TYR B CA 1
ATOM 5471 C C . TYR B 1 219 ? -4.672 -39.344 -32.031 1 98.69 219 TYR B C 1
ATOM 5473 O O . TYR B 1 219 ? -5.805 -39.5 -31.578 1 98.69 219 TYR B O 1
ATOM 5481 N N . VAL B 1 220 ? -4.309 -38.312 -32.781 1 98.81 220 VAL B N 1
ATOM 5482 C CA . VAL B 1 220 ? -5.277 -37.281 -33.125 1 98.81 220 VAL B CA 1
ATOM 5483 C C . VAL B 1 220 ? -6.477 -37.906 -33.812 1 98.81 220 VAL B C 1
ATOM 5485 O O . VAL B 1 220 ? -6.312 -38.625 -34.812 1 98.81 220 VAL B O 1
ATOM 5488 N N . THR B 1 221 ? -7.629 -37.594 -33.344 1 98.75 221 THR B N 1
ATOM 5489 C CA . THR B 1 221 ? -8.859 -38.125 -33.906 1 98.75 221 THR B CA 1
ATOM 5490 C C . THR B 1 221 ? -9.312 -37.281 -35.125 1 98.75 221 THR B C 1
ATOM 5492 O O . THR B 1 221 ? -8.789 -36.219 -35.375 1 98.75 221 THR B O 1
ATOM 5495 N N . GLU B 1 222 ? -10.367 -37.812 -35.812 1 98.5 222 GLU B N 1
ATOM 5496 C CA . GLU B 1 222 ? -10.961 -37.094 -36.938 1 98.5 222 GLU B CA 1
ATOM 5497 C C . GLU B 1 222 ? -11.602 -35.781 -36.469 1 98.5 222 GLU B C 1
ATOM 5499 O O . GLU B 1 222 ? -11.445 -34.75 -37.094 1 98.5 222 GLU B O 1
ATOM 5504 N N . LYS B 1 223 ? -12.266 -35.906 -35.406 1 97.69 223 LYS B N 1
ATOM 5505 C CA . LYS B 1 223 ? -12.938 -34.719 -34.844 1 97.69 223 LYS B CA 1
ATOM 5506 C C . LYS B 1 223 ? -11.938 -33.656 -34.469 1 97.69 223 LYS B C 1
ATOM 5508 O O . LYS B 1 223 ? -12.133 -32.469 -34.812 1 97.69 223 LYS B O 1
ATOM 5513 N N . ALA B 1 224 ? -10.883 -34.031 -33.75 1 98.31 224 ALA B N 1
ATOM 5514 C CA . ALA B 1 224 ? -9.867 -33.094 -33.344 1 98.31 224 ALA B CA 1
ATOM 5515 C C . ALA B 1 224 ? -9.148 -32.5 -34.562 1 98.31 224 ALA B C 1
ATOM 5517 O O . ALA B 1 224 ? -8.852 -31.297 -34.562 1 98.31 224 ALA B O 1
ATOM 5518 N N . SER B 1 225 ? -8.891 -33.312 -35.469 1 98.38 225 SER B N 1
ATOM 5519 C CA . SER B 1 225 ? -8.242 -32.875 -36.719 1 98.38 225 SER B CA 1
ATOM 5520 C C . SER B 1 225 ? -9.055 -31.797 -37.406 1 98.38 225 SER B C 1
ATOM 5522 O O . SER B 1 225 ? -8.5 -30.781 -37.875 1 98.38 225 SER B O 1
ATOM 5524 N N . ALA B 1 226 ? -10.289 -31.984 -37.5 1 97.62 226 ALA B N 1
ATOM 5525 C CA . ALA B 1 226 ? -11.172 -31.016 -38.156 1 97.62 226 ALA B CA 1
ATOM 5526 C C . ALA B 1 226 ? -11.172 -29.688 -37.406 1 97.62 226 ALA B C 1
ATOM 5528 O O . ALA B 1 226 ? -11.289 -28.625 -38 1 97.62 226 ALA B O 1
ATOM 5529 N N . PHE B 1 227 ? -10.961 -29.812 -36.156 1 96.38 227 PHE B N 1
ATOM 5530 C CA . PHE B 1 227 ? -11.078 -28.641 -35.312 1 96.38 227 PHE B CA 1
ATOM 5531 C C . PHE B 1 227 ? -9.758 -27.891 -35.25 1 96.38 227 PHE B C 1
ATOM 5533 O O . PHE B 1 227 ? -9.742 -26.656 -35.219 1 96.38 227 PHE B O 1
ATOM 5540 N N . CYS B 1 228 ? -8.594 -28.578 -35.219 1 97.5 228 CYS B N 1
ATOM 5541 C CA . CYS B 1 228 ? -7.34 -27.891 -34.906 1 97.5 228 CYS B CA 1
ATOM 5542 C C . CYS B 1 228 ? -6.391 -27.953 -36.094 1 97.5 228 CYS B C 1
ATOM 5544 O O . CYS B 1 228 ? -5.387 -27.234 -36.156 1 97.5 228 CYS B O 1
ATOM 5546 N N . GLY B 1 229 ? -6.641 -28.812 -37.094 1 97.81 229 GLY B N 1
ATOM 5547 C CA . GLY B 1 229 ? -5.863 -28.828 -38.344 1 97.81 229 GLY B CA 1
ATOM 5548 C C . GLY B 1 229 ? -4.758 -29.859 -38.344 1 97.81 229 GLY B C 1
ATOM 5549 O O . GLY B 1 229 ? -4.109 -30.078 -39.344 1 97.81 229 GLY B O 1
ATOM 5550 N N . LEU B 1 230 ? -4.516 -30.562 -37.281 1 98.62 230 LEU B N 1
ATOM 5551 C CA . LEU B 1 230 ? -3.525 -31.625 -37.219 1 98.62 230 LEU B CA 1
ATOM 5552 C C . LEU B 1 230 ? -3.977 -32.812 -38.062 1 98.62 230 LEU B C 1
ATOM 5554 O O . LEU B 1 230 ? -5.176 -33.031 -38.25 1 98.62 230 LEU B O 1
ATOM 5558 N N . ALA B 1 231 ? -3.029 -33.594 -38.531 1 98.44 231 ALA B N 1
ATOM 5559 C CA . ALA B 1 231 ? -3.375 -34.781 -39.281 1 98.44 231 ALA B CA 1
ATOM 5560 C C . ALA B 1 231 ? -3.93 -35.875 -38.375 1 98.44 231 ALA B C 1
ATOM 5562 O O . ALA B 1 231 ? -3.43 -36.094 -37.281 1 98.44 231 ALA B O 1
ATOM 5563 N N . VAL B 1 232 ? -4.953 -36.531 -38.969 1 98.38 232 VAL B N 1
ATOM 5564 C CA . VAL B 1 232 ? -5.477 -37.688 -38.25 1 98.38 232 VAL B CA 1
ATOM 5565 C C . VAL B 1 232 ? -4.367 -38.75 -38.094 1 98.38 232 VAL B C 1
ATOM 5567 O O . VAL B 1 232 ? -3.594 -39 -39 1 98.38 232 VAL B O 1
ATOM 5570 N N . GLY B 1 233 ? -4.258 -39.219 -36.812 1 98.38 233 GLY B N 1
ATOM 5571 C CA . GLY B 1 233 ? -3.275 -40.281 -36.594 1 98.38 233 GLY B CA 1
ATOM 5572 C C . GLY B 1 233 ? -1.967 -39.75 -36.031 1 98.38 233 GLY B C 1
ATOM 5573 O O . GLY B 1 233 ? -1.093 -40.531 -35.656 1 98.38 233 GLY B O 1
ATOM 5574 N N . THR B 1 234 ? -1.777 -38.469 -35.938 1 98.44 234 THR B N 1
ATOM 5575 C CA . THR B 1 234 ? -0.579 -37.906 -35.312 1 98.44 234 THR B CA 1
ATOM 5576 C C . THR B 1 234 ? -0.472 -38.344 -33.875 1 98.44 234 THR B C 1
ATOM 5578 O O . THR B 1 234 ? -1.423 -38.188 -33.094 1 98.44 234 THR B O 1
ATOM 5581 N N . PRO B 1 235 ? 0.666 -38.906 -33.438 1 98.62 235 PRO B N 1
ATOM 5582 C CA . PRO B 1 235 ? 0.799 -39.344 -32.031 1 98.62 235 PRO B CA 1
ATOM 5583 C C . PRO B 1 235 ? 0.825 -38.156 -31.047 1 98.62 235 PRO B C 1
ATOM 5585 O O . PRO B 1 235 ? 1.429 -37.125 -31.344 1 98.62 235 PRO B O 1
ATOM 5588 N N . VAL B 1 236 ? 0.156 -38.344 -29.969 1 98.81 236 VAL B N 1
ATOM 5589 C CA . VAL B 1 236 ? 0.17 -37.375 -28.859 1 98.81 236 VAL B CA 1
ATOM 5590 C C . VAL B 1 236 ? 0.729 -38.062 -27.609 1 98.81 236 VAL B C 1
ATOM 5592 O O . VAL B 1 236 ? 0.243 -39.125 -27.188 1 98.81 236 VAL B O 1
ATOM 5595 N N . VAL B 1 237 ? 1.762 -37.469 -27.031 1 98.5 237 VAL B N 1
ATOM 5596 C CA . VAL B 1 237 ? 2.447 -38.094 -25.906 1 98.5 237 VAL B CA 1
ATOM 5597 C C . VAL B 1 237 ? 1.834 -37.625 -24.594 1 98.5 237 VAL B C 1
ATOM 5599 O O . VAL B 1 237 ? 0.911 -36.781 -24.594 1 98.5 237 VAL B O 1
ATOM 5602 N N . GLY B 1 238 ? 2.314 -38.125 -23.5 1 97.56 238 GLY B N 1
ATOM 5603 C CA . GLY B 1 238 ? 1.788 -37.812 -22.172 1 97.56 238 GLY B CA 1
ATOM 5604 C C . GLY B 1 238 ? 1.82 -36.344 -21.875 1 97.56 238 GLY B C 1
ATOM 5605 O O . GLY B 1 238 ? 0.812 -35.75 -21.453 1 97.56 238 GLY B O 1
ATOM 5606 N N . GLY B 1 239 ? 2.996 -35.781 -22.125 1 96.19 239 GLY B N 1
ATOM 5607 C CA . GLY B 1 239 ? 3.174 -34.375 -21.781 1 96.19 239 GLY B CA 1
ATOM 5608 C C . GLY B 1 239 ? 3.92 -34.156 -20.484 1 96.19 239 GLY B C 1
ATOM 5609 O O . GLY B 1 239 ? 4.598 -35.062 -20 1 96.19 239 GLY B O 1
ATOM 5610 N N . LEU B 1 240 ? 3.838 -32.844 -20.016 1 95.56 240 LEU B N 1
ATOM 5611 C CA . LEU B 1 240 ? 4.629 -32.531 -18.828 1 95.56 240 LEU B CA 1
ATOM 5612 C C . LEU B 1 240 ? 3.959 -31.453 -18 1 95.56 240 LEU B C 1
ATOM 5614 O O . LEU B 1 240 ? 3.227 -30.625 -18.531 1 95.56 240 LEU B O 1
ATOM 5618 N N . PHE B 1 241 ? 4.242 -31.562 -16.641 1 95.69 241 PHE B N 1
ATOM 5619 C CA . PHE B 1 241 ? 4.082 -30.422 -15.758 1 95.69 241 PHE B CA 1
ATOM 5620 C C . PHE B 1 241 ? 4.977 -29.266 -16.203 1 95.69 241 PHE B C 1
ATOM 5622 O O . PHE B 1 241 ? 6.16 -29.469 -16.469 1 95.69 241 PHE B O 1
ATOM 5629 N N . ASP B 1 242 ? 4.43 -28.094 -16.359 1 92.75 242 ASP B N 1
ATOM 5630 C CA . ASP B 1 242 ? 5.164 -26.969 -16.953 1 92.75 242 ASP B CA 1
ATOM 5631 C C . ASP B 1 242 ? 6.445 -26.688 -16.172 1 92.75 242 ASP B C 1
ATOM 5633 O O . ASP B 1 242 ? 7.453 -26.281 -16.75 1 92.75 242 ASP B O 1
ATOM 5637 N N . VAL B 1 243 ? 6.441 -26.891 -14.859 1 92.19 243 VAL B N 1
ATOM 5638 C CA . VAL B 1 243 ? 7.641 -26.672 -14.055 1 92.19 243 VAL B CA 1
ATOM 5639 C C . VAL B 1 243 ? 8.727 -27.672 -14.461 1 92.19 243 VAL B C 1
ATOM 5641 O O . VAL B 1 243 ? 9.906 -27.312 -14.516 1 92.19 243 VAL B O 1
ATOM 5644 N N . VAL B 1 244 ? 8.297 -28.859 -14.773 1 94.94 244 VAL B N 1
ATOM 5645 C CA . VAL B 1 244 ? 9.219 -29.891 -15.234 1 94.94 244 VAL B CA 1
ATOM 5646 C C . VAL B 1 244 ? 9.758 -29.516 -16.625 1 94.94 244 VAL B C 1
ATOM 5648 O O . VAL B 1 244 ? 10.945 -29.672 -16.891 1 94.94 244 VAL B O 1
ATOM 5651 N N . SER B 1 245 ? 8.867 -29.047 -17.438 1 93.5 245 SER B N 1
ATOM 5652 C CA . SER B 1 245 ? 9.289 -28.609 -18.766 1 93.5 245 SER B CA 1
ATOM 5653 C C . SER B 1 245 ? 10.367 -27.531 -18.688 1 93.5 245 SER B C 1
ATOM 5655 O O . SER B 1 245 ? 11.375 -27.609 -19.391 1 93.5 245 SER B O 1
ATOM 5657 N N . THR B 1 246 ? 10.148 -26.609 -17.875 1 90.62 246 THR B N 1
ATOM 5658 C CA . THR B 1 246 ? 11.078 -25.5 -17.719 1 90.62 246 THR B CA 1
ATOM 5659 C C . THR B 1 246 ? 12.414 -26 -17.172 1 90.62 246 THR B C 1
ATOM 5661 O O . THR B 1 246 ? 13.477 -25.562 -17.625 1 90.62 246 THR B O 1
ATOM 5664 N N . ALA B 1 247 ? 12.352 -26.844 -16.234 1 91.75 247 ALA B N 1
ATOM 5665 C CA . ALA B 1 247 ? 13.57 -27.406 -15.664 1 91.75 247 ALA B CA 1
ATOM 5666 C C . ALA B 1 247 ? 14.375 -28.156 -16.719 1 91.75 247 ALA B C 1
ATOM 5668 O O . ALA B 1 247 ? 15.602 -28.031 -16.781 1 91.75 247 ALA B O 1
ATOM 5669 N N . LEU B 1 248 ? 13.656 -28.891 -17.484 1 90.25 248 LEU B N 1
ATOM 5670 C CA . LEU B 1 248 ? 14.289 -29.625 -18.578 1 90.25 248 LEU B CA 1
ATOM 5671 C C . LEU B 1 248 ? 14.984 -28.688 -19.547 1 90.25 248 LEU B C 1
ATOM 5673 O O . LEU B 1 248 ? 16.141 -28.891 -19.906 1 90.25 248 LEU B O 1
ATOM 5677 N N . CYS B 1 249 ? 14.328 -27.672 -19.922 1 88.81 249 CYS B N 1
ATOM 5678 C CA . CYS B 1 249 ? 14.828 -26.734 -20.906 1 88.81 249 CYS B CA 1
ATOM 5679 C C . CYS B 1 249 ? 15.953 -25.891 -20.328 1 88.81 249 CYS B C 1
ATOM 5681 O O . CYS B 1 249 ? 16.828 -25.422 -21.062 1 88.81 249 CYS B O 1
ATOM 5683 N N . ALA B 1 250 ? 15.906 -25.703 -19.031 1 87.81 250 ALA B N 1
ATOM 5684 C CA . ALA B 1 250 ? 16.938 -24.922 -18.359 1 87.81 250 ALA B CA 1
ATOM 5685 C C . ALA B 1 250 ? 18.219 -25.734 -18.156 1 87.81 250 ALA B C 1
ATOM 5687 O O . ALA B 1 250 ? 19.234 -25.219 -17.688 1 87.81 250 ALA B O 1
ATOM 5688 N N . GLY B 1 251 ? 18.188 -26.953 -18.5 1 87.06 251 GLY B N 1
ATOM 5689 C CA . GLY B 1 251 ? 19.375 -27.812 -18.406 1 87.06 251 GLY B CA 1
ATOM 5690 C C . GLY B 1 251 ? 19.672 -28.266 -17 1 87.06 251 GLY B C 1
ATOM 5691 O O . GLY B 1 251 ? 20.844 -28.406 -16.625 1 87.06 251 GLY B O 1
ATOM 5692 N N . LEU B 1 252 ? 18.703 -28.391 -16.172 1 88.25 252 LEU B N 1
ATOM 5693 C CA . LEU B 1 252 ? 18.906 -28.953 -14.836 1 88.25 252 LEU B CA 1
ATOM 5694 C C . LEU B 1 252 ? 19.094 -30.469 -14.922 1 88.25 252 LEU B C 1
ATOM 5696 O O . LEU B 1 252 ? 18.203 -31.188 -15.398 1 88.25 252 LEU B O 1
ATOM 5700 N N . ASP B 1 253 ? 20.297 -30.938 -14.516 1 85.81 253 ASP B N 1
ATOM 5701 C CA . ASP B 1 253 ? 20.578 -32.375 -14.719 1 85.81 253 ASP B CA 1
ATOM 5702 C C . ASP B 1 253 ? 21.266 -32.969 -13.5 1 85.81 253 ASP B C 1
ATOM 5704 O O . ASP B 1 253 ? 21.516 -34.188 -13.453 1 85.81 253 ASP B O 1
ATOM 5708 N N . ASP B 1 254 ? 21.562 -32.125 -12.57 1 90.25 254 ASP B N 1
ATOM 5709 C CA . ASP B 1 254 ? 22.172 -32.625 -11.344 1 90.25 254 ASP B CA 1
ATOM 5710 C C . ASP B 1 254 ? 21.891 -31.703 -10.164 1 90.25 254 ASP B C 1
ATOM 5712 O O . ASP B 1 254 ? 21.078 -30.766 -10.281 1 90.25 254 ASP B O 1
ATOM 5716 N N . GLU B 1 255 ? 22.5 -32.031 -9.047 1 94.88 255 GLU B N 1
ATOM 5717 C CA . GLU B 1 255 ? 22.156 -31.344 -7.805 1 94.88 255 GLU B CA 1
ATOM 5718 C C . GLU B 1 255 ? 23 -30.078 -7.633 1 94.88 255 GLU B C 1
ATOM 5720 O O . GLU B 1 255 ? 22.891 -29.406 -6.605 1 94.88 255 GLU B O 1
ATOM 5725 N N . THR B 1 256 ? 23.781 -29.656 -8.641 1 95.25 256 THR B N 1
ATOM 5726 C CA . THR B 1 256 ? 24.641 -28.484 -8.508 1 95.25 256 THR B CA 1
ATOM 5727 C C . THR B 1 256 ? 23.984 -27.266 -9.148 1 95.25 256 THR B C 1
ATOM 5729 O O . THR B 1 256 ? 24.562 -26.172 -9.164 1 95.25 256 THR B O 1
ATOM 5732 N N . LYS B 1 257 ? 22.781 -27.422 -9.68 1 94.31 257 LYS B N 1
ATOM 5733 C CA . LYS B 1 257 ? 22.078 -26.344 -10.367 1 94.31 257 LYS B CA 1
ATOM 5734 C C . LYS B 1 257 ? 20.688 -26.141 -9.781 1 94.31 257 LYS B C 1
ATOM 5736 O O . LYS B 1 257 ? 20.016 -27.109 -9.422 1 94.31 257 LYS B O 1
ATOM 5741 N N . LEU B 1 258 ? 20.312 -24.969 -9.586 1 96.94 258 LEU B N 1
ATOM 5742 C CA . LEU B 1 258 ? 18.922 -24.578 -9.297 1 96.94 258 LEU B CA 1
ATOM 5743 C C . LEU B 1 258 ? 18.391 -23.625 -10.359 1 96.94 258 LEU B C 1
ATOM 5745 O O . LEU B 1 258 ? 19.172 -22.938 -11.023 1 96.94 258 LEU B O 1
ATOM 5749 N N . ASN B 1 259 ? 17.125 -23.734 -10.555 1 95.44 259 ASN B N 1
ATOM 5750 C CA . ASN B 1 259 ? 16.469 -22.797 -11.469 1 95.44 259 ASN B CA 1
ATOM 5751 C C . ASN B 1 259 ? 15.305 -22.078 -10.789 1 95.44 259 ASN B C 1
ATOM 5753 O O . ASN B 1 259 ? 14.484 -22.719 -10.125 1 95.44 259 ASN B O 1
ATOM 5757 N N . ALA B 1 260 ? 15.281 -20.75 -10.914 1 95.81 260 ALA B N 1
ATOM 5758 C CA . ALA B 1 260 ? 14.133 -19.969 -10.477 1 95.81 260 ALA B CA 1
ATOM 5759 C C . ALA B 1 260 ? 13.297 -19.516 -11.664 1 95.81 260 ALA B C 1
ATOM 5761 O O . ALA B 1 260 ? 13.82 -18.953 -12.625 1 95.81 260 ALA B O 1
ATOM 5762 N N . VAL B 1 261 ? 12.062 -19.828 -11.617 1 91.62 261 VAL B N 1
ATOM 5763 C CA . VAL B 1 261 ? 11.102 -19.312 -12.594 1 91.62 261 VAL B CA 1
ATOM 5764 C C . VAL B 1 261 ? 10.305 -18.156 -11.984 1 91.62 261 VAL B C 1
ATOM 5766 O O . VAL B 1 261 ? 9.68 -18.328 -10.93 1 91.62 261 VAL B O 1
ATOM 5769 N N . LEU B 1 262 ? 10.367 -17.031 -12.664 1 89.94 262 LEU B N 1
ATOM 5770 C CA . LEU B 1 262 ? 9.656 -15.859 -12.164 1 89.94 262 LEU B CA 1
ATOM 5771 C C . LEU B 1 262 ? 8.539 -15.453 -13.117 1 89.94 262 LEU B C 1
ATOM 5773 O O . LEU B 1 262 ? 8.773 -14.688 -14.055 1 89.94 262 LEU B O 1
ATOM 5777 N N . GLY B 1 263 ? 7.332 -15.969 -12.945 1 83.62 263 GLY B N 1
ATOM 5778 C CA . GLY B 1 263 ? 6.086 -15.578 -13.594 1 83.62 263 GLY B CA 1
ATOM 5779 C C . GLY B 1 263 ? 5.012 -15.148 -12.617 1 83.62 263 GLY B C 1
ATOM 5780 O O . GLY B 1 263 ? 5.273 -14.344 -11.719 1 83.62 263 GLY B O 1
ATOM 5781 N N . THR B 1 264 ? 3.852 -15.68 -12.805 1 77.62 264 THR B N 1
ATOM 5782 C CA . THR B 1 264 ? 2.867 -15.484 -11.742 1 77.62 264 THR B CA 1
ATOM 5783 C C . THR B 1 264 ? 3.301 -16.188 -10.461 1 77.62 264 THR B C 1
ATOM 5785 O O . THR B 1 264 ? 3.207 -15.633 -9.375 1 77.62 264 THR B O 1
ATOM 5788 N N . TRP B 1 265 ? 3.863 -17.297 -10.688 1 86.38 265 TRP B N 1
ATOM 5789 C CA . TRP B 1 265 ? 4.41 -18.078 -9.578 1 86.38 265 TRP B CA 1
ATOM 5790 C C . TRP B 1 265 ? 5.922 -17.891 -9.477 1 86.38 265 TRP B C 1
ATOM 5792 O O . TRP B 1 265 ? 6.598 -17.688 -10.492 1 86.38 265 TRP B O 1
ATOM 5802 N N . SER B 1 266 ? 6.379 -17.875 -8.305 1 93.06 266 SER B N 1
ATOM 5803 C CA . SER B 1 266 ? 7.797 -18.078 -8.008 1 93.06 266 SER B CA 1
ATOM 5804 C C . SER B 1 266 ? 8.102 -19.531 -7.691 1 93.06 266 SER B C 1
ATOM 5806 O O . SER B 1 266 ? 7.527 -20.109 -6.762 1 93.06 266 SER B O 1
ATOM 5808 N N . VAL B 1 267 ? 8.938 -20.125 -8.562 1 94.19 267 VAL B N 1
ATOM 5809 C CA . VAL B 1 267 ? 9.258 -21.531 -8.367 1 94.19 267 VAL B CA 1
ATOM 5810 C C . VAL B 1 267 ? 10.766 -21.734 -8.383 1 94.19 267 VAL B C 1
ATOM 5812 O O . VAL B 1 267 ? 11.445 -21.328 -9.336 1 94.19 267 VAL B O 1
ATOM 5815 N N . VAL B 1 268 ? 11.289 -22.281 -7.387 1 97.06 268 VAL B N 1
ATOM 5816 C CA . VAL B 1 268 ? 12.68 -22.719 -7.379 1 97.06 268 VAL B CA 1
ATOM 5817 C C . VAL B 1 268 ? 12.734 -24.25 -7.434 1 97.06 268 VAL B C 1
ATOM 5819 O O . VAL B 1 268 ? 12.102 -24.922 -6.625 1 97.06 268 VAL B O 1
ATOM 5822 N N . SER B 1 269 ? 13.516 -24.734 -8.422 1 97.12 269 SER B N 1
ATOM 5823 C CA . SER B 1 269 ? 13.516 -26.172 -8.625 1 97.12 269 SER B CA 1
ATOM 5824 C C . SER B 1 269 ? 14.938 -26.719 -8.695 1 97.12 269 SER B C 1
ATOM 5826 O O . SER B 1 269 ? 15.859 -26.016 -9.117 1 97.12 269 SER B O 1
ATOM 5828 N N . GLY B 1 270 ? 15.086 -27.875 -8.32 1 97.12 270 GLY B N 1
ATOM 5829 C CA . GLY B 1 270 ? 16.266 -28.703 -8.461 1 97.12 270 GLY B CA 1
ATOM 5830 C C . GLY B 1 270 ? 15.945 -30.156 -8.773 1 97.12 270 GLY B C 1
ATOM 5831 O O . GLY B 1 270 ? 14.805 -30.594 -8.586 1 97.12 270 GLY B O 1
ATOM 5832 N N . ILE B 1 271 ? 16.953 -30.844 -9.383 1 97 271 ILE B N 1
ATOM 5833 C CA . ILE B 1 271 ? 16.75 -32.219 -9.773 1 97 271 ILE B CA 1
ATOM 5834 C C . ILE B 1 271 ? 17.656 -33.125 -8.93 1 97 271 ILE B C 1
ATOM 5836 O O . ILE B 1 271 ? 18.797 -32.781 -8.625 1 97 271 ILE B O 1
ATOM 5840 N N . THR B 1 272 ? 17.094 -34.219 -8.57 1 96.44 272 THR B N 1
ATOM 5841 C CA . THR B 1 272 ? 17.828 -35.188 -7.781 1 96.44 272 THR B CA 1
ATOM 5842 C C . THR B 1 272 ? 17.438 -36.625 -8.172 1 96.44 272 THR B C 1
ATOM 5844 O O . THR B 1 272 ? 16.422 -36.812 -8.844 1 96.44 272 THR B O 1
ATOM 5847 N N . ASP B 1 273 ? 18.281 -37.594 -7.801 1 95.19 273 ASP B N 1
ATOM 5848 C CA . ASP B 1 273 ? 17.984 -39 -8.117 1 95.19 273 ASP B CA 1
ATOM 5849 C C . ASP B 1 273 ? 17.562 -39.781 -6.867 1 95.19 273 ASP B C 1
ATOM 5851 O O . ASP B 1 273 ? 17.438 -41 -6.895 1 95.19 273 ASP B O 1
ATOM 5855 N N . HIS B 1 274 ? 17.328 -39.062 -5.797 1 93.62 274 HIS B N 1
ATOM 5856 C CA . HIS B 1 274 ? 16.938 -39.75 -4.574 1 93.62 274 HIS B CA 1
ATOM 5857 C C . HIS B 1 274 ? 16.125 -38.844 -3.664 1 93.62 274 HIS B C 1
ATOM 5859 O O . HIS B 1 274 ? 16.172 -37.625 -3.797 1 93.62 274 HIS B O 1
ATOM 5865 N N . ILE B 1 275 ? 15.367 -39.438 -2.777 1 92.94 275 ILE B N 1
ATOM 5866 C CA . ILE B 1 275 ? 14.688 -38.75 -1.703 1 92.94 275 ILE B CA 1
ATOM 5867 C C . ILE B 1 275 ? 15.555 -38.75 -0.445 1 92.94 275 ILE B C 1
ATOM 5869 O O . ILE B 1 275 ? 15.922 -39.812 0.053 1 92.94 275 ILE B O 1
ATOM 5873 N N . ASP B 1 276 ? 15.891 -37.594 0.043 1 89.31 276 ASP B N 1
ATOM 5874 C CA . ASP B 1 276 ? 16.734 -37.469 1.227 1 89.31 276 ASP B CA 1
ATOM 5875 C C . ASP B 1 276 ? 15.914 -37.594 2.506 1 89.31 276 ASP B C 1
ATOM 5877 O O . ASP B 1 276 ? 15.133 -36.719 2.848 1 89.31 276 ASP B O 1
ATOM 5881 N N . PRO B 1 277 ? 16.062 -38.688 3.229 1 85.75 277 PRO B N 1
ATOM 5882 C CA . PRO B 1 277 ? 15.258 -38.938 4.43 1 85.75 277 PRO B CA 1
ATOM 5883 C C . PRO B 1 277 ? 15.688 -38.031 5.605 1 85.75 277 PRO B C 1
ATOM 5885 O O . PRO B 1 277 ? 14.992 -37.969 6.621 1 85.75 277 PRO B O 1
ATOM 5888 N N . ASN B 1 278 ? 16.781 -37.312 5.496 1 86.12 278 ASN B N 1
ATOM 5889 C CA . ASN B 1 278 ? 17.344 -36.562 6.617 1 86.12 278 ASN B CA 1
ATOM 5890 C C . ASN B 1 278 ? 16.875 -35.125 6.641 1 86.12 278 ASN B C 1
ATOM 5892 O O . ASN B 1 278 ? 17.312 -34.344 7.484 1 86.12 278 ASN B O 1
ATOM 5896 N N . GLN B 1 279 ? 15.977 -34.875 5.789 1 88.81 279 GLN B N 1
ATOM 5897 C CA . GLN B 1 279 ? 15.539 -33.5 5.727 1 88.81 279 GLN B CA 1
ATOM 5898 C C . GLN B 1 279 ? 14.469 -33.219 6.773 1 88.81 279 GLN B C 1
ATOM 5900 O O . GLN B 1 279 ? 13.547 -34 6.965 1 88.81 279 GLN B O 1
ATOM 5905 N N . ASP B 1 280 ? 14.586 -32.062 7.449 1 86.31 280 ASP B N 1
ATOM 5906 C CA . ASP B 1 280 ? 13.633 -31.641 8.461 1 86.31 280 ASP B CA 1
ATOM 5907 C C . ASP B 1 280 ? 12.438 -30.938 7.82 1 86.31 280 ASP B C 1
ATOM 5909 O O . ASP B 1 280 ? 11.32 -31.016 8.328 1 86.31 280 ASP B O 1
ATOM 5913 N N . LEU B 1 281 ? 12.688 -30.312 6.676 1 90.19 281 LEU B N 1
ATOM 5914 C CA . LEU B 1 281 ? 11.625 -29.578 6 1 90.19 281 LEU B CA 1
ATOM 5915 C C . LEU B 1 281 ? 10.883 -30.484 5.023 1 90.19 281 LEU B C 1
ATOM 5917 O O . LEU B 1 281 ? 11.492 -31.328 4.375 1 90.19 281 LEU B O 1
ATOM 5921 N N . PRO B 1 282 ? 9.617 -30.266 4.953 1 91.81 282 PRO B N 1
ATOM 5922 C CA . PRO B 1 282 ? 8.828 -31.047 3.998 1 91.81 282 PRO B CA 1
ATOM 5923 C C . PRO B 1 282 ? 8.938 -30.516 2.57 1 91.81 282 PRO B C 1
ATOM 5925 O O . PRO B 1 282 ? 7.996 -29.906 2.066 1 91.81 282 PRO B O 1
ATOM 5928 N N . PHE B 1 283 ? 10.016 -30.875 1.922 1 93.69 283 PHE B N 1
ATOM 5929 C CA . PHE B 1 283 ? 10.203 -30.469 0.535 1 93.69 283 PHE B CA 1
ATOM 5930 C C . PHE B 1 283 ? 9.227 -31.203 -0.383 1 93.69 283 PHE B C 1
ATOM 5932 O O . PHE B 1 283 ? 8.945 -32.375 -0.181 1 93.69 283 PHE B O 1
ATOM 5939 N N . VAL B 1 284 ? 8.789 -30.547 -1.381 1 94.75 284 VAL B N 1
ATOM 5940 C CA . VAL B 1 284 ? 7.891 -31.141 -2.365 1 94.75 284 VAL B CA 1
ATOM 5941 C C . VAL B 1 284 ? 8.711 -31.891 -3.426 1 94.75 284 VAL B C 1
ATOM 5943 O O . VAL B 1 284 ? 9.555 -31.281 -4.094 1 94.75 284 VAL B O 1
ATOM 5946 N N . TYR B 1 285 ? 8.445 -33.156 -3.527 1 95.75 285 TYR B N 1
ATOM 5947 C CA . TYR B 1 285 ? 9.047 -33.969 -4.566 1 95.75 285 TYR B CA 1
ATOM 5948 C C . TYR B 1 285 ? 8.031 -34.344 -5.641 1 95.75 285 TYR B C 1
ATOM 5950 O O . TYR B 1 285 ? 6.867 -34.594 -5.336 1 95.75 285 TYR B O 1
ATOM 5958 N N . GLY B 1 286 ? 8.445 -34.312 -6.891 1 96.38 286 GLY B N 1
ATOM 5959 C CA . GLY B 1 286 ? 7.699 -34.844 -8.016 1 96.38 286 GLY B CA 1
ATOM 5960 C C . GLY B 1 286 ? 8.531 -35.75 -8.906 1 96.38 286 GLY B C 1
ATOM 5961 O O . GLY B 1 286 ? 9.758 -35.688 -8.875 1 96.38 286 GLY B O 1
ATOM 5962 N N . ARG B 1 287 ? 7.781 -36.531 -9.633 1 96.75 287 ARG B N 1
ATOM 5963 C CA . ARG B 1 287 ? 8.477 -37.281 -10.664 1 96.75 287 ARG B CA 1
ATOM 5964 C C . ARG B 1 287 ? 8.945 -36.375 -11.789 1 96.75 287 ARG B C 1
ATOM 5966 O O . ARG B 1 287 ? 8.297 -35.375 -12.094 1 96.75 287 ARG B O 1
ATOM 5973 N N . TYR B 1 288 ? 10.094 -36.719 -12.312 1 95.56 288 TYR B N 1
ATOM 5974 C CA . TYR B 1 288 ? 10.695 -35.906 -13.375 1 95.56 288 TYR B CA 1
ATOM 5975 C C . TYR B 1 288 ? 10.477 -36.562 -14.734 1 95.56 288 TYR B C 1
ATOM 5977 O O . TYR B 1 288 ? 9.883 -37.656 -14.828 1 95.56 288 TYR B O 1
ATOM 5985 N N . ALA B 1 289 ? 10.859 -35.844 -15.812 1 92.19 289 ALA B N 1
ATOM 5986 C CA . ALA B 1 289 ? 10.711 -36.344 -17.172 1 92.19 289 ALA B CA 1
ATOM 5987 C C . ALA B 1 289 ? 11.586 -37.562 -17.406 1 92.19 289 ALA B C 1
ATOM 5989 O O . ALA B 1 289 ? 11.188 -38.5 -18.109 1 92.19 289 ALA B O 1
ATOM 5990 N N . GLN B 1 290 ? 12.758 -37.531 -16.828 1 89.25 290 GLN B N 1
ATOM 5991 C CA . GLN B 1 290 ? 13.672 -38.656 -16.922 1 89.25 290 GLN B CA 1
ATOM 5992 C C . GLN B 1 290 ? 13.375 -39.688 -15.836 1 89.25 290 GLN B C 1
ATOM 5994 O O . GLN B 1 290 ? 13.188 -39.344 -14.672 1 89.25 290 GLN B O 1
ATOM 5999 N N . ALA B 1 291 ? 13.469 -40.938 -16.25 1 87.56 291 ALA B N 1
ATOM 6000 C CA . ALA B 1 291 ? 13.164 -42.031 -15.328 1 87.56 291 ALA B CA 1
ATOM 6001 C C . ALA B 1 291 ? 14.164 -42.062 -14.172 1 87.56 291 ALA B C 1
ATOM 6003 O O . ALA B 1 291 ? 15.367 -41.875 -14.383 1 87.56 291 ALA B O 1
ATOM 6004 N N . GLY B 1 292 ? 13.609 -42.188 -12.969 1 89.94 292 GLY B N 1
ATOM 6005 C CA . GLY B 1 292 ? 14.445 -42.344 -11.789 1 89.94 292 GLY B CA 1
ATOM 6006 C C . GLY B 1 292 ? 14.836 -41.031 -11.156 1 89.94 292 GLY B C 1
ATOM 6007 O O . GLY B 1 292 ? 15.484 -41 -10.109 1 89.94 292 GLY B O 1
ATOM 6008 N N . LYS B 1 293 ? 14.422 -40 -11.727 1 94.81 293 LYS B N 1
ATOM 6009 C CA . LYS B 1 293 ? 14.773 -38.688 -11.188 1 94.81 293 LYS B CA 1
ATOM 6010 C C . LYS B 1 293 ? 13.555 -38 -10.578 1 94.81 293 LYS B C 1
ATOM 6012 O O . LYS B 1 293 ? 12.414 -38.344 -10.914 1 94.81 293 LYS B O 1
ATOM 6017 N N . PHE B 1 294 ? 13.875 -37.125 -9.656 1 96.81 294 PHE B N 1
ATOM 6018 C CA . PHE B 1 294 ? 12.852 -36.312 -8.992 1 96.81 294 PHE B CA 1
ATOM 6019 C C . PHE B 1 294 ? 13.125 -34.844 -9.195 1 96.81 294 PHE B C 1
ATOM 6021 O O . PHE B 1 294 ? 14.281 -34.406 -9.258 1 96.81 294 PHE B O 1
ATOM 6028 N N . ILE B 1 295 ? 12.094 -34.156 -9.32 1 96.88 295 ILE B N 1
ATOM 6029 C CA . ILE B 1 295 ? 12.18 -32.688 -9.211 1 96.88 295 ILE B CA 1
ATOM 6030 C C . ILE B 1 295 ? 11.766 -32.25 -7.809 1 96.88 295 ILE B C 1
ATOM 6032 O O . ILE B 1 295 ? 10.805 -32.781 -7.25 1 96.88 295 ILE B O 1
ATOM 6036 N N . VAL B 1 296 ? 12.539 -31.453 -7.18 1 96.81 296 VAL B N 1
ATOM 6037 C CA . VAL B 1 296 ? 12.195 -30.781 -5.93 1 96.81 296 VAL B CA 1
ATOM 6038 C C . VAL B 1 296 ? 11.914 -29.312 -6.195 1 96.81 296 VAL B C 1
ATOM 6040 O O . VAL B 1 296 ? 12.672 -28.641 -6.902 1 96.81 296 VAL B O 1
ATOM 6043 N N . HIS B 1 297 ? 10.805 -28.859 -5.664 1 94.81 297 HIS B N 1
ATOM 6044 C CA . HIS B 1 297 ? 10.555 -27.453 -5.945 1 94.81 297 HIS B CA 1
ATOM 6045 C C . HIS B 1 297 ? 9.797 -26.781 -4.801 1 94.81 297 HIS B C 1
ATOM 6047 O O . HIS B 1 297 ? 9.07 -27.453 -4.062 1 94.81 297 HIS B O 1
ATOM 6053 N N . GLU B 1 298 ? 10.086 -25.562 -4.578 1 94.56 298 GLU B N 1
ATOM 6054 C CA . GLU B 1 298 ? 9.367 -24.594 -3.732 1 94.56 298 GLU B CA 1
ATOM 6055 C C . GLU B 1 298 ? 8.68 -23.531 -4.574 1 94.56 298 GLU B C 1
ATOM 6057 O O . GLU B 1 298 ? 9.273 -22.984 -5.508 1 94.56 298 GLU B O 1
ATOM 6062 N N . ALA B 1 299 ? 7.375 -23.344 -4.211 1 92.31 299 ALA B N 1
ATOM 6063 C CA . ALA B 1 299 ? 6.664 -22.422 -5.09 1 92.31 299 ALA B CA 1
ATOM 6064 C C . ALA B 1 299 ? 5.625 -21.609 -4.316 1 92.31 299 ALA B C 1
ATOM 6066 O O . ALA B 1 299 ? 5.148 -22.047 -3.266 1 92.31 299 ALA B O 1
ATOM 6067 N N . SER B 1 300 ? 5.328 -20.453 -4.766 1 90.94 300 SER B N 1
ATOM 6068 C CA . SER B 1 300 ? 4.246 -19.594 -4.289 1 90.94 300 SER B CA 1
ATOM 6069 C C . SER B 1 300 ? 3.791 -18.625 -5.375 1 90.94 300 SER B C 1
ATOM 6071 O O . SER B 1 300 ? 4.578 -18.25 -6.246 1 90.94 300 SER B O 1
ATOM 6073 N N . PRO B 1 301 ? 2.521 -18.281 -5.352 1 88.31 301 PRO B N 1
ATOM 6074 C CA . PRO B 1 301 ? 2.049 -17.297 -6.328 1 88.31 301 PRO B CA 1
ATOM 6075 C C . PRO B 1 301 ? 2.393 -15.867 -5.938 1 88.31 301 PRO B C 1
ATOM 6077 O O . PRO B 1 301 ? 1.501 -15.016 -5.828 1 88.31 301 PRO B O 1
ATOM 6080 N N . THR B 1 302 ? 3.691 -15.484 -5.785 1 93.69 302 THR B N 1
ATOM 6081 C CA . THR B 1 302 ? 4.121 -14.227 -5.191 1 93.69 302 THR B CA 1
ATOM 6082 C C . THR B 1 302 ? 5.074 -13.484 -6.125 1 93.69 302 THR B C 1
ATOM 6084 O O . THR B 1 302 ? 5.812 -12.594 -5.691 1 93.69 302 THR B O 1
ATOM 6087 N N . SER B 1 303 ? 5.07 -13.805 -7.367 1 92.88 303 SER B N 1
ATOM 6088 C CA . SER B 1 303 ? 6.117 -13.281 -8.242 1 92.88 303 SER B CA 1
ATOM 6089 C C . SER B 1 303 ? 5.578 -12.188 -9.156 1 92.88 303 SER B C 1
ATOM 6091 O O . SER B 1 303 ? 4.879 -11.281 -8.695 1 92.88 303 SER B O 1
ATOM 6093 N N . ALA B 1 304 ? 5.949 -12.273 -10.477 1 89.38 304 ALA B N 1
ATOM 6094 C CA . ALA B 1 304 ? 5.781 -11.172 -11.422 1 89.38 304 ALA B CA 1
ATOM 6095 C C . ALA B 1 304 ? 4.305 -10.844 -11.617 1 89.38 304 ALA B C 1
ATOM 6097 O O . ALA B 1 304 ? 3.963 -9.727 -12.016 1 89.38 304 ALA B O 1
ATOM 6098 N N . GLY B 1 305 ? 3.465 -11.789 -11.312 1 87.31 305 GLY B N 1
ATOM 6099 C CA . GLY B 1 305 ? 2.039 -11.508 -11.375 1 87.31 305 GLY B CA 1
ATOM 6100 C C . GLY B 1 305 ? 1.633 -10.305 -10.547 1 87.31 305 GLY B C 1
ATOM 6101 O O . GLY B 1 305 ? 0.698 -9.586 -10.906 1 87.31 305 GLY B O 1
ATOM 6102 N N . ASN B 1 306 ? 2.326 -10.039 -9.453 1 92.19 306 ASN B N 1
ATOM 6103 C CA . ASN B 1 306 ? 2.057 -8.883 -8.594 1 92.19 306 ASN B CA 1
ATOM 6104 C C . ASN B 1 306 ? 2.336 -7.57 -9.32 1 92.19 306 ASN B C 1
ATOM 6106 O O . ASN B 1 306 ? 1.55 -6.629 -9.227 1 92.19 306 ASN B O 1
ATOM 6110 N N . LEU B 1 307 ? 3.445 -7.523 -10.055 1 93.31 307 LEU B N 1
ATOM 6111 C CA . LEU B 1 307 ? 3.762 -6.332 -10.828 1 93.31 307 LEU B CA 1
ATOM 6112 C C . LEU B 1 307 ? 2.734 -6.121 -11.938 1 93.31 307 LEU B C 1
ATOM 6114 O O . LEU B 1 307 ? 2.309 -4.992 -12.188 1 93.31 307 LEU B O 1
ATOM 6118 N N . GLU B 1 308 ? 2.377 -7.234 -12.578 1 88.69 308 GLU B N 1
ATOM 6119 C CA . GLU B 1 308 ? 1.428 -7.156 -13.688 1 88.69 308 GLU B CA 1
ATOM 6120 C C . GLU B 1 308 ? 0.104 -6.547 -13.234 1 88.69 308 GLU B C 1
ATOM 6122 O O . GLU B 1 308 ? -0.521 -5.785 -13.984 1 88.69 308 GLU B O 1
ATOM 6127 N N . TRP B 1 309 ? -0.348 -6.871 -12.094 1 90.19 309 TRP B N 1
ATOM 6128 C CA . TRP B 1 309 ? -1.568 -6.301 -11.531 1 90.19 309 TRP B CA 1
ATOM 6129 C C . TRP B 1 309 ? -1.468 -4.781 -11.438 1 90.19 309 TRP B C 1
ATOM 6131 O O . TRP B 1 309 ? -2.363 -4.066 -11.891 1 90.19 309 TRP B O 1
ATOM 6141 N N . PHE B 1 310 ? -0.376 -4.227 -10.906 1 92.62 310 PHE B N 1
ATOM 6142 C CA . PHE B 1 310 ? -0.196 -2.791 -10.727 1 92.62 310 PHE B CA 1
ATOM 6143 C C . PHE B 1 310 ? -0.083 -2.094 -12.078 1 92.62 310 PHE B C 1
ATOM 6145 O O . PHE B 1 310 ? -0.593 -0.985 -12.258 1 92.62 310 PHE B O 1
ATOM 6152 N N . ILE B 1 311 ? 0.58 -2.77 -13.047 1 91.69 311 ILE B N 1
ATOM 6153 C CA . ILE B 1 311 ? 0.721 -2.225 -14.391 1 91.69 311 ILE B CA 1
ATOM 6154 C C . ILE B 1 311 ? -0.658 -2.045 -15.023 1 91.69 311 ILE B C 1
ATOM 6156 O O . ILE B 1 311 ? -0.936 -1.015 -15.641 1 91.69 311 ILE B O 1
ATOM 6160 N N . LYS B 1 312 ? -1.462 -3 -14.836 1 87.38 312 LYS B N 1
ATOM 6161 C CA . LYS B 1 312 ? -2.814 -2.949 -15.383 1 87.38 312 LYS B CA 1
ATOM 6162 C C . LYS B 1 312 ? -3.631 -1.839 -14.727 1 87.38 312 LYS B C 1
ATOM 6164 O O . LYS B 1 312 ? -4.367 -1.119 -15.406 1 87.38 312 LYS B O 1
ATOM 6169 N N . GLN B 1 313 ? -3.57 -1.679 -13.453 1 89.75 313 GLN B N 1
ATOM 6170 C CA . GLN B 1 313 ? -4.355 -0.696 -12.711 1 89.75 313 GLN B CA 1
ATOM 6171 C C . GLN B 1 313 ? -3.984 0.727 -13.125 1 89.75 313 GLN B C 1
ATOM 6173 O O . GLN B 1 313 ? -4.84 1.613 -13.148 1 89.75 313 GLN B O 1
ATOM 6178 N N . TRP B 1 314 ? -2.732 1.036 -13.414 1 90.69 314 TRP B N 1
ATOM 6179 C CA . TRP B 1 314 ? -2.299 2.41 -13.648 1 90.69 314 TRP B CA 1
ATOM 6180 C C . TRP B 1 314 ? -1.784 2.588 -15.07 1 90.69 314 TRP B C 1
ATOM 6182 O O . TRP B 1 314 ? -1.227 3.633 -15.414 1 90.69 314 TRP B O 1
ATOM 6192 N N . ASN B 1 315 ? -1.95 1.56 -15.922 1 89.56 315 ASN B N 1
ATOM 6193 C CA . ASN B 1 315 ? -1.543 1.592 -17.328 1 89.56 315 ASN B CA 1
ATOM 6194 C C . ASN B 1 315 ? -0.076 1.984 -17.469 1 89.56 315 ASN B C 1
ATOM 6196 O O . ASN B 1 315 ? 0.247 2.932 -18.188 1 89.56 315 ASN B O 1
ATOM 6200 N N . LEU B 1 316 ? 0.751 1.295 -16.797 1 90.69 316 LEU B N 1
ATOM 6201 C CA . LEU B 1 316 ? 2.184 1.569 -16.812 1 90.69 316 LEU B CA 1
ATOM 6202 C C . LEU B 1 316 ? 2.883 0.787 -17.906 1 90.69 316 LEU B C 1
ATOM 6204 O O . LEU B 1 316 ? 2.285 -0.105 -18.516 1 90.69 316 LEU B O 1
ATOM 6208 N N . ASP B 1 317 ? 4.168 1.215 -18.125 1 92.19 317 ASP B N 1
ATOM 6209 C CA . ASP B 1 317 ? 5.008 0.616 -19.172 1 92.19 317 ASP B CA 1
ATOM 6210 C C . ASP B 1 317 ? 6.277 0.019 -18.562 1 92.19 317 ASP B C 1
ATOM 6212 O O . ASP B 1 317 ? 6.965 0.673 -17.781 1 92.19 317 ASP B O 1
ATOM 6216 N N . TYR B 1 318 ?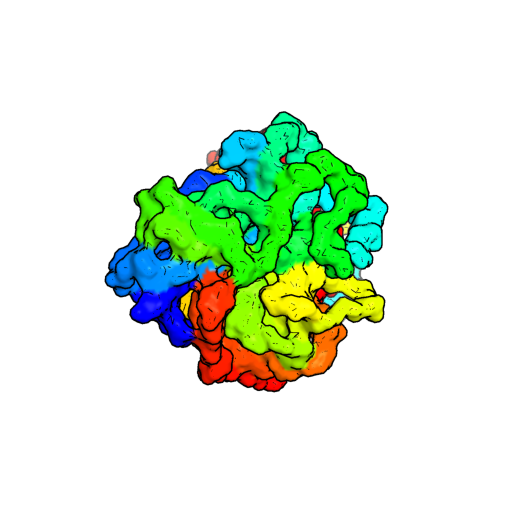 6.59 -1.234 -19.047 1 91.38 318 TYR B N 1
ATOM 6217 C CA . TYR B 1 318 ? 7.727 -1.947 -18.469 1 91.38 318 TYR B CA 1
ATOM 6218 C C . TYR B 1 318 ? 9.023 -1.17 -18.688 1 91.38 318 TYR B C 1
ATOM 6220 O O . TYR B 1 318 ? 9.875 -1.114 -17.797 1 91.38 318 TYR B O 1
ATOM 6228 N N . ALA B 1 319 ? 9.141 -0.674 -19.859 1 92.44 319 ALA B N 1
ATOM 6229 C CA . ALA B 1 319 ? 10.367 0.052 -20.188 1 92.44 319 ALA B CA 1
ATOM 6230 C C . ALA B 1 319 ? 10.523 1.278 -19.281 1 92.44 319 ALA B C 1
ATOM 6232 O O . ALA B 1 319 ? 11.617 1.552 -18.781 1 92.44 319 ALA B O 1
ATOM 6233 N N . HIS B 1 320 ? 9.453 1.978 -19.156 1 93.69 320 HIS B N 1
ATOM 6234 C CA . HIS B 1 320 ? 9.469 3.158 -18.297 1 93.69 320 HIS B CA 1
ATOM 6235 C C . HIS B 1 320 ? 9.75 2.781 -16.844 1 93.69 320 HIS B C 1
ATOM 6237 O O . HIS B 1 320 ? 10.508 3.473 -16.156 1 93.69 320 HIS B O 1
ATOM 6243 N N . ILE B 1 321 ? 9.188 1.709 -16.391 1 95.38 321 ILE B N 1
ATOM 6244 C CA . ILE B 1 321 ? 9.398 1.224 -15.031 1 95.38 321 ILE B CA 1
ATOM 6245 C C . ILE B 1 321 ? 10.883 0.917 -14.82 1 95.38 321 ILE B C 1
ATOM 6247 O O . ILE B 1 321 ? 11.477 1.361 -13.836 1 95.38 321 ILE B O 1
ATOM 6251 N N . ASN B 1 322 ? 11.484 0.223 -15.75 1 95.81 322 ASN B N 1
ATOM 6252 C CA . ASN B 1 322 ? 12.898 -0.12 -15.656 1 95.81 322 ASN B CA 1
ATOM 6253 C C . ASN B 1 322 ? 13.773 1.129 -15.602 1 95.81 322 ASN B C 1
ATOM 6255 O O . ASN B 1 322 ? 14.711 1.196 -14.805 1 95.81 322 ASN B O 1
ATOM 6259 N N . GLN B 1 323 ? 13.445 2.068 -16.406 1 95.81 323 GLN B N 1
ATOM 6260 C CA . GLN B 1 323 ? 14.234 3.293 -16.484 1 95.81 323 GLN B CA 1
ATOM 6261 C C . GLN B 1 323 ? 14.164 4.078 -15.18 1 95.81 323 GLN B C 1
ATOM 6263 O O . GLN B 1 323 ? 15.188 4.539 -14.672 1 95.81 323 GLN B O 1
ATOM 6268 N N . THR B 1 324 ? 12.977 4.254 -14.641 1 95.25 324 THR B N 1
ATOM 6269 C CA . THR B 1 324 ? 12.805 5.074 -13.445 1 95.25 324 THR B CA 1
ATOM 6270 C C . THR B 1 324 ? 13.422 4.395 -12.227 1 95.25 324 THR B C 1
ATOM 6272 O O . THR B 1 324 ? 14.008 5.059 -11.367 1 95.25 324 THR B O 1
ATOM 6275 N N . ILE B 1 325 ? 13.328 3.066 -12.125 1 96.62 325 ILE B N 1
ATOM 6276 C CA . ILE B 1 325 ? 13.914 2.33 -11.008 1 96.62 325 ILE B CA 1
ATOM 6277 C C . ILE B 1 325 ? 15.438 2.414 -11.07 1 96.62 325 ILE B C 1
ATOM 6279 O O . ILE B 1 325 ? 16.109 2.498 -10.039 1 96.62 325 ILE B O 1
ATOM 6283 N N . ALA B 1 326 ? 15.977 2.402 -12.312 1 95.69 326 ALA B N 1
ATOM 6284 C CA . ALA B 1 326 ? 17.422 2.436 -12.5 1 95.69 326 ALA B CA 1
ATOM 6285 C C . ALA B 1 326 ? 18.016 3.725 -11.945 1 95.69 326 ALA B C 1
ATOM 6287 O O . ALA B 1 326 ? 19.203 3.771 -11.609 1 95.69 326 ALA B O 1
ATOM 6288 N N . GLU B 1 327 ? 17.203 4.77 -11.805 1 95.94 327 GLU B N 1
ATOM 6289 C CA . GLU B 1 327 ? 17.656 6.066 -11.328 1 95.94 327 GLU B CA 1
ATOM 6290 C C . GLU B 1 327 ? 17.672 6.125 -9.797 1 95.94 327 GLU B C 1
ATOM 6292 O O . GLU B 1 327 ? 18.25 7.031 -9.211 1 95.94 327 GLU B O 1
ATOM 6297 N N . LEU B 1 328 ? 17.094 5.176 -9.164 1 96.25 328 LEU B N 1
ATOM 6298 C CA . LEU B 1 328 ? 17 5.16 -7.707 1 96.25 328 LEU B CA 1
ATOM 6299 C C . LEU B 1 328 ? 18.188 4.41 -7.094 1 96.25 328 LEU B C 1
ATOM 6301 O O . LEU B 1 328 ? 18.75 3.518 -7.727 1 96.25 328 LEU B O 1
ATOM 6305 N N . ALA B 1 329 ? 18.531 4.746 -5.855 1 95.12 329 ALA B N 1
ATOM 6306 C CA . ALA B 1 329 ? 19.531 3.99 -5.109 1 95.12 329 ALA B CA 1
ATOM 6307 C C . ALA B 1 329 ? 19.016 2.604 -4.738 1 95.12 329 ALA B C 1
ATOM 6309 O O . ALA B 1 329 ? 17.875 2.459 -4.301 1 95.12 329 ALA B O 1
ATOM 6310 N N . PRO B 1 330 ? 19.875 1.522 -4.91 1 95.75 330 PRO B N 1
ATOM 6311 C CA . PRO B 1 330 ? 19.438 0.159 -4.59 1 95.75 330 PRO B CA 1
ATOM 6312 C C . PRO B 1 330 ? 19.188 -0.042 -3.098 1 95.75 330 PRO B C 1
ATOM 6314 O O . PRO B 1 330 ? 20.016 0.31 -2.27 1 95.75 330 PRO B O 1
ATOM 6317 N N . ALA B 1 331 ? 18.062 -0.547 -2.734 1 96 331 ALA B N 1
ATOM 6318 C CA . ALA B 1 331 ? 17.688 -1.035 -1.406 1 96 331 ALA B CA 1
ATOM 6319 C C . ALA B 1 331 ? 17.734 0.093 -0.379 1 96 331 ALA B C 1
ATOM 6321 O O . ALA B 1 331 ? 17.906 -0.153 0.816 1 96 331 ALA B O 1
ATOM 6322 N N . ALA B 1 332 ? 17.516 1.338 -0.79 1 94.62 332 ALA B N 1
ATOM 6323 C CA . ALA B 1 332 ? 17.672 2.473 0.116 1 94.62 332 ALA B CA 1
ATOM 6324 C C . ALA B 1 332 ? 16.312 2.938 0.645 1 94.62 332 ALA B C 1
ATOM 6326 O O . ALA B 1 332 ? 16.219 3.486 1.747 1 94.62 332 ALA B O 1
ATOM 6327 N N . SER B 1 333 ? 15.281 2.762 -0.101 1 95.12 333 SER B N 1
ATOM 6328 C CA . SER B 1 333 ? 13.945 3.23 0.265 1 95.12 333 SER B CA 1
ATOM 6329 C C . SER B 1 333 ? 13.398 2.451 1.453 1 95.12 333 SER B C 1
ATOM 6331 O O . SER B 1 333 ? 13.68 1.263 1.61 1 95.12 333 SER B O 1
ATOM 6333 N N . SER B 1 334 ? 12.555 3.098 2.242 1 95.94 334 SER B N 1
ATOM 6334 C CA . SER B 1 334 ? 11.938 2.443 3.391 1 95.94 334 SER B CA 1
ATOM 6335 C C . SER B 1 334 ? 10.734 1.602 2.967 1 95.94 334 SER B C 1
ATOM 6337 O O . SER B 1 334 ? 10.219 0.806 3.754 1 95.94 334 SER B O 1
ATOM 6339 N N . ILE B 1 335 ? 10.344 1.731 1.735 1 98.06 335 ILE B N 1
ATOM 6340 C CA . ILE B 1 335 ? 9.094 1.112 1.312 1 98.06 335 ILE B CA 1
ATOM 6341 C C . ILE B 1 335 ? 9.297 -0.39 1.13 1 98.06 335 ILE B C 1
ATOM 6343 O O . ILE B 1 335 ? 10.242 -0.819 0.468 1 98.06 335 ILE B O 1
ATOM 6347 N N . LEU B 1 336 ? 8.477 -1.155 1.709 1 98.81 336 LEU B N 1
ATOM 6348 C CA . LEU B 1 336 ? 8.406 -2.605 1.561 1 98.81 336 LEU B CA 1
ATOM 6349 C C . LEU B 1 336 ? 7.094 -3.02 0.906 1 98.81 336 LEU B C 1
ATOM 6351 O O . LEU B 1 336 ? 6.055 -2.404 1.148 1 98.81 336 LEU B O 1
ATOM 6355 N N . PHE B 1 337 ? 7.176 -4.008 0.077 1 98.69 337 PHE B N 1
ATOM 6356 C CA . PHE B 1 337 ? 5.984 -4.57 -0.554 1 98.69 337 PHE B CA 1
ATOM 6357 C C . PHE B 1 337 ? 5.855 -6.055 -0.24 1 98.69 337 PHE B C 1
ATOM 6359 O O . PHE B 1 337 ? 6.816 -6.812 -0.402 1 98.69 337 PHE B O 1
ATOM 6366 N N . VAL B 1 338 ? 4.707 -6.441 0.247 1 98.38 338 VAL B N 1
ATOM 6367 C CA . VAL B 1 338 ? 4.352 -7.84 0.481 1 98.38 338 VAL B CA 1
ATOM 6368 C C . VAL B 1 338 ? 3.535 -8.367 -0.693 1 98.38 338 VAL B C 1
ATOM 6370 O O . VAL B 1 338 ? 2.35 -8.055 -0.825 1 98.38 338 VAL B O 1
ATOM 6373 N N . PRO B 1 339 ? 4.152 -9.266 -1.521 1 97.25 339 PRO B N 1
ATOM 6374 C CA . PRO B 1 339 ? 3.529 -9.641 -2.795 1 97.25 339 PRO B CA 1
ATOM 6375 C C . PRO B 1 339 ? 2.559 -10.805 -2.662 1 97.25 339 PRO B C 1
ATOM 6377 O O . PRO B 1 339 ? 2.707 -11.82 -3.35 1 97.25 339 PRO B O 1
ATOM 6380 N N . PHE B 1 340 ? 1.405 -10.688 -1.973 1 95 340 PHE B N 1
ATOM 6381 C CA . PHE B 1 340 ? 0.487 -11.781 -1.676 1 95 340 PHE B CA 1
ATOM 6382 C C . PHE B 1 340 ? -0.873 -11.531 -2.316 1 95 340 PHE B C 1
ATOM 6384 O O . PHE B 1 340 ? -1.907 -11.891 -1.748 1 95 340 PHE B O 1
ATOM 6391 N N . LEU B 1 341 ? -0.867 -10.922 -3.469 1 90.12 341 LEU B N 1
ATOM 6392 C CA . LEU B 1 341 ? -2.107 -10.648 -4.184 1 90.12 341 LEU B CA 1
ATOM 6393 C C . LEU B 1 341 ? -2.867 -11.938 -4.477 1 90.12 341 LEU B C 1
ATOM 6395 O O . LEU B 1 341 ? -4.102 -11.945 -4.492 1 90.12 341 LEU B O 1
ATOM 6399 N N . TYR B 1 342 ? -2.088 -13.039 -4.707 1 83 342 TYR B N 1
ATOM 6400 C CA . TYR B 1 342 ? -2.689 -14.273 -5.203 1 83 342 TYR B CA 1
ATOM 6401 C C . TYR B 1 342 ? -2.514 -15.406 -4.203 1 83 342 TYR B C 1
ATOM 6403 O O . TYR B 1 342 ? -2.896 -16.547 -4.473 1 83 342 TYR B O 1
ATOM 6411 N N . GLY B 1 343 ? -1.882 -15.125 -3.143 1 84.94 343 GLY B N 1
ATOM 6412 C CA . GLY B 1 343 ? -1.567 -16.109 -2.109 1 84.94 343 GLY B CA 1
ATOM 6413 C C . GLY B 1 343 ? -0.255 -15.82 -1.402 1 84.94 343 GLY B C 1
ATOM 6414 O O . GLY B 1 343 ? 0.569 -15.047 -1.897 1 84.94 343 GLY B O 1
ATOM 6415 N N . SER B 1 344 ? -0.09 -16.453 -0.286 1 88.88 344 SER B N 1
ATOM 6416 C CA . SER B 1 344 ? 1.07 -16.156 0.55 1 88.88 344 SER B CA 1
ATOM 6417 C C . SER B 1 344 ? 1.932 -17.406 0.749 1 88.88 344 SER B C 1
ATOM 6419 O O . SER B 1 344 ? 1.453 -18.531 0.59 1 88.88 344 SER B O 1
ATOM 6421 N N . ASN B 1 345 ? 3.189 -17.172 0.974 1 90.69 345 ASN B N 1
ATOM 6422 C CA . ASN B 1 345 ? 4.086 -18.25 1.39 1 90.69 345 ASN B CA 1
ATOM 6423 C C . ASN B 1 345 ? 4.465 -18.125 2.861 1 90.69 345 ASN B C 1
ATOM 6425 O O . ASN B 1 345 ? 5.383 -18.797 3.332 1 90.69 345 ASN B O 1
ATOM 6429 N N . ALA B 1 346 ? 3.859 -17.234 3.541 1 89.81 346 ALA B N 1
ATOM 6430 C CA . ALA B 1 346 ? 4.238 -16.953 4.926 1 89.81 346 ALA B CA 1
ATOM 6431 C C . ALA B 1 346 ? 3.088 -17.266 5.879 1 89.81 346 ALA B C 1
ATOM 6433 O O . ALA B 1 346 ? 3.291 -17.375 7.09 1 89.81 346 ALA B O 1
ATOM 6434 N N . GLY B 1 347 ? 1.974 -17.391 5.402 1 82.75 347 GLY B N 1
ATOM 6435 C CA . GLY B 1 347 ? 0.802 -17.672 6.215 1 82.75 347 GLY B CA 1
ATOM 6436 C C . GLY B 1 347 ? -0.493 -17.656 5.422 1 82.75 347 GLY B C 1
ATOM 6437 O O . GLY B 1 347 ? -0.667 -16.812 4.531 1 82.75 347 GLY B O 1
ATOM 6438 N N . LEU B 1 348 ? -1.331 -18.516 5.84 1 79.69 348 LEU B N 1
ATOM 6439 C CA . LEU B 1 348 ? -2.609 -18.609 5.145 1 79.69 348 LEU B CA 1
ATOM 6440 C C . LEU B 1 348 ? -3.443 -17.359 5.383 1 79.69 348 LEU B C 1
ATOM 6442 O O . LEU B 1 348 ? -3.541 -16.875 6.512 1 79.69 348 LEU B O 1
ATOM 6446 N N . GLY B 1 349 ? -3.959 -16.797 4.348 1 84.88 349 GLY B N 1
ATOM 6447 C CA . GLY B 1 349 ? -4.895 -15.695 4.461 1 84.88 349 GLY B CA 1
ATOM 6448 C C . GLY B 1 349 ? -4.227 -14.336 4.379 1 84.88 349 GLY B C 1
ATOM 6449 O O . GLY B 1 349 ? -4.902 -13.305 4.285 1 84.88 349 GLY B O 1
ATOM 6450 N N . MET B 1 350 ? -2.938 -14.344 4.461 1 92.19 350 MET B N 1
ATOM 6451 C CA . MET B 1 350 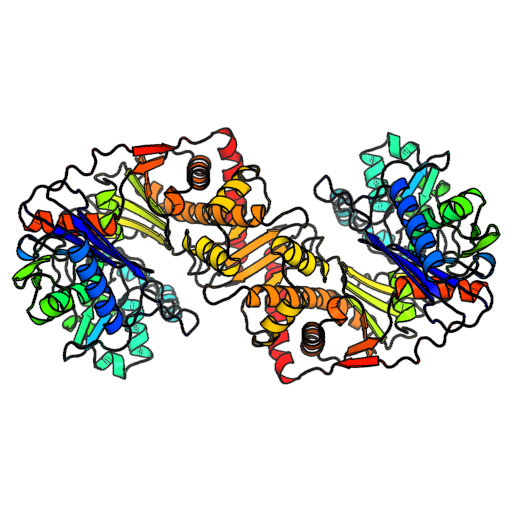? -2.232 -13.07 4.348 1 92.19 350 MET B CA 1
ATOM 6452 C C . MET B 1 350 ? -2.438 -12.453 2.965 1 92.19 350 MET B C 1
ATOM 6454 O O . MET B 1 350 ? -2.631 -13.18 1.984 1 92.19 350 MET B O 1
ATOM 6458 N N . GLN B 1 351 ? -2.482 -11.211 2.918 1 94.38 351 GLN B N 1
ATOM 6459 C CA . GLN B 1 351 ? -2.781 -10.469 1.695 1 94.38 351 GLN B CA 1
ATOM 6460 C C . GLN B 1 351 ? -1.665 -9.484 1.361 1 94.38 351 GLN B C 1
ATOM 6462 O O . GLN B 1 351 ? -0.688 -9.367 2.105 1 94.38 351 GLN B O 1
ATOM 6467 N N . ALA B 1 352 ? -1.788 -8.82 0.257 1 96.94 352 ALA B N 1
ATOM 6468 C CA . ALA B 1 352 ? -0.715 -7.949 -0.216 1 96.94 352 ALA B CA 1
ATOM 6469 C C . ALA B 1 352 ? -0.794 -6.574 0.44 1 96.94 352 ALA B C 1
ATOM 6471 O O . ALA B 1 352 ? -1.847 -6.184 0.952 1 96.94 352 ALA B O 1
ATOM 6472 N N . GLY B 1 353 ? 0.352 -5.867 0.413 1 97.94 353 GLY B N 1
ATOM 6473 C CA . GLY B 1 353 ? 0.362 -4.531 0.989 1 97.94 353 GLY B CA 1
ATOM 6474 C C . GLY B 1 353 ? 1.695 -3.824 0.833 1 97.94 353 GLY B C 1
ATOM 6475 O O . GLY B 1 353 ? 2.686 -4.438 0.432 1 97.94 353 GLY B O 1
ATOM 6476 N N . PHE B 1 354 ? 1.667 -2.492 1.078 1 98.62 354 PHE B N 1
ATOM 6477 C CA . PHE B 1 354 ? 2.828 -1.614 1.175 1 98.62 354 PHE B CA 1
ATOM 6478 C C . PHE B 1 354 ? 3 -1.1 2.6 1 98.62 354 PHE B C 1
ATOM 6480 O O . PHE B 1 354 ? 2.016 -0.862 3.303 1 98.62 354 PHE B O 1
ATOM 6487 N N . TYR B 1 355 ? 4.164 -0.877 3.012 1 98.56 355 TYR B N 1
ATOM 6488 C CA . TYR B 1 355 ? 4.422 -0.151 4.25 1 98.56 355 TYR B CA 1
ATOM 6489 C C . TYR B 1 355 ? 5.734 0.619 4.168 1 98.56 355 TYR B C 1
ATOM 6491 O O . TYR B 1 355 ? 6.695 0.158 3.545 1 98.56 355 TYR B O 1
ATOM 6499 N N . GLY B 1 356 ? 5.746 1.726 4.734 1 97.31 356 GLY B N 1
ATOM 6500 C CA . GLY B 1 356 ? 6.965 2.514 4.801 1 97.31 356 GLY B CA 1
ATOM 6501 C C . GLY B 1 356 ? 6.945 3.727 3.887 1 97.31 356 GLY B C 1
ATOM 6502 O O . GLY B 1 356 ? 7.98 4.352 3.648 1 97.31 356 GLY B O 1
ATOM 6503 N N . ILE B 1 357 ? 5.812 4.078 3.361 1 95.94 357 ILE B N 1
ATOM 6504 C CA . ILE B 1 357 ? 5.691 5.188 2.422 1 95.94 357 ILE B CA 1
ATOM 6505 C C . ILE B 1 357 ? 5.789 6.512 3.174 1 95.94 357 ILE B C 1
ATOM 6507 O O . ILE B 1 357 ? 5.156 6.691 4.219 1 95.94 357 ILE B O 1
ATOM 6511 N N . GLN B 1 358 ? 6.535 7.395 2.738 1 90.38 358 GLN B N 1
ATOM 6512 C CA . GLN B 1 358 ? 6.672 8.758 3.242 1 90.38 358 GLN B CA 1
ATOM 6513 C C . GLN B 1 358 ? 6.449 9.781 2.129 1 90.38 358 GLN B C 1
ATOM 6515 O O . GLN B 1 358 ? 6.48 9.43 0.947 1 90.38 358 GLN B O 1
ATOM 6520 N N . ALA B 1 359 ? 6.32 11.008 2.453 1 86.25 359 ALA B N 1
ATOM 6521 C CA . ALA B 1 359 ? 5.898 12.055 1.529 1 86.25 359 ALA B CA 1
ATOM 6522 C C . ALA B 1 359 ? 6.945 12.289 0.444 1 86.25 359 ALA B C 1
ATOM 6524 O O . ALA B 1 359 ? 6.613 12.703 -0.668 1 86.25 359 ALA B O 1
ATOM 6525 N N . HIS B 1 360 ? 8.219 12.016 0.697 1 85.56 360 HIS B N 1
ATOM 6526 C CA . HIS B 1 360 ? 9.266 12.289 -0.275 1 85.56 360 HIS B CA 1
ATOM 6527 C C . HIS B 1 360 ? 9.336 11.203 -1.338 1 85.56 360 HIS B C 1
ATOM 6529 O O . HIS B 1 360 ? 9.992 11.367 -2.367 1 85.56 360 HIS B O 1
ATOM 6535 N N . HIS B 1 361 ? 8.719 10.078 -1.145 1 92.44 361 HIS B N 1
ATOM 6536 C CA . HIS B 1 361 ? 8.734 8.984 -2.113 1 92.44 361 HIS B CA 1
ATOM 6537 C C . HIS B 1 361 ? 7.918 9.336 -3.352 1 92.44 361 HIS B C 1
ATOM 6539 O O . HIS B 1 361 ? 7.102 10.258 -3.32 1 92.44 361 HIS B O 1
ATOM 6545 N N . THR B 1 362 ? 8.172 8.648 -4.395 1 92.81 362 THR B N 1
ATOM 6546 C CA . THR B 1 362 ? 7.477 8.812 -5.668 1 92.81 362 THR B CA 1
ATOM 6547 C C . THR B 1 362 ? 6.93 7.473 -6.16 1 92.81 362 THR B C 1
ATOM 6549 O O . THR B 1 362 ? 7.133 6.438 -5.52 1 92.81 362 THR B O 1
ATOM 6552 N N . GLN B 1 363 ? 6.277 7.551 -7.305 1 94.5 363 GLN B N 1
ATOM 6553 C CA . GLN B 1 363 ? 5.793 6.344 -7.969 1 94.5 363 GLN B CA 1
ATOM 6554 C C . GLN B 1 363 ? 6.926 5.352 -8.211 1 94.5 363 GLN B C 1
ATOM 6556 O O . GLN B 1 363 ? 6.738 4.145 -8.078 1 94.5 363 GLN B O 1
ATOM 6561 N N . ALA B 1 364 ? 8.086 5.887 -8.547 1 96.31 364 ALA B N 1
ATOM 6562 C CA . ALA B 1 364 ? 9.25 5.047 -8.828 1 96.31 364 ALA B CA 1
ATOM 6563 C C . ALA B 1 364 ? 9.641 4.227 -7.602 1 96.31 364 ALA B C 1
ATOM 6565 O O . ALA B 1 364 ? 10.031 3.064 -7.723 1 96.31 364 ALA B O 1
ATOM 6566 N N . HIS B 1 365 ? 9.5 4.805 -6.426 1 97 365 HIS B N 1
ATOM 6567 C CA . HIS B 1 365 ? 9.844 4.102 -5.195 1 97 365 HIS B CA 1
ATOM 6568 C C . HIS B 1 365 ? 8.875 2.959 -4.922 1 97 365 HIS B C 1
ATOM 6570 O O . HIS B 1 365 ? 9.266 1.913 -4.402 1 97 365 HIS B O 1
ATOM 6576 N N . LEU B 1 366 ? 7.633 3.17 -5.234 1 97.56 366 LEU B N 1
ATOM 6577 C CA . LEU B 1 366 ? 6.637 2.115 -5.07 1 97.56 366 LEU B CA 1
ATOM 6578 C C . LEU B 1 366 ? 6.926 0.946 -6.008 1 97.56 366 LEU B C 1
ATOM 6580 O O . LEU B 1 366 ? 6.844 -0.215 -5.602 1 97.56 366 LEU B O 1
ATOM 6584 N N . LEU B 1 367 ? 7.273 1.297 -7.242 1 97.19 367 LEU B N 1
ATOM 6585 C CA . LEU B 1 367 ? 7.586 0.268 -8.227 1 97.19 367 LEU B CA 1
ATOM 6586 C C . LEU B 1 367 ? 8.852 -0.49 -7.84 1 97.19 367 LEU B C 1
ATOM 6588 O O . LEU B 1 367 ? 8.914 -1.713 -7.984 1 97.19 367 LEU B O 1
ATOM 6592 N N . GLN B 1 368 ? 9.82 0.197 -7.332 1 98.19 368 GLN B N 1
ATOM 6593 C CA . GLN B 1 368 ? 11.031 -0.45 -6.828 1 98.19 368 GLN B CA 1
ATOM 6594 C C . GLN B 1 368 ? 10.703 -1.426 -5.699 1 98.19 368 GLN B C 1
ATOM 6596 O O . GLN B 1 368 ? 11.266 -2.52 -5.637 1 98.19 368 GLN B O 1
ATOM 6601 N N . ALA B 1 369 ? 9.805 -0.998 -4.844 1 98.56 369 ALA B N 1
ATOM 6602 C CA . ALA B 1 369 ? 9.406 -1.848 -3.725 1 98.56 369 ALA B CA 1
ATOM 6603 C C . ALA B 1 369 ? 8.742 -3.131 -4.223 1 98.56 369 ALA B C 1
ATOM 6605 O O . ALA B 1 369 ? 8.906 -4.195 -3.617 1 98.56 369 ALA B O 1
ATOM 6606 N N . ILE B 1 370 ? 7.988 -3.064 -5.281 1 98 370 ILE B N 1
ATOM 6607 C CA . ILE B 1 370 ? 7.352 -4.25 -5.848 1 98 370 ILE B CA 1
ATOM 6608 C C . ILE B 1 370 ? 8.414 -5.203 -6.383 1 98 370 ILE B C 1
ATOM 6610 O O . ILE B 1 370 ? 8.383 -6.402 -6.102 1 98 370 ILE B O 1
ATOM 6614 N N . TYR B 1 371 ? 9.398 -4.633 -7.145 1 97.75 371 TYR B N 1
ATOM 6615 C CA . TYR B 1 371 ? 10.508 -5.445 -7.637 1 97.75 371 TYR B CA 1
ATOM 6616 C C . TYR B 1 371 ? 11.203 -6.176 -6.492 1 97.75 371 TYR B C 1
ATOM 6618 O O . TYR B 1 371 ? 11.398 -7.391 -6.551 1 97.75 371 TYR B O 1
ATOM 6626 N N . GLU B 1 372 ? 11.508 -5.434 -5.504 1 98.5 372 GLU B N 1
ATOM 6627 C CA . GLU B 1 372 ? 12.234 -5.98 -4.359 1 98.5 372 GLU B CA 1
ATOM 6628 C C . GLU B 1 372 ? 11.375 -6.98 -3.588 1 98.5 372 GLU B C 1
ATOM 6630 O O . GLU B 1 372 ? 11.859 -8.039 -3.184 1 98.5 372 GLU B O 1
ATOM 6635 N N . GLY B 1 373 ? 10.094 -6.609 -3.381 1 98.44 373 GLY B N 1
ATOM 6636 C CA . GLY B 1 373 ? 9.195 -7.473 -2.627 1 98.44 373 GLY B CA 1
ATOM 6637 C C . GLY B 1 373 ? 9.039 -8.852 -3.238 1 98.44 373 GLY B C 1
ATOM 6638 O O . GLY B 1 373 ? 9.039 -9.859 -2.523 1 98.44 373 GLY B O 1
ATOM 6639 N N . VAL B 1 374 ? 8.922 -8.914 -4.508 1 97.5 374 VAL B N 1
ATOM 6640 C CA . VAL B 1 374 ? 8.828 -10.18 -5.23 1 97.5 374 VAL B CA 1
ATOM 6641 C C . VAL B 1 374 ? 10.094 -11 -5 1 97.5 374 VAL B C 1
ATOM 6643 O O . VAL B 1 374 ? 10.023 -12.195 -4.703 1 97.5 374 VAL B O 1
ATOM 6646 N N . LEU B 1 375 ? 11.234 -10.383 -5.082 1 98.25 375 LEU B N 1
ATOM 6647 C CA . LEU B 1 375 ? 12.508 -11.078 -4.902 1 98.25 375 LEU B CA 1
ATOM 6648 C C . LEU B 1 375 ? 12.703 -11.484 -3.447 1 98.25 375 LEU B C 1
ATOM 6650 O O . LEU B 1 375 ? 13.266 -12.547 -3.164 1 98.25 375 LEU B O 1
ATOM 6654 N N . PHE B 1 376 ? 12.258 -10.617 -2.512 1 98.5 376 PHE B N 1
ATOM 6655 C CA . PHE B 1 376 ? 12.344 -10.977 -1.101 1 98.5 376 PHE B CA 1
ATOM 6656 C C . PHE B 1 376 ? 11.508 -12.219 -0.804 1 98.5 376 PHE B C 1
ATOM 6658 O O . PHE B 1 376 ? 11.922 -13.086 -0.033 1 98.5 376 PHE B O 1
ATOM 6665 N N . SER B 1 377 ? 10.391 -12.273 -1.423 1 97.75 377 SER B N 1
ATOM 6666 C CA . SER B 1 377 ? 9.555 -13.453 -1.266 1 97.75 377 SER B CA 1
ATOM 6667 C C . SER B 1 377 ? 10.219 -14.688 -1.874 1 97.75 377 SER B C 1
ATOM 6669 O O . SER B 1 377 ? 10.117 -15.789 -1.326 1 97.75 377 SER B O 1
ATOM 6671 N N . LEU B 1 378 ? 10.859 -14.516 -2.994 1 97.56 378 LEU B N 1
ATOM 6672 C CA . LEU B 1 378 ? 11.602 -15.594 -3.639 1 97.56 378 LEU B CA 1
ATOM 6673 C C . LEU B 1 378 ? 12.672 -16.156 -2.703 1 97.56 378 LEU B C 1
ATOM 6675 O O . LEU B 1 378 ? 12.93 -17.359 -2.699 1 97.56 378 LEU B O 1
ATOM 6679 N N . MET B 1 379 ? 13.281 -15.305 -1.913 1 97.81 379 MET B N 1
ATOM 6680 C CA . MET B 1 379 ? 14.359 -15.711 -1.022 1 97.81 379 MET B CA 1
ATOM 6681 C C . MET B 1 379 ? 13.883 -16.766 -0.033 1 97.81 379 MET B C 1
ATOM 6683 O O . MET B 1 379 ? 14.656 -17.641 0.373 1 97.81 379 MET B O 1
ATOM 6687 N N . HIS B 1 380 ? 12.617 -16.703 0.278 1 95.75 380 HIS B N 1
ATOM 6688 C CA . HIS B 1 380 ? 12.055 -17.75 1.13 1 95.75 380 HIS B CA 1
ATOM 6689 C C . HIS B 1 380 ? 12.242 -19.125 0.514 1 95.75 380 HIS B C 1
ATOM 6691 O O . HIS B 1 380 ? 12.695 -20.047 1.188 1 95.75 380 HIS B O 1
ATOM 6697 N N . HIS B 1 381 ? 11.977 -19.25 -0.704 1 96.31 381 HIS B N 1
ATOM 6698 C CA . HIS B 1 381 ? 12.094 -20.516 -1.424 1 96.31 381 HIS B CA 1
ATOM 6699 C C . HIS B 1 381 ? 13.555 -20.875 -1.666 1 96.31 381 HIS B C 1
ATOM 6701 O O . HIS B 1 381 ? 13.961 -22.016 -1.475 1 96.31 381 HIS B O 1
ATOM 6707 N N . LEU B 1 382 ? 14.32 -19.891 -2.086 1 97.62 382 LEU B N 1
ATOM 6708 C CA . LEU B 1 382 ? 15.719 -20.141 -2.408 1 97.62 382 LEU B CA 1
ATOM 6709 C C . LEU B 1 382 ? 16.484 -20.609 -1.179 1 97.62 382 LEU B C 1
ATOM 6711 O O . LEU B 1 382 ? 17.25 -21.578 -1.253 1 97.62 382 LEU B O 1
ATOM 6715 N N . ASN B 1 383 ? 16.281 -19.969 -0.065 1 96.38 383 ASN B N 1
ATOM 6716 C CA . ASN B 1 383 ? 16.953 -20.344 1.167 1 96.38 383 ASN B CA 1
ATOM 6717 C C . ASN B 1 383 ? 16.641 -21.781 1.57 1 96.38 383 ASN B C 1
ATOM 6719 O O . ASN B 1 383 ? 17.516 -22.516 2.025 1 96.38 383 ASN B O 1
ATOM 6723 N N . ARG B 1 384 ? 15.438 -22.188 1.389 1 95.25 384 ARG B N 1
ATOM 6724 C CA . ARG B 1 384 ? 15.031 -23.562 1.683 1 95.25 384 ARG B CA 1
ATOM 6725 C C . ARG B 1 384 ? 15.672 -24.531 0.705 1 95.25 384 ARG B C 1
ATOM 6727 O O . ARG B 1 384 ? 16.203 -25.578 1.112 1 95.25 384 ARG B O 1
ATOM 6734 N N . MET B 1 385 ? 15.664 -24.172 -0.527 1 97 385 MET B N 1
ATOM 6735 C CA . MET B 1 385 ? 16.188 -25.062 -1.556 1 97 385 MET B CA 1
ATOM 6736 C C . MET B 1 385 ? 17.703 -25.234 -1.415 1 97 385 MET B C 1
ATOM 6738 O O . MET B 1 385 ? 18.25 -26.297 -1.704 1 97 385 MET B O 1
ATOM 6742 N N . LEU B 1 386 ? 18.328 -24.188 -0.978 1 96.31 386 LEU B N 1
ATOM 6743 C CA . LEU B 1 386 ? 19.781 -24.281 -0.765 1 96.31 386 LEU B CA 1
ATOM 6744 C C . LEU B 1 386 ? 20.094 -25.219 0.388 1 96.31 386 LEU B C 1
ATOM 6746 O O . LEU B 1 386 ? 21.203 -25.766 0.459 1 96.31 386 LEU B O 1
ATOM 6750 N N . GLN B 1 387 ? 19.172 -25.438 1.27 1 95.44 387 GLN B N 1
ATOM 6751 C CA . GLN B 1 387 ? 19.344 -26.453 2.301 1 95.44 387 GLN B CA 1
ATOM 6752 C C . GLN B 1 387 ? 19.281 -27.859 1.706 1 95.44 387 GLN B C 1
ATOM 6754 O O . GLN B 1 387 ? 20.062 -28.734 2.066 1 95.44 387 GLN B O 1
ATOM 6759 N N . ARG B 1 388 ? 18.359 -28.031 0.804 1 95.31 388 ARG B N 1
ATOM 6760 C CA . ARG B 1 388 ? 18.188 -29.328 0.169 1 95.31 388 ARG B CA 1
ATOM 6761 C C . ARG B 1 388 ? 19.312 -29.609 -0.824 1 95.31 388 ARG B C 1
ATOM 6763 O O . ARG B 1 388 ? 19.719 -30.75 -1.013 1 95.31 388 ARG B O 1
ATOM 6770 N N . PHE B 1 389 ? 19.766 -28.516 -1.442 1 96.31 389 PHE B N 1
ATOM 6771 C CA . PHE B 1 389 ? 20.828 -28.594 -2.438 1 96.31 389 PHE B CA 1
ATOM 6772 C C . PHE B 1 389 ? 22.031 -27.781 -1.999 1 96.31 389 PHE B C 1
ATOM 6774 O O . PHE B 1 389 ? 22.406 -26.797 -2.65 1 96.31 389 PHE B O 1
ATOM 6781 N N . PRO B 1 390 ? 22.734 -28.219 -1.038 1 94.5 390 PRO B N 1
ATOM 6782 C CA . PRO B 1 390 ? 23.797 -27.438 -0.432 1 94.5 390 PRO B CA 1
ATOM 6783 C C . PRO B 1 390 ? 25 -27.25 -1.361 1 94.5 390 PRO B C 1
ATOM 6785 O O . PRO B 1 390 ? 25.828 -26.359 -1.149 1 94.5 390 PRO B O 1
ATOM 6788 N N . ASN B 1 391 ? 25.156 -28.047 -2.43 1 94.81 391 ASN B N 1
ATOM 6789 C CA . ASN B 1 391 ? 26.312 -27.984 -3.32 1 94.81 391 ASN B CA 1
ATOM 6790 C C . ASN B 1 391 ? 26 -27.172 -4.578 1 94.81 391 ASN B C 1
ATOM 6792 O O . ASN B 1 391 ? 26.688 -27.312 -5.59 1 94.81 391 ASN B O 1
ATOM 6796 N N . THR B 1 392 ? 24.922 -26.391 -4.48 1 95.81 392 THR B N 1
ATOM 6797 C CA . THR B 1 392 ? 24.531 -25.578 -5.629 1 95.81 392 THR B CA 1
ATOM 6798 C C . THR B 1 392 ? 25.672 -24.656 -6.059 1 95.81 392 THR B C 1
ATOM 6800 O O . THR B 1 392 ? 26.219 -23.922 -5.238 1 95.81 392 THR B O 1
ATOM 6803 N N . GLN B 1 393 ? 25.984 -24.656 -7.387 1 92.56 393 GLN B N 1
ATOM 6804 C CA . GLN B 1 393 ? 27.047 -23.828 -7.957 1 92.56 393 GLN B CA 1
ATOM 6805 C C . GLN B 1 393 ? 26.469 -22.844 -8.969 1 92.56 393 GLN B C 1
ATOM 6807 O O . GLN B 1 393 ? 27.047 -21.766 -9.18 1 92.56 393 GLN B O 1
ATOM 6812 N N . ILE B 1 394 ? 25.406 -23.312 -9.531 1 92.25 394 ILE B N 1
ATOM 6813 C CA . ILE B 1 394 ? 24.812 -22.516 -10.602 1 92.25 394 ILE B CA 1
ATOM 6814 C C . ILE B 1 394 ? 23.359 -22.172 -10.242 1 92.25 394 ILE B C 1
ATOM 6816 O O . ILE B 1 394 ? 22.594 -23.031 -9.836 1 92.25 394 ILE B O 1
ATOM 6820 N N . PHE B 1 395 ? 23.047 -20.906 -10.367 1 95.88 395 PHE B N 1
ATOM 6821 C CA . PHE B 1 395 ? 21.688 -20.422 -10.18 1 95.88 395 PHE B CA 1
ATOM 6822 C C . PHE B 1 395 ? 21.141 -19.828 -11.469 1 95.88 395 PHE B C 1
ATOM 6824 O O . PHE B 1 395 ? 21.578 -18.75 -11.898 1 95.88 395 PHE B O 1
ATOM 6831 N N . ARG B 1 396 ? 20.203 -20.531 -12.086 1 94.19 396 ARG B N 1
ATOM 6832 C CA . ARG B 1 396 ? 19.609 -20.109 -13.352 1 94.19 396 ARG B CA 1
ATOM 6833 C C . ARG B 1 396 ? 18.266 -19.422 -13.125 1 94.19 396 ARG B C 1
ATOM 6835 O O . ARG B 1 396 ? 17.594 -19.688 -12.133 1 94.19 396 ARG B O 1
ATOM 6842 N N . VAL B 1 397 ? 17.953 -18.516 -14.016 1 93.31 397 VAL B N 1
ATOM 6843 C CA . VAL B 1 397 ? 16.703 -17.781 -13.898 1 93.31 397 VAL B CA 1
ATOM 6844 C C . VAL B 1 397 ? 15.961 -17.812 -15.234 1 93.31 397 VAL B C 1
ATOM 6846 O O . VAL B 1 397 ? 16.562 -17.609 -16.297 1 93.31 397 VAL B O 1
ATOM 6849 N N . THR B 1 398 ? 14.68 -18.094 -15.172 1 88 398 THR B N 1
ATOM 6850 C CA . THR B 1 398 ? 13.797 -18.062 -16.328 1 88 398 THR B CA 1
ATOM 6851 C C . THR B 1 398 ? 12.508 -17.312 -16.016 1 88 398 THR B C 1
ATOM 6853 O O . THR B 1 398 ? 12.203 -17.062 -14.844 1 88 398 THR B O 1
ATOM 6856 N N . GLY B 1 399 ? 11.789 -16.906 -17.141 1 82.69 399 GLY B N 1
ATOM 6857 C CA . GLY B 1 399 ? 10.516 -16.219 -16.953 1 82.69 399 GLY B CA 1
ATOM 6858 C C . GLY B 1 399 ? 10.547 -14.766 -17.375 1 82.69 399 GLY B C 1
ATOM 6859 O O . GLY B 1 399 ? 11.562 -14.289 -17.891 1 82.69 399 GLY B O 1
ATOM 6860 N N . GLY B 1 400 ? 9.508 -14.055 -17.109 1 78.25 400 GLY B N 1
ATOM 6861 C CA . GLY B 1 400 ? 9.281 -12.703 -17.609 1 78.25 400 GLY B CA 1
ATOM 6862 C C . GLY B 1 400 ? 10.328 -11.711 -17.125 1 78.25 400 GLY B C 1
ATOM 6863 O O . GLY B 1 400 ? 10.867 -10.938 -17.906 1 78.25 400 GLY B O 1
ATOM 6864 N N . PRO B 1 401 ? 10.648 -11.703 -15.859 1 85.12 401 PRO B N 1
ATOM 6865 C CA . PRO B 1 401 ? 11.594 -10.734 -15.281 1 85.12 401 PRO B CA 1
ATOM 6866 C C . PRO B 1 401 ? 12.977 -10.812 -15.914 1 85.12 401 PRO B C 1
ATOM 6868 O O . PRO B 1 401 ? 13.797 -9.914 -15.719 1 85.12 401 PRO B O 1
ATOM 6871 N N . THR B 1 402 ? 13.266 -11.898 -16.641 1 88.69 402 THR B N 1
ATOM 6872 C CA . THR B 1 402 ? 14.57 -12.016 -17.281 1 88.69 402 THR B CA 1
ATOM 6873 C C . THR B 1 402 ? 14.742 -10.969 -18.375 1 88.69 402 THR B C 1
ATOM 6875 O O . THR B 1 402 ? 15.852 -10.719 -18.844 1 88.69 402 THR B O 1
ATOM 6878 N N . LYS B 1 403 ? 13.672 -10.383 -18.766 1 86.81 403 LYS B N 1
ATOM 6879 C CA . LYS B 1 403 ? 13.719 -9.328 -19.781 1 86.81 403 LYS B CA 1
ATOM 6880 C C . LYS B 1 403 ? 14.109 -7.988 -19.141 1 86.81 403 LYS B C 1
ATOM 6882 O O . LYS B 1 403 ? 14.422 -7.031 -19.859 1 86.81 403 LYS B O 1
ATOM 6887 N N . SER B 1 404 ? 14.109 -7.895 -17.906 1 93.5 404 SER B N 1
ATOM 6888 C CA . SER B 1 404 ? 14.469 -6.684 -17.172 1 93.5 404 SER B CA 1
ATOM 6889 C C . SER B 1 404 ? 15.883 -6.777 -16.609 1 93.5 404 SER B C 1
ATOM 6891 O O . SER B 1 404 ? 16.125 -7.449 -15.609 1 93.5 404 SER B O 1
ATOM 6893 N N . PRO B 1 405 ? 16.797 -6.051 -17.203 1 94.62 405 PRO B N 1
ATOM 6894 C CA . PRO B 1 405 ? 18.172 -6.086 -16.672 1 94.62 405 PRO B CA 1
ATOM 6895 C C . PRO B 1 405 ? 18.266 -5.621 -15.227 1 94.62 405 PRO B C 1
ATOM 6897 O O . PRO B 1 405 ? 19.031 -6.172 -14.445 1 94.62 405 PRO B O 1
ATOM 6900 N N . ILE B 1 406 ? 17.453 -4.699 -14.867 1 96.12 406 ILE B N 1
ATOM 6901 C CA . ILE B 1 406 ? 17.516 -4.148 -13.523 1 96.12 406 ILE B CA 1
ATOM 6902 C C . ILE B 1 406 ? 17 -5.172 -12.516 1 96.12 406 ILE B C 1
ATOM 6904 O O . ILE B 1 406 ? 17.531 -5.289 -11.406 1 96.12 406 ILE B O 1
ATOM 6908 N N . TRP B 1 407 ? 15.969 -5.863 -12.867 1 95.69 407 TRP B N 1
ATOM 6909 C CA . TRP B 1 407 ? 15.414 -6.863 -11.969 1 95.69 407 TRP B CA 1
ATOM 6910 C C . TRP B 1 407 ? 16.391 -8.008 -11.75 1 95.69 407 TRP B C 1
ATOM 6912 O O . TRP B 1 407 ? 16.578 -8.484 -10.625 1 95.69 407 TRP B O 1
ATOM 6922 N N . LEU B 1 408 ? 17.109 -8.414 -12.836 1 96.69 408 LEU B N 1
ATOM 6923 C CA . LEU B 1 408 ? 18.125 -9.461 -12.75 1 96.69 408 LEU B CA 1
ATOM 6924 C C . LEU B 1 408 ? 19.297 -9.016 -11.883 1 96.69 408 LEU B C 1
ATOM 6926 O O . LEU B 1 408 ? 19.812 -9.789 -11.07 1 96.69 408 LEU B O 1
ATOM 6930 N N . GLN B 1 409 ? 19.672 -7.805 -12.117 1 97.56 409 GLN B N 1
ATOM 6931 C CA . GLN B 1 409 ? 20.766 -7.281 -11.305 1 97.56 409 GLN B CA 1
ATOM 6932 C C . GLN B 1 409 ? 20.391 -7.258 -9.82 1 97.56 409 GLN B C 1
ATOM 6934 O O . GLN B 1 409 ? 21.203 -7.598 -8.961 1 97.56 409 GLN B O 1
ATOM 6939 N N . MET B 1 410 ? 19.188 -6.852 -9.516 1 97.81 410 MET B N 1
ATOM 6940 C CA . MET B 1 410 ? 18.703 -6.848 -8.133 1 97.81 410 MET B CA 1
ATOM 6941 C C . MET B 1 410 ? 18.812 -8.242 -7.523 1 97.81 410 MET B C 1
ATOM 6943 O O . MET B 1 410 ? 19.234 -8.391 -6.379 1 97.81 410 MET B O 1
ATOM 6947 N N . LEU B 1 411 ? 18.375 -9.227 -8.289 1 98 411 LEU B N 1
ATOM 6948 C CA . LEU B 1 411 ? 18.391 -10.602 -7.801 1 98 411 LEU B CA 1
ATOM 6949 C C . LEU B 1 411 ? 19.828 -11.055 -7.535 1 98 411 LEU B C 1
ATOM 6951 O O . LEU B 1 411 ? 20.094 -11.68 -6.508 1 98 411 LEU B O 1
ATOM 6955 N N . ALA B 1 412 ? 20.703 -10.766 -8.477 1 97.81 412 ALA B N 1
ATOM 6956 C CA . ALA B 1 412 ? 22.109 -11.109 -8.289 1 97.81 412 ALA B CA 1
ATOM 6957 C C . ALA B 1 412 ? 22.672 -10.445 -7.035 1 97.81 412 ALA B C 1
ATOM 6959 O O . ALA B 1 412 ? 23.328 -11.102 -6.223 1 97.81 412 ALA B O 1
ATOM 6960 N N . ASP B 1 413 ? 22.406 -9.172 -6.891 1 98.25 413 ASP B N 1
ATOM 6961 C CA . ASP B 1 413 ? 22.922 -8.406 -5.762 1 98.25 413 ASP B CA 1
ATOM 6962 C C . ASP B 1 413 ? 22.359 -8.93 -4.441 1 98.25 413 ASP B C 1
ATOM 6964 O O . ASP B 1 413 ? 23.062 -8.992 -3.439 1 98.25 413 ASP B O 1
ATOM 6968 N N . LEU B 1 414 ? 21.125 -9.25 -4.398 1 98.12 414 LEU B N 1
ATOM 6969 C CA . LEU B 1 414 ? 20.438 -9.727 -3.209 1 98.12 414 LEU B CA 1
ATOM 6970 C C . LEU B 1 414 ? 20.969 -11.094 -2.779 1 98.12 414 LEU B C 1
ATOM 6972 O O . LEU B 1 414 ? 21.172 -11.336 -1.589 1 98.12 414 LEU B O 1
ATOM 6976 N N . THR B 1 415 ? 21.188 -12.008 -3.746 1 97.25 415 THR B N 1
ATOM 6977 C CA . THR B 1 415 ? 21.578 -13.375 -3.441 1 97.25 415 THR B CA 1
ATOM 6978 C C . THR B 1 415 ? 23.094 -13.492 -3.277 1 97.25 415 THR B C 1
ATOM 6980 O O . THR B 1 415 ? 23.578 -14.43 -2.654 1 97.25 415 THR B O 1
ATOM 6983 N N . GLY B 1 416 ? 23.766 -12.602 -3.902 1 96.06 416 GLY B N 1
ATOM 6984 C CA . GLY B 1 416 ? 25.219 -12.703 -3.953 1 96.06 416 GLY B CA 1
ATOM 6985 C C . GLY B 1 416 ? 25.703 -13.766 -4.914 1 96.06 416 GLY B C 1
ATOM 6986 O O . GLY B 1 416 ? 26.891 -14.109 -4.922 1 96.06 416 GLY B O 1
ATOM 6987 N N . MET B 1 417 ? 24.812 -14.273 -5.73 1 95.31 417 MET B N 1
ATOM 6988 C CA . MET B 1 417 ? 25.141 -15.359 -6.648 1 95.31 417 MET B CA 1
ATOM 6989 C C . MET B 1 417 ? 25.203 -14.852 -8.086 1 95.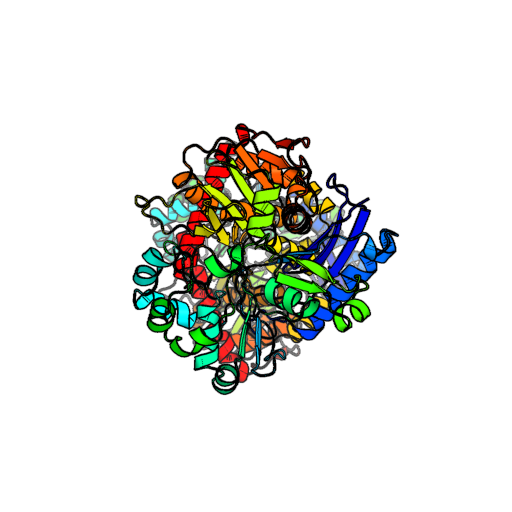31 417 MET B C 1
ATOM 6991 O O . MET B 1 417 ? 24.484 -13.922 -8.453 1 95.31 417 MET B O 1
ATOM 6995 N N . THR B 1 418 ? 26.062 -15.477 -8.836 1 95.44 418 THR B N 1
ATOM 6996 C CA . THR B 1 418 ? 26.047 -15.258 -10.273 1 95.44 418 THR B CA 1
ATOM 6997 C C . THR B 1 418 ? 24.859 -15.969 -10.914 1 95.44 418 THR B C 1
ATOM 6999 O O . THR B 1 418 ? 24.641 -17.156 -10.68 1 95.44 418 THR B O 1
ATOM 7002 N N . LEU B 1 419 ? 24.094 -15.172 -11.719 1 96.12 419 LEU B N 1
ATOM 7003 C CA . LEU B 1 419 ? 22.922 -15.742 -12.391 1 96.12 419 LEU B CA 1
ATOM 7004 C C . LEU B 1 419 ? 23.281 -16.172 -13.812 1 96.12 419 LEU B C 1
ATOM 7006 O O . LEU B 1 419 ? 24.062 -15.508 -14.492 1 96.12 419 LEU B O 1
ATOM 7010 N N . GLU B 1 420 ? 22.719 -17.266 -14.219 1 94.06 420 GLU B N 1
ATOM 7011 C CA . GLU B 1 420 ? 22.734 -17.688 -15.617 1 94.06 420 GLU B CA 1
ATOM 7012 C C . GLU B 1 420 ? 21.328 -17.641 -16.219 1 94.06 420 GLU B C 1
ATOM 7014 O O . GLU B 1 420 ? 20.391 -18.188 -15.648 1 94.06 420 GLU B O 1
ATOM 7019 N N . VAL B 1 421 ? 21.203 -16.984 -17.312 1 92 421 VAL B N 1
ATOM 7020 C CA . VAL B 1 421 ? 19.922 -16.844 -17.984 1 92 421 VAL B CA 1
ATOM 7021 C C . VAL B 1 421 ? 19.969 -17.562 -19.344 1 92 421 VAL B C 1
ATOM 7023 O O . VAL B 1 421 ? 20.547 -17.047 -20.297 1 92 421 VAL B O 1
ATOM 7026 N N . PRO B 1 422 ? 19.297 -18.625 -19.375 1 86.12 422 PRO B N 1
ATOM 7027 C CA . PRO B 1 422 ? 19.281 -19.328 -20.672 1 86.12 422 PRO B CA 1
ATOM 7028 C C . PRO B 1 422 ? 18.578 -18.516 -21.766 1 86.12 422 PRO B C 1
ATOM 7030 O O . PRO B 1 422 ? 17.578 -17.844 -21.484 1 86.12 422 PRO B O 1
ATOM 7033 N N . ASN B 1 423 ? 19.172 -18.516 -22.938 1 80.75 423 ASN B N 1
ATOM 7034 C CA . ASN B 1 423 ? 18.547 -17.875 -24.078 1 80.75 423 ASN B CA 1
ATOM 7035 C C . ASN B 1 423 ? 17.516 -18.781 -24.75 1 80.75 423 ASN B C 1
ATOM 7037 O O . ASN B 1 423 ? 17.688 -19.188 -25.891 1 80.75 423 ASN B O 1
ATOM 7041 N N . ILE B 1 424 ? 16.547 -19.125 -24.047 1 75.06 424 ILE B N 1
ATOM 7042 C CA . ILE B 1 424 ? 15.523 -20.031 -24.547 1 75.06 424 ILE B CA 1
ATOM 7043 C C . ILE B 1 424 ? 14.148 -19.375 -24.406 1 75.06 424 ILE B C 1
ATOM 7045 O O . ILE B 1 424 ? 13.891 -18.672 -23.422 1 75.06 424 ILE B O 1
ATOM 7049 N N . GLU B 1 425 ? 13.531 -19.547 -25.5 1 74.38 425 GLU B N 1
ATOM 7050 C CA . GLU B 1 425 ? 12.164 -19.016 -25.484 1 74.38 425 GLU B CA 1
ATOM 7051 C C . GLU B 1 425 ? 11.141 -20.156 -25.484 1 74.38 425 GLU B C 1
ATOM 7053 O O . GLU B 1 425 ? 11.461 -21.281 -25.859 1 74.38 425 GLU B O 1
ATOM 7058 N N . GLU B 1 426 ? 10.047 -19.969 -25.016 1 84.94 426 GLU B N 1
ATOM 7059 C CA . GLU B 1 426 ? 8.898 -20.875 -25.062 1 84.94 426 GLU B CA 1
ATOM 7060 C C . GLU B 1 426 ? 9.234 -22.219 -24.438 1 84.94 426 GLU B C 1
ATOM 7062 O O . GLU B 1 426 ? 9.047 -23.266 -25.078 1 84.94 426 GLU B O 1
ATOM 7067 N N . THR B 1 427 ? 9.766 -22.188 -23.188 1 86.62 427 THR B N 1
ATOM 7068 C CA . THR B 1 427 ? 10.25 -23.391 -22.5 1 86.62 427 THR B CA 1
ATOM 7069 C C . THR B 1 427 ? 9.109 -24.391 -22.297 1 86.62 427 THR B C 1
ATOM 7071 O O . THR B 1 427 ? 9.336 -25.609 -22.297 1 86.62 427 THR B O 1
ATOM 7074 N N . GLY B 1 428 ? 7.945 -23.922 -22.125 1 90.12 428 GLY B N 1
ATOM 7075 C CA . GLY B 1 428 ? 6.812 -24.844 -22.016 1 90.12 428 GLY B CA 1
ATOM 7076 C C . GLY B 1 428 ? 6.586 -25.656 -23.281 1 90.12 428 GLY B C 1
ATOM 7077 O O . GLY B 1 428 ? 6.469 -26.875 -23.219 1 90.12 428 GLY B O 1
ATOM 7078 N N . CYS B 1 429 ? 6.617 -24.969 -24.406 1 94.06 429 CYS B N 1
ATOM 7079 C CA . CYS B 1 429 ? 6.418 -25.641 -25.703 1 94.06 429 CYS B CA 1
ATOM 7080 C C . CYS B 1 429 ? 7.59 -26.547 -26.031 1 94.06 429 CYS B C 1
ATOM 7082 O O . CYS B 1 429 ? 7.395 -27.672 -26.5 1 94.06 429 CYS B O 1
ATOM 7084 N N . LEU B 1 430 ? 8.711 -26.031 -25.75 1 92 430 LEU B N 1
ATOM 7085 C CA . LEU B 1 430 ? 9.906 -26.781 -26.109 1 92 430 LEU B CA 1
ATOM 7086 C C . LEU B 1 430 ? 9.992 -28.078 -25.328 1 92 430 LEU B C 1
ATOM 7088 O O . LEU B 1 430 ? 10.258 -29.141 -25.906 1 92 430 LEU B O 1
ATOM 7092 N N . GLY B 1 431 ? 9.82 -28.016 -24.031 1 93.5 431 GLY B N 1
ATOM 7093 C CA . GLY B 1 431 ? 9.828 -29.234 -23.234 1 93.5 431 GLY B CA 1
ATOM 7094 C C . GLY B 1 431 ? 8.797 -30.25 -23.688 1 93.5 431 GLY B C 1
ATOM 7095 O O . GLY B 1 431 ? 9.078 -31.438 -23.719 1 93.5 431 GLY B O 1
ATOM 7096 N N . ALA B 1 432 ? 7.656 -29.797 -24.016 1 96.06 432 ALA B N 1
ATOM 7097 C CA . ALA B 1 432 ? 6.59 -30.672 -24.5 1 96.06 432 ALA B CA 1
ATOM 7098 C C . ALA B 1 432 ? 6.977 -31.328 -25.828 1 96.06 432 ALA B C 1
ATOM 7100 O O . ALA B 1 432 ? 6.77 -32.531 -26.031 1 96.06 432 ALA B O 1
ATOM 7101 N N . ALA B 1 433 ? 7.535 -30.516 -26.719 1 95.44 433 ALA B N 1
ATOM 7102 C CA . ALA B 1 433 ? 7.973 -31.047 -28.016 1 95.44 433 ALA B CA 1
ATOM 7103 C C . ALA B 1 433 ? 9.086 -32.062 -27.844 1 95.44 433 ALA B C 1
ATOM 7105 O O . ALA B 1 433 ? 9.148 -33.062 -28.594 1 95.44 433 ALA B O 1
ATOM 7106 N N . MET B 1 434 ? 9.898 -31.828 -26.938 1 93.38 434 MET B N 1
ATOM 7107 C CA . MET B 1 434 ? 11.008 -32.75 -26.688 1 93.38 434 MET B CA 1
ATOM 7108 C C . MET B 1 434 ? 10.484 -34.125 -26.25 1 93.38 434 MET B C 1
ATOM 7110 O O . MET B 1 434 ? 11.062 -35.156 -26.625 1 93.38 434 MET B O 1
ATOM 7114 N N . MET B 1 435 ? 9.469 -34.156 -25.469 1 95.44 435 MET B N 1
ATOM 7115 C CA . MET B 1 435 ? 8.867 -35.438 -25.094 1 95.44 435 MET B CA 1
ATOM 7116 C C . MET B 1 435 ? 8.336 -36.188 -26.312 1 95.44 435 MET B C 1
ATOM 7118 O O . MET B 1 435 ? 8.469 -37.406 -26.422 1 95.44 435 MET B O 1
ATOM 7122 N N . ALA B 1 436 ? 7.734 -35.406 -27.203 1 96.44 436 ALA B N 1
ATOM 7123 C CA . ALA B 1 436 ? 7.246 -36 -28.453 1 96.44 436 ALA B CA 1
ATOM 7124 C C . ALA B 1 436 ? 8.398 -36.531 -29.297 1 96.44 436 ALA B C 1
ATOM 7126 O O . ALA B 1 436 ? 8.289 -37.594 -29.938 1 96.44 436 ALA B O 1
ATOM 7127 N N . MET B 1 437 ? 9.5 -35.812 -29.359 1 94.94 437 MET B N 1
ATOM 7128 C CA . MET B 1 437 ? 10.688 -36.25 -30.094 1 94.94 437 MET B CA 1
ATOM 7129 C C . MET B 1 437 ? 11.227 -37.562 -29.531 1 94.94 437 MET B C 1
ATOM 7131 O O . MET B 1 437 ? 11.586 -38.469 -30.297 1 94.94 437 MET B O 1
ATOM 7135 N N . GLU B 1 438 ? 11.258 -37.594 -28.266 1 93.38 438 GLU B N 1
ATOM 7136 C CA . GLU B 1 438 ? 11.75 -38.812 -27.625 1 93.38 438 GLU B CA 1
ATOM 7137 C C . GLU B 1 438 ? 10.875 -40.031 -27.984 1 93.38 438 GLU B C 1
ATOM 7139 O O . GLU B 1 438 ? 11.391 -41.125 -28.203 1 93.38 438 GLU B O 1
ATOM 7144 N N . ALA B 1 439 ? 9.617 -39.812 -27.938 1 95.12 439 ALA B N 1
ATOM 7145 C CA . ALA B 1 439 ? 8.688 -40.906 -28.281 1 95.12 439 ALA B CA 1
ATOM 7146 C C . ALA B 1 439 ? 8.914 -41.406 -29.703 1 95.12 439 ALA B C 1
ATOM 7148 O O . ALA B 1 439 ? 8.68 -42.562 -30 1 95.12 439 ALA B O 1
ATOM 7149 N N . ALA B 1 440 ? 9.375 -40.531 -30.578 1 93.88 440 ALA B N 1
ATOM 7150 C CA . ALA B 1 440 ? 9.633 -40.844 -31.984 1 93.88 440 ALA B CA 1
ATOM 7151 C C . ALA B 1 440 ? 11.062 -41.312 -32.188 1 93.88 440 ALA B C 1
ATOM 7153 O O . ALA B 1 440 ? 11.523 -41.5 -33.312 1 93.88 440 ALA B O 1
ATOM 7154 N N . ASP B 1 441 ? 11.82 -41.5 -31.156 1 90.44 441 ASP B N 1
ATOM 7155 C CA . ASP B 1 441 ? 13.203 -41.938 -31.156 1 90.44 441 ASP B CA 1
ATOM 7156 C C . ASP B 1 441 ? 14.117 -40.938 -31.844 1 90.44 441 ASP B C 1
ATOM 7158 O O . ASP B 1 441 ? 15.016 -41.344 -32.594 1 90.44 441 ASP B O 1
ATOM 7162 N N . GLU B 1 442 ? 13.68 -39.781 -31.766 1 87.25 442 GLU B N 1
ATOM 7163 C CA . GLU B 1 442 ? 14.539 -38.688 -32.219 1 87.25 442 GLU B CA 1
ATOM 7164 C C . GLU B 1 442 ? 15.359 -38.125 -31.078 1 87.25 442 GLU B C 1
ATOM 7166 O O . GLU B 1 442 ? 14.859 -37.969 -29.969 1 87.25 442 GLU B O 1
ATOM 7171 N N . ASN B 1 443 ? 16.625 -37.844 -31.375 1 74.31 443 ASN B N 1
ATOM 7172 C CA . ASN B 1 443 ? 17.453 -37.25 -30.359 1 74.31 443 ASN B CA 1
ATOM 7173 C C . ASN B 1 443 ? 17.031 -35.812 -30.047 1 74.31 443 ASN B C 1
ATOM 7175 O O . ASN B 1 443 ? 16.766 -35.031 -30.969 1 74.31 443 ASN B O 1
ATOM 7179 N N . PRO B 1 444 ? 16.875 -35.625 -28.781 1 70.69 444 PRO B N 1
ATOM 7180 C CA . PRO B 1 444 ? 16.516 -34.219 -28.5 1 70.69 444 PRO B CA 1
ATOM 7181 C C . PRO B 1 444 ? 17.609 -33.25 -28.938 1 70.69 444 PRO B C 1
ATOM 7183 O O . PRO B 1 444 ? 18.781 -33.625 -29.031 1 70.69 444 PRO B O 1
ATOM 7186 N N . PRO B 1 445 ? 17.047 -32.031 -29.438 1 67.94 445 PRO B N 1
ATOM 7187 C CA . PRO B 1 445 ? 18.047 -31.047 -29.844 1 67.94 445 PRO B CA 1
ATOM 7188 C C . PRO B 1 445 ? 19.062 -30.734 -28.734 1 67.94 445 PRO B C 1
ATOM 7190 O O . PRO B 1 445 ? 18.75 -30.906 -27.547 1 67.94 445 PRO B O 1
ATOM 7193 N N . GLU B 1 446 ? 20.297 -30.703 -29.094 1 61.78 446 GLU B N 1
ATOM 7194 C CA . GLU B 1 446 ? 21.328 -30.266 -28.141 1 61.78 446 GLU B CA 1
ATOM 7195 C C . GLU B 1 446 ? 21 -28.891 -27.562 1 61.78 446 GLU B C 1
ATOM 7197 O O . GLU B 1 446 ? 21.469 -27.875 -28.078 1 61.78 446 GLU B O 1
ATOM 7202 N N . LEU B 1 447 ? 19.875 -28.734 -27.062 1 56.16 447 LEU B N 1
ATOM 7203 C CA . LEU B 1 447 ? 19.25 -27.516 -26.562 1 56.16 447 LEU B CA 1
ATOM 7204 C C . LEU B 1 447 ? 20.266 -26.656 -25.812 1 56.16 447 LEU B C 1
ATOM 7206 O O . LEU B 1 447 ? 20.203 -25.422 -25.875 1 56.16 447 LEU B O 1
ATOM 7210 N N . LEU B 1 448 ? 21.141 -27.266 -24.875 1 54.53 448 LEU B N 1
ATOM 7211 C CA . LEU B 1 448 ? 21.859 -26.641 -23.766 1 54.53 448 LEU B CA 1
ATOM 7212 C C . LEU B 1 448 ? 23.125 -25.969 -24.25 1 54.53 448 LEU B C 1
ATOM 7214 O O . LEU B 1 448 ? 23.875 -25.375 -23.453 1 54.53 448 LEU B O 1
ATOM 7218 N N . GLN B 1 449 ? 23.375 -26.203 -25.5 1 53.5 449 GLN B N 1
ATOM 7219 C CA . GLN B 1 449 ? 24.656 -25.594 -25.875 1 53.5 449 GLN B CA 1
ATOM 7220 C C . GLN B 1 449 ? 24.484 -24.094 -26.125 1 53.5 449 GLN B C 1
ATOM 7222 O O . GLN B 1 449 ? 25.453 -23.422 -26.484 1 53.5 449 GLN B O 1
ATOM 7227 N N . GLN B 1 450 ? 23.281 -23.625 -25.75 1 59.34 450 GLN B N 1
ATOM 7228 C CA . GLN B 1 450 ? 23.047 -22.234 -26.109 1 59.34 450 GLN B CA 1
ATOM 7229 C C . GLN B 1 450 ? 23.688 -21.281 -25.094 1 59.34 450 GLN B C 1
ATOM 7231 O O . GLN B 1 450 ? 23.891 -21.656 -23.938 1 59.34 450 GLN B O 1
ATOM 7236 N N . ALA B 1 451 ? 24.172 -20.141 -25.656 1 65.69 451 ALA B N 1
ATOM 7237 C CA . ALA B 1 451 ? 24.844 -19.031 -24.953 1 65.69 451 ALA B CA 1
ATOM 7238 C C . ALA B 1 451 ? 24.016 -18.547 -23.781 1 65.69 451 ALA B C 1
ATOM 7240 O O . ALA B 1 451 ? 22.781 -18.469 -23.859 1 65.69 451 ALA B O 1
ATOM 7241 N N . MET B 1 452 ? 24.438 -18.797 -22.531 1 82.56 452 MET B N 1
ATOM 7242 C CA . MET B 1 452 ? 23.859 -18.266 -21.297 1 82.56 452 MET B CA 1
ATOM 7243 C C . MET B 1 452 ? 24.359 -16.859 -21.016 1 82.56 452 MET B C 1
ATOM 7245 O O . MET B 1 452 ? 25.562 -16.594 -21.125 1 82.56 452 MET B O 1
ATOM 7249 N N . ARG B 1 453 ? 23.422 -15.93 -20.859 1 89.62 453 ARG B N 1
ATOM 7250 C CA . ARG B 1 453 ? 23.812 -14.625 -20.344 1 89.62 453 ARG B CA 1
ATOM 7251 C C . ARG B 1 453 ? 24.062 -14.688 -18.844 1 89.62 453 ARG B C 1
ATOM 7253 O O . ARG B 1 453 ? 23.312 -15.328 -18.109 1 89.62 453 ARG B O 1
ATOM 7260 N N . GLN B 1 454 ? 25.172 -14.094 -18.453 1 94 454 GLN B N 1
ATOM 7261 C CA . GLN B 1 454 ? 25.516 -14.094 -17.031 1 94 454 GLN B CA 1
ATOM 7262 C C . GLN B 1 454 ? 25.328 -12.711 -16.422 1 94 454 GLN B C 1
ATOM 7264 O O . GLN B 1 454 ? 25.562 -11.695 -17.078 1 94 454 GLN B O 1
ATOM 7269 N N . VAL B 1 455 ? 24.812 -12.695 -15.227 1 95.88 455 VAL B N 1
ATOM 7270 C CA . VAL B 1 455 ? 24.688 -11.469 -14.445 1 95.88 455 VAL B CA 1
ATOM 7271 C C . VAL B 1 455 ? 25.453 -11.602 -13.141 1 95.88 455 VAL B C 1
ATOM 7273 O O . VAL B 1 455 ? 25.141 -12.469 -12.312 1 95.88 455 VAL B O 1
ATOM 7276 N N . GLN B 1 456 ? 26.453 -10.75 -12.93 1 97.19 456 GLN B N 1
ATOM 7277 C CA . GLN B 1 456 ? 27.297 -10.797 -11.742 1 97.19 456 GLN B CA 1
ATOM 7278 C C . GLN B 1 456 ? 26.75 -9.898 -10.641 1 97.19 456 GLN B C 1
ATOM 7280 O O . GLN B 1 456 ? 26.266 -8.797 -10.914 1 97.19 456 GLN B O 1
ATOM 7285 N N . PRO B 1 457 ? 26.844 -10.375 -9.391 1 97.69 457 PRO B N 1
ATOM 7286 C CA . PRO B 1 457 ? 26.406 -9.508 -8.289 1 97.69 457 PRO B CA 1
ATOM 7287 C C . PRO B 1 457 ? 27.344 -8.336 -8.055 1 97.69 457 PRO B C 1
ATOM 7289 O O . PRO B 1 457 ? 28.547 -8.43 -8.336 1 97.69 457 PRO B O 1
ATOM 7292 N N . ASN B 1 458 ? 26.844 -7.25 -7.688 1 97.12 458 ASN B N 1
ATOM 7293 C CA . ASN B 1 458 ? 27.625 -6.121 -7.184 1 97.12 458 ASN B CA 1
ATOM 7294 C C . ASN B 1 458 ? 27.781 -6.18 -5.668 1 97.12 458 ASN B C 1
ATOM 7296 O O . ASN B 1 458 ? 26.828 -5.918 -4.93 1 97.12 458 ASN B O 1
ATOM 7300 N N . PRO B 1 459 ? 28.953 -6.488 -5.164 1 95.94 459 PRO B N 1
ATOM 7301 C CA . PRO B 1 459 ? 29.156 -6.691 -3.729 1 95.94 459 PRO B CA 1
ATOM 7302 C C . PRO B 1 459 ? 28.812 -5.453 -2.902 1 95.94 459 PRO B C 1
ATOM 7304 O O . PRO B 1 459 ? 28.469 -5.57 -1.725 1 95.94 459 PRO B O 1
ATOM 7307 N N . GLU B 1 460 ? 28.812 -4.293 -3.506 1 96.31 460 GLU B N 1
ATOM 7308 C CA . GLU B 1 460 ? 28.547 -3.045 -2.793 1 96.31 460 GLU B CA 1
ATOM 7309 C C . GLU B 1 460 ? 27.094 -2.941 -2.379 1 96.31 460 GLU B C 1
ATOM 7311 O O . GLU B 1 460 ? 26.75 -2.178 -1.474 1 96.31 460 GLU B O 1
ATOM 7316 N N . HIS B 1 461 ? 26.297 -3.707 -3.029 1 97.25 461 HIS B N 1
ATOM 7317 C CA . HIS B 1 461 ? 24.859 -3.602 -2.771 1 97.25 461 HIS B CA 1
ATOM 7318 C C . HIS B 1 461 ? 24.391 -4.727 -1.859 1 97.25 461 HIS B C 1
ATOM 7320 O O . HIS B 1 461 ? 23.266 -4.684 -1.352 1 97.25 461 HIS B O 1
ATOM 7326 N N . PHE B 1 462 ? 25.219 -5.746 -1.616 1 97.75 462 PHE B N 1
ATOM 7327 C CA . PHE B 1 462 ? 24.797 -6.973 -0.95 1 97.75 462 PHE B CA 1
ATOM 7328 C C . PHE B 1 462 ? 24.312 -6.688 0.465 1 97.75 462 PHE B C 1
ATOM 7330 O O . PHE B 1 462 ? 23.219 -7.105 0.849 1 97.75 462 PHE B O 1
ATOM 7337 N N . GLU B 1 463 ? 25.016 -5.902 1.178 1 97.5 463 GLU B N 1
ATOM 7338 C CA . GLU B 1 463 ? 24.672 -5.637 2.572 1 97.5 463 GLU B CA 1
ATOM 7339 C C . GLU B 1 463 ? 23.375 -4.836 2.684 1 97.5 463 GLU B C 1
ATOM 7341 O O . GLU B 1 463 ? 22.547 -5.098 3.559 1 97.5 463 GLU B O 1
ATOM 7346 N N . ALA B 1 464 ? 23.25 -3.857 1.832 1 97.44 464 ALA B N 1
ATOM 7347 C CA . ALA B 1 464 ? 22.031 -3.047 1.834 1 97.44 464 ALA B CA 1
ATOM 7348 C C . ALA B 1 464 ? 20.797 -3.904 1.552 1 97.44 464 ALA B C 1
ATOM 7350 O O . ALA B 1 464 ? 19.766 -3.748 2.203 1 97.44 464 ALA B O 1
ATOM 7351 N N . TYR B 1 465 ? 20.922 -4.832 0.612 1 98.38 465 TYR B N 1
ATOM 7352 C CA . TYR B 1 465 ? 19.797 -5.715 0.286 1 98.38 465 TYR B CA 1
ATOM 7353 C C . TYR B 1 465 ? 19.516 -6.672 1.436 1 98.38 465 TYR B C 1
ATOM 7355 O O . TYR B 1 465 ? 18.344 -6.961 1.729 1 98.38 465 TYR B O 1
ATOM 7363 N N . GLN B 1 466 ? 20.578 -7.141 2.123 1 98.12 466 GLN B N 1
ATOM 7364 C CA . GLN B 1 466 ? 20.375 -8.047 3.252 1 98.12 466 GLN B CA 1
ATOM 7365 C C . GLN B 1 466 ? 19.641 -7.344 4.395 1 98.12 466 GLN B C 1
ATOM 7367 O O . GLN B 1 466 ? 18.75 -7.926 5.016 1 98.12 466 GLN B O 1
ATOM 7372 N N . GLN B 1 467 ? 19.984 -6.125 4.633 1 98.06 467 GLN B N 1
ATOM 7373 C CA . GLN B 1 467 ? 19.328 -5.363 5.688 1 98.06 467 GLN B CA 1
ATOM 7374 C C . GLN B 1 467 ? 17.859 -5.121 5.352 1 98.06 467 GLN B C 1
ATOM 7376 O O . GLN B 1 467 ? 16.984 -5.258 6.219 1 98.06 467 GLN B O 1
ATOM 7381 N N . LYS B 1 468 ? 17.625 -4.75 4.168 1 98.19 468 LYS B N 1
ATOM 7382 C CA . LYS B 1 468 ? 16.25 -4.5 3.76 1 98.19 468 LYS B CA 1
ATOM 7383 C C . LYS B 1 468 ? 15.43 -5.789 3.77 1 98.19 468 LYS B C 1
ATOM 7385 O O . LYS B 1 468 ? 14.25 -5.781 4.121 1 98.19 468 LYS B O 1
ATOM 7390 N N . TYR B 1 469 ? 16.078 -6.906 3.377 1 98.5 469 TYR B N 1
ATOM 7391 C CA . TYR B 1 469 ? 15.406 -8.203 3.43 1 98.5 469 TYR B CA 1
ATOM 7392 C C . TYR B 1 469 ? 15.023 -8.562 4.859 1 98.5 469 TYR B C 1
ATOM 7394 O O . TYR B 1 469 ? 13.938 -9.094 5.098 1 98.5 469 TYR B O 1
ATOM 7402 N N . GLN B 1 470 ? 15.867 -8.242 5.793 1 98.19 470 GLN B N 1
ATOM 7403 C CA . GLN B 1 470 ? 15.547 -8.492 7.195 1 98.19 470 GLN B CA 1
ATOM 7404 C C . GLN B 1 470 ? 14.336 -7.672 7.633 1 98.19 470 GLN B C 1
ATOM 7406 O O . GLN B 1 470 ? 13.477 -8.172 8.367 1 98.19 470 GLN B O 1
ATOM 7411 N N . ARG B 1 471 ? 14.234 -6.426 7.227 1 98 471 ARG B N 1
ATOM 7412 C CA . ARG B 1 471 ? 13.07 -5.594 7.527 1 98 471 ARG B CA 1
ATOM 7413 C C . ARG B 1 471 ? 11.805 -6.168 6.902 1 98 471 ARG B C 1
ATOM 7415 O O . ARG B 1 471 ? 10.734 -6.125 7.504 1 98 471 ARG B O 1
ATOM 7422 N N . TYR B 1 472 ? 11.977 -6.66 5.68 1 98.38 472 TYR B N 1
ATOM 7423 C CA . TYR B 1 472 ? 10.859 -7.316 5.016 1 98.38 472 TYR B CA 1
ATOM 7424 C C . TYR B 1 472 ? 10.359 -8.5 5.832 1 98.38 472 TYR B C 1
ATOM 7426 O O . TYR B 1 472 ? 9.156 -8.656 6.039 1 98.38 472 TYR B O 1
ATOM 7434 N N . GLN B 1 473 ? 11.266 -9.336 6.285 1 98 473 GLN B N 1
ATOM 7435 C CA . GLN B 1 473 ? 10.906 -10.508 7.078 1 98 473 GLN B CA 1
ATOM 7436 C C . GLN B 1 473 ? 10.195 -10.102 8.367 1 98 473 GLN B C 1
ATOM 7438 O O . GLN B 1 473 ? 9.234 -10.742 8.781 1 98 473 GLN B O 1
ATOM 7443 N N . GLN B 1 474 ? 10.633 -9.078 8.961 1 98 474 GLN B N 1
ATOM 7444 C CA . GLN B 1 474 ? 10 -8.57 10.172 1 98 474 GLN B CA 1
ATOM 7445 C C . GLN B 1 474 ? 8.57 -8.102 9.898 1 98 474 GLN B C 1
ATOM 7447 O O . GLN B 1 474 ? 7.66 -8.367 10.688 1 98 474 GLN B O 1
ATOM 7452 N N . LEU B 1 475 ? 8.438 -7.367 8.828 1 98.12 475 LEU B N 1
ATOM 7453 C CA . LEU B 1 475 ? 7.105 -6.898 8.453 1 98.12 475 LEU B CA 1
ATOM 7454 C C . LEU B 1 475 ? 6.156 -8.07 8.234 1 98.12 475 LEU B C 1
ATOM 7456 O O . LEU B 1 475 ? 5.027 -8.062 8.742 1 98.12 475 LEU B O 1
ATOM 7460 N N . VAL B 1 476 ? 6.621 -9.07 7.48 1 97.69 476 VAL B N 1
ATOM 7461 C CA . VAL B 1 476 ? 5.797 -10.234 7.172 1 97.69 476 VAL B CA 1
ATOM 7462 C C . VAL B 1 476 ? 5.41 -10.953 8.461 1 97.69 476 VAL B C 1
ATOM 7464 O O . VAL B 1 476 ? 4.254 -11.328 8.648 1 97.69 476 VAL B O 1
ATOM 7467 N N . THR B 1 477 ? 6.336 -11.102 9.344 1 96.88 477 THR B N 1
ATOM 7468 C CA . THR B 1 477 ? 6.078 -11.75 10.625 1 96.88 477 THR B CA 1
ATOM 7469 C C . THR B 1 477 ? 5.055 -10.961 11.438 1 96.88 477 THR B C 1
ATOM 7471 O O . THR B 1 477 ? 4.148 -11.539 12.039 1 96.88 477 THR B O 1
ATOM 7474 N N . THR B 1 478 ? 5.164 -9.68 11.461 1 97.06 478 THR B N 1
ATOM 7475 C CA . THR B 1 478 ? 4.258 -8.797 12.18 1 97.06 478 THR B CA 1
ATOM 7476 C C . THR B 1 478 ? 2.844 -8.891 11.609 1 97.06 478 THR B C 1
ATOM 7478 O O . THR B 1 478 ? 1.871 -9 12.359 1 97.06 478 THR B O 1
ATOM 7481 N N . LEU B 1 479 ? 2.754 -8.875 10.32 1 96.94 479 LEU B N 1
ATOM 7482 C CA . LEU B 1 479 ? 1.451 -8.914 9.664 1 96.94 479 LEU B CA 1
ATOM 7483 C C . LEU B 1 479 ? 0.78 -10.266 9.852 1 96.94 479 LEU B C 1
ATOM 7485 O O . LEU B 1 479 ? -0.448 -10.367 9.82 1 96.94 479 LEU B O 1
ATOM 7489 N N . LYS B 1 480 ? 1.618 -11.312 10 1 94.62 480 LYS B N 1
ATOM 7490 C CA . LYS B 1 480 ? 1.089 -12.656 10.195 1 94.62 480 LYS B CA 1
ATOM 7491 C C . LYS B 1 480 ? 0.204 -12.719 11.438 1 94.62 480 LYS B C 1
ATOM 7493 O O . LYS B 1 480 ? -0.749 -13.5 11.492 1 94.62 480 LYS B O 1
ATOM 7498 N N . ALA B 1 481 ? 0.406 -11.828 12.383 1 92.94 481 ALA B N 1
ATOM 7499 C CA . ALA B 1 481 ? -0.332 -11.805 13.641 1 92.94 481 ALA B CA 1
ATOM 7500 C C . ALA B 1 481 ? -1.786 -11.398 13.414 1 92.94 481 ALA B C 1
ATOM 7502 O O . ALA B 1 481 ? -2.643 -11.648 14.266 1 92.94 481 ALA B O 1
ATOM 7503 N N . LEU B 1 482 ? -2.084 -10.828 12.359 1 93.38 482 LEU B N 1
ATOM 7504 C CA . LEU B 1 482 ? -3.439 -10.391 12.047 1 93.38 482 LEU B CA 1
ATOM 7505 C C . LEU B 1 482 ? -4.305 -11.562 11.602 1 93.38 482 LEU B C 1
ATOM 7507 O O . LEU B 1 482 ? -5.527 -11.438 11.5 1 93.38 482 LEU B O 1
ATOM 7511 N N . HIS B 1 483 ? -3.707 -12.695 11.336 1 85.19 483 HIS B N 1
ATOM 7512 C CA . HIS B 1 483 ? -4.402 -13.852 10.773 1 85.19 483 HIS B CA 1
ATOM 7513 C C . HIS B 1 483 ? -4.258 -15.07 11.672 1 85.19 483 HIS B C 1
ATOM 7515 O O . HIS B 1 483 ? -5.145 -15.93 11.711 1 85.19 483 HIS B O 1
#

Organism: Glaesserella parasuis serovar 5 (strain SH0165) (NCBI:txid557723)

Radius of gyration: 34.87 Å; Cα contacts (8 Å, |Δi|>4): 2277; chains: 2; bounding box: 57×101×80 Å

Sequence (966 aa):
MNYYLGIDCGGTFIKAALFDRHGQICGLARENVAVISEKAGYAERDMAQLWQVCANVIRQTLEKSGVEPSAIKGVGISAQGKGAFLLDKNKQPLGRAILSSDQRSIDIVKQWQKEGIPEKLYPITRQTLWTGHPVSILRWIKEHEPERYAQIGSVLMSHDYLRFCLTGELHCEETNISESNLYNMAEGKYDPQLAEILGLQEIIDKLPLVIAPNQVAGYVTEKASAFCGLAVGTPVVGGLFDVVSTALCAGLDDETKLNAVLGTWSVVSGITDHIDPNQDLPFVYGRYAQAGKFIVHEASPTSAGNLEWFIKQWNLDYAHINQTIAELAPAASSILFVPFLYGSNAGLGMQAGFYGIQAHHTQAHLLQAIYEGVLFSLMHHLNRMLQRFPNTQIFRVTGGPTKSPIWLQMLADLTGMTLEVPNIEETGCLGAAMMAMEAADENPPELLQQAMRQVQPNPEHFEAYQQKYQRYQQLVTTLKALHMNYYLGIDCGGTFIKAALFDRHGQICGLARENVAVISEKAGYAERDMAQLWQVCANVIRQTLEKSGVEPSAIKGVGISAQGKGAFLLDKNKQPLGRAILSSDQRSIDIVKQWQKEGIPEKLYPITRQTLWTGHPVSILRWIKEHEPERYAQIGSVLMSHDYLRFCLTGELHCEETNISESNLYNMAEGKYDPQLAEILGLQEIIDKLPLVIAPNQVAGYVTEKASAFCGLAVGTPVVGGLFDVVSTALCAGLDDETKLNAVLGTWSVVSGITDHIDPNQDLPFVYGRYAQAGKFIVHEASPTSAGNLEWFIKQWNLDYAHINQTIAELAPAASSILFVPFLYGSNAGLGMQAGFYGIQAHHTQAHLLQAIYEGVLFSLMHHLNRMLQRFPNTQIFRVTGGPTKSPIWLQMLADLTGMTLEVPNIEETGCLGAAMMAMEAADENPPELLQQAMRQVQPNPEHFEAYQQKYQRYQQLVTTLKALH

InterPro domains:
  IPR000577 Carbohydrate kinase, FGGY [PIRSF000538] (1-481)
  IPR018483 Carbohydrate kinase, FGGY, conserved site [PS00445] (352-372)
  IPR018484 Carbohydrate kinase FGGY, N-terminal [PF00370] (3-249)
  IPR018485 Carbohydrate kinase FGGY, C-terminal [PF02782] (258-439)
  IPR043129 ATPase, nucleotide binding domain [SSF53067] (3-251)
  IPR043129 ATPase, nucleotide binding domain [SSF53067] (253-480)
  IPR050406 FGGY Carbohydrate Kinase [PTHR43095] (1-481)

Solvent-accessible surface area (backbone atoms only — not comparable to full-atom values): 47766 Å² total; per-residue (Å²): 125,58,28,25,33,6,28,19,41,56,82,54,38,36,34,22,32,33,22,40,68,71,62,48,77,55,18,66,29,64,46,79,44,78,68,48,54,92,47,93,46,44,34,27,33,57,56,68,56,49,50,51,52,50,25,49,22,42,32,50,15,41,62,68,41,68,58,60,43,80,37,38,63,17,29,11,30,10,10,54,52,39,14,40,36,36,19,22,77,82,74,39,76,49,70,60,23,38,39,42,73,16,40,78,21,45,68,57,52,54,51,36,54,74,69,46,44,53,74,66,44,25,85,45,20,29,39,73,85,54,32,15,26,32,57,36,43,48,45,41,34,47,73,75,34,49,72,64,48,72,43,57,35,32,64,30,31,57,38,34,46,55,46,23,63,34,34,73,42,78,46,33,29,37,39,32,46,31,54,30,62,44,19,27,61,90,77,71,42,78,36,68,65,46,27,48,76,64,70,39,60,82,49,62,86,23,51,48,54,75,38,48,27,40,36,73,62,36,32,28,27,67,70,34,18,75,64,21,58,49,36,66,61,30,36,28,27,36,18,36,23,30,69,53,15,37,40,55,62,69,58,55,81,38,55,38,34,36,38,36,36,33,35,50,38,28,34,34,36,36,30,38,72,70,84,73,85,84,57,87,67,82,63,30,39,26,45,38,85,52,87,76,31,30,33,36,48,37,72,34,44,26,20,48,43,53,56,51,52,54,30,64,61,68,69,60,50,70,68,58,50,52,55,50,38,68,74,48,72,80,60,65,69,68,42,40,31,45,41,12,37,64,33,50,87,84,42,82,87,48,46,9,32,38,38,39,41,43,71,87,60,50,58,48,50,54,53,43,16,46,58,47,19,23,51,52,56,45,45,58,37,47,59,52,46,41,66,78,31,72,67,51,76,40,40,31,46,46,55,64,54,70,76,35,66,64,57,46,44,50,50,13,15,54,69,65,38,56,34,35,31,65,80,68,73,62,35,31,18,47,31,8,19,40,28,17,32,47,55,67,73,37,72,63,42,80,68,72,77,53,69,58,50,74,42,70,41,48,76,87,46,27,62,42,33,49,53,46,45,51,52,47,52,49,50,53,57,45,58,51,72,80,102,125,57,28,25,33,4,28,20,40,56,83,54,37,36,35,22,33,31,24,40,67,70,61,47,76,56,17,67,30,65,45,80,46,77,68,49,54,92,46,91,46,44,33,28,34,56,56,68,56,50,50,51,52,50,24,49,22,43,32,48,14,40,62,66,40,68,57,60,43,80,38,38,64,18,29,11,31,10,9,54,50,39,14,40,34,38,20,21,77,81,72,38,77,50,70,60,22,38,39,42,73,17,39,77,19,46,67,56,52,53,50,36,54,76,69,45,45,53,74,67,43,24,85,46,20,29,37,74,86,53,33,15,26,33,56,36,42,49,46,41,35,47,72,76,35,48,72,63,47,71,43,56,35,32,63,29,32,56,35,33,47,54,47,23,62,34,34,72,39,79,46,33,29,38,39,32,46,30,55,29,62,43,20,26,62,87,78,72,43,75,35,69,65,46,28,48,78,65,71,41,60,82,49,61,87,22,51,50,54,75,37,48,28,41,38,74,60,36,33,28,29,67,70,33,18,74,64,21,58,48,34,66,60,29,36,28,26,37,18,36,21,29,69,54,16,36,39,55,62,68,58,54,82,38,54,37,34,36,40,36,37,33,34,50,39,28,36,36,37,36,31,39,73,70,83,74,85,84,57,87,65,82,63,30,40,26,44,39,87,52,87,75,31,30,34,36,47,36,72,34,45,26,18,47,43,52,54,51,51,54,30,64,62,68,69,59,52,71,69,59,49,52,55,49,37,67,74,48,71,80,61,66,69,70,42,40,29,45,42,12,39,64,34,50,88,84,42,83,86,47,46,10,34,38,36,39,41,43,70,86,58,51,59,48,50,56,52,43,15,46,59,48,17,22,50,51,55,44,45,60,38,48,59,53,47,41,66,77,32,72,68,51,77,41,40,32,48,43,55,64,54,70,75,35,67,65,56,46,44,49,51,12,16,56,70,66,38,54,35,35,31,66,80,69,73,60,37,30,18,50,32,7,18,42,28,17,32,47,55,68,72,38,71,65,42,80,68,71,77,54,70,58,50,74,42,69,41,48,75,88,45,26,63,43,32,50,53,46,44,51,54,46,51,49,50,54,58,47,56,50,72,79,102